Protein AF-A0A1F7ZSG6-F1 (afdb_monomer)

Solvent-accessible surface area (backbone atoms only — not comparable to full-atom values): 66068 Å² total; per-residue (Å²): 106,53,78,56,49,48,68,75,32,78,83,56,53,65,69,57,42,51,46,50,53,51,50,47,60,48,30,70,69,60,82,68,97,56,94,84,58,81,56,58,47,56,59,46,45,54,56,44,36,55,52,50,36,62,69,57,74,49,87,46,75,68,50,46,52,52,49,41,54,50,51,52,49,49,52,53,50,54,56,59,72,72,69,67,65,82,84,58,70,82,61,82,88,80,81,80,83,81,94,71,92,79,88,81,78,85,84,82,87,71,66,94,88,70,86,79,88,86,84,90,81,86,93,86,87,83,90,89,79,91,78,83,80,85,69,58,62,72,58,53,53,52,47,51,52,53,50,50,56,51,48,54,59,48,50,55,54,50,53,60,47,54,58,48,66,72,72,67,74,82,63,99,81,69,53,72,66,57,52,48,43,71,61,40,56,86,76,87,66,79,77,62,82,78,56,82,70,56,45,70,41,76,62,42,68,42,70,58,97,88,42,77,42,26,56,70,20,56,50,76,48,56,64,51,39,29,34,29,47,38,64,66,88,84,59,41,69,69,56,52,53,49,34,54,62,69,52,78,43,88,65,66,68,90,46,35,66,46,68,48,82,64,57,56,86,56,45,83,51,26,42,49,55,55,29,60,59,51,32,54,65,61,55,47,49,53,53,48,47,55,49,49,52,54,49,49,55,50,50,51,58,57,52,72,75,56,58,97,85,41,74,62,48,59,50,52,53,53,53,45,52,57,48,51,54,53,46,50,55,48,51,52,49,43,54,75,65,42,56,92,51,44,66,62,52,42,51,50,50,35,39,48,62,66,39,49,79,72,53,34,64,38,33,38,48,79,48,54,65,52,54,25,33,50,47,39,49,37,18,52,68,66,55,65,35,50,35,35,37,36,57,44,68,63,83,64,40,37,64,66,30,43,52,40,48,38,59,51,55,58,68,46,79,40,17,36,43,34,33,54,74,52,59,67,57,35,44,68,39,23,45,22,34,37,39,48,52,95,34,34,60,48,81,36,78,82,21,32,46,65,58,41,51,53,50,51,51,49,53,48,54,49,50,43,54,51,45,53,52,50,52,50,50,50,51,54,50,47,56,50,30,75,74,28,63,86,37,81,94,45,34,70,63,27,53,56,48,51,59,50,56,76,67,50,80,87,76,75,79,69,84,78,75,85,79,44,48,44,69,66,60,85,49,81,91,78,75,80,72,45,35,38,38,40,52,28,21,35,45,99,42,94,93,50,66,48,35,42,60,29,55,48,79,48,46,49,83,36,27,39,27,46,43,59,61,85,89,34,41,64,71,56,54,53,32,44,74,71,64,78,40,82,69,76,41,61,46,81,47,70,36,94,84,69,37,76,31,74,46,49,79,64,51,64,78,75,49,68,37,88,39,20,54,47,59,48,47,50,70,75,59,68,87,70,53,75,66,55,48,46,53,49,34,38,44,36,60,38,56,88,64,60,39,68,37,40,42,64,80,46,51,62,34,55,44,49,33,52,48,53,44,53,45,41,71,67,61,37,37,30,42,36,32,38,43,70,67,66,56,47,42,66,60,53,47,54,19,46,45,56,28,58,60,68,40,69,33,13,37,40,34,32,58,71,52,66,65,58,42,65,70,51,33,84,43,37,29,41,25,47,101,25,35,46,44,79,46,99,62,52,74,67,55,53,52,49,54,58,60,61,77,73,56,52,5,30,44,61,20,12,33,79,50,42,38,55,41,65,38,64,76,37,75,70,48,76,64,53,54,27,47,58,59,16,39,24,27,50,29,12,26,64,23,12,54,53,34,32,59,46,28,76,72,70,34,45,58,56,47,43,50,52,17,32,54,33,32,31,50,12,24,46,42,34,35,71,40,54,34,62,68,45,34,37,51,13,31,31,36,29,7,36,11,51,16,26,35,69,44,43,49,49,50,49,50,52,63,63,39,57,84,94,48,26,70,51,61,50,38,49,54,51,43,52,52,32,46,49,47,37,52,38,29,52,48,12,56,74,29,44,85,41,88,68,20,35,32,54,50,42,35,58,61,26,54,65,30,55,53,48,55,59,52,54,73,78,53,77,69,43,38,64,56,28,46,77,72,68,38,50,79,56,19,43,54,53,36,31,63,69,33,64,89,42,97,56,18,69,58,54,24,52,50,56,50,46,55,54,48,51,54,51,49,52,64,54,56,75,57,68,86,61,82,93,63,90,86,57,55,68,65,54,52,53,53,48,40,50,45,51,32,65,68,39,60,24,46,33,51,32,43,50,51,34,31,48,39,22,30,44,42,26,52,42,40,53,60,44,50,64,50,40,30,13,60,60,31,45,78,56,68,50,96,47,10,33,59,56,37,39,56,43,37,47,37,28,31,56,24,28,52,50,24,56,73,42,42,76,79,69,24,57,41,53,40,38,67,60,20,33,59,52,27,23,52,23,26,44,54,29,13,50,42,43,40,52,56,54,45,68,73,62,72,66,71,98,72,82,84,80,84,83,73,90,72,75,82,66,66,61,52,54,51,50,35,52,51,23,54,38,50,23,36,29,25,34,23,44,13,55,64,44,62,43,72,53,38,57,60,54,39,53,81,85,36,22,54,62,48,38,12,53,21,46,22,35,26,23,46,31,39,21,51,41,39,52,43,45,65,59,33,39,71,76,58,31,56,19,52,43,36,37,51,22,18,51,42,28,52,54,42,41,53,47,46,72,70,50,46,36,59,60,61,90,61,52,62,65,56,45,48,57,43,25,48,88,49,56,27,41,74,54,34,57,51,55,58,66,76,76,110

Radius of gyration: 43.64 Å; Cα contacts (8 Å, |Δi|>4): 1667; chains: 1; bounding box: 118×120×112 Å

Organism: NCBI:txid109264

Sequence (1221 aa):
MEAELQSQIPGLDHVISEYSVGYLTHASRAYVEDANAPSPLAEAADMVTELLVSASGDFSDKNEKAIRNLVEKFISSLSSADGVDAERRQMPFTAKKLDQAINVGSQRNMSSTLGLAGGNVDLESANSRKVESRVDRKKLEKAERKIRAKQEKKQMKMVQYESSRLLDQPDSTMSYEEFFMAVNPLQLGSDSAAKSKDIKIDSIDTSVGGHRILTDASLTLAYGRRYGLVGQNGIGKSTLLRALSRREVAIPSHISILHVEQEIMGDDTPALQAVLDADVWRKRLLADQDRITKQLTALEAERSSMADTSTDAARLDHEREGLDITLSDIHSKLSEMESDKAESRAASILAGLGFSPERQQFATKTFSGGWRMRLALARALFCEPDLLLLDEPSNMLDVPSITFLSNYLQGYPSTVLVVSHDRAFLNEVATDIVHQHSERLDYYKGANFDSFYATKEERKKNAKREYEKQMAERAHLQAFIDKFRYNAAKSSEAQSRIKKLERMPVLEAPESDYVVHFKFPDVEKLSPPIVQMSEIAFGYSKDKPLLRNVDLDVQLDSRIGIVGPNGAGKTTVLKLLTGQLEPTSGLLSQHARLRIGYFAQHHVDALDLTTSAVSFMAKTYPGKTDEEYRRHLGAFGITGMTGLQKMELLSGGQKSRVAFACLSLTNPHILVLDEPSNHLDIEGMDALSEALQRFEGGVVMVSHDVTMLQNVCTSLWVCDKGTVTKFDGTVNAYKKMISSQANEAGVISSTLVSIDTDLSNRDLTTLDKSLITSCTSLFALVASPLAGILADRLGRRKVIFVADVLFALGAFVQATSNEVWSMIAGRSIVGLAVGGASLVTPIYISELAPSNMRGRLVTILSLFITGGQVVAYIVGWLFSSIDGGWRWIVGLGILPALFQLVILTALPETPRWLAQAGFETTAIVVLEKIYQGHPDSKYVAKQILREIQQEVAEEWLGYRDSSSEAGKKGIHYISQRIKDLFYIGGNRRALIIAMMLQGSQQLCGFNSLMYFSGLIFSFLSFSSPTLTSLSVATTNFLFTLLAFIYIDRIGRRRILLYSIPIMTLSLIVCAIAFSLVSSNLSSYPQTSAGSSDTVTGDLTLPIVILLCLTVYTASYAFGLGNVPWQQSELFPLSVRSLGSALATATNWASNFIVGLTFLPMMELLSPGWTFGTYAVVCAVSWFGVWSIYPEMSGLGLEEVKELLADSWGVKESLGRTRNSS

Secondary structure (DSSP, 8-state):
-HHHHHHHSTT--HHHHHHHHHHHHHHTT---S-TTSPPHHHHHHHHHHHHHHHHH----HHHHHHHHHHHHHHHHHHHHHTT--GGGGGS---PPP--------------SS-----------------------HHHHHHHHHHHHHHHHHHHHHHHHHHHHHTT----TT--HHHHHHHHS----SGGGTTS---EEEEEEEEEETTEEEEEEEEEEE-TT-EEEEE--TTSSHHHHHHHHHTT-S---TTS-EEEE-SPPPP-SSBHHHHHHTT-HHHHHHHHHHHHHHHHHHHHHHHHTTS-TT-HHHHHHHHHHHHHHHHHHHHHHHHHHTTGGGHHHHHHHHHHHTT--HHHHTSBGGGS-HHHHHHHHHHHHHHH--SEEEEESGGGG--HHHHHHHHHHHHT-SSEEEEE---HHHHHHH-SEEEEEETTEEEEEET--HHHHHHHHHHHHHHHHHHHHHHHHHHHHHHHHHHHHTT-GGGHHHHHHHHHHHHHS--PPPPP--------PPP----PSP-EEEEEEEE-SBTTB-SEEEEEEEE-TT-EEEEE--TTSSHHHHHHHHTTSS--SEEEEEE-TT--EEEE-TTGGGGS-TTSBHHHHHHHHS-SS-HHHHHHHHHTTT--TTGGGSBGGGS-HHHHHHHHHHHHHHT--SEEEEESTTTT--HHHHHHHHHHHHH-SSEEEEE-S-HHHHHHH-SEEEEEETTEEEEESS-HHHHHHHHHHTT---STHHHHHHHTTTTTTTSPPPHHHHHHHHHHHHHHHHHHHHHHHHHHHHH-HHHHHHHHHHHHHHHHHHHHT--SHHHHHHHHHHHHHHHHHHHHHHHHHHHHHS-TTTHHHHHHHHHHHHHHHHHHHHHHHHHHTTSTTTHHHHHHTTHHHHHHHHHHHTTPPPPHHHHHHTT-HHHHHHHHHHHTTTSTTHHHHHHHHHHHHHHHHHHHHHTTTTS---TTSHHHHHHHHHHHHHHHSHHHHHHHHHHHHHHHHHHHTSHHHHHHSHHHHHHHTT-S-HHHHHHHHHHHHHHHHHHHHHHHHHH-HHHHHHHHHHHHHHHHHHHHHHHHHHHHHHH-S-SS-----------THHHHHHHHHHHHHHHHHHHTTTTGGGGGGGTS-TTTHHHHHHHHHHHHHHHHHHHHHHHHHHHHHTHHHHHHHHHHHHHHHHHHHHHHH----TT--HHHHHHHTTSS--HHHHHHHHHH--

Mean predicted aligned error: 20.98 Å

Structure (mmCIF, N/CA/C/O backbone):
data_AF-A0A1F7ZSG6-F1
#
_entry.id   AF-A0A1F7ZSG6-F1
#
loop_
_atom_site.group_PDB
_atom_site.id
_atom_site.type_symbol
_atom_site.label_atom_id
_atom_site.label_alt_id
_atom_site.label_comp_id
_atom_site.label_asym_id
_atom_site.label_entity_id
_atom_site.label_seq_id
_atom_site.pdbx_PDB_ins_code
_atom_site.Cartn_x
_atom_site.Cartn_y
_atom_site.Cartn_z
_atom_site.occupancy
_atom_site.B_iso_or_equiv
_atom_site.auth_seq_id
_atom_site.auth_comp_id
_atom_site.auth_asym_id
_atom_site.auth_atom_id
_atom_site.pdbx_PDB_model_num
ATOM 1 N N . MET A 1 1 ? 25.122 -68.784 -6.361 1.00 74.44 1 MET A N 1
ATOM 2 C CA . MET A 1 1 ? 23.986 -68.001 -5.837 1.00 74.44 1 MET A CA 1
ATOM 3 C C . MET A 1 1 ? 23.193 -67.439 -7.002 1.00 74.44 1 MET A C 1
ATOM 5 O O . MET A 1 1 ? 22.168 -68.015 -7.311 1.00 74.44 1 MET A O 1
ATOM 9 N N . GLU A 1 2 ? 23.710 -66.466 -7.752 1.00 74.88 2 GLU A N 1
ATOM 10 C CA . GLU A 1 2 ? 23.035 -65.890 -8.933 1.00 74.88 2 GLU A CA 1
ATOM 11 C C . GLU A 1 2 ? 22.505 -66.918 -9.956 1.00 74.88 2 GLU A C 1
ATOM 13 O O . GLU A 1 2 ? 21.313 -66.940 -10.242 1.00 74.88 2 GLU A O 1
ATOM 18 N N . ALA A 1 3 ? 23.338 -67.863 -10.405 1.00 78.25 3 ALA A N 1
ATOM 19 C CA . ALA A 1 3 ? 22.899 -68.940 -11.305 1.00 78.25 3 ALA A CA 1
ATOM 20 C C . ALA A 1 3 ? 21.854 -69.908 -10.692 1.00 78.25 3 ALA A C 1
ATOM 22 O O . ALA A 1 3 ? 21.177 -70.627 -11.422 1.00 78.25 3 ALA A O 1
ATOM 23 N N . GLU A 1 4 ? 21.715 -69.952 -9.361 1.00 81.44 4 GLU A N 1
ATOM 24 C CA . GLU A 1 4 ? 20.634 -70.697 -8.697 1.00 81.44 4 GLU A CA 1
ATOM 25 C C . GLU A 1 4 ? 19.345 -69.861 -8.586 1.00 81.44 4 GLU A C 1
ATOM 27 O O . GLU A 1 4 ? 18.259 -70.424 -8.657 1.00 81.44 4 GLU A O 1
ATOM 32 N N . LEU A 1 5 ? 19.441 -68.527 -8.487 1.00 81.19 5 LEU A N 1
ATOM 33 C CA . LEU A 1 5 ? 18.277 -67.632 -8.558 1.00 81.19 5 LEU A CA 1
ATOM 34 C C . LEU A 1 5 ? 17.638 -67.674 -9.947 1.00 81.19 5 LEU A C 1
ATOM 36 O O . LEU A 1 5 ? 16.444 -67.930 -10.061 1.00 81.19 5 LEU A O 1
ATOM 40 N N . GLN A 1 6 ? 18.444 -67.520 -11.000 1.00 78.00 6 GLN A N 1
ATOM 41 C CA . GLN A 1 6 ? 17.974 -67.585 -12.390 1.00 78.00 6 GLN A CA 1
ATOM 42 C C . GLN A 1 6 ? 17.410 -68.967 -12.777 1.00 78.00 6 GLN A C 1
ATOM 44 O O . GLN A 1 6 ? 16.659 -69.066 -13.746 1.00 78.00 6 GLN A O 1
ATOM 49 N N . SER A 1 7 ? 17.748 -70.037 -12.041 1.00 81.19 7 SER A N 1
ATOM 50 C CA . SER A 1 7 ? 17.186 -71.375 -12.279 1.00 81.19 7 SER A CA 1
ATOM 51 C C . SER A 1 7 ? 15.875 -71.645 -11.533 1.00 81.19 7 SER A C 1
ATOM 53 O O . SER A 1 7 ? 15.092 -72.466 -12.007 1.00 81.19 7 SER A O 1
ATOM 55 N N . GLN A 1 8 ? 15.609 -70.958 -10.414 1.00 80.12 8 GLN A N 1
ATOM 56 C CA . GLN A 1 8 ? 14.318 -71.024 -9.708 1.00 80.12 8 GLN A CA 1
ATOM 57 C C . GLN A 1 8 ? 13.309 -69.981 -10.201 1.00 80.12 8 GLN A C 1
ATOM 59 O O . GLN A 1 8 ? 12.115 -70.260 -10.200 1.00 80.12 8 GLN A O 1
ATOM 64 N N . ILE A 1 9 ? 13.773 -68.811 -10.653 1.00 83.69 9 ILE A N 1
ATOM 65 C CA . ILE A 1 9 ? 12.939 -67.742 -11.218 1.00 83.69 9 ILE A CA 1
ATOM 66 C C . ILE A 1 9 ? 13.401 -67.484 -12.666 1.00 83.69 9 ILE A C 1
ATOM 68 O O . ILE A 1 9 ? 14.279 -66.647 -12.903 1.00 83.69 9 ILE A O 1
ATOM 72 N N . PRO A 1 10 ? 12.860 -68.222 -13.657 1.00 77.00 10 PRO A N 1
ATOM 73 C CA . PRO A 1 10 ? 13.244 -68.061 -15.055 1.00 77.00 10 PRO A CA 1
ATOM 74 C C . PRO A 1 10 ? 12.829 -66.681 -15.574 1.00 77.00 10 PRO A C 1
ATOM 76 O O . PRO A 1 10 ? 11.646 -66.354 -15.598 1.00 77.00 10 PRO A O 1
ATOM 79 N N . GLY A 1 11 ? 13.801 -65.883 -16.021 1.00 75.19 11 GLY A N 1
ATOM 80 C CA . GLY A 1 11 ? 13.564 -64.511 -16.487 1.00 75.19 11 GLY A CA 1
ATOM 81 C C . GLY A 1 11 ? 13.726 -63.424 -15.419 1.00 75.19 11 GLY A C 1
ATOM 82 O O . GLY A 1 11 ? 13.441 -62.268 -15.715 1.00 75.19 11 GLY A O 1
ATOM 83 N N . LEU A 1 12 ? 14.213 -63.762 -14.216 1.00 80.06 12 LEU A N 1
ATOM 84 C CA . LEU A 1 12 ? 14.630 -62.775 -13.215 1.00 80.06 12 LEU A CA 1
ATOM 85 C C . LEU A 1 12 ? 15.667 -61.801 -13.801 1.00 80.06 12 LEU A C 1
ATOM 87 O O . LEU A 1 12 ? 16.666 -62.234 -14.381 1.00 80.06 12 LEU A O 1
ATOM 91 N N . ASP A 1 13 ? 15.442 -60.499 -13.616 1.00 79.88 13 ASP A N 1
ATOM 92 C CA . ASP A 1 13 ? 16.369 -59.452 -14.056 1.00 79.88 13 ASP A CA 1
ATOM 93 C C . ASP A 1 13 ? 17.740 -59.614 -13.371 1.00 79.88 13 ASP A C 1
ATOM 95 O O . ASP A 1 13 ? 17.829 -59.801 -12.153 1.00 79.88 13 ASP A O 1
ATOM 99 N N . HIS A 1 14 ? 18.811 -59.508 -14.161 1.00 75.56 14 HIS A N 1
ATOM 100 C CA . HIS A 1 14 ? 20.195 -59.566 -13.693 1.00 75.56 14 HIS A CA 1
ATOM 101 C C . HIS A 1 14 ? 20.489 -58.514 -12.613 1.00 75.56 14 HIS A C 1
ATOM 103 O O . HIS A 1 14 ? 21.264 -58.766 -11.695 1.00 75.56 14 HIS A O 1
ATOM 109 N N . VAL A 1 15 ? 19.857 -57.338 -12.680 1.00 71.00 15 VAL A N 1
ATOM 110 C CA . VAL A 1 15 ? 20.025 -56.288 -11.665 1.00 71.00 15 VAL A CA 1
ATOM 111 C C . VAL A 1 15 ? 19.452 -56.738 -10.317 1.00 71.00 15 VAL A C 1
ATOM 113 O O . VAL A 1 15 ? 20.050 -56.474 -9.274 1.00 71.00 15 VAL A O 1
ATOM 116 N N . ILE A 1 16 ? 18.331 -57.467 -10.324 1.00 77.19 16 ILE A N 1
ATOM 117 C CA . ILE A 1 16 ? 17.711 -58.000 -9.104 1.00 77.19 16 ILE A CA 1
ATOM 118 C C . ILE A 1 16 ? 18.545 -59.165 -8.556 1.00 77.19 16 ILE A C 1
ATOM 120 O O . ILE A 1 16 ? 18.793 -59.205 -7.352 1.00 77.19 16 ILE A O 1
ATOM 124 N N . SER A 1 17 ? 19.049 -60.074 -9.405 1.00 79.19 17 SER A N 1
ATOM 125 C CA . SER A 1 17 ? 19.913 -61.171 -8.938 1.00 79.19 17 SER A CA 1
ATOM 126 C C . SER A 1 17 ? 21.236 -60.675 -8.351 1.00 79.19 17 SER A C 1
ATOM 128 O O . SER A 1 17 ? 21.631 -61.129 -7.271 1.00 79.19 17 SER A O 1
ATOM 130 N N . GLU A 1 18 ? 21.883 -59.707 -9.003 1.00 73.62 18 GLU A N 1
ATOM 131 C CA . GLU A 1 18 ? 23.127 -59.094 -8.534 1.00 73.62 18 GLU A CA 1
ATOM 132 C C . GLU A 1 18 ? 22.904 -58.330 -7.218 1.00 73.62 18 GLU A C 1
ATOM 134 O O . GLU A 1 18 ? 23.667 -58.509 -6.263 1.00 73.62 18 GLU A O 1
ATOM 139 N N . TYR A 1 19 ? 21.813 -57.559 -7.112 1.00 76.88 19 TYR A N 1
ATOM 140 C CA . TYR A 1 19 ? 21.436 -56.862 -5.879 1.00 76.88 19 TYR A CA 1
ATOM 141 C C . TYR A 1 19 ? 21.170 -57.833 -4.722 1.00 76.88 19 TYR A C 1
ATOM 143 O O . TYR A 1 19 ? 21.755 -57.675 -3.649 1.00 76.88 19 TYR A O 1
ATOM 151 N N . SER A 1 20 ? 20.349 -58.870 -4.925 1.00 83.56 20 SER A N 1
ATOM 152 C CA . SER A 1 20 ? 20.026 -59.863 -3.890 1.00 83.56 20 SER A CA 1
ATOM 153 C C . SER A 1 20 ? 21.276 -60.572 -3.357 1.00 83.56 20 SER A C 1
ATOM 155 O O . SER A 1 20 ? 21.441 -60.720 -2.144 1.00 83.56 20 SER A O 1
ATOM 157 N N . VAL A 1 21 ? 22.192 -60.982 -4.241 1.00 81.81 21 VAL A N 1
ATOM 158 C CA . VAL A 1 21 ? 23.445 -61.647 -3.844 1.00 81.81 21 VAL A CA 1
ATOM 159 C C . VAL A 1 21 ? 24.415 -60.662 -3.184 1.00 81.81 21 VAL A C 1
ATOM 161 O O . VAL A 1 21 ? 25.027 -60.995 -2.163 1.00 81.81 21 VAL A O 1
ATOM 164 N N . GLY A 1 22 ? 24.542 -59.448 -3.723 1.00 76.75 22 GLY A N 1
ATOM 165 C CA . GLY A 1 22 ? 25.394 -58.394 -3.176 1.00 76.75 22 GLY A CA 1
ATOM 166 C C . GLY A 1 22 ? 24.959 -57.957 -1.776 1.00 76.75 22 GLY A C 1
ATOM 167 O O . GLY A 1 22 ? 25.797 -57.849 -0.879 1.00 76.75 22 GLY A O 1
ATOM 168 N N . TYR A 1 23 ? 23.654 -57.785 -1.559 1.00 79.25 23 TYR A N 1
ATOM 169 C CA . TYR A 1 23 ? 23.087 -57.367 -0.279 1.00 79.25 23 TYR A CA 1
ATOM 170 C C . TYR A 1 23 ? 23.263 -58.439 0.806 1.00 79.25 23 TYR A C 1
ATOM 172 O O . TYR A 1 23 ? 23.789 -58.128 1.876 1.00 79.25 23 TYR A O 1
ATOM 180 N N . LEU A 1 24 ? 22.965 -59.715 0.515 1.00 80.94 24 LEU A N 1
ATOM 181 C CA . LEU A 1 24 ? 23.221 -60.829 1.445 1.00 80.94 24 LEU A CA 1
ATOM 182 C C . LEU A 1 24 ? 24.718 -60.981 1.779 1.00 80.94 24 LEU A C 1
ATOM 184 O O . LEU A 1 24 ? 25.079 -61.175 2.940 1.00 80.94 24 LEU A O 1
ATOM 188 N N . THR A 1 25 ? 25.603 -60.837 0.786 1.00 78.88 25 THR A N 1
ATOM 189 C CA . THR A 1 25 ? 27.067 -60.924 0.977 1.00 78.88 25 THR A CA 1
ATOM 190 C C . THR A 1 25 ? 27.631 -59.731 1.760 1.00 78.88 25 THR A C 1
ATOM 192 O O . THR A 1 25 ? 28.635 -59.854 2.465 1.00 78.88 25 THR A O 1
ATOM 195 N N . HIS A 1 26 ? 27.006 -58.556 1.657 1.00 73.12 26 HIS A N 1
ATOM 196 C CA . HIS A 1 26 ? 27.355 -57.398 2.476 1.00 73.12 26 HIS A CA 1
ATOM 197 C C . HIS A 1 26 ? 26.840 -57.563 3.914 1.00 73.12 26 HIS A C 1
ATOM 199 O O . HIS A 1 26 ? 27.589 -57.339 4.865 1.00 73.12 26 HIS A O 1
ATOM 205 N N . ALA A 1 27 ? 25.597 -58.023 4.084 1.00 76.00 27 ALA A N 1
ATOM 206 C CA . ALA A 1 27 ? 24.990 -58.287 5.385 1.00 76.00 27 ALA A CA 1
ATOM 207 C C . ALA A 1 27 ? 25.733 -59.378 6.177 1.00 76.00 27 ALA A C 1
ATOM 209 O O . ALA A 1 27 ? 25.895 -59.238 7.388 1.00 76.00 27 ALA A O 1
ATOM 210 N N . SER A 1 28 ? 26.277 -60.414 5.518 1.00 71.19 28 SER A N 1
ATOM 211 C CA . SER A 1 28 ? 27.073 -61.453 6.197 1.00 71.19 28 SER A CA 1
ATOM 212 C C . SER A 1 28 ? 28.396 -60.933 6.774 1.00 71.19 28 SER A C 1
ATOM 214 O O . SER A 1 28 ? 28.953 -61.545 7.685 1.00 71.19 28 SER A O 1
ATOM 216 N N . ARG A 1 29 ? 28.880 -59.789 6.273 1.00 65.94 29 ARG A N 1
ATOM 217 C CA . ARG A 1 29 ? 30.124 -59.119 6.686 1.00 65.94 29 ARG A CA 1
ATOM 218 C C . ARG A 1 29 ? 29.890 -57.899 7.581 1.00 65.94 29 ARG A C 1
ATOM 220 O O . ARG A 1 29 ? 30.860 -57.277 8.019 1.00 65.94 29 ARG A O 1
ATOM 227 N N . ALA A 1 30 ? 28.635 -57.544 7.850 1.00 63.94 30 ALA A N 1
ATOM 228 C CA . ALA A 1 30 ? 28.284 -56.422 8.708 1.00 63.94 30 ALA A CA 1
ATOM 229 C C . ALA A 1 30 ? 28.561 -56.757 10.185 1.00 63.94 30 ALA A C 1
ATOM 231 O O . ALA A 1 30 ? 28.110 -57.774 10.709 1.00 63.94 30 ALA A O 1
ATOM 232 N N . TYR A 1 31 ? 29.303 -55.882 10.864 1.00 55.88 31 TYR A N 1
ATOM 233 C CA . TYR A 1 31 ? 29.566 -55.984 12.300 1.00 55.88 31 TYR A CA 1
ATOM 234 C C . TYR A 1 31 ? 28.465 -55.282 13.104 1.00 55.88 31 TYR A C 1
ATOM 236 O O . TYR A 1 31 ? 28.009 -54.205 12.719 1.00 55.88 31 TYR A O 1
ATOM 244 N N . VAL A 1 32 ? 28.080 -55.872 14.237 1.00 58.75 32 VAL A N 1
ATOM 245 C CA . VAL A 1 32 ? 27.053 -55.355 15.150 1.00 58.75 32 VAL A CA 1
ATOM 246 C C . VAL A 1 32 ? 27.689 -55.154 16.524 1.00 58.75 32 VAL A C 1
ATOM 248 O O . VAL A 1 32 ? 28.283 -56.082 17.066 1.00 58.75 32 VAL A O 1
ATOM 251 N N . GLU A 1 33 ? 27.592 -53.942 17.078 1.00 44.69 33 GLU A N 1
ATOM 252 C CA . GLU A 1 33 ? 28.168 -53.608 18.395 1.00 44.69 33 GLU A CA 1
ATOM 253 C C . GLU A 1 33 ? 27.326 -54.107 19.582 1.00 44.69 33 GLU A C 1
ATOM 255 O O . GLU A 1 33 ? 27.863 -54.261 20.677 1.00 44.69 33 GLU A O 1
ATOM 260 N N . ASP A 1 34 ? 26.030 -54.363 19.377 1.00 53.78 34 ASP A N 1
ATOM 261 C CA . ASP A 1 34 ? 25.080 -54.751 20.423 1.00 53.78 34 ASP A CA 1
ATOM 262 C C . ASP A 1 34 ? 24.660 -56.224 20.283 1.00 53.78 34 ASP A C 1
ATOM 264 O O . ASP A 1 34 ? 24.181 -56.655 19.235 1.00 53.78 34 ASP A O 1
ATOM 268 N N . ALA A 1 35 ? 24.829 -57.002 21.355 1.00 52.19 35 ALA A N 1
ATOM 269 C CA . ALA A 1 35 ? 24.536 -58.434 21.377 1.00 52.19 35 ALA A CA 1
ATOM 270 C C . ALA A 1 35 ? 23.030 -58.764 21.354 1.00 52.19 35 ALA A C 1
ATOM 272 O O . ALA A 1 35 ? 22.679 -59.911 21.084 1.00 52.19 35 ALA A O 1
ATOM 273 N N . ASN A 1 36 ? 22.159 -57.784 21.627 1.00 55.06 36 ASN A N 1
ATOM 274 C CA . ASN A 1 36 ? 20.701 -57.957 21.630 1.00 55.06 36 ASN A CA 1
ATOM 275 C C . ASN A 1 36 ? 20.011 -57.461 20.345 1.00 55.06 36 ASN A C 1
ATOM 277 O O . ASN A 1 36 ? 18.793 -57.592 20.224 1.00 55.06 36 ASN A O 1
ATOM 281 N N . ALA A 1 37 ? 20.748 -56.878 19.395 1.00 59.75 37 ALA A N 1
ATOM 282 C CA . ALA A 1 37 ? 20.175 -56.423 18.131 1.00 59.75 37 ALA A CA 1
ATOM 283 C C . ALA A 1 37 ? 19.880 -57.610 17.183 1.00 59.75 37 ALA A C 1
ATOM 285 O O . ALA A 1 37 ? 20.635 -58.589 17.175 1.00 59.75 37 ALA A O 1
ATOM 286 N N . PRO A 1 38 ? 18.809 -57.547 16.362 1.00 58.16 38 PRO A N 1
ATOM 287 C CA . PRO A 1 38 ? 18.523 -58.580 15.369 1.00 58.16 38 PRO A CA 1
ATOM 288 C C . PRO A 1 38 ? 19.689 -58.726 14.383 1.00 58.16 38 PRO A C 1
ATOM 290 O O . PRO A 1 38 ? 20.388 -57.763 14.068 1.00 58.16 38 PRO A O 1
ATOM 293 N N . SER A 1 39 ? 19.922 -59.948 13.897 1.00 69.81 39 SER A N 1
ATOM 294 C CA . SER A 1 39 ? 21.027 -60.196 12.969 1.00 69.81 39 SER A CA 1
ATOM 295 C C . SER A 1 39 ? 20.765 -59.487 11.632 1.00 69.81 39 SER A C 1
ATOM 297 O O . SER A 1 39 ? 19.768 -59.818 10.988 1.00 69.81 39 SER A O 1
ATOM 299 N N . PRO A 1 40 ? 21.667 -58.611 11.142 1.00 70.75 40 PRO A N 1
ATOM 300 C CA . PRO A 1 40 ? 21.492 -57.935 9.853 1.00 70.75 40 PRO A CA 1
ATOM 301 C C . PRO A 1 40 ? 21.364 -58.910 8.680 1.00 70.75 40 PRO A C 1
ATOM 303 O O . PRO A 1 40 ? 20.757 -58.591 7.665 1.00 70.75 40 PRO A O 1
ATOM 306 N N . LEU A 1 41 ? 21.925 -60.115 8.821 1.00 77.75 41 LEU A N 1
ATOM 307 C CA . LEU A 1 41 ? 21.818 -61.187 7.834 1.00 77.75 41 LEU A CA 1
ATOM 308 C C . LEU A 1 41 ? 20.434 -61.859 7.829 1.00 77.75 41 LEU A C 1
ATOM 310 O O . LEU A 1 41 ? 20.039 -62.379 6.794 1.00 77.75 41 LEU A O 1
ATOM 314 N N . ALA A 1 42 ? 19.701 -61.841 8.949 1.00 74.56 42 ALA A N 1
ATOM 315 C CA . ALA A 1 42 ? 18.319 -62.319 9.015 1.00 74.56 42 ALA A CA 1
ATOM 316 C C . ALA A 1 42 ? 17.345 -61.266 8.460 1.00 74.56 42 ALA A C 1
ATOM 318 O O . ALA A 1 42 ? 16.527 -61.582 7.607 1.00 74.56 42 ALA A O 1
ATOM 319 N N . GLU A 1 43 ? 17.511 -59.998 8.843 1.00 77.38 43 GLU A N 1
ATOM 320 C CA . GLU A 1 43 ? 16.720 -58.882 8.298 1.00 77.38 43 GLU A CA 1
ATOM 321 C C . GLU A 1 43 ? 16.905 -58.744 6.773 1.00 77.38 43 GLU A C 1
ATOM 323 O O . GLU A 1 43 ? 15.938 -58.608 6.023 1.00 77.38 43 GLU A O 1
ATOM 328 N N . ALA A 1 44 ? 18.145 -58.882 6.285 1.00 80.19 44 ALA A N 1
ATOM 329 C CA . ALA A 1 44 ? 18.426 -58.917 4.852 1.00 80.19 44 ALA A CA 1
ATOM 330 C C . ALA A 1 44 ? 17.848 -60.156 4.145 1.00 80.19 44 ALA A C 1
ATOM 332 O O . ALA A 1 44 ? 17.559 -60.087 2.951 1.00 80.19 44 ALA A O 1
ATOM 333 N N . ALA A 1 45 ? 17.680 -61.279 4.849 1.00 82.00 45 ALA A N 1
ATOM 334 C CA . ALA A 1 45 ? 17.099 -62.492 4.285 1.00 82.00 45 ALA A CA 1
ATOM 335 C C . ALA A 1 45 ? 15.594 -62.369 4.061 1.00 82.00 45 ALA A C 1
ATOM 337 O O . ALA A 1 45 ? 15.118 -62.753 2.992 1.00 82.00 45 ALA A O 1
ATOM 338 N N . ASP A 1 46 ? 14.858 -61.811 5.023 1.00 80.62 46 ASP A N 1
ATOM 339 C CA . ASP A 1 46 ? 13.419 -61.596 4.872 1.00 80.62 46 ASP A CA 1
ATOM 340 C C . ASP A 1 46 ? 13.140 -60.574 3.752 1.00 80.62 46 ASP A C 1
ATOM 342 O O . ASP A 1 46 ? 12.401 -60.894 2.822 1.00 80.62 46 ASP A O 1
ATOM 346 N N . MET A 1 47 ? 13.843 -59.429 3.720 1.00 79.44 47 MET A N 1
ATOM 347 C CA . MET A 1 47 ? 13.701 -58.449 2.625 1.00 79.44 47 MET A CA 1
ATOM 348 C C . MET A 1 47 ? 14.058 -59.017 1.240 1.00 79.44 47 MET A C 1
ATOM 350 O O . MET A 1 47 ? 13.370 -58.737 0.259 1.00 79.44 47 MET A O 1
ATOM 354 N N . VAL A 1 48 ? 15.121 -59.823 1.124 1.00 86.88 48 VAL A N 1
ATOM 355 C CA . VAL A 1 48 ? 15.475 -60.459 -0.160 1.00 86.88 48 VAL A CA 1
ATOM 356 C C . VAL A 1 48 ? 14.476 -61.555 -0.539 1.00 86.88 48 VAL A C 1
ATOM 358 O O . VAL A 1 48 ? 14.212 -61.738 -1.725 1.00 86.88 48 VAL A O 1
ATOM 361 N N . THR A 1 49 ? 13.872 -62.244 0.432 1.00 87.62 49 THR A N 1
ATOM 362 C CA . THR A 1 49 ? 12.799 -63.215 0.171 1.00 87.62 49 THR A CA 1
ATOM 363 C C . THR A 1 49 ? 11.563 -62.511 -0.392 1.00 87.62 49 THR A C 1
ATOM 365 O O . THR A 1 49 ? 11.083 -62.916 -1.449 1.00 87.62 49 THR A O 1
ATOM 368 N N . GLU A 1 50 ? 11.096 -61.424 0.231 1.00 85.12 50 GLU A N 1
ATOM 369 C CA . GLU A 1 50 ? 9.963 -60.627 -0.273 1.00 85.12 50 GLU A CA 1
ATOM 370 C C . GLU A 1 50 ? 10.229 -60.061 -1.678 1.00 85.12 50 GLU A C 1
ATOM 372 O O . GLU A 1 50 ? 9.383 -60.183 -2.569 1.00 85.12 50 GLU A O 1
ATOM 377 N N . LEU A 1 51 ? 11.428 -59.510 -1.911 1.00 85.19 51 LEU A N 1
ATOM 378 C CA . LEU A 1 51 ? 11.835 -58.980 -3.215 1.00 85.19 51 LEU A CA 1
ATOM 379 C C . LEU A 1 51 ? 11.800 -60.053 -4.313 1.00 85.19 51 LEU A C 1
ATOM 381 O O . LEU A 1 51 ? 11.303 -59.797 -5.408 1.00 85.19 51 LEU A O 1
ATOM 385 N N . LEU A 1 52 ? 12.310 -61.255 -4.029 1.00 85.69 52 LEU A N 1
ATOM 386 C CA . LEU A 1 52 ? 12.352 -62.357 -4.993 1.00 85.69 52 LEU A CA 1
ATOM 387 C C . LEU A 1 52 ? 10.971 -62.981 -5.232 1.00 85.69 52 LEU A C 1
ATOM 389 O O . LEU A 1 52 ? 10.667 -63.343 -6.367 1.00 85.69 52 LEU A O 1
ATOM 393 N N . VAL A 1 53 ? 10.115 -63.065 -4.208 1.00 85.94 53 VAL A N 1
ATOM 394 C CA . VAL A 1 53 ? 8.713 -63.488 -4.368 1.00 85.94 53 VAL A CA 1
ATOM 395 C C . VAL A 1 53 ? 7.973 -62.501 -5.270 1.00 85.94 53 VAL A C 1
ATOM 397 O O . VAL A 1 53 ? 7.388 -62.920 -6.268 1.00 85.94 53 VAL A O 1
ATOM 400 N N . SER A 1 54 ? 8.091 -61.198 -4.999 1.00 82.56 54 SER A N 1
ATOM 401 C CA . SER A 1 54 ? 7.516 -60.135 -5.833 1.00 82.56 54 SER A CA 1
ATOM 402 C C . SER A 1 54 ? 8.021 -60.195 -7.281 1.00 82.56 54 SER A C 1
ATOM 404 O O . SER A 1 54 ? 7.223 -60.240 -8.217 1.00 82.56 54 SER A O 1
ATOM 406 N N . ALA A 1 55 ? 9.339 -60.315 -7.480 1.00 81.12 55 ALA A N 1
ATOM 407 C CA . ALA A 1 55 ? 9.954 -60.411 -8.806 1.00 81.12 55 ALA A CA 1
ATOM 408 C C . ALA A 1 55 ? 9.609 -61.707 -9.569 1.00 81.12 55 ALA A C 1
ATOM 410 O O . ALA A 1 55 ? 9.727 -61.739 -10.792 1.00 81.12 55 ALA A O 1
ATOM 411 N N . SER A 1 56 ? 9.176 -62.768 -8.878 1.00 81.69 56 SER A N 1
ATOM 412 C CA . SER A 1 56 ? 8.731 -64.013 -9.519 1.00 81.69 56 SER A CA 1
ATOM 413 C C . SER A 1 56 ? 7.303 -63.954 -10.075 1.00 81.69 56 SER A C 1
ATOM 415 O O . SER A 1 56 ? 6.956 -64.759 -10.937 1.00 81.69 56 SER A O 1
ATOM 417 N N . GLY A 1 57 ? 6.463 -63.038 -9.577 1.00 77.56 57 GLY A N 1
ATOM 418 C CA . GLY A 1 57 ? 5.049 -62.915 -9.952 1.00 77.56 57 GLY A CA 1
ATOM 419 C C . GLY A 1 57 ? 4.124 -64.056 -9.487 1.00 77.56 57 GLY A C 1
ATOM 420 O O . GLY A 1 57 ? 2.916 -63.968 -9.702 1.00 77.56 57 GLY A O 1
ATOM 421 N N . ASP A 1 58 ? 4.649 -65.106 -8.842 1.00 78.38 58 ASP A N 1
ATOM 422 C CA . ASP A 1 58 ? 3.883 -66.230 -8.282 1.00 78.38 58 ASP A CA 1
ATOM 423 C C . ASP A 1 58 ? 3.894 -66.167 -6.746 1.00 78.38 58 ASP A C 1
ATOM 425 O O . ASP A 1 58 ? 4.855 -66.561 -6.084 1.00 78.38 58 ASP A O 1
ATOM 429 N N . PHE A 1 59 ? 2.786 -65.694 -6.175 1.00 83.75 59 PHE A N 1
ATOM 430 C CA . PHE A 1 59 ? 2.584 -65.546 -4.730 1.00 83.75 59 PHE A CA 1
ATOM 431 C C . PHE A 1 59 ? 2.053 -66.819 -4.045 1.00 83.75 59 PHE A C 1
ATOM 433 O O . PHE A 1 59 ? 1.452 -66.742 -2.975 1.00 83.75 59 PHE A O 1
ATOM 440 N N . SER A 1 60 ? 2.201 -68.003 -4.648 1.00 84.19 60 SER A N 1
ATOM 441 C CA . SER A 1 60 ? 1.775 -69.246 -4.001 1.00 84.19 60 SER A CA 1
ATOM 442 C C . SER A 1 60 ? 2.687 -69.627 -2.826 1.00 84.19 60 SER A C 1
ATOM 444 O O . SER A 1 60 ? 3.913 -69.616 -2.947 1.00 84.19 60 SER A O 1
ATOM 446 N N . ASP A 1 61 ? 2.096 -70.104 -1.719 1.00 80.25 61 ASP A N 1
ATOM 447 C CA . ASP A 1 61 ? 2.796 -70.658 -0.541 1.00 80.25 61 ASP A CA 1
ATOM 448 C C . ASP A 1 61 ? 3.947 -71.616 -0.884 1.00 80.25 61 ASP A C 1
ATOM 450 O O . ASP A 1 61 ? 4.887 -71.800 -0.108 1.00 80.25 61 ASP A O 1
ATOM 454 N N . LYS A 1 62 ? 3.825 -72.327 -2.010 1.00 81.38 62 LYS A N 1
ATOM 455 C CA . LYS A 1 62 ? 4.807 -73.304 -2.475 1.00 81.38 62 LYS A CA 1
ATOM 456 C C . LYS A 1 62 ? 6.030 -72.622 -3.091 1.00 81.38 62 LYS A C 1
ATOM 458 O O . LYS A 1 62 ? 7.141 -73.097 -2.857 1.00 81.38 62 LYS A O 1
ATOM 463 N N . ASN A 1 63 ? 5.830 -71.543 -3.847 1.00 82.81 63 ASN A N 1
ATOM 464 C CA . ASN A 1 63 ? 6.906 -70.743 -4.417 1.00 82.81 63 ASN A CA 1
ATOM 465 C C . ASN A 1 63 ? 7.605 -69.908 -3.333 1.00 82.81 63 ASN A C 1
ATOM 467 O O . ASN A 1 63 ? 8.826 -69.962 -3.225 1.00 82.81 63 ASN A O 1
ATOM 471 N N . GLU A 1 64 ? 6.847 -69.262 -2.437 1.00 84.56 64 GLU A N 1
ATOM 472 C CA . GLU A 1 64 ? 7.410 -68.530 -1.290 1.00 84.56 64 GLU A CA 1
ATOM 473 C C . GLU A 1 64 ? 8.327 -69.431 -0.444 1.00 84.56 64 GLU A C 1
ATOM 475 O O . GLU A 1 64 ? 9.481 -69.088 -0.183 1.00 84.56 64 GLU A O 1
ATOM 480 N N . LYS A 1 65 ? 7.872 -70.645 -0.099 1.00 86.44 65 LYS A N 1
ATOM 481 C CA . LYS A 1 65 ? 8.696 -71.629 0.627 1.00 86.44 65 LYS A CA 1
ATOM 482 C C . LYS A 1 65 ? 9.916 -72.089 -0.176 1.00 86.44 65 LYS A C 1
ATOM 484 O O . LYS A 1 65 ? 10.955 -72.353 0.423 1.00 86.44 65 LYS A O 1
ATOM 489 N N . ALA A 1 66 ? 9.830 -72.195 -1.503 1.00 84.81 66 ALA A N 1
ATOM 490 C CA . ALA A 1 66 ? 10.976 -72.554 -2.341 1.00 84.81 66 ALA A CA 1
ATOM 491 C C . ALA A 1 66 ? 12.039 -71.440 -2.364 1.00 84.81 66 ALA A C 1
ATOM 493 O O . ALA A 1 66 ? 13.222 -71.725 -2.170 1.00 84.81 66 ALA A O 1
ATOM 494 N N . ILE A 1 67 ? 11.612 -70.184 -2.521 1.00 88.12 67 ILE A N 1
ATOM 495 C CA . ILE A 1 67 ? 12.479 -68.999 -2.498 1.00 88.12 67 ILE A CA 1
ATOM 496 C C . ILE A 1 67 ? 13.113 -68.830 -1.110 1.00 88.12 67 ILE A C 1
ATOM 498 O O . ILE A 1 67 ? 14.333 -68.700 -1.020 1.00 88.12 67 ILE A O 1
ATOM 502 N N . ARG A 1 68 ? 12.334 -68.935 -0.025 1.00 88.75 68 ARG A N 1
ATOM 503 C CA . ARG A 1 68 ? 12.842 -68.821 1.354 1.00 88.75 68 ARG A CA 1
ATOM 504 C C . ARG A 1 68 ? 13.885 -69.894 1.678 1.00 88.75 68 ARG A C 1
ATOM 506 O O . ARG A 1 68 ? 14.973 -69.562 2.137 1.00 88.75 68 ARG A O 1
ATOM 513 N N . ASN A 1 69 ? 13.625 -71.157 1.321 1.00 87.25 69 ASN A N 1
ATOM 514 C CA . ASN A 1 69 ? 14.600 -72.250 1.460 1.00 87.25 69 ASN A CA 1
ATOM 515 C C . ASN A 1 69 ? 15.898 -71.996 0.662 1.00 87.25 69 ASN A C 1
ATOM 517 O O . ASN A 1 69 ? 16.983 -72.394 1.090 1.00 87.25 69 ASN A O 1
ATOM 521 N N . LEU A 1 70 ? 15.812 -71.349 -0.505 1.00 87.44 70 LEU A N 1
ATOM 522 C CA . LEU A 1 70 ? 16.980 -70.994 -1.317 1.00 87.44 70 LEU A CA 1
ATOM 523 C C . LEU A 1 70 ? 17.774 -69.827 -0.703 1.00 87.44 70 LEU A C 1
ATOM 525 O O . LEU A 1 70 ? 19.006 -69.879 -0.681 1.00 87.44 70 LEU A O 1
ATOM 529 N N . VAL A 1 71 ? 17.099 -68.817 -0.149 1.00 86.62 71 VAL A N 1
ATOM 530 C CA . VAL A 1 71 ? 17.745 -67.720 0.588 1.00 86.62 71 VAL A CA 1
ATOM 531 C C . VAL A 1 71 ? 18.422 -68.252 1.860 1.00 86.62 71 VAL A C 1
ATOM 533 O O . VAL A 1 71 ? 19.601 -67.973 2.081 1.00 86.62 71 VAL A O 1
ATOM 536 N N . GLU A 1 72 ? 17.765 -69.124 2.630 1.00 84.50 72 GLU A N 1
ATOM 537 C CA . GLU A 1 72 ? 18.370 -69.826 3.775 1.00 84.50 72 GLU A CA 1
ATOM 538 C C . GLU A 1 72 ? 19.589 -70.671 3.369 1.00 84.50 72 GLU A C 1
ATOM 540 O O . GLU A 1 72 ? 20.634 -70.635 4.031 1.00 84.50 72 GLU A O 1
ATOM 545 N N . LYS A 1 73 ? 19.522 -71.375 2.230 1.00 84.31 73 LYS A N 1
ATOM 546 C CA . LYS A 1 73 ? 20.673 -72.092 1.665 1.00 84.31 73 LYS A CA 1
ATOM 547 C C . LYS A 1 73 ? 21.839 -71.136 1.378 1.00 84.31 73 LYS A C 1
ATOM 549 O O . LYS A 1 73 ? 22.979 -71.479 1.697 1.00 84.31 73 LYS A O 1
ATOM 554 N N . PHE A 1 74 ? 21.598 -69.938 0.841 1.00 85.19 74 PHE A N 1
ATOM 555 C CA . PHE A 1 74 ? 22.657 -68.941 0.633 1.00 85.19 74 PHE A CA 1
ATOM 556 C C . PHE A 1 74 ? 23.240 -68.411 1.945 1.00 85.19 74 PHE A C 1
ATOM 558 O O . PHE A 1 74 ? 24.462 -68.334 2.052 1.00 85.19 74 PHE A O 1
ATOM 565 N N . ILE A 1 75 ? 22.414 -68.129 2.957 1.00 80.44 75 ILE A N 1
ATOM 566 C CA . ILE A 1 75 ? 22.875 -67.746 4.305 1.00 80.44 75 ILE A CA 1
ATOM 567 C C . ILE A 1 75 ? 23.781 -68.838 4.879 1.00 80.44 75 ILE A C 1
ATOM 569 O O . ILE A 1 75 ? 24.883 -68.543 5.348 1.00 80.44 75 ILE A O 1
ATOM 573 N N . SER A 1 76 ? 23.364 -70.107 4.792 1.00 76.75 76 SER A N 1
ATOM 574 C CA . SER A 1 76 ? 24.174 -71.231 5.269 1.00 76.75 76 SER A CA 1
ATOM 575 C C . SER A 1 76 ? 25.514 -71.315 4.523 1.00 76.75 76 SER A C 1
ATOM 577 O O . SER A 1 76 ? 26.564 -71.414 5.159 1.00 76.75 76 SER A O 1
ATOM 579 N N . SER A 1 77 ? 25.507 -71.137 3.197 1.00 78.00 77 SER A N 1
ATOM 580 C CA . SER A 1 77 ? 26.712 -71.121 2.364 1.00 78.00 77 SER A CA 1
ATOM 581 C C . SER A 1 77 ? 27.657 -69.970 2.727 1.00 78.00 77 SER A C 1
ATOM 583 O O . SER A 1 77 ? 28.838 -70.231 2.951 1.00 78.00 77 SER A O 1
ATOM 585 N N . LEU A 1 78 ? 27.152 -68.740 2.877 1.00 72.69 78 LEU A N 1
ATOM 586 C CA . LEU A 1 78 ? 27.928 -67.571 3.312 1.00 72.69 78 LEU A CA 1
ATOM 587 C C . LEU A 1 78 ? 28.529 -67.794 4.706 1.00 72.69 78 LEU A C 1
ATOM 589 O O . LEU A 1 78 ? 29.728 -67.606 4.899 1.00 72.69 78 LEU A O 1
ATOM 593 N N . SER A 1 79 ? 27.729 -68.289 5.657 1.00 65.62 79 SER A N 1
ATOM 594 C CA . SER A 1 79 ? 28.201 -68.568 7.019 1.00 65.62 79 SER A CA 1
ATOM 595 C C . SER A 1 79 ? 29.286 -69.654 7.071 1.00 65.62 79 SER A C 1
ATOM 597 O O . SER A 1 79 ? 30.222 -69.543 7.860 1.00 65.62 79 SER A O 1
ATOM 599 N N . SER A 1 80 ? 29.211 -70.663 6.194 1.00 61.47 80 SER A N 1
ATOM 600 C CA . SER A 1 80 ? 30.224 -71.719 6.082 1.00 61.47 80 SER A CA 1
ATOM 601 C C . SER A 1 80 ? 31.504 -71.272 5.363 1.00 61.47 80 SER A C 1
ATOM 603 O O . SER A 1 80 ? 32.592 -71.711 5.732 1.00 61.47 80 SER A O 1
ATOM 605 N N . ALA A 1 81 ? 31.396 -70.380 4.371 1.00 57.66 81 ALA A N 1
ATOM 606 C CA . ALA A 1 81 ? 32.528 -69.887 3.587 1.00 57.66 81 ALA A CA 1
ATOM 607 C C . ALA A 1 81 ? 33.443 -68.950 4.393 1.00 57.66 81 ALA A C 1
ATOM 609 O O . ALA A 1 81 ? 34.657 -68.968 4.191 1.00 57.66 81 ALA A O 1
ATOM 610 N N . ASP A 1 82 ? 32.877 -68.178 5.326 1.00 55.16 82 ASP A N 1
ATOM 611 C CA . ASP A 1 82 ? 33.637 -67.281 6.206 1.00 55.16 82 ASP A CA 1
ATOM 612 C C . ASP A 1 82 ? 34.251 -68.002 7.437 1.00 55.16 82 ASP A C 1
ATOM 614 O O . ASP A 1 82 ? 35.074 -67.415 8.137 1.00 55.16 82 ASP A O 1
ATOM 618 N N . GLY A 1 83 ? 33.936 -69.287 7.671 1.00 49.88 83 GLY A N 1
ATOM 619 C CA . GLY A 1 83 ? 34.768 -70.225 8.449 1.00 49.88 83 GLY A CA 1
ATOM 620 C C . GLY A 1 83 ? 35.017 -69.899 9.931 1.00 49.88 83 GLY A C 1
ATOM 621 O O . GLY A 1 83 ? 36.133 -70.107 10.417 1.00 49.88 83 GLY A O 1
ATOM 622 N N . VAL A 1 84 ? 34.025 -69.363 10.653 1.00 44.12 84 VAL A N 1
ATOM 623 C CA . VAL A 1 84 ? 34.209 -68.834 12.019 1.00 44.12 84 VAL A CA 1
ATOM 624 C C . VAL A 1 84 ? 33.040 -69.166 12.964 1.00 44.12 84 VAL A C 1
ATOM 626 O O . VAL A 1 84 ? 31.889 -68.841 12.676 1.00 44.12 84 VAL A O 1
ATOM 629 N N . ASP A 1 85 ? 33.362 -69.744 14.130 1.00 40.81 85 ASP A N 1
ATOM 630 C CA . ASP A 1 85 ? 32.435 -69.997 15.247 1.00 40.81 85 ASP A CA 1
ATOM 631 C C . ASP A 1 85 ? 31.721 -68.729 15.746 1.00 40.81 85 ASP A C 1
ATOM 633 O O . ASP A 1 85 ? 32.291 -67.632 15.759 1.00 40.81 85 ASP A O 1
ATOM 637 N N . ALA A 1 86 ? 30.492 -68.889 16.248 1.00 44.47 86 ALA A N 1
ATOM 638 C CA . ALA A 1 86 ? 29.619 -67.784 16.658 1.00 44.47 86 ALA A CA 1
ATOM 639 C C . ALA A 1 86 ? 30.254 -66.808 17.677 1.00 44.47 86 ALA A C 1
ATOM 641 O O . ALA A 1 86 ? 29.993 -65.607 17.610 1.00 44.47 86 ALA A O 1
ATOM 642 N N . GLU A 1 87 ? 31.135 -67.286 18.563 1.00 41.00 87 GLU A N 1
ATOM 643 C CA . GLU A 1 87 ? 31.814 -66.464 19.582 1.00 41.00 87 GLU A CA 1
ATOM 644 C C . GLU A 1 87 ? 32.805 -65.436 19.002 1.00 41.00 87 GLU A C 1
ATOM 646 O O . GLU A 1 87 ? 33.140 -64.449 19.656 1.00 41.00 87 GLU A O 1
ATOM 651 N N . ARG A 1 88 ? 33.271 -65.608 17.759 1.00 40.22 88 ARG A N 1
ATOM 652 C CA . ARG A 1 88 ? 34.251 -64.698 17.134 1.00 40.22 88 ARG A CA 1
ATOM 653 C C . ARG A 1 88 ? 33.640 -63.500 16.408 1.00 40.22 88 ARG A C 1
ATOM 655 O O . ARG A 1 88 ? 34.391 -62.625 15.980 1.00 40.22 88 ARG A O 1
ATOM 662 N N . ARG A 1 89 ? 32.308 -63.391 16.326 1.00 49.69 89 ARG A N 1
ATOM 663 C CA . ARG A 1 89 ? 31.626 -62.203 15.768 1.00 49.69 89 ARG A CA 1
ATOM 664 C C . ARG A 1 89 ? 31.828 -60.924 16.601 1.00 49.69 89 ARG A C 1
ATOM 666 O O . ARG A 1 89 ? 31.479 -59.849 16.132 1.00 49.69 89 ARG A O 1
ATOM 673 N N . GLN A 1 90 ? 32.436 -61.023 17.788 1.00 43.00 90 GLN A N 1
ATOM 674 C CA . GLN A 1 90 ? 32.686 -59.909 18.715 1.00 43.00 90 GLN A CA 1
ATOM 675 C C . GLN A 1 90 ? 34.097 -59.278 18.628 1.00 43.00 90 GLN A C 1
ATOM 677 O O . GLN A 1 90 ? 34.446 -58.470 19.487 1.00 43.00 90 GLN A O 1
ATOM 682 N N . MET A 1 91 ? 34.934 -59.600 17.626 1.00 37.84 91 MET A N 1
ATOM 683 C CA . MET A 1 91 ? 36.215 -58.892 17.418 1.00 37.84 91 MET A CA 1
ATOM 684 C C . MET A 1 91 ? 36.492 -58.509 15.951 1.00 37.84 91 MET A C 1
ATOM 686 O O . MET A 1 91 ? 36.289 -59.324 15.052 1.00 37.84 91 MET A O 1
ATOM 690 N N . PRO A 1 92 ? 37.012 -57.290 15.685 1.00 36.78 92 PRO A N 1
ATOM 691 C CA . PRO A 1 92 ? 37.270 -56.809 14.330 1.00 36.78 92 PRO A CA 1
ATOM 692 C C . PRO A 1 92 ? 38.541 -57.409 13.705 1.00 36.78 92 PRO A C 1
ATOM 694 O O . PRO A 1 92 ? 39.531 -57.695 14.382 1.00 36.78 92 PRO A O 1
ATOM 697 N N . PHE A 1 93 ? 38.532 -57.524 12.373 1.00 40.47 93 PHE A N 1
ATOM 698 C CA . PHE A 1 93 ? 39.635 -58.047 11.558 1.00 40.47 93 PHE A CA 1
ATOM 699 C C . PHE A 1 93 ? 40.981 -57.348 11.833 1.00 40.47 93 PHE A C 1
ATOM 701 O O . PHE A 1 93 ? 41.122 -56.137 11.649 1.00 40.47 93 PHE A O 1
ATOM 708 N N . THR A 1 94 ? 42.015 -58.128 12.164 1.00 38.12 94 THR A N 1
ATOM 709 C CA . THR A 1 94 ? 43.411 -57.665 12.154 1.00 38.12 94 THR A CA 1
ATOM 710 C C . THR A 1 94 ? 44.069 -58.001 10.815 1.00 38.12 94 THR A C 1
ATOM 712 O O . THR A 1 94 ? 44.327 -59.159 10.490 1.00 38.12 94 THR A O 1
ATOM 715 N N . ALA A 1 95 ? 44.354 -56.978 10.006 1.00 36.84 95 ALA A N 1
ATOM 716 C CA . ALA A 1 95 ? 45.068 -57.156 8.744 1.00 36.84 95 ALA A CA 1
ATOM 717 C C . ALA A 1 95 ? 46.534 -57.565 8.990 1.00 36.84 95 ALA A C 1
ATOM 719 O O . ALA A 1 95 ? 47.251 -56.922 9.761 1.00 36.84 95 ALA A O 1
ATOM 720 N N . LYS A 1 96 ? 46.988 -58.626 8.307 1.00 35.66 96 LYS A N 1
ATOM 721 C CA . LYS A 1 96 ? 48.385 -59.081 8.345 1.00 35.66 96 LYS A CA 1
ATOM 722 C C . LYS A 1 96 ? 49.337 -57.983 7.861 1.00 35.66 96 LYS A C 1
ATOM 724 O O . LYS A 1 96 ? 49.101 -57.324 6.852 1.00 35.66 96 LYS A O 1
ATOM 729 N N . LYS A 1 97 ? 50.456 -57.857 8.569 1.00 34.53 97 LYS A N 1
ATOM 730 C CA . LYS A 1 97 ? 51.595 -57.006 8.219 1.00 34.53 97 LYS A CA 1
ATOM 731 C C . LYS A 1 97 ? 52.253 -57.517 6.927 1.00 34.53 97 LYS A C 1
ATOM 733 O O . LYS A 1 97 ? 52.487 -58.719 6.809 1.00 34.53 97 LYS A O 1
ATOM 738 N N . LEU A 1 98 ? 52.567 -56.624 5.987 1.00 27.81 98 LEU A N 1
ATOM 739 C CA . LEU A 1 98 ? 53.329 -56.958 4.780 1.00 27.81 98 LEU A CA 1
ATOM 740 C C . LEU A 1 98 ? 54.811 -56.609 5.007 1.00 27.81 98 LEU A C 1
ATOM 742 O O . LEU A 1 98 ? 55.200 -55.447 4.912 1.00 27.81 98 LEU A O 1
ATOM 746 N N . ASP A 1 99 ? 55.632 -57.603 5.344 1.00 37.31 99 ASP A N 1
ATOM 747 C CA . ASP A 1 99 ? 57.071 -57.423 5.593 1.00 37.31 99 ASP A CA 1
ATOM 748 C C . ASP A 1 99 ? 57.902 -57.623 4.305 1.00 37.31 99 ASP A C 1
ATOM 750 O O . ASP A 1 99 ? 58.695 -58.554 4.204 1.00 37.31 99 ASP A O 1
ATOM 754 N N . GLN A 1 100 ? 57.743 -56.733 3.315 1.00 31.45 100 GLN A N 1
ATOM 755 C CA . GLN A 1 100 ? 58.793 -56.445 2.322 1.00 31.45 100 GLN A CA 1
ATOM 756 C C . GLN A 1 100 ? 58.509 -55.149 1.550 1.00 31.45 100 GLN A C 1
ATOM 758 O O . GLN A 1 100 ? 57.416 -54.944 1.028 1.00 31.45 100 GLN A O 1
ATOM 763 N N . ALA A 1 101 ? 59.514 -54.276 1.449 1.00 37.09 101 ALA A N 1
ATOM 764 C CA . ALA A 1 101 ? 59.450 -53.090 0.604 1.00 37.09 101 ALA A CA 1
ATOM 765 C C . ALA A 1 101 ? 59.872 -53.451 -0.827 1.00 37.09 101 ALA A C 1
ATOM 767 O O . ALA A 1 101 ? 61.036 -53.775 -1.060 1.00 37.09 101 ALA A O 1
ATOM 768 N N . ILE A 1 102 ? 58.946 -53.357 -1.784 1.00 31.39 102 ILE A N 1
ATOM 769 C CA . ILE A 1 102 ? 59.268 -53.389 -3.216 1.00 31.39 102 ILE A CA 1
ATOM 770 C C . ILE A 1 102 ? 59.103 -51.977 -3.770 1.00 31.39 102 ILE A C 1
ATOM 772 O O . ILE A 1 102 ? 58.040 -51.365 -3.690 1.00 31.39 102 ILE A O 1
ATOM 776 N N . ASN A 1 103 ? 60.205 -51.455 -4.296 1.00 37.38 103 ASN A N 1
ATOM 777 C CA . ASN A 1 103 ? 60.310 -50.116 -4.848 1.00 37.38 103 ASN A CA 1
ATOM 778 C C . ASN A 1 103 ? 59.763 -50.113 -6.286 1.00 37.38 103 ASN A C 1
ATOM 780 O O . ASN A 1 103 ? 60.313 -50.805 -7.140 1.00 37.38 103 ASN A O 1
ATOM 784 N N . VAL A 1 104 ? 58.706 -49.341 -6.561 1.00 31.77 104 VAL A N 1
ATOM 785 C CA . VAL A 1 104 ? 58.156 -49.166 -7.919 1.00 31.77 104 VAL A CA 1
ATOM 786 C C . VAL A 1 104 ? 58.223 -47.695 -8.319 1.00 31.77 104 VAL A C 1
ATOM 788 O O . VAL A 1 104 ? 57.227 -46.980 -8.410 1.00 31.77 104 VAL A O 1
ATOM 791 N N . GLY A 1 105 ? 59.446 -47.251 -8.598 1.00 32.34 105 GLY A N 1
ATOM 792 C CA . GLY A 1 105 ? 59.660 -46.231 -9.615 1.00 32.34 105 GLY A CA 1
ATOM 793 C C . GLY A 1 105 ? 59.562 -46.866 -11.007 1.00 32.34 105 GLY A C 1
ATOM 794 O O . GLY A 1 105 ? 60.028 -47.982 -11.213 1.00 32.34 105 GLY A O 1
ATOM 795 N N . SER A 1 106 ? 59.005 -46.130 -11.972 1.00 35.56 106 SER A N 1
ATOM 796 C CA . SER A 1 106 ? 58.927 -46.463 -13.410 1.00 35.56 106 SER A CA 1
ATOM 797 C C . SER A 1 106 ? 57.959 -47.577 -13.867 1.00 35.56 106 SER A C 1
ATOM 799 O O . SER A 1 106 ? 58.365 -48.639 -14.314 1.00 35.56 106 SER A O 1
ATOM 801 N N . GLN A 1 107 ? 56.671 -47.229 -13.977 1.00 31.91 107 GLN A N 1
ATOM 802 C CA . GLN A 1 107 ? 55.951 -47.389 -15.255 1.00 31.91 107 GLN A CA 1
ATOM 803 C C . GLN A 1 107 ? 55.032 -46.186 -15.520 1.00 31.91 107 GLN A C 1
ATOM 805 O O . GLN A 1 107 ? 53.813 -46.243 -15.398 1.00 31.91 107 GLN A O 1
ATOM 810 N N . ARG A 1 108 ? 55.638 -45.071 -15.949 1.00 30.41 108 ARG A N 1
ATOM 811 C CA . ARG A 1 108 ? 54.931 -44.068 -16.756 1.00 30.41 108 ARG A CA 1
ATOM 812 C C . ARG A 1 108 ? 55.006 -44.510 -18.219 1.00 30.41 108 ARG A C 1
ATOM 814 O O . ARG A 1 108 ? 55.848 -44.029 -18.968 1.00 30.41 108 ARG A O 1
ATOM 821 N N . ASN A 1 109 ? 54.104 -45.399 -18.629 1.00 31.27 109 ASN A N 1
ATOM 822 C CA . ASN A 1 109 ? 53.748 -45.497 -20.043 1.00 31.27 109 ASN A CA 1
ATOM 823 C C . ASN A 1 109 ? 52.772 -44.365 -20.360 1.00 31.27 109 ASN A C 1
ATOM 825 O O . ASN A 1 109 ? 51.558 -44.532 -20.336 1.00 31.27 109 ASN A O 1
ATOM 829 N N . MET A 1 110 ? 53.334 -43.190 -20.639 1.00 26.83 110 MET A N 1
ATOM 830 C CA . MET A 1 110 ? 52.610 -42.107 -21.286 1.00 26.83 110 MET A CA 1
ATOM 831 C C . MET A 1 110 ? 53.383 -41.693 -22.537 1.00 26.83 110 MET A C 1
ATOM 833 O O . MET A 1 110 ? 54.284 -40.859 -22.463 1.00 26.83 110 MET A O 1
ATOM 837 N N . SER A 1 111 ? 53.046 -42.295 -23.681 1.00 31.52 111 SER A N 1
ATOM 838 C CA . SER A 1 111 ? 53.153 -41.650 -24.999 1.00 31.52 111 SER A CA 1
ATOM 839 C C . SER A 1 111 ? 52.588 -42.503 -26.130 1.00 31.52 111 SER A C 1
ATOM 841 O O . SER A 1 111 ? 53.164 -43.517 -26.502 1.00 31.52 111 SER A O 1
ATOM 843 N N . SER A 1 112 ? 51.566 -41.976 -26.790 1.00 26.78 112 SER A N 1
ATOM 844 C CA . SER A 1 112 ? 51.790 -41.116 -27.961 1.00 26.78 112 SER A CA 1
ATOM 845 C C . SER A 1 112 ? 51.218 -39.740 -27.586 1.00 26.78 112 SER A C 1
ATOM 847 O O . SER A 1 112 ? 50.030 -39.665 -27.299 1.00 26.78 112 SER A O 1
ATOM 849 N N . THR A 1 113 ? 51.993 -38.671 -27.359 1.00 28.59 113 THR A N 1
ATOM 850 C CA . THR A 1 113 ? 52.803 -37.969 -28.380 1.00 28.59 113 THR A CA 1
ATOM 851 C C . THR A 1 113 ? 54.014 -37.209 -27.780 1.00 28.59 113 THR A C 1
ATOM 853 O O . THR A 1 113 ? 54.274 -36.074 -28.168 1.00 28.59 113 THR A O 1
ATOM 856 N N . LEU A 1 114 ? 54.771 -37.758 -26.816 1.00 32.41 114 LEU A N 1
ATOM 857 C CA . LEU A 1 114 ? 56.006 -37.097 -26.339 1.00 32.41 114 LEU A CA 1
ATOM 858 C C . LEU A 1 114 ? 57.109 -38.065 -25.867 1.00 32.41 114 LEU A C 1
ATOM 860 O O . LEU A 1 114 ? 57.541 -38.048 -24.715 1.00 32.41 114 LEU A O 1
ATOM 864 N N . GLY A 1 115 ? 57.602 -38.891 -26.791 1.00 27.61 115 GLY A N 1
ATOM 865 C CA . GLY A 1 115 ? 58.800 -39.709 -26.595 1.00 27.61 115 GLY A CA 1
ATOM 866 C C . GLY A 1 115 ? 59.921 -39.314 -27.554 1.00 27.61 115 GLY A C 1
ATOM 867 O O . GLY A 1 115 ? 60.008 -39.893 -28.629 1.00 27.61 115 GLY A O 1
ATOM 868 N N . LEU A 1 116 ? 60.779 -38.360 -27.170 1.00 31.52 116 LEU A N 1
ATOM 869 C CA . LEU A 1 116 ? 62.078 -38.103 -27.816 1.00 31.52 116 LEU A CA 1
ATOM 870 C C . LEU A 1 116 ? 63.006 -37.292 -26.884 1.00 31.52 116 LEU A C 1
ATOM 872 O O . LEU A 1 116 ? 62.832 -36.089 -26.751 1.00 31.52 116 LEU A O 1
ATOM 876 N N . ALA A 1 117 ? 63.986 -37.988 -26.285 1.00 32.53 117 ALA A N 1
ATOM 877 C CA . ALA A 1 117 ? 65.151 -37.502 -25.514 1.00 32.53 117 ALA A CA 1
ATOM 878 C C . ALA A 1 117 ? 64.901 -36.526 -24.324 1.00 32.53 117 ALA A C 1
ATOM 880 O O . ALA A 1 117 ? 64.371 -35.438 -24.487 1.00 32.53 117 ALA A O 1
ATOM 881 N N . GLY A 1 118 ? 65.338 -36.777 -23.084 1.00 30.36 118 GLY A N 1
ATOM 882 C CA . GLY A 1 118 ? 66.181 -37.847 -22.531 1.00 30.36 118 GLY A CA 1
ATOM 883 C C . GLY A 1 118 ? 67.326 -37.263 -21.686 1.00 30.36 118 GLY A C 1
ATOM 884 O O . GLY A 1 118 ? 68.088 -36.449 -22.196 1.00 30.36 118 GLY A O 1
ATOM 885 N N . GLY A 1 119 ? 67.466 -37.680 -20.419 1.00 30.28 119 GLY A N 1
ATOM 886 C CA . GLY A 1 119 ? 68.605 -37.299 -19.563 1.00 30.28 119 GLY A CA 1
ATOM 887 C C . GLY A 1 119 ? 68.268 -37.125 -18.076 1.00 30.28 119 GLY A C 1
ATOM 888 O O . GLY A 1 119 ? 67.714 -36.103 -17.680 1.00 30.28 119 GLY A O 1
ATOM 889 N N . ASN A 1 120 ? 68.647 -38.107 -17.253 1.00 32.69 120 ASN A N 1
ATOM 890 C CA . ASN A 1 120 ? 68.639 -38.018 -15.784 1.00 32.69 120 ASN A CA 1
ATOM 891 C C . ASN A 1 120 ? 69.795 -37.134 -15.280 1.00 32.69 120 ASN A C 1
ATOM 893 O O . ASN A 1 120 ? 70.889 -37.270 -15.819 1.00 32.69 120 ASN A O 1
ATOM 897 N N . VAL A 1 121 ? 69.605 -36.397 -14.175 1.00 32.00 121 VAL A N 1
ATOM 898 C CA . VAL A 1 121 ? 70.609 -36.236 -13.092 1.00 32.00 121 VAL A CA 1
ATOM 899 C C . VAL A 1 121 ? 69.875 -36.070 -11.750 1.00 32.00 121 VAL A C 1
ATOM 901 O O . VAL A 1 121 ? 68.832 -35.418 -11.690 1.00 32.00 121 VAL A O 1
ATOM 904 N N . ASP A 1 122 ? 70.431 -36.680 -10.702 1.00 29.03 122 ASP A N 1
ATOM 905 C CA . ASP A 1 122 ? 69.950 -36.694 -9.316 1.00 29.03 122 ASP A CA 1
ATOM 906 C C . ASP A 1 122 ? 69.930 -35.341 -8.585 1.00 29.03 122 ASP A C 1
ATOM 908 O O . ASP A 1 122 ? 70.581 -34.364 -8.964 1.00 29.03 122 ASP A O 1
ATOM 912 N N . LEU A 1 123 ? 69.192 -35.326 -7.471 1.00 41.75 123 LEU A N 1
ATOM 913 C CA . LEU A 1 123 ? 69.004 -34.181 -6.585 1.00 41.75 123 LEU A CA 1
ATOM 914 C C . LEU A 1 123 ? 69.666 -34.427 -5.216 1.00 41.75 123 LEU A C 1
ATOM 916 O O . LEU A 1 123 ? 68.992 -34.846 -4.277 1.00 41.75 123 LEU A O 1
ATOM 920 N N . GLU A 1 124 ? 70.959 -34.124 -5.066 1.00 32.19 124 GLU A N 1
ATOM 921 C CA . GLU A 1 124 ? 71.620 -34.227 -3.754 1.00 32.19 124 GLU A CA 1
ATOM 922 C C . GLU A 1 124 ? 72.684 -33.136 -3.504 1.00 32.19 124 GLU A C 1
ATOM 924 O O . GLU A 1 124 ? 73.860 -33.289 -3.819 1.00 32.19 124 GLU A O 1
ATOM 929 N N . SER A 1 125 ? 72.271 -32.004 -2.916 1.00 34.47 125 SER A N 1
ATOM 930 C CA . SER A 1 125 ? 73.094 -31.202 -1.985 1.00 34.47 125 SER A CA 1
ATOM 931 C C . SER A 1 125 ? 72.301 -30.042 -1.355 1.00 34.47 125 SER A C 1
ATOM 933 O O . SER A 1 125 ? 71.460 -29.427 -2.000 1.00 34.47 125 SER A O 1
ATOM 935 N N . ALA A 1 126 ? 72.650 -29.725 -0.098 1.00 32.88 126 ALA A N 1
ATOM 936 C CA . ALA A 1 126 ? 72.207 -28.597 0.744 1.00 32.88 126 ALA A CA 1
ATOM 937 C C . ALA A 1 126 ? 71.002 -28.826 1.689 1.00 32.88 126 ALA A C 1
ATOM 939 O O . ALA A 1 126 ? 69.921 -28.256 1.552 1.00 32.88 126 ALA A O 1
ATOM 940 N N . ASN A 1 127 ? 71.259 -29.580 2.764 1.00 36.22 127 ASN A N 1
ATOM 941 C CA . ASN A 1 127 ? 70.488 -29.518 4.013 1.00 36.22 127 ASN A CA 1
ATOM 942 C C . ASN A 1 127 ? 70.419 -28.083 4.577 1.00 36.22 127 ASN A C 1
ATOM 944 O O . ASN A 1 127 ? 71.464 -27.448 4.709 1.00 36.22 127 ASN A O 1
ATOM 948 N N . SER A 1 128 ? 69.248 -27.637 5.064 1.00 35.44 128 SER A N 1
ATOM 949 C CA . SER A 1 128 ? 69.088 -27.133 6.455 1.00 35.44 128 SER A CA 1
ATOM 950 C C . SER A 1 128 ? 67.715 -26.501 6.776 1.00 35.44 128 SER A C 1
ATOM 952 O O . SER A 1 128 ? 67.557 -25.285 6.777 1.00 35.44 128 SER A O 1
ATOM 954 N N . ARG A 1 129 ? 66.743 -27.328 7.195 1.00 32.19 129 ARG A N 1
ATOM 955 C CA . ARG A 1 129 ? 65.959 -27.153 8.448 1.00 32.19 129 ARG A CA 1
ATOM 956 C C . ARG A 1 129 ? 64.860 -28.215 8.548 1.00 32.19 129 ARG A C 1
ATOM 958 O O . ARG A 1 129 ? 63.903 -28.203 7.784 1.00 32.19 129 ARG A O 1
ATOM 965 N N . LYS A 1 130 ? 64.967 -29.103 9.542 1.00 36.00 130 LYS A N 1
ATOM 966 C CA . LYS A 1 130 ? 63.849 -29.964 9.952 1.00 36.00 130 LYS A CA 1
ATOM 967 C C . LYS A 1 130 ? 62.784 -29.111 10.642 1.00 36.00 130 LYS A C 1
ATOM 969 O O . LYS A 1 130 ? 63.054 -28.542 11.696 1.00 36.00 130 LYS A O 1
ATOM 974 N N . VAL A 1 131 ? 61.577 -29.088 10.087 1.00 32.31 131 VAL A N 1
ATOM 975 C CA . VAL A 1 131 ? 60.353 -28.762 10.827 1.00 32.31 131 VAL A CA 1
ATOM 976 C C . VAL A 1 131 ? 59.595 -30.073 10.993 1.00 32.31 131 VAL A C 1
ATOM 978 O O . VAL A 1 131 ? 59.028 -30.591 10.035 1.00 32.31 131 VAL A O 1
ATOM 981 N N . GLU A 1 132 ? 59.629 -30.651 12.193 1.00 33.00 132 GLU A N 1
ATOM 982 C CA . GLU A 1 132 ? 58.862 -31.861 12.496 1.00 33.00 132 GLU A CA 1
ATOM 983 C C . GLU A 1 132 ? 57.383 -31.505 12.679 1.00 33.00 132 GLU A C 1
ATOM 985 O O . GLU A 1 132 ? 56.960 -31.043 13.741 1.00 33.00 132 GLU A O 1
ATOM 990 N N . SER A 1 133 ? 56.566 -31.746 11.652 1.00 39.00 133 SER A N 1
ATOM 991 C CA . SER A 1 133 ? 55.112 -31.705 11.791 1.00 39.00 133 SER A CA 1
ATOM 992 C C . SER A 1 133 ? 54.631 -32.933 12.572 1.00 39.00 133 SER A C 1
ATOM 994 O O . SER A 1 133 ? 54.299 -33.979 12.014 1.00 39.00 133 SER A O 1
ATOM 996 N N . ARG A 1 134 ? 54.557 -32.811 13.904 1.00 41.25 134 ARG A N 1
ATOM 997 C CA . ARG A 1 134 ? 53.840 -33.771 14.763 1.00 41.25 134 ARG A CA 1
ATOM 998 C C . ARG A 1 134 ? 52.328 -33.692 14.508 1.00 41.25 134 ARG A C 1
ATOM 1000 O O . ARG A 1 134 ? 51.568 -33.170 15.320 1.00 41.25 134 ARG A O 1
ATOM 1007 N N . VAL A 1 135 ? 51.886 -34.243 13.380 1.00 45.47 135 VAL A N 1
ATOM 1008 C CA . VAL A 1 135 ? 50.479 -34.570 13.147 1.00 45.47 135 VAL A CA 1
ATOM 1009 C C . VAL A 1 135 ? 50.225 -35.968 13.698 1.00 45.47 135 VAL A C 1
ATOM 1011 O O . VAL A 1 135 ? 50.826 -36.960 13.287 1.00 45.47 135 VAL A O 1
ATOM 1014 N N . ASP A 1 136 ? 49.353 -36.021 14.693 1.00 47.75 136 ASP A N 1
ATOM 1015 C CA . ASP A 1 136 ? 49.014 -37.212 15.461 1.00 47.75 136 ASP A CA 1
ATOM 1016 C C . ASP A 1 136 ? 48.297 -38.236 14.556 1.00 47.75 136 ASP A C 1
ATOM 1018 O O . ASP A 1 136 ? 47.115 -38.072 14.247 1.00 47.75 136 ASP A O 1
ATOM 1022 N N . ARG A 1 137 ? 49.013 -39.272 14.077 1.00 50.38 137 ARG A N 1
ATOM 1023 C CA . ARG A 1 137 ? 48.520 -40.214 13.041 1.00 50.38 137 ARG A CA 1
ATOM 1024 C C . ARG A 1 137 ? 47.148 -40.810 13.372 1.00 50.38 137 ARG A C 1
ATOM 1026 O O . ARG A 1 137 ? 46.323 -40.938 12.476 1.00 50.38 137 ARG A O 1
ATOM 1033 N N . LYS A 1 138 ? 46.862 -41.081 14.653 1.00 54.72 138 LYS A N 1
ATOM 1034 C CA . LYS A 1 138 ? 45.549 -41.580 15.107 1.00 54.72 138 LYS A CA 1
ATOM 1035 C C . LYS A 1 138 ? 44.414 -40.565 14.916 1.00 54.72 138 LYS A C 1
ATOM 1037 O O . LYS A 1 138 ? 43.277 -40.966 14.688 1.00 54.72 138 LYS A O 1
ATOM 1042 N N . LYS A 1 139 ? 44.691 -39.259 15.004 1.00 51.47 139 LYS A N 1
ATOM 1043 C CA . LYS A 1 139 ? 43.704 -38.202 14.722 1.00 51.47 139 LYS A CA 1
ATOM 1044 C C . LYS A 1 139 ? 43.492 -38.020 13.223 1.00 51.47 139 LYS A C 1
ATOM 1046 O O . LYS A 1 139 ? 42.351 -37.811 12.824 1.00 51.47 139 LYS A O 1
ATOM 1051 N N . LEU A 1 140 ? 44.550 -38.144 12.418 1.00 45.53 140 LEU A N 1
ATOM 1052 C CA . LEU A 1 140 ? 44.447 -38.098 10.957 1.00 45.53 140 LEU A CA 1
ATOM 1053 C C . LEU A 1 140 ? 43.605 -39.273 10.435 1.00 45.53 140 LEU A C 1
ATOM 1055 O O . LEU A 1 140 ? 42.605 -39.057 9.764 1.00 45.53 140 LEU A O 1
ATOM 1059 N N . GLU A 1 141 ? 43.913 -40.494 10.872 1.00 59.09 141 GLU A N 1
ATOM 1060 C CA . GLU A 1 141 ? 43.165 -41.704 10.513 1.00 59.09 141 GLU A CA 1
ATOM 1061 C C . GLU A 1 141 ? 41.699 -41.639 10.991 1.00 59.09 141 GLU A C 1
ATOM 1063 O O . GLU A 1 141 ? 40.775 -42.023 10.272 1.00 59.09 141 GLU A O 1
ATOM 1068 N N . LYS A 1 142 ? 41.442 -41.082 12.186 1.00 63.44 142 LYS A N 1
ATOM 1069 C CA . LYS A 1 142 ? 40.073 -40.836 12.674 1.00 63.44 142 LYS A CA 1
ATOM 1070 C C . LYS A 1 142 ? 39.342 -39.764 11.854 1.00 63.44 142 LYS A C 1
ATOM 1072 O O . LYS A 1 142 ? 38.124 -39.854 11.717 1.00 63.44 142 LYS A O 1
ATOM 1077 N N . ALA A 1 143 ? 40.048 -38.774 11.305 1.00 51.44 143 ALA A N 1
ATOM 1078 C CA . ALA A 1 143 ? 39.474 -37.784 10.397 1.00 51.44 143 ALA A CA 1
ATOM 1079 C C . ALA A 1 143 ? 39.154 -38.401 9.026 1.00 51.44 143 ALA A C 1
ATOM 1081 O O . ALA A 1 143 ? 38.036 -38.236 8.550 1.00 51.44 143 ALA A O 1
ATOM 1082 N N . GLU A 1 144 ? 40.067 -39.184 8.446 1.00 53.78 144 GLU A N 1
ATOM 1083 C CA . GLU A 1 144 ? 39.866 -39.905 7.181 1.00 53.78 144 GLU A CA 1
ATOM 1084 C C . GLU A 1 144 ? 38.686 -40.881 7.262 1.00 53.78 144 GLU A C 1
ATOM 1086 O O . GLU A 1 144 ? 37.786 -40.817 6.425 1.00 53.78 144 GLU A O 1
ATOM 1091 N N . ARG A 1 145 ? 38.598 -41.704 8.320 1.00 61.28 145 ARG A N 1
ATOM 1092 C CA . ARG A 1 145 ? 37.431 -42.577 8.559 1.00 61.28 145 ARG A CA 1
ATOM 1093 C C . ARG A 1 145 ? 36.125 -41.779 8.669 1.00 61.28 145 ARG A C 1
ATOM 1095 O O . ARG A 1 145 ? 35.103 -42.204 8.140 1.00 61.28 145 ARG A O 1
ATOM 1102 N N . LYS A 1 146 ? 36.146 -40.606 9.317 1.00 62.00 146 LYS A N 1
ATOM 1103 C CA . LYS A 1 146 ? 34.962 -39.740 9.470 1.00 62.00 146 LYS A CA 1
ATOM 1104 C C . LYS A 1 146 ? 34.571 -39.031 8.166 1.00 62.00 146 LYS A C 1
ATOM 1106 O O . LYS A 1 146 ? 33.389 -38.773 7.962 1.00 62.00 146 LYS A O 1
ATOM 1111 N N . ILE A 1 147 ? 35.531 -38.734 7.286 1.00 50.31 147 ILE A N 1
ATOM 1112 C CA . ILE A 1 147 ? 35.286 -38.213 5.931 1.00 50.31 147 ILE A CA 1
ATOM 1113 C C . ILE A 1 147 ? 34.691 -39.316 5.053 1.00 50.31 147 ILE A C 1
ATOM 1115 O O . ILE A 1 147 ? 33.642 -39.099 4.452 1.00 50.31 147 ILE A O 1
ATOM 1119 N N . ARG A 1 148 ? 35.291 -40.512 5.055 1.00 53.00 148 ARG A N 1
ATOM 1120 C CA . ARG A 1 148 ? 34.837 -41.664 4.270 1.00 53.00 148 ARG A CA 1
ATOM 1121 C C . ARG A 1 148 ? 33.417 -42.097 4.642 1.00 53.00 148 ARG A C 1
ATOM 1123 O O . ARG A 1 148 ? 32.555 -42.115 3.773 1.00 53.00 148 ARG A O 1
ATOM 1130 N N . ALA A 1 149 ? 33.123 -42.275 5.932 1.00 59.59 149 ALA A N 1
ATOM 1131 C CA . ALA A 1 149 ? 31.765 -42.578 6.396 1.00 59.59 149 ALA A CA 1
ATOM 1132 C C . ALA A 1 149 ? 30.746 -41.470 6.040 1.00 59.59 149 ALA A C 1
ATOM 1134 O O . ALA A 1 149 ? 29.561 -41.739 5.848 1.00 59.59 149 ALA A O 1
ATOM 1135 N N . LYS A 1 150 ? 31.188 -40.207 5.922 1.00 59.78 150 LYS A N 1
ATOM 1136 C CA . LYS A 1 150 ? 30.342 -39.086 5.477 1.00 59.78 150 LYS A CA 1
ATOM 1137 C C . LYS A 1 150 ? 30.132 -39.077 3.954 1.00 59.78 150 LYS A C 1
ATOM 1139 O O . LYS A 1 150 ? 29.082 -38.617 3.514 1.00 59.78 150 LYS A O 1
ATOM 1144 N N . GLN A 1 151 ? 31.084 -39.587 3.169 1.00 50.38 151 GLN A N 1
ATOM 1145 C CA . GLN A 1 151 ? 30.933 -39.820 1.727 1.00 50.38 151 GLN A CA 1
ATOM 1146 C C . GLN A 1 151 ? 30.026 -41.026 1.451 1.00 50.38 151 GLN A C 1
ATOM 1148 O O . GLN A 1 151 ? 29.056 -40.879 0.719 1.00 50.38 151 GLN A O 1
ATOM 1153 N N . GLU A 1 152 ? 30.246 -42.163 2.113 1.00 52.75 152 GLU A N 1
ATOM 1154 C CA . GLU A 1 152 ? 29.411 -43.369 1.987 1.00 52.75 152 GLU A CA 1
ATOM 1155 C C . GLU A 1 152 ? 27.951 -43.076 2.397 1.00 52.75 152 GLU A C 1
ATOM 1157 O O . GLU A 1 152 ? 27.015 -43.422 1.677 1.00 52.75 152 GLU A O 1
ATOM 1162 N N . LYS A 1 153 ? 27.728 -42.301 3.472 1.00 57.59 153 LYS A N 1
ATOM 1163 C CA . LYS A 1 153 ? 26.381 -41.843 3.872 1.00 57.59 153 LYS A CA 1
ATOM 1164 C C . LYS A 1 153 ? 25.767 -40.790 2.930 1.00 57.59 153 LYS A C 1
ATOM 1166 O O . LYS A 1 153 ? 24.546 -40.647 2.911 1.00 57.59 153 LYS A O 1
ATOM 1171 N N . LYS A 1 154 ? 26.573 -40.055 2.148 1.00 52.91 154 LYS A N 1
ATOM 1172 C CA . LYS A 1 154 ? 26.085 -39.221 1.028 1.00 52.91 154 LYS A CA 1
ATOM 1173 C C . LYS A 1 154 ? 25.674 -40.104 -0.158 1.00 52.91 154 LYS A C 1
ATOM 1175 O O . LYS A 1 154 ? 24.606 -39.890 -0.716 1.00 52.91 154 LYS A O 1
ATOM 1180 N N . GLN A 1 155 ? 26.486 -41.104 -0.497 1.00 41.72 155 GLN A N 1
ATOM 1181 C CA . GLN A 1 155 ? 26.267 -41.999 -1.634 1.00 41.72 155 GLN A CA 1
ATOM 1182 C C . GLN A 1 155 ? 25.012 -42.865 -1.441 1.00 41.72 155 GLN A C 1
ATOM 1184 O O . GLN A 1 155 ? 24.165 -42.897 -2.324 1.00 41.72 155 GLN A O 1
ATOM 1189 N N . MET A 1 156 ? 24.809 -43.436 -0.247 1.00 40.16 156 MET A N 1
ATOM 1190 C CA . MET A 1 156 ? 23.569 -44.144 0.123 1.00 40.16 156 MET A CA 1
ATOM 1191 C C . MET A 1 156 ? 22.309 -43.281 -0.060 1.00 40.16 156 MET A C 1
ATOM 1193 O O . MET A 1 156 ? 21.310 -43.759 -0.587 1.00 40.16 156 MET A O 1
ATOM 1197 N N . LYS A 1 157 ? 22.356 -41.993 0.319 1.00 51.84 157 LYS A N 1
ATOM 1198 C CA . LYS A 1 157 ? 21.233 -41.062 0.099 1.00 51.84 157 LYS A CA 1
ATOM 1199 C C . LYS A 1 157 ? 20.977 -40.769 -1.380 1.00 51.84 157 LYS A C 1
ATOM 1201 O O . LYS A 1 157 ? 19.832 -40.553 -1.755 1.00 51.84 157 LYS A O 1
ATOM 1206 N N . MET A 1 158 ? 22.028 -40.732 -2.196 1.00 37.12 158 MET A N 1
ATOM 1207 C CA . MET A 1 158 ? 21.923 -40.488 -3.635 1.00 37.12 158 MET A CA 1
ATOM 1208 C C . MET A 1 158 ? 21.310 -41.698 -4.355 1.00 37.12 158 MET A C 1
ATOM 1210 O O . MET A 1 158 ? 20.411 -41.525 -5.166 1.00 37.12 158 MET A O 1
ATOM 1214 N N . VAL A 1 159 ? 21.697 -42.918 -3.967 1.00 42.62 159 VAL A N 1
ATOM 1215 C CA . VAL A 1 159 ? 21.117 -44.165 -4.498 1.00 42.62 159 VAL A CA 1
ATOM 1216 C C . VAL A 1 159 ? 19.644 -44.324 -4.097 1.00 42.62 159 VAL A C 1
ATOM 1218 O O . VAL A 1 159 ? 18.827 -44.662 -4.945 1.00 42.62 159 VAL A O 1
ATOM 1221 N N . GLN A 1 160 ? 19.272 -43.994 -2.851 1.00 46.22 160 GLN A N 1
ATOM 1222 C CA . GLN A 1 160 ? 17.861 -43.965 -2.414 1.00 46.22 160 GLN A CA 1
ATOM 1223 C C . GLN A 1 160 ? 17.002 -42.946 -3.191 1.00 46.22 160 GLN A C 1
ATOM 1225 O O . GLN A 1 160 ? 15.788 -43.120 -3.328 1.00 46.22 160 GLN A O 1
ATOM 1230 N N . TYR A 1 161 ? 17.627 -41.881 -3.696 1.00 48.12 161 TYR A N 1
ATOM 1231 C CA . TYR A 1 161 ? 16.982 -40.865 -4.523 1.00 48.12 161 TYR A CA 1
ATOM 1232 C C . TYR A 1 161 ? 16.851 -41.308 -5.994 1.00 48.12 161 TYR A C 1
ATOM 1234 O O . TYR A 1 161 ? 15.796 -41.138 -6.599 1.00 48.12 161 TYR A O 1
ATOM 1242 N N . GLU A 1 162 ? 17.867 -41.957 -6.570 1.00 41.12 162 GLU A N 1
ATOM 1243 C CA . GLU A 1 162 ? 17.760 -42.527 -7.921 1.00 41.12 162 GLU A CA 1
ATOM 1244 C C . GLU A 1 162 ? 16.744 -43.676 -8.006 1.00 41.12 162 GLU A C 1
ATOM 1246 O O . GLU A 1 162 ? 16.032 -43.777 -9.004 1.00 41.12 162 GLU A O 1
ATOM 1251 N N . SER A 1 163 ? 16.609 -44.494 -6.955 1.00 33.75 163 SER A N 1
ATOM 1252 C CA . SER A 1 163 ? 15.596 -45.557 -6.907 1.00 33.75 163 SER A CA 1
ATOM 1253 C C . SER A 1 163 ? 14.162 -45.022 -6.825 1.00 33.75 163 SER A C 1
ATOM 1255 O O . SER A 1 163 ? 13.262 -45.642 -7.379 1.00 33.75 163 SER A O 1
ATOM 1257 N N . SER A 1 164 ? 13.937 -43.861 -6.198 1.00 42.44 164 SER A N 1
ATOM 1258 C CA . SER A 1 164 ? 12.620 -43.199 -6.210 1.00 42.44 164 SER A CA 1
ATOM 1259 C C . SER A 1 164 ? 12.343 -42.497 -7.549 1.00 42.44 164 SER A C 1
ATOM 1261 O O . SER A 1 164 ? 11.232 -42.583 -8.063 1.00 42.44 164 SER A O 1
ATOM 1263 N N . ARG A 1 165 ? 13.368 -41.927 -8.204 1.00 40.47 165 ARG A N 1
ATOM 1264 C CA . ARG A 1 165 ? 13.260 -41.337 -9.558 1.00 40.47 165 ARG A CA 1
ATOM 1265 C C . ARG A 1 165 ? 12.807 -42.328 -10.647 1.00 40.47 165 ARG A C 1
ATOM 1267 O O . ARG A 1 165 ? 12.361 -41.898 -11.708 1.00 40.47 165 ARG A O 1
ATOM 1274 N N . LEU A 1 166 ? 12.979 -43.634 -10.430 1.00 38.09 166 LEU A N 1
ATOM 1275 C CA . LEU A 1 166 ? 12.596 -44.688 -11.381 1.00 38.09 166 LEU A CA 1
ATOM 1276 C C . LEU A 1 166 ? 11.201 -45.281 -11.132 1.00 38.09 166 LEU A C 1
ATOM 1278 O O . LEU A 1 166 ? 10.676 -45.932 -12.031 1.00 38.09 166 LEU A O 1
ATOM 1282 N N . LEU A 1 167 ? 10.616 -45.072 -9.949 1.00 40.47 167 LEU A N 1
ATOM 1283 C CA . LEU A 1 167 ? 9.302 -45.616 -9.587 1.00 40.47 167 LEU A CA 1
ATOM 1284 C C . LEU A 1 167 ? 8.156 -44.651 -9.930 1.00 40.47 167 LEU A C 1
ATOM 1286 O O . LEU A 1 167 ? 7.107 -45.100 -10.379 1.00 40.47 167 LEU A O 1
ATOM 1290 N N . ASP A 1 168 ? 8.384 -43.340 -9.791 1.00 47.06 168 ASP A N 1
ATOM 1291 C CA . ASP A 1 168 ? 7.331 -42.316 -9.844 1.00 47.06 168 ASP A CA 1
ATOM 1292 C C . ASP A 1 168 ? 7.523 -41.311 -11.003 1.00 47.06 168 ASP A C 1
ATOM 1294 O O . ASP A 1 168 ? 7.736 -40.117 -10.778 1.00 47.06 168 ASP A O 1
ATOM 1298 N N . GLN A 1 169 ? 7.448 -41.755 -12.266 1.00 44.50 169 GLN A N 1
ATOM 1299 C CA . GLN A 1 169 ? 7.223 -40.813 -13.378 1.00 44.50 169 GLN A CA 1
ATOM 1300 C C . GLN A 1 169 ? 5.721 -40.492 -13.477 1.00 44.50 169 GLN A C 1
ATOM 1302 O O . GLN A 1 169 ? 4.947 -41.393 -13.797 1.00 44.50 169 GLN A O 1
ATOM 1307 N N . PRO A 1 170 ? 5.281 -39.242 -13.227 1.00 45.22 170 PRO A N 1
ATOM 1308 C CA . PRO A 1 170 ? 3.869 -38.894 -13.323 1.00 45.22 170 PRO A CA 1
ATOM 1309 C C . PRO A 1 170 ? 3.408 -38.903 -14.784 1.00 45.22 170 PRO A C 1
ATOM 1311 O O . PRO A 1 170 ? 3.960 -38.188 -15.627 1.00 45.22 170 PRO A O 1
ATOM 1314 N N . ASP A 1 171 ? 2.371 -39.692 -15.067 1.00 47.38 171 ASP A N 1
ATOM 1315 C CA . ASP A 1 171 ? 1.744 -39.760 -16.385 1.00 47.38 171 ASP A CA 1
ATOM 1316 C C . ASP A 1 171 ? 1.161 -38.401 -16.797 1.00 47.38 171 ASP A C 1
ATOM 1318 O O . ASP A 1 171 ? 0.602 -37.653 -15.989 1.00 47.38 171 ASP A O 1
ATOM 1322 N N . SER A 1 172 ? 1.219 -38.094 -18.095 1.00 47.50 172 SER A N 1
ATOM 1323 C CA . SER A 1 172 ? 0.761 -36.813 -18.661 1.00 47.50 172 SER A CA 1
ATOM 1324 C C . SER A 1 172 ? -0.761 -36.589 -18.613 1.00 47.50 172 SER A C 1
ATOM 1326 O O . SER A 1 172 ? -1.252 -35.595 -19.149 1.00 47.50 172 SER A O 1
ATOM 1328 N N . THR A 1 173 ? -1.506 -37.491 -17.968 1.00 47.72 173 THR A N 1
ATOM 1329 C CA . THR A 1 173 ? -2.969 -37.483 -17.829 1.00 47.72 173 THR A CA 1
ATOM 1330 C C . THR A 1 173 ? -3.470 -37.328 -16.387 1.00 47.72 173 THR A C 1
ATOM 1332 O O . THR A 1 173 ? -4.682 -37.352 -16.180 1.00 47.72 173 THR A O 1
ATOM 1335 N N . MET A 1 174 ? -2.586 -37.195 -15.389 1.00 58.41 174 MET A N 1
ATOM 1336 C CA . MET A 1 174 ? -2.982 -37.054 -13.974 1.00 58.41 174 MET A CA 1
ATOM 1337 C C . MET A 1 174 ? -3.700 -35.726 -13.676 1.00 58.41 174 MET A C 1
ATOM 1339 O O . MET A 1 174 ? -3.415 -34.693 -14.288 1.00 58.41 174 MET A O 1
ATOM 1343 N N . SER A 1 175 ? -4.604 -35.730 -12.690 1.00 65.12 175 SER A N 1
ATOM 1344 C CA . SER A 1 175 ? -5.278 -34.514 -12.216 1.00 65.12 175 SER A CA 1
ATOM 1345 C C . SER A 1 175 ? -4.316 -33.579 -11.467 1.00 65.12 175 SER A C 1
ATOM 1347 O O . SER A 1 175 ? -3.383 -34.029 -10.800 1.00 65.12 175 SER A O 1
ATOM 1349 N N . TYR A 1 176 ? -4.577 -32.264 -11.501 1.00 68.75 176 TYR A N 1
ATOM 1350 C CA . TYR A 1 176 ? -3.810 -31.265 -10.736 1.00 68.75 176 TYR A CA 1
ATOM 1351 C C . TYR A 1 176 ? -3.762 -31.595 -9.235 1.00 68.75 176 TYR A C 1
ATOM 1353 O O . TYR A 1 176 ? -2.714 -31.448 -8.609 1.00 68.75 176 TYR A O 1
ATOM 1361 N N . GLU A 1 177 ? -4.877 -32.059 -8.659 1.00 70.19 177 GLU A N 1
ATOM 1362 C CA . GLU A 1 177 ? -4.954 -32.409 -7.233 1.00 70.19 177 GLU A CA 1
ATOM 1363 C C . GLU A 1 177 ? -4.072 -33.628 -6.901 1.00 70.19 177 GLU A C 1
ATOM 1365 O O . GLU A 1 177 ? -3.372 -33.629 -5.888 1.00 70.19 177 GLU A O 1
ATOM 1370 N N . GLU A 1 178 ? -4.044 -34.636 -7.778 1.00 71.56 178 GLU A N 1
ATOM 1371 C CA . GLU A 1 178 ? -3.217 -35.842 -7.626 1.00 71.56 178 GLU A CA 1
ATOM 1372 C C . GLU A 1 178 ? -1.726 -35.515 -7.758 1.00 71.56 178 GLU A C 1
ATOM 1374 O O . GLU A 1 178 ? -0.930 -35.902 -6.902 1.00 71.56 178 GLU A O 1
ATOM 1379 N N . PHE A 1 179 ? -1.357 -34.737 -8.782 1.00 71.94 179 PHE A N 1
ATOM 1380 C CA . PHE A 1 179 ? 0.009 -34.252 -8.976 1.00 71.94 179 PHE A CA 1
ATOM 1381 C C . PHE A 1 179 ? 0.487 -33.418 -7.778 1.00 71.94 179 PHE A C 1
ATOM 1383 O O . PHE A 1 179 ? 1.587 -33.635 -7.269 1.00 71.94 179 PHE A O 1
ATOM 1390 N N . PHE A 1 180 ? -0.346 -32.498 -7.278 1.00 74.38 180 PHE A N 1
ATOM 1391 C CA . PHE A 1 180 ? -0.001 -31.673 -6.121 1.00 74.38 180 PHE A CA 1
ATOM 1392 C C . PHE A 1 180 ? 0.213 -32.516 -4.856 1.00 74.38 180 PHE A C 1
ATOM 1394 O O . PHE A 1 180 ? 1.192 -32.291 -4.149 1.00 74.38 180 PHE A O 1
ATOM 1401 N N . MET A 1 181 ? -0.643 -33.509 -4.581 1.00 76.06 181 MET A N 1
ATOM 1402 C CA . MET A 1 181 ? -0.475 -34.399 -3.423 1.00 76.06 181 MET A CA 1
ATOM 1403 C C . MET A 1 181 ? 0.764 -35.300 -3.535 1.00 76.06 181 MET A C 1
ATOM 1405 O O . MET A 1 181 ? 1.430 -35.524 -2.525 1.00 76.06 181 MET A O 1
ATOM 1409 N N . ALA A 1 182 ? 1.098 -35.783 -4.737 1.00 70.31 182 ALA A N 1
ATOM 1410 C CA . ALA A 1 182 ? 2.305 -36.577 -4.975 1.00 70.31 182 ALA A CA 1
ATOM 1411 C C . ALA A 1 182 ? 3.588 -35.750 -4.765 1.00 70.31 182 ALA A C 1
ATOM 1413 O O . ALA A 1 182 ? 4.533 -36.205 -4.120 1.00 70.31 182 ALA A O 1
ATOM 1414 N N . VAL A 1 183 ? 3.612 -34.504 -5.255 1.00 69.94 183 VAL A N 1
ATOM 1415 C CA . VAL A 1 183 ? 4.759 -33.597 -5.084 1.00 69.94 183 VAL A CA 1
ATOM 1416 C C . VAL A 1 183 ? 4.843 -33.039 -3.656 1.00 69.94 183 VAL A C 1
ATOM 1418 O O . VAL A 1 183 ? 5.955 -32.810 -3.174 1.00 69.94 183 VAL A O 1
ATOM 1421 N N . ASN A 1 184 ? 3.715 -32.843 -2.964 1.00 76.88 184 ASN A N 1
ATOM 1422 C CA . ASN A 1 184 ? 3.620 -32.208 -1.643 1.00 76.88 184 ASN A CA 1
ATOM 1423 C C . ASN A 1 184 ? 2.829 -33.071 -0.628 1.00 76.88 184 ASN A C 1
ATOM 1425 O O . ASN A 1 184 ? 1.704 -32.712 -0.263 1.00 76.88 184 ASN A O 1
ATOM 1429 N N . PRO A 1 185 ? 3.391 -34.196 -0.143 1.00 76.12 185 PRO A N 1
ATOM 1430 C CA . PRO A 1 185 ? 2.713 -35.088 0.798 1.00 76.12 185 PRO A CA 1
ATOM 1431 C C . PRO A 1 185 ? 2.559 -34.469 2.200 1.00 76.12 185 PRO A C 1
ATOM 1433 O O . PRO A 1 185 ? 3.529 -33.980 2.786 1.00 76.12 185 PRO A O 1
ATOM 1436 N N . LEU A 1 186 ? 1.354 -34.551 2.779 1.00 69.50 186 LEU A N 1
ATOM 1437 C CA . LEU A 1 186 ? 1.068 -34.083 4.141 1.00 69.50 186 LEU A CA 1
ATOM 1438 C C . LEU A 1 186 ? 1.783 -34.956 5.184 1.00 69.50 186 LEU A C 1
ATOM 1440 O O . LEU A 1 186 ? 1.440 -36.122 5.378 1.00 69.50 186 LEU A O 1
ATOM 1444 N N . GLN A 1 187 ? 2.754 -34.385 5.896 1.00 66.06 187 GLN A N 1
ATOM 1445 C CA . GLN A 1 187 ? 3.428 -35.062 7.008 1.00 66.06 187 GLN A CA 1
ATOM 1446 C C . GLN A 1 187 ? 2.666 -34.808 8.314 1.00 66.06 187 GLN A C 1
ATOM 1448 O O . GLN A 1 187 ? 2.806 -33.753 8.934 1.00 66.06 187 GLN A O 1
ATOM 1453 N N . LEU A 1 188 ? 1.862 -35.787 8.734 1.00 56.03 188 LEU A N 1
ATOM 1454 C CA . LEU A 1 188 ? 1.202 -35.800 10.041 1.00 56.03 188 LEU A CA 1
ATOM 1455 C C . LEU A 1 188 ? 2.233 -36.127 11.138 1.00 56.03 188 LEU A C 1
ATOM 1457 O O . LEU A 1 188 ? 2.838 -37.196 11.122 1.00 56.03 188 LEU A O 1
ATOM 1461 N N . GLY A 1 189 ? 2.448 -35.196 12.074 1.00 55.34 189 GLY A N 1
ATOM 1462 C CA . GLY A 1 189 ? 3.363 -35.354 13.213 1.00 55.34 189 GLY A CA 1
ATOM 1463 C C . GLY A 1 189 ? 4.251 -34.131 13.484 1.00 55.34 189 GLY A C 1
ATOM 1464 O O . GLY A 1 189 ? 4.463 -33.283 12.617 1.00 55.34 189 GLY A O 1
ATOM 1465 N N . SER A 1 190 ? 4.791 -34.043 14.702 1.00 51.78 190 SER A N 1
ATOM 1466 C CA . SER A 1 190 ? 5.613 -32.918 15.188 1.00 51.78 190 SER A CA 1
ATOM 1467 C C . SER A 1 190 ? 7.054 -32.886 14.648 1.00 51.78 190 SER A C 1
ATOM 1469 O O . SER A 1 190 ? 7.709 -31.845 14.707 1.00 51.78 190 SER A O 1
ATOM 1471 N N . ASP A 1 191 ? 7.548 -33.989 14.078 1.00 54.56 191 ASP A N 1
ATOM 1472 C CA . ASP A 1 191 ? 8.937 -34.146 13.607 1.00 54.56 191 ASP A CA 1
ATOM 1473 C C . ASP A 1 191 ? 9.296 -33.319 12.355 1.00 54.56 191 ASP A C 1
ATOM 1475 O O . ASP A 1 191 ? 10.468 -33.218 11.975 1.00 54.56 191 ASP A O 1
ATOM 1479 N N . SER A 1 192 ? 8.306 -32.736 11.677 1.00 53.31 192 SER A N 1
ATOM 1480 C CA . SER A 1 192 ? 8.502 -31.884 10.498 1.00 53.31 192 SER A CA 1
ATOM 1481 C C . SER A 1 192 ? 9.084 -30.511 10.864 1.00 53.31 192 SER A C 1
ATOM 1483 O O . SER A 1 192 ? 10.002 -30.038 10.192 1.00 53.31 192 SER A O 1
ATOM 1485 N N . ALA A 1 193 ? 8.641 -29.917 11.978 1.00 56.94 193 ALA A N 1
ATOM 1486 C CA . ALA A 1 193 ? 9.031 -28.574 12.421 1.00 56.94 193 ALA A CA 1
ATOM 1487 C C . ALA A 1 193 ? 10.525 -28.433 12.790 1.00 56.94 193 ALA A C 1
ATOM 1489 O O . ALA A 1 193 ? 11.055 -27.324 12.817 1.00 56.94 193 ALA A O 1
ATOM 1490 N N . ALA A 1 194 ? 11.218 -29.544 13.061 1.00 59.69 194 ALA A N 1
ATOM 1491 C CA . ALA A 1 194 ? 12.631 -29.557 13.451 1.00 59.69 194 ALA A CA 1
ATOM 1492 C C . ALA A 1 194 ? 13.621 -29.659 12.268 1.00 59.69 194 ALA A C 1
ATOM 1494 O O . ALA A 1 194 ? 14.836 -29.585 12.472 1.00 59.69 194 ALA A O 1
ATOM 1495 N N . LYS A 1 195 ? 13.143 -29.865 11.032 1.00 76.44 195 LYS A N 1
ATOM 1496 C CA . LYS A 1 195 ? 13.997 -30.054 9.845 1.00 76.44 195 LYS A CA 1
ATOM 1497 C C . LYS A 1 195 ? 14.279 -28.708 9.168 1.00 76.44 195 LYS A C 1
ATOM 1499 O O . LYS A 1 195 ? 13.369 -27.915 8.957 1.00 76.44 195 LYS A O 1
ATOM 1504 N N . SER A 1 196 ? 15.535 -28.457 8.778 1.00 82.56 196 SER A N 1
ATOM 1505 C CA . SER A 1 196 ? 15.859 -27.266 7.971 1.00 82.56 196 SER A CA 1
ATOM 1506 C C . SER A 1 196 ? 15.135 -27.320 6.620 1.00 82.56 196 SER A C 1
ATOM 1508 O O . SER A 1 196 ? 15.068 -28.373 5.979 1.00 82.56 196 SER A O 1
ATOM 1510 N N . LYS A 1 197 ? 14.621 -26.162 6.200 1.00 86.31 197 LYS A N 1
ATOM 1511 C CA . LYS A 1 197 ? 13.995 -25.916 4.896 1.00 86.31 197 LYS A CA 1
ATOM 1512 C C . LYS A 1 197 ? 14.981 -25.345 3.859 1.00 86.31 197 LYS A C 1
ATOM 1514 O O . LYS A 1 197 ? 14.567 -24.947 2.777 1.00 86.31 197 LYS A O 1
ATOM 1519 N N . ASP A 1 198 ? 16.280 -25.297 4.170 1.00 89.19 198 ASP A N 1
ATOM 1520 C CA . ASP A 1 198 ? 17.311 -24.881 3.214 1.00 89.19 198 ASP A CA 1
ATOM 1521 C C . ASP A 1 198 ? 17.487 -25.939 2.117 1.00 89.19 198 ASP A C 1
ATOM 1523 O O . ASP A 1 198 ? 17.704 -27.124 2.389 1.00 89.19 198 ASP A O 1
ATOM 1527 N N . ILE A 1 199 ? 17.464 -25.501 0.862 1.00 89.56 199 ILE A N 1
ATOM 1528 C CA . ILE A 1 199 ? 17.668 -26.355 -0.304 1.00 89.56 199 ILE A CA 1
ATOM 1529 C C . ILE A 1 199 ? 19.125 -26.235 -0.723 1.00 89.56 199 ILE A C 1
ATOM 1531 O O . ILE A 1 199 ? 19.597 -25.166 -1.113 1.00 89.56 199 ILE A O 1
ATOM 1535 N N . LYS A 1 200 ? 19.849 -27.352 -0.679 1.00 89.81 200 LYS A N 1
ATOM 1536 C CA . LYS A 1 200 ? 21.192 -27.437 -1.241 1.00 89.81 200 LYS A CA 1
ATOM 1537 C C . LYS A 1 200 ? 21.317 -28.643 -2.160 1.00 89.81 200 LYS A C 1
ATOM 1539 O O . LYS A 1 200 ? 21.184 -29.781 -1.719 1.00 89.81 200 LYS A O 1
ATOM 1544 N N . ILE A 1 201 ? 21.688 -28.355 -3.400 1.00 87.25 201 ILE A N 1
ATOM 1545 C CA . ILE A 1 201 ? 21.874 -29.303 -4.484 1.00 87.25 201 ILE A CA 1
ATOM 1546 C C . ILE A 1 201 ? 23.296 -29.115 -5.030 1.00 87.25 201 ILE A C 1
ATOM 1548 O O . ILE A 1 201 ? 23.671 -28.023 -5.459 1.00 87.25 201 ILE A O 1
ATOM 1552 N N . ASP A 1 202 ? 24.100 -30.174 -4.961 1.00 85.69 202 ASP A N 1
ATOM 1553 C CA . ASP A 1 202 ? 25.433 -30.258 -5.569 1.00 85.69 202 ASP A CA 1
ATOM 1554 C C . ASP A 1 202 ? 25.296 -31.047 -6.900 1.00 85.69 202 ASP A C 1
ATOM 1556 O O . ASP A 1 202 ? 24.519 -32.001 -6.935 1.00 85.69 202 ASP A O 1
ATOM 1560 N N . SER A 1 203 ? 26.052 -30.689 -7.947 1.00 84.88 203 SER A N 1
ATOM 1561 C CA . SER A 1 203 ? 26.171 -31.427 -9.227 1.00 84.88 203 SER A CA 1
ATOM 1562 C C . SER A 1 203 ? 24.859 -31.663 -10.002 1.00 84.88 203 SER A C 1
ATOM 1564 O O . SER A 1 203 ? 24.422 -32.793 -10.214 1.00 84.88 203 SER A O 1
ATOM 1566 N N . ILE A 1 204 ? 24.232 -30.572 -10.445 1.00 84.94 204 ILE A N 1
ATOM 1567 C CA . ILE A 1 204 ? 23.103 -30.551 -11.381 1.00 84.94 204 ILE A CA 1
ATOM 1568 C C . ILE A 1 204 ? 23.637 -30.619 -12.813 1.00 84.94 204 ILE A C 1
ATOM 1570 O O . ILE A 1 204 ? 24.207 -29.647 -13.315 1.00 84.94 204 ILE A O 1
ATOM 1574 N N . ASP A 1 205 ? 23.356 -31.734 -13.481 1.00 85.06 205 ASP A N 1
ATOM 1575 C CA . ASP A 1 205 ? 23.448 -31.869 -14.932 1.00 85.06 205 ASP A CA 1
ATOM 1576 C C . ASP A 1 205 ? 22.037 -31.812 -15.532 1.00 85.06 205 ASP A C 1
ATOM 1578 O O . ASP A 1 205 ? 21.109 -32.470 -15.058 1.00 85.06 205 ASP A O 1
ATOM 1582 N N . THR A 1 206 ? 21.832 -31.011 -16.577 1.00 81.94 206 THR A N 1
ATOM 1583 C CA . THR A 1 206 ? 20.529 -30.906 -17.256 1.00 81.94 206 THR A CA 1
ATOM 1584 C C . THR A 1 206 ? 20.733 -30.725 -18.751 1.00 81.94 206 THR A C 1
ATOM 1586 O O . THR A 1 206 ? 21.518 -29.882 -19.185 1.00 81.94 206 THR A O 1
ATOM 1589 N N . SER A 1 207 ? 20.014 -31.502 -19.562 1.00 80.44 207 SER A N 1
ATOM 1590 C CA . SER A 1 207 ? 20.079 -31.421 -21.023 1.00 80.44 207 SER A CA 1
ATOM 1591 C C . SER A 1 207 ? 18.704 -31.628 -21.655 1.00 80.44 207 SER A C 1
ATOM 1593 O O . SER A 1 207 ? 17.890 -32.390 -21.141 1.00 80.44 207 SER A O 1
ATOM 1595 N N . VAL A 1 208 ? 18.440 -30.936 -22.765 1.00 74.06 208 VAL A N 1
ATOM 1596 C CA . VAL A 1 208 ? 17.186 -31.030 -23.530 1.00 74.06 208 VAL A CA 1
ATOM 1597 C C . VAL A 1 208 ? 17.520 -31.045 -25.016 1.00 74.06 208 VAL A C 1
ATOM 1599 O O . VAL A 1 208 ? 18.308 -30.230 -25.491 1.00 74.06 208 VAL A O 1
ATOM 1602 N N . GLY A 1 209 ? 16.941 -31.987 -25.766 1.00 66.12 209 GLY A N 1
ATOM 1603 C CA . GLY A 1 209 ? 17.126 -32.074 -27.222 1.00 66.12 209 GLY A CA 1
ATOM 1604 C C . GLY A 1 209 ? 18.581 -32.267 -27.676 1.00 66.12 209 GLY A C 1
ATOM 1605 O O . GLY A 1 209 ? 18.924 -31.878 -28.786 1.00 66.12 209 GLY A O 1
ATOM 1606 N N . GLY A 1 210 ? 19.448 -32.816 -26.817 1.00 65.06 210 GLY A N 1
ATOM 1607 C CA . GLY A 1 210 ? 20.887 -32.961 -27.074 1.00 65.06 210 GLY A CA 1
ATOM 1608 C C . GLY A 1 210 ? 21.738 -31.729 -26.735 1.00 65.06 210 GLY A C 1
ATOM 1609 O O . GLY A 1 210 ? 22.964 -31.824 -26.759 1.00 65.06 210 GLY A O 1
ATOM 1610 N N . HIS A 1 211 ? 21.127 -30.601 -26.364 1.00 70.00 211 HIS A N 1
ATOM 1611 C CA . HIS A 1 211 ? 21.834 -29.428 -25.850 1.00 70.00 211 HIS A CA 1
ATOM 1612 C C . HIS A 1 211 ? 21.990 -29.513 -24.328 1.00 70.00 211 HIS A C 1
ATOM 1614 O O . HIS A 1 211 ? 21.033 -29.819 -23.612 1.00 70.00 211 HIS A O 1
ATOM 1620 N N . ARG A 1 212 ? 23.196 -29.227 -23.827 1.00 80.75 212 ARG A N 1
ATOM 1621 C CA . ARG A 1 212 ? 23.465 -29.083 -22.391 1.00 80.75 212 ARG A CA 1
ATOM 1622 C C . ARG A 1 212 ? 22.996 -27.706 -21.926 1.00 80.75 212 ARG A C 1
ATOM 1624 O O . ARG A 1 212 ? 23.238 -26.707 -22.594 1.00 80.75 212 ARG A O 1
ATOM 1631 N N . ILE A 1 213 ? 22.274 -27.687 -20.811 1.00 83.38 213 ILE A N 1
ATOM 1632 C CA . ILE A 1 213 ? 21.685 -26.494 -20.187 1.00 83.38 213 ILE A CA 1
ATOM 1633 C C . ILE A 1 213 ? 22.442 -26.149 -18.901 1.00 83.38 213 ILE A C 1
ATOM 1635 O O . ILE A 1 213 ? 22.703 -24.976 -18.633 1.00 83.38 213 ILE A O 1
ATOM 1639 N N . LEU A 1 214 ? 22.813 -27.178 -18.134 1.00 87.50 214 LEU A N 1
ATOM 1640 C CA . LEU A 1 214 ? 23.690 -27.101 -16.970 1.00 87.50 214 LEU A CA 1
ATOM 1641 C C . LEU A 1 214 ? 24.632 -28.311 -16.952 1.00 87.50 214 LEU A C 1
ATOM 1643 O O . LEU A 1 214 ? 24.196 -29.417 -17.284 1.00 87.50 214 LEU A O 1
ATOM 1647 N N . THR A 1 215 ? 25.880 -28.084 -16.543 1.00 87.81 215 THR A N 1
ATOM 1648 C CA . THR A 1 215 ? 26.932 -29.098 -16.379 1.00 87.81 215 THR A CA 1
ATOM 1649 C C . THR A 1 215 ? 27.627 -28.884 -15.024 1.00 87.81 215 THR A C 1
ATOM 1651 O O . THR A 1 215 ? 28.198 -27.819 -14.793 1.00 87.81 215 THR A O 1
ATOM 1654 N N . ASP A 1 216 ? 27.568 -29.875 -14.126 1.00 86.44 216 ASP A N 1
ATOM 1655 C CA . ASP A 1 216 ? 28.079 -29.856 -12.735 1.00 86.44 216 ASP A CA 1
ATOM 1656 C C . ASP A 1 216 ? 27.714 -28.580 -11.934 1.00 86.44 216 ASP A C 1
ATOM 1658 O O . ASP A 1 216 ? 28.480 -28.065 -11.114 1.00 86.44 216 ASP A O 1
ATOM 1662 N N . ALA A 1 217 ? 26.523 -28.022 -12.175 1.00 87.69 217 ALA A N 1
ATOM 1663 C CA . ALA A 1 217 ? 26.094 -26.786 -11.527 1.00 87.69 217 ALA A CA 1
ATOM 1664 C C . ALA A 1 217 ? 25.679 -27.035 -10.066 1.00 87.69 217 ALA A C 1
ATOM 1666 O O . ALA A 1 217 ? 25.119 -28.074 -9.732 1.00 87.69 217 ALA A O 1
ATOM 1667 N N . SER A 1 218 ? 25.889 -26.072 -9.166 1.00 87.94 218 SER A N 1
ATOM 1668 C CA . SER A 1 218 ? 25.379 -26.168 -7.787 1.00 87.94 218 SER A CA 1
ATOM 1669 C C . SER A 1 218 ? 24.294 -25.127 -7.540 1.00 87.94 218 SER A C 1
ATOM 1671 O O . SER A 1 218 ? 24.442 -23.972 -7.935 1.00 87.94 218 SER A O 1
ATOM 1673 N N . LEU A 1 219 ? 23.206 -25.532 -6.879 1.00 90.56 219 LEU A N 1
ATOM 1674 C CA . LEU A 1 219 ? 22.096 -24.656 -6.506 1.00 90.56 219 LEU A CA 1
ATOM 1675 C C . LEU A 1 219 ? 21.935 -24.668 -4.982 1.00 90.56 219 LEU A C 1
ATOM 1677 O O . LEU A 1 219 ? 21.699 -25.707 -4.370 1.00 90.56 219 LEU A O 1
ATOM 1681 N N . THR A 1 220 ? 22.074 -23.508 -4.348 1.00 90.38 220 THR A N 1
ATOM 1682 C CA . THR A 1 220 ? 21.800 -23.316 -2.917 1.00 90.38 220 THR A CA 1
ATOM 1683 C C . THR A 1 220 ? 20.775 -22.202 -2.737 1.00 90.38 220 THR A C 1
ATOM 1685 O O . THR A 1 220 ? 21.052 -21.054 -3.086 1.00 90.38 220 THR A O 1
ATOM 1688 N N . LEU A 1 221 ? 19.620 -22.542 -2.166 1.00 92.19 221 LEU A N 1
ATOM 1689 C CA . LEU A 1 221 ? 18.541 -21.625 -1.809 1.00 92.19 221 LEU A CA 1
ATOM 1690 C C . LEU A 1 221 ? 18.318 -21.722 -0.294 1.00 92.19 221 LEU A C 1
ATOM 1692 O O . LEU A 1 221 ? 17.953 -22.780 0.214 1.00 92.19 221 LEU A O 1
ATOM 1696 N N . ALA A 1 222 ? 18.571 -20.641 0.440 1.00 91.75 222 ALA A N 1
ATOM 1697 C CA . ALA A 1 222 ? 18.300 -20.587 1.876 1.00 91.75 222 ALA A CA 1
ATOM 1698 C C . ALA A 1 222 ? 16.822 -20.263 2.142 1.00 91.75 222 ALA A C 1
ATOM 1700 O O . ALA A 1 222 ? 16.171 -19.606 1.320 1.00 91.75 222 ALA A O 1
ATOM 1701 N N . TYR A 1 223 ? 16.300 -20.705 3.287 1.00 92.00 223 TYR A N 1
ATOM 1702 C CA . TYR A 1 223 ? 14.907 -20.445 3.657 1.00 92.00 223 TYR A CA 1
ATOM 1703 C C . TYR A 1 223 ? 14.624 -18.942 3.851 1.00 92.00 223 TYR A C 1
ATOM 1705 O O . TYR A 1 223 ? 15.445 -18.218 4.421 1.00 92.00 223 TYR A O 1
ATOM 1713 N N . GLY A 1 224 ? 13.473 -18.464 3.364 1.00 89.06 224 GLY A N 1
ATOM 1714 C CA . GLY A 1 224 ? 13.046 -17.060 3.484 1.00 89.06 224 GLY A CA 1
ATOM 1715 C C . GLY A 1 224 ? 13.852 -16.065 2.632 1.00 89.06 224 GLY A C 1
ATOM 1716 O O . GLY A 1 224 ? 13.844 -14.863 2.899 1.00 89.06 224 GLY A O 1
ATOM 1717 N N . ARG A 1 225 ? 14.599 -16.549 1.629 1.00 93.06 225 ARG A N 1
ATOM 1718 C CA . ARG A 1 225 ? 15.329 -15.718 0.653 1.00 93.06 225 ARG A CA 1
ATOM 1719 C C . ARG A 1 225 ? 14.601 -15.644 -0.682 1.00 93.06 225 ARG A C 1
ATOM 1721 O O . ARG A 1 225 ? 13.858 -16.553 -1.048 1.00 93.06 225 ARG A O 1
ATOM 1728 N N . ARG A 1 226 ? 14.840 -14.558 -1.420 1.00 94.62 226 ARG A N 1
ATOM 1729 C CA . ARG A 1 226 ? 14.189 -14.279 -2.705 1.00 94.62 226 ARG A CA 1
ATOM 1730 C C . ARG A 1 226 ? 15.242 -14.184 -3.791 1.00 94.62 226 ARG A C 1
ATOM 1732 O O . ARG A 1 226 ? 16.034 -13.245 -3.819 1.00 94.62 226 ARG A O 1
ATOM 1739 N N . TYR A 1 227 ? 15.262 -15.185 -4.654 1.00 94.75 227 TYR A N 1
ATOM 1740 C CA . TYR A 1 227 ? 16.264 -15.362 -5.688 1.00 94.75 227 TYR A CA 1
ATOM 1741 C C . TYR A 1 227 ? 15.728 -14.893 -7.039 1.00 94.75 227 TYR A C 1
ATOM 1743 O O . TYR A 1 227 ? 14.706 -15.396 -7.501 1.00 94.75 227 TYR A O 1
ATOM 1751 N N . GLY A 1 228 ? 16.429 -13.963 -7.686 1.00 93.69 228 GLY A N 1
ATOM 1752 C CA . GLY A 1 228 ? 16.187 -13.616 -9.088 1.00 93.69 228 GLY A CA 1
ATOM 1753 C C . GLY A 1 228 ? 17.051 -14.475 -10.010 1.00 93.69 228 GLY A C 1
ATOM 1754 O O . GLY A 1 228 ? 18.275 -14.368 -9.952 1.00 93.69 228 GLY A O 1
ATOM 1755 N N . LEU A 1 229 ? 16.446 -15.317 -10.850 1.00 92.06 229 LEU A N 1
ATOM 1756 C CA . LEU A 1 229 ? 17.145 -16.114 -11.862 1.00 92.06 229 LEU A CA 1
ATOM 1757 C C . LEU A 1 229 ? 17.196 -15.350 -13.191 1.00 92.06 229 LEU A C 1
ATOM 1759 O O . LEU A 1 229 ? 16.194 -15.221 -13.894 1.00 92.06 229 LEU A O 1
ATOM 1763 N N . VAL A 1 230 ? 18.386 -14.865 -13.543 1.00 89.44 230 VAL A N 1
ATOM 1764 C CA . VAL A 1 230 ? 18.630 -14.033 -14.730 1.00 89.44 230 VAL A CA 1
ATOM 1765 C C . VAL A 1 230 ? 19.548 -14.737 -15.726 1.00 89.44 230 VAL A C 1
ATOM 1767 O O . VAL A 1 230 ? 20.499 -15.419 -15.352 1.00 89.44 230 VAL A O 1
ATOM 1770 N N . GLY A 1 231 ? 19.275 -14.558 -17.016 1.00 84.69 231 GLY A N 1
ATOM 1771 C CA . GLY A 1 231 ? 20.012 -15.197 -18.106 1.00 84.69 231 GLY A CA 1
ATOM 1772 C C . GLY A 1 231 ? 19.329 -14.972 -19.455 1.00 84.69 231 GLY A C 1
ATOM 1773 O O . GLY A 1 231 ? 18.167 -14.555 -19.505 1.00 84.69 231 GLY A O 1
ATOM 1774 N N . GLN A 1 232 ? 20.056 -15.244 -20.540 1.00 78.25 232 GLN A N 1
ATOM 1775 C CA . GLN A 1 232 ? 19.583 -15.040 -21.914 1.00 78.25 232 GLN A CA 1
ATOM 1776 C C . GLN A 1 232 ? 18.401 -15.950 -22.277 1.00 78.25 232 GLN A C 1
ATOM 1778 O O . GLN A 1 232 ? 18.228 -17.047 -21.736 1.00 78.25 232 GLN A O 1
ATOM 1783 N N . ASN A 1 233 ? 17.592 -15.516 -23.243 1.00 75.38 233 ASN A N 1
ATOM 1784 C CA . ASN A 1 233 ? 16.456 -16.305 -23.706 1.00 75.38 233 ASN A CA 1
ATOM 1785 C C . ASN A 1 233 ? 16.902 -17.561 -24.468 1.00 75.38 233 ASN A C 1
ATOM 1787 O O . ASN A 1 233 ? 17.700 -17.498 -25.400 1.00 75.38 233 ASN A O 1
ATOM 1791 N N . GLY A 1 234 ? 16.353 -18.713 -24.070 1.00 70.69 234 GLY A N 1
ATOM 1792 C CA . GLY A 1 234 ? 16.722 -20.029 -24.603 1.00 70.69 234 GLY A CA 1
ATOM 1793 C C . GLY A 1 234 ? 17.811 -20.775 -23.822 1.00 70.69 234 GLY A C 1
ATOM 1794 O O . GLY A 1 234 ? 18.071 -21.927 -24.147 1.00 70.69 234 GLY A O 1
ATOM 1795 N N . ILE A 1 235 ? 18.399 -20.193 -22.766 1.00 78.81 235 ILE A N 1
ATOM 1796 C CA . ILE A 1 235 ? 19.453 -20.865 -21.977 1.00 78.81 235 ILE A CA 1
ATOM 1797 C C . ILE A 1 235 ? 18.939 -21.957 -21.017 1.00 78.81 235 ILE A C 1
ATOM 1799 O O . ILE A 1 235 ? 19.732 -22.681 -20.428 1.00 78.81 235 ILE A O 1
ATOM 1803 N N . GLY A 1 236 ? 17.616 -22.099 -20.865 1.00 80.81 236 GLY A N 1
ATOM 1804 C CA . GLY A 1 236 ? 16.995 -23.171 -20.076 1.00 80.81 236 GLY A CA 1
ATOM 1805 C C . GLY A 1 236 ? 16.485 -22.789 -18.680 1.00 80.81 236 GLY A C 1
ATOM 1806 O O . GLY A 1 236 ? 16.260 -23.691 -17.879 1.00 80.81 236 GLY A O 1
ATOM 1807 N N . LYS A 1 237 ? 16.247 -21.499 -18.393 1.00 87.19 237 LYS A N 1
ATOM 1808 C CA . LYS A 1 237 ? 15.669 -21.015 -17.115 1.00 87.19 237 LYS A CA 1
ATOM 1809 C C . LYS A 1 237 ? 14.380 -21.765 -16.731 1.00 87.19 237 LYS A C 1
ATOM 1811 O O . LYS A 1 237 ? 14.339 -22.430 -15.701 1.00 87.19 237 LYS A O 1
ATOM 1816 N N . SER A 1 238 ? 13.372 -21.756 -17.607 1.00 85.25 238 SER A N 1
ATOM 1817 C CA . SER A 1 238 ? 12.105 -22.484 -17.423 1.00 85.25 238 SER A CA 1
ATOM 1818 C C . SER A 1 238 ? 12.303 -23.999 -17.291 1.00 85.25 238 SER A C 1
ATOM 1820 O O . SER A 1 238 ? 11.604 -24.660 -16.531 1.00 85.25 238 SER A O 1
ATOM 1822 N N . THR A 1 239 ? 13.291 -24.571 -17.992 1.00 86.00 239 THR A N 1
ATOM 1823 C CA . THR A 1 239 ? 13.649 -25.994 -17.862 1.00 86.00 239 THR A CA 1
ATOM 1824 C C . THR A 1 239 ? 14.159 -26.314 -16.458 1.00 86.00 239 THR A C 1
ATOM 1826 O O . THR A 1 239 ? 13.747 -27.318 -15.885 1.00 86.00 239 THR A O 1
ATOM 1829 N N . LEU A 1 240 ? 15.005 -25.453 -15.880 1.00 87.81 240 LEU A N 1
ATOM 1830 C CA . LEU A 1 240 ? 15.464 -25.598 -14.498 1.00 87.81 240 LEU A CA 1
ATOM 1831 C C . LEU A 1 240 ? 14.287 -25.503 -13.515 1.00 87.81 240 LEU A C 1
ATOM 1833 O O . LEU A 1 240 ? 14.181 -26.341 -12.624 1.00 87.81 240 LEU A O 1
ATOM 1837 N N . LEU A 1 241 ? 13.371 -24.545 -13.698 1.00 89.69 241 LEU A N 1
ATOM 1838 C CA . LEU A 1 241 ? 12.173 -24.422 -12.856 1.00 89.69 241 LEU A CA 1
ATOM 1839 C C . LEU A 1 241 ? 11.278 -25.673 -12.932 1.00 89.69 241 LEU A C 1
ATOM 1841 O O . LEU A 1 241 ? 10.863 -26.172 -11.887 1.00 89.69 241 LEU A O 1
ATOM 1845 N N . ARG A 1 242 ? 11.057 -26.244 -14.126 1.00 86.62 242 ARG A N 1
ATOM 1846 C CA . ARG A 1 242 ? 10.345 -27.529 -14.295 1.00 86.62 242 ARG A CA 1
ATOM 1847 C C . ARG A 1 242 ? 11.033 -28.688 -13.578 1.00 86.62 242 ARG A C 1
ATOM 1849 O O . ARG A 1 242 ? 10.368 -29.448 -12.878 1.00 86.62 242 ARG A O 1
ATOM 1856 N N . ALA A 1 243 ? 12.349 -28.823 -13.741 1.00 85.75 243 ALA A N 1
ATOM 1857 C CA . ALA A 1 243 ? 13.120 -29.898 -13.119 1.00 85.75 243 ALA A CA 1
ATOM 1858 C C . ALA A 1 243 ? 13.066 -29.812 -11.580 1.00 85.75 243 ALA A C 1
ATOM 1860 O O . ALA A 1 243 ? 12.935 -30.829 -10.895 1.00 85.75 243 ALA A O 1
ATOM 1861 N N . LEU A 1 244 ? 13.088 -28.591 -11.026 1.00 87.25 244 LEU A N 1
ATOM 1862 C CA . LEU A 1 244 ? 12.860 -28.343 -9.600 1.00 87.25 244 LEU A CA 1
ATOM 1863 C C . LEU A 1 244 ? 11.414 -28.677 -9.191 1.00 87.25 244 LEU A C 1
ATOM 1865 O O . LEU A 1 244 ? 11.214 -29.395 -8.214 1.00 87.25 244 LEU A O 1
ATOM 1869 N N . SER A 1 245 ? 10.402 -28.221 -9.942 1.00 86.06 245 SER A N 1
ATOM 1870 C CA . SER A 1 245 ? 8.986 -28.440 -9.601 1.00 86.06 245 SER A CA 1
ATOM 1871 C C . SER A 1 245 ? 8.573 -29.911 -9.635 1.00 86.06 245 SER A C 1
ATOM 1873 O O . SER A 1 245 ? 7.728 -30.334 -8.855 1.00 86.06 245 SER A O 1
ATOM 1875 N N . ARG A 1 246 ? 9.176 -30.696 -10.534 1.00 83.50 246 ARG A N 1
ATOM 1876 C CA . ARG A 1 246 ? 8.945 -32.141 -10.687 1.00 83.50 246 ARG A CA 1
ATOM 1877 C C . ARG A 1 246 ? 9.812 -33.002 -9.766 1.00 83.50 246 ARG A C 1
ATOM 1879 O O . ARG A 1 246 ? 9.717 -34.220 -9.832 1.00 83.50 246 ARG A O 1
ATOM 1886 N N . ARG A 1 247 ? 10.669 -32.389 -8.936 1.00 82.25 247 ARG A N 1
ATOM 1887 C CA . ARG A 1 247 ? 11.687 -33.083 -8.125 1.00 82.25 247 ARG A CA 1
ATOM 1888 C C . ARG A 1 247 ? 12.578 -34.024 -8.956 1.00 82.25 247 ARG A C 1
ATOM 1890 O O . ARG A 1 247 ? 13.048 -35.030 -8.444 1.00 82.25 247 ARG A O 1
ATOM 1897 N N . GLU A 1 248 ? 12.857 -33.680 -10.219 1.00 79.56 248 GLU A N 1
ATOM 1898 C CA . GLU A 1 248 ? 13.902 -34.340 -11.029 1.00 79.56 248 GLU A CA 1
ATOM 1899 C C . GLU A 1 248 ? 15.296 -34.076 -10.428 1.00 79.56 248 GLU A C 1
ATOM 1901 O O . GLU A 1 248 ? 16.235 -34.865 -10.585 1.00 79.56 248 GLU A O 1
ATOM 1906 N N . VAL A 1 249 ? 15.400 -32.981 -9.668 1.00 80.75 249 VAL A N 1
ATOM 1907 C CA . VAL A 1 249 ? 16.552 -32.575 -8.867 1.00 80.75 249 VAL A CA 1
ATOM 1908 C C . VAL A 1 249 ? 16.274 -32.805 -7.370 1.00 80.75 249 VAL A C 1
ATOM 1910 O O . VAL A 1 249 ? 15.157 -32.587 -6.901 1.00 80.75 249 VAL A O 1
ATOM 1913 N N . ALA A 1 250 ? 17.291 -33.224 -6.605 1.00 76.69 250 ALA A N 1
ATOM 1914 C CA . ALA A 1 250 ? 17.150 -33.759 -5.245 1.00 76.69 250 ALA A CA 1
ATOM 1915 C C . ALA A 1 250 ? 16.716 -32.730 -4.174 1.00 76.69 250 ALA A C 1
ATOM 1917 O O . ALA A 1 250 ? 17.530 -32.246 -3.382 1.00 76.69 250 ALA A O 1
ATOM 1918 N N . ILE A 1 251 ? 15.414 -32.435 -4.114 1.00 82.69 251 ILE A N 1
ATOM 1919 C CA . ILE A 1 251 ? 14.787 -31.565 -3.108 1.00 82.69 251 ILE A CA 1
ATOM 1920 C C . ILE A 1 251 ? 14.074 -32.420 -2.040 1.00 82.69 251 ILE A C 1
ATOM 1922 O O . ILE A 1 251 ? 13.241 -33.257 -2.398 1.00 82.69 251 ILE A O 1
ATOM 1926 N N . PRO A 1 252 ? 14.333 -32.207 -0.732 1.00 82.31 252 PRO A N 1
ATOM 1927 C CA . PRO A 1 252 ? 13.666 -32.929 0.355 1.00 82.31 252 PRO A CA 1
ATOM 1928 C C . PRO A 1 252 ? 12.129 -32.890 0.302 1.00 82.31 252 PRO A C 1
ATOM 1930 O O . PRO A 1 252 ? 11.531 -31.845 0.046 1.00 82.31 252 PRO A O 1
ATOM 1933 N N . SER A 1 253 ? 11.479 -34.016 0.609 1.00 79.88 253 SER A N 1
ATOM 1934 C CA . SER A 1 253 ? 10.014 -34.177 0.550 1.00 79.88 253 SER A CA 1
ATOM 1935 C C . SER A 1 253 ? 9.229 -33.415 1.624 1.00 79.88 253 SER A C 1
ATOM 1937 O O . SER A 1 253 ? 8.017 -33.288 1.509 1.00 79.88 253 SER A O 1
ATOM 1939 N N . HIS A 1 254 ? 9.894 -32.895 2.664 1.00 80.38 254 HIS A N 1
ATOM 1940 C CA . HIS A 1 254 ? 9.275 -32.033 3.683 1.00 80.38 254 HIS A CA 1
ATOM 1941 C C . HIS A 1 254 ? 9.227 -30.547 3.292 1.00 80.38 254 HIS A C 1
ATOM 1943 O O . HIS A 1 254 ? 8.770 -29.736 4.089 1.00 80.38 254 HIS A O 1
ATOM 1949 N N . ILE A 1 255 ? 9.742 -30.189 2.113 1.00 85.06 255 ILE A N 1
ATOM 1950 C CA . ILE A 1 255 ? 9.695 -28.835 1.554 1.00 85.06 255 ILE A CA 1
ATOM 1951 C C . ILE A 1 255 ? 8.606 -28.826 0.487 1.00 85.06 255 ILE A C 1
ATOM 1953 O O . ILE A 1 255 ? 8.730 -29.545 -0.507 1.00 85.06 255 ILE A O 1
ATOM 1957 N N . SER A 1 256 ? 7.558 -28.035 0.688 1.00 86.75 256 SER A N 1
ATOM 1958 C CA . SER A 1 256 ? 6.483 -27.851 -0.287 1.00 86.75 256 SER A CA 1
ATOM 1959 C C . SER A 1 256 ? 6.931 -26.972 -1.461 1.00 86.75 256 SER A C 1
ATOM 1961 O O . SER A 1 256 ? 7.606 -25.958 -1.279 1.00 86.75 256 SER A O 1
ATOM 1963 N N . ILE A 1 257 ? 6.580 -27.373 -2.684 1.00 88.62 257 ILE A N 1
ATOM 1964 C CA . ILE A 1 257 ? 6.969 -26.695 -3.927 1.00 88.62 257 ILE A CA 1
ATOM 1965 C C . ILE A 1 257 ? 5.716 -26.382 -4.739 1.00 88.62 257 ILE A C 1
ATOM 1967 O O . ILE A 1 257 ? 4.861 -27.251 -4.927 1.00 88.62 257 ILE A O 1
ATOM 1971 N N . LEU A 1 258 ? 5.635 -25.169 -5.284 1.00 89.12 258 LEU A N 1
ATOM 1972 C CA . LEU A 1 258 ? 4.632 -24.813 -6.286 1.00 89.12 258 LEU A CA 1
ATOM 1973 C C . LEU A 1 258 ? 5.269 -24.001 -7.410 1.00 89.12 258 LEU A C 1
ATOM 1975 O O . LEU A 1 258 ? 6.107 -23.136 -7.161 1.00 89.12 258 LEU A O 1
ATOM 1979 N N . HIS A 1 259 ? 4.854 -24.281 -8.643 1.00 88.75 259 HIS A N 1
ATOM 1980 C CA . HIS A 1 259 ? 5.384 -23.654 -9.847 1.00 88.75 259 HIS A CA 1
ATOM 1981 C C . HIS A 1 259 ? 4.254 -23.079 -10.695 1.00 88.75 259 HIS A C 1
ATOM 1983 O O . HIS A 1 259 ? 3.310 -23.787 -11.044 1.00 88.75 259 HIS A O 1
ATOM 1989 N N . VAL A 1 260 ? 4.365 -21.791 -11.018 1.00 85.44 260 VAL A N 1
ATOM 1990 C CA . VAL A 1 260 ? 3.440 -21.077 -11.903 1.00 85.44 260 VAL A CA 1
ATOM 1991 C C . VAL A 1 260 ? 4.093 -20.952 -13.277 1.00 85.44 260 VAL A C 1
ATOM 1993 O O . VAL A 1 260 ? 4.875 -20.033 -13.505 1.00 85.44 260 VAL A O 1
ATOM 1996 N N . GLU A 1 261 ? 3.796 -21.904 -14.167 1.00 68.69 261 GLU A N 1
ATOM 1997 C CA . GLU A 1 261 ? 4.333 -21.930 -15.540 1.00 68.69 261 GLU A CA 1
ATOM 1998 C C . GLU A 1 261 ? 3.329 -21.422 -16.593 1.00 68.69 261 GLU A C 1
ATOM 2000 O O . GLU A 1 261 ? 3.716 -20.806 -17.583 1.00 68.69 261 GLU A O 1
ATOM 2005 N N . GLN A 1 262 ? 2.034 -21.715 -16.424 1.00 66.81 262 GLN A N 1
ATOM 2006 C CA . GLN A 1 262 ? 1.012 -21.514 -17.459 1.00 66.81 262 GLN A CA 1
ATOM 2007 C C . GLN A 1 262 ? -0.320 -21.019 -16.883 1.00 66.81 262 GLN A C 1
ATOM 2009 O O . GLN A 1 262 ? -0.596 -21.142 -15.688 1.00 66.81 262 GLN A O 1
ATOM 2014 N N . GLU A 1 263 ? -1.160 -20.469 -17.761 1.00 71.62 263 GLU A N 1
ATOM 2015 C CA . GLU A 1 263 ? -2.544 -20.127 -17.440 1.00 71.62 263 GLU A CA 1
ATOM 2016 C C . GLU A 1 263 ? -3.382 -21.370 -17.100 1.00 71.62 263 GLU A C 1
ATOM 2018 O O . GLU A 1 263 ? -3.176 -22.457 -17.639 1.00 71.62 263 GLU A O 1
ATOM 2023 N N . ILE A 1 264 ? -4.358 -21.213 -16.202 1.00 73.00 264 ILE A N 1
ATOM 2024 C CA . ILE A 1 264 ? -5.276 -22.301 -15.842 1.00 73.00 264 ILE A CA 1
ATOM 2025 C C . ILE A 1 264 ? -6.270 -22.539 -16.987 1.00 73.00 264 ILE A C 1
ATOM 2027 O O . ILE A 1 264 ? -6.795 -21.590 -17.575 1.00 73.00 264 ILE A O 1
ATOM 2031 N N . MET A 1 265 ? -6.599 -23.803 -17.254 1.00 74.62 265 MET A N 1
ATOM 2032 C CA . MET A 1 265 ? -7.708 -24.167 -18.140 1.00 74.62 265 MET A CA 1
ATOM 2033 C C . MET A 1 265 ? -9.043 -23.695 -17.553 1.00 74.62 265 MET A C 1
ATOM 2035 O O . MET A 1 265 ? -9.410 -24.069 -16.445 1.00 74.62 265 MET A O 1
ATOM 2039 N N . GLY A 1 266 ? -9.766 -22.864 -18.304 1.00 76.25 266 GLY A N 1
ATOM 2040 C CA . GLY A 1 266 ? -11.006 -22.254 -17.834 1.00 76.25 266 GLY A CA 1
ATOM 2041 C C . GLY A 1 266 ? -12.186 -23.229 -17.770 1.00 76.25 266 GLY A C 1
ATOM 2042 O O . GLY A 1 266 ? -12.548 -23.832 -18.780 1.00 76.25 266 GLY A O 1
ATOM 2043 N N . ASP A 1 267 ? -12.823 -23.299 -16.608 1.00 85.38 267 ASP A N 1
ATOM 2044 C CA . ASP A 1 267 ? -13.981 -24.117 -16.246 1.00 85.38 267 ASP A CA 1
ATOM 2045 C C . ASP A 1 267 ? -15.180 -23.258 -15.767 1.00 85.38 267 ASP A C 1
ATOM 2047 O O . ASP A 1 267 ? -15.214 -22.034 -15.938 1.00 85.38 267 ASP A O 1
ATOM 2051 N N . ASP A 1 268 ? -16.202 -23.902 -15.198 1.00 87.56 268 ASP A N 1
ATOM 2052 C CA . ASP A 1 268 ? -17.386 -23.245 -14.623 1.00 87.56 268 ASP A CA 1
ATOM 2053 C C . ASP A 1 268 ? -17.192 -22.732 -13.179 1.00 87.56 268 ASP A C 1
ATOM 2055 O O . ASP A 1 268 ? -18.083 -22.080 -12.633 1.00 87.56 268 ASP A O 1
ATOM 2059 N N . THR A 1 269 ? -16.036 -22.980 -12.558 1.00 88.25 269 THR A N 1
ATOM 2060 C CA . THR A 1 269 ? -15.760 -22.622 -11.160 1.00 88.25 269 THR A CA 1
ATOM 2061 C C . THR A 1 269 ? -15.595 -21.100 -11.014 1.00 88.25 269 THR A C 1
ATOM 2063 O O . THR A 1 269 ? -14.921 -20.482 -11.840 1.00 88.25 269 THR A O 1
ATOM 2066 N N . PRO A 1 270 ? -16.171 -20.439 -9.991 1.00 92.00 270 PRO A N 1
ATOM 2067 C CA . PRO A 1 270 ? -15.913 -19.021 -9.722 1.00 92.00 270 PRO A CA 1
ATOM 2068 C C . PRO A 1 270 ? -14.437 -18.745 -9.401 1.00 92.00 270 PRO A C 1
ATOM 2070 O O . PRO A 1 270 ? -13.791 -19.558 -8.740 1.00 92.00 270 PRO A O 1
ATOM 2073 N N . ALA A 1 271 ? -13.905 -17.581 -9.790 1.00 89.38 271 ALA A N 1
ATOM 2074 C CA . ALA A 1 271 ? -12.506 -17.218 -9.517 1.00 89.38 271 ALA A CA 1
ATOM 2075 C C . ALA A 1 271 ? -12.119 -17.315 -8.028 1.00 89.38 271 ALA A C 1
ATOM 2077 O O . ALA A 1 271 ? -11.061 -17.856 -7.713 1.00 89.38 271 ALA A O 1
ATOM 2078 N N . LEU A 1 272 ? -12.977 -16.846 -7.114 1.00 90.25 272 LEU A N 1
ATOM 2079 C CA . LEU A 1 272 ? -12.751 -16.959 -5.669 1.00 90.25 272 LEU A CA 1
ATOM 2080 C C . LEU A 1 272 ? -12.634 -18.423 -5.224 1.00 90.25 272 LEU A C 1
ATOM 2082 O O . LEU A 1 272 ? -11.688 -18.785 -4.526 1.00 90.25 272 LEU A O 1
ATOM 2086 N N . GLN A 1 273 ? -13.548 -19.279 -5.691 1.00 89.75 273 GLN A N 1
ATOM 2087 C CA . GLN A 1 273 ? -13.535 -20.702 -5.360 1.00 89.75 273 GLN A CA 1
ATOM 2088 C C . GLN A 1 273 ? -12.299 -21.401 -5.940 1.00 89.75 273 GLN A C 1
ATOM 2090 O O . GLN A 1 273 ? -11.680 -22.196 -5.247 1.00 89.75 273 GLN A O 1
ATOM 2095 N N . ALA A 1 274 ? -11.874 -21.057 -7.159 1.00 88.69 274 ALA A N 1
ATOM 2096 C CA . ALA A 1 274 ? -10.668 -21.614 -7.773 1.00 88.69 274 ALA A CA 1
ATOM 2097 C C . ALA A 1 274 ? -9.373 -21.270 -7.001 1.00 88.69 274 ALA A C 1
ATOM 2099 O O . ALA A 1 274 ? -8.406 -22.036 -7.064 1.00 88.69 274 ALA A O 1
ATOM 2100 N N . VAL A 1 275 ? -9.348 -20.148 -6.262 1.00 89.25 275 VAL A N 1
ATOM 2101 C CA . VAL A 1 275 ? -8.271 -19.816 -5.307 1.00 89.25 275 VAL A CA 1
ATOM 2102 C C . VAL A 1 275 ? -8.376 -20.645 -4.031 1.00 89.25 275 VAL A C 1
ATOM 2104 O O . VAL A 1 275 ? -7.376 -21.229 -3.625 1.00 89.25 275 VAL A O 1
ATOM 2107 N N . LEU A 1 276 ? -9.567 -20.772 -3.440 1.00 88.00 276 LEU A N 1
ATOM 2108 C CA . LEU A 1 276 ? -9.776 -21.597 -2.242 1.00 88.00 276 LEU A CA 1
ATOM 2109 C C . LEU A 1 276 ? -9.466 -23.083 -2.477 1.00 88.00 276 LEU A C 1
ATOM 2111 O O . LEU A 1 276 ? -8.870 -23.726 -1.616 1.00 88.00 276 LEU A O 1
ATOM 2115 N N . ASP A 1 277 ? -9.811 -23.594 -3.658 1.00 85.62 277 ASP A N 1
ATOM 2116 C CA . ASP A 1 277 ? -9.554 -24.962 -4.122 1.00 85.62 277 ASP A CA 1
ATOM 2117 C C . ASP A 1 277 ? -8.090 -25.203 -4.543 1.00 85.62 277 ASP A C 1
ATOM 2119 O O . ASP A 1 277 ? -7.722 -26.323 -4.895 1.00 85.62 277 ASP A O 1
ATOM 2123 N N . ALA A 1 278 ? -7.232 -24.175 -4.546 1.00 83.94 278 ALA A N 1
ATOM 2124 C CA . ALA A 1 278 ? -5.798 -24.362 -4.771 1.00 83.94 278 ALA A CA 1
ATOM 2125 C C . ALA A 1 278 ? -5.122 -25.091 -3.604 1.00 83.94 278 ALA A C 1
ATOM 2127 O O . ALA A 1 278 ? -4.204 -25.881 -3.827 1.00 83.94 278 ALA A O 1
ATOM 2128 N N . ASP A 1 279 ? -5.607 -24.855 -2.384 1.00 85.38 279 ASP A N 1
ATOM 2129 C CA . ASP A 1 279 ? -5.170 -25.554 -1.183 1.00 85.38 279 ASP A CA 1
ATOM 2130 C C . ASP A 1 279 ? -5.889 -26.909 -1.076 1.00 85.38 279 ASP A C 1
ATOM 2132 O O . ASP A 1 279 ? -6.914 -27.082 -0.405 1.00 85.38 279 ASP A O 1
ATOM 2136 N N . VAL A 1 280 ? -5.330 -27.884 -1.796 1.00 84.44 280 VAL A N 1
ATOM 2137 C CA . VAL A 1 280 ? -5.836 -29.262 -1.876 1.00 84.44 280 VAL A CA 1
ATOM 2138 C C . VAL A 1 280 ? -5.923 -29.906 -0.486 1.00 84.44 280 VAL A C 1
ATOM 2140 O O . VAL A 1 280 ? -6.854 -30.667 -0.215 1.00 84.44 280 VAL A O 1
ATOM 2143 N N . TRP A 1 281 ? -4.996 -29.576 0.421 1.00 84.00 281 TRP A N 1
ATOM 2144 C CA . TRP A 1 281 ? -4.988 -30.123 1.777 1.00 84.00 281 TRP A CA 1
ATOM 2145 C C . TRP A 1 281 ? -6.104 -29.532 2.635 1.00 84.00 281 TRP A C 1
ATOM 2147 O O . TRP A 1 281 ? -6.820 -30.304 3.271 1.00 84.00 281 TRP A O 1
ATOM 2157 N N . ARG A 1 282 ? -6.352 -28.217 2.584 1.00 87.25 282 ARG A N 1
ATOM 2158 C CA . ARG A 1 282 ? -7.513 -27.597 3.247 1.00 87.25 282 ARG A CA 1
ATOM 2159 C C . ARG A 1 282 ? -8.827 -28.184 2.738 1.00 87.25 282 ARG A C 1
ATOM 2161 O O . ARG A 1 282 ? -9.675 -28.566 3.543 1.00 87.25 282 ARG A O 1
ATOM 2168 N N . LYS A 1 283 ? -8.990 -28.294 1.415 1.00 86.50 283 LYS A N 1
ATOM 2169 C CA . LYS A 1 283 ? -10.187 -28.871 0.775 1.00 86.50 283 LYS A CA 1
ATOM 2170 C C . LYS A 1 283 ? -10.445 -30.307 1.247 1.00 86.50 283 LYS A C 1
ATOM 2172 O O . LYS A 1 283 ? -11.574 -30.648 1.599 1.00 86.50 283 LYS A O 1
ATOM 2177 N N . ARG A 1 284 ? -9.393 -31.129 1.318 1.00 87.69 284 ARG A N 1
ATOM 2178 C CA . ARG A 1 284 ? -9.465 -32.514 1.801 1.00 87.69 284 ARG A CA 1
ATOM 2179 C C . ARG A 1 284 ? -9.761 -32.606 3.300 1.00 87.69 284 ARG A C 1
ATOM 2181 O O . ARG A 1 284 ? -10.646 -33.362 3.680 1.00 87.69 284 ARG A O 1
ATOM 2188 N N . LEU A 1 285 ? -9.087 -31.811 4.133 1.00 88.19 285 LEU A N 1
ATOM 2189 C CA . LEU A 1 285 ? -9.298 -31.783 5.586 1.00 88.19 285 LEU A CA 1
ATOM 2190 C C . LEU A 1 285 ? -10.720 -31.341 5.956 1.00 88.19 285 LEU A C 1
ATOM 2192 O O . LEU A 1 285 ? -11.312 -31.927 6.856 1.00 88.19 285 LEU A O 1
ATOM 2196 N N . LEU A 1 286 ? -11.299 -30.376 5.233 1.00 88.00 286 LEU A N 1
ATOM 2197 C CA . LEU A 1 286 ? -12.705 -29.993 5.400 1.00 88.00 286 LEU A CA 1
ATOM 2198 C C . LEU A 1 286 ? -13.652 -31.144 5.030 1.00 88.00 286 LEU A C 1
ATOM 2200 O O . LEU A 1 286 ? -14.575 -31.432 5.784 1.00 88.00 286 LEU A O 1
ATOM 2204 N N . ALA A 1 287 ? -13.409 -31.848 3.919 1.00 89.06 287 ALA A N 1
ATOM 2205 C CA . ALA A 1 287 ? -14.211 -33.012 3.532 1.00 89.06 287 ALA A CA 1
ATOM 2206 C C . ALA A 1 287 ? -14.088 -34.182 4.533 1.00 89.06 287 ALA A C 1
ATOM 2208 O O . ALA A 1 287 ? -15.075 -34.868 4.809 1.00 89.06 287 ALA A O 1
ATOM 2209 N N . ASP A 1 288 ? -12.899 -34.390 5.106 1.00 87.81 288 ASP A N 1
ATOM 2210 C CA . ASP A 1 288 ? -12.655 -35.384 6.152 1.00 87.81 288 ASP A CA 1
ATOM 2211 C C . ASP A 1 288 ? -13.314 -34.994 7.486 1.00 87.81 288 ASP A C 1
ATOM 2213 O O . ASP A 1 288 ? -13.960 -35.844 8.100 1.00 87.81 288 ASP A O 1
ATOM 2217 N N . GLN A 1 289 ? -13.265 -33.719 7.891 1.00 90.19 289 GLN A N 1
ATOM 2218 C CA . GLN A 1 289 ? -14.011 -33.193 9.043 1.00 90.19 289 GLN A CA 1
ATOM 2219 C C . GLN A 1 289 ? -15.519 -33.434 8.876 1.00 90.19 289 GLN A C 1
ATOM 2221 O O . GLN A 1 289 ? -16.173 -33.953 9.782 1.00 90.19 289 GLN A O 1
ATOM 2226 N N . ASP A 1 290 ? -16.071 -33.111 7.706 1.00 89.81 290 ASP A N 1
ATOM 2227 C CA . ASP A 1 290 ? -17.487 -33.293 7.379 1.00 89.81 290 ASP A CA 1
ATOM 2228 C C . ASP A 1 290 ? -17.904 -34.774 7.424 1.00 89.81 290 ASP A C 1
ATOM 2230 O O . ASP A 1 290 ? -18.984 -35.119 7.914 1.00 89.81 290 ASP A O 1
ATOM 2234 N N . ARG A 1 291 ? -17.036 -35.664 6.923 1.00 92.31 291 ARG A N 1
ATOM 2235 C CA . ARG A 1 291 ? -17.219 -37.121 6.942 1.00 92.31 291 ARG A CA 1
ATOM 2236 C C . ARG A 1 291 ? -17.198 -37.671 8.367 1.00 92.31 291 ARG A C 1
ATOM 2238 O O . ARG A 1 291 ? -18.124 -38.388 8.739 1.00 92.31 291 ARG A O 1
ATOM 2245 N N . ILE A 1 292 ? -16.194 -37.304 9.161 1.00 89.75 292 ILE A N 1
ATOM 2246 C CA . ILE A 1 292 ? -16.040 -37.766 10.547 1.00 89.75 292 ILE A CA 1
ATOM 2247 C C . ILE A 1 292 ? -17.175 -37.223 11.421 1.00 89.75 292 ILE A C 1
ATOM 2249 O O . ILE A 1 292 ? -17.757 -37.980 12.187 1.00 89.75 292 ILE A O 1
ATOM 2253 N N . THR A 1 293 ? -17.592 -35.967 11.240 1.00 89.81 293 THR A N 1
ATOM 2254 C CA . THR A 1 293 ? -18.738 -35.382 11.965 1.00 89.81 293 THR A CA 1
ATOM 2255 C C . THR A 1 293 ? -20.040 -36.146 11.679 1.00 89.81 293 THR A C 1
ATOM 2257 O O . THR A 1 293 ? -20.819 -36.427 12.593 1.00 89.81 293 THR A O 1
ATOM 2260 N N . LYS A 1 294 ? -20.274 -36.548 10.420 1.00 90.69 294 LYS A N 1
ATOM 2261 C CA . LYS A 1 294 ? -21.412 -37.406 10.029 1.00 90.69 294 LYS A CA 1
ATOM 2262 C C . LYS A 1 294 ? -21.317 -38.823 10.613 1.00 90.69 294 LYS A C 1
ATOM 2264 O O . LYS A 1 294 ? -22.343 -39.398 10.963 1.00 90.69 294 LYS A O 1
ATOM 2269 N N . GLN A 1 295 ? -20.113 -39.383 10.744 1.00 89.31 295 GLN A N 1
ATOM 2270 C CA . GLN A 1 295 ? -19.897 -40.675 11.408 1.00 89.31 295 GLN A CA 1
ATOM 2271 C C . GLN A 1 295 ? -20.126 -40.585 12.924 1.00 89.31 295 GLN A C 1
ATOM 2273 O O . GLN A 1 295 ? -20.866 -41.401 13.462 1.00 89.31 295 GLN A O 1
ATOM 2278 N N . LEU A 1 296 ? -19.580 -39.568 13.597 1.00 87.75 296 LEU A N 1
ATOM 2279 C CA . LEU A 1 296 ? -19.777 -39.317 15.028 1.00 87.75 296 LEU A CA 1
ATOM 2280 C C . LEU A 1 296 ? -21.261 -39.140 15.369 1.00 87.75 296 LEU A C 1
ATOM 2282 O O . LEU A 1 296 ? -21.766 -39.818 16.255 1.00 87.75 296 LEU A O 1
ATOM 2286 N N . THR A 1 297 ? -21.990 -38.309 14.619 1.00 88.00 297 THR A N 1
ATOM 2287 C CA . THR A 1 297 ? -23.439 -38.116 14.835 1.00 88.00 297 THR A CA 1
ATOM 2288 C C . THR A 1 297 ? -24.275 -39.374 14.573 1.00 88.00 297 THR A C 1
ATOM 2290 O O . THR A 1 297 ? -25.273 -39.593 15.262 1.00 88.00 297 THR A O 1
ATOM 2293 N N . ALA A 1 298 ? -23.873 -40.235 13.632 1.00 87.69 298 ALA A N 1
ATOM 2294 C CA . ALA A 1 298 ? -24.509 -41.539 13.442 1.00 87.69 298 ALA A CA 1
ATOM 2295 C C . ALA A 1 298 ? -24.217 -42.497 14.615 1.00 87.69 298 ALA A C 1
ATOM 2297 O O . ALA A 1 298 ? -25.142 -43.122 15.136 1.00 87.69 298 ALA A O 1
ATOM 2298 N N . LEU A 1 299 ? -22.960 -42.557 15.071 1.00 86.25 299 LEU A N 1
ATOM 2299 C CA . LEU A 1 299 ? -22.536 -43.363 16.220 1.00 86.25 299 LEU A CA 1
ATOM 2300 C C . LEU A 1 299 ? -23.203 -42.902 17.523 1.00 86.25 299 LEU A C 1
ATOM 2302 O O . LEU A 1 299 ? -23.630 -43.739 18.309 1.00 86.25 299 LEU A O 1
ATOM 2306 N N . GLU A 1 300 ? -23.361 -41.595 17.752 1.00 83.56 300 GLU A N 1
ATOM 2307 C CA . GLU A 1 300 ? -24.103 -41.059 18.901 1.00 83.56 300 GLU A CA 1
ATOM 2308 C C . GLU A 1 300 ? -25.581 -41.462 18.872 1.00 83.56 300 GLU A C 1
ATOM 2310 O O . GLU A 1 300 ? -26.126 -41.859 19.905 1.00 83.56 300 GLU A O 1
ATOM 2315 N N . ALA A 1 301 ? -26.227 -41.411 17.702 1.00 83.69 301 ALA A N 1
ATOM 2316 C CA . ALA A 1 301 ? -27.609 -41.854 17.548 1.00 83.69 301 ALA A CA 1
ATOM 2317 C C . ALA A 1 301 ? -27.756 -43.357 17.845 1.00 83.69 301 ALA A C 1
ATOM 2319 O O . ALA A 1 301 ? -28.639 -43.743 18.613 1.00 83.69 301 ALA A O 1
ATOM 2320 N N . GLU A 1 302 ? -26.863 -44.198 17.317 1.00 82.44 302 GLU A N 1
ATOM 2321 C CA . GLU A 1 302 ? -26.845 -45.640 17.584 1.00 82.44 302 GLU A CA 1
ATOM 2322 C C . GLU A 1 302 ? -26.572 -45.937 19.072 1.00 82.44 302 GLU A C 1
ATOM 2324 O O . GLU A 1 302 ? -27.354 -46.635 19.724 1.00 82.44 302 GLU A O 1
ATOM 2329 N N . ARG A 1 303 ? -25.550 -45.304 19.658 1.00 78.06 303 ARG A N 1
ATOM 2330 C CA . ARG A 1 303 ? -25.166 -45.424 21.074 1.00 78.06 303 ARG A CA 1
ATOM 2331 C C . ARG A 1 303 ? -26.262 -44.947 22.030 1.00 78.06 303 ARG A C 1
ATOM 2333 O O . ARG A 1 303 ? -26.444 -45.550 23.083 1.00 78.06 303 ARG A O 1
ATOM 2340 N N . SER A 1 304 ? -27.045 -43.931 21.658 1.00 77.06 304 SER A N 1
ATOM 2341 C CA . SER A 1 304 ? -28.196 -43.453 22.448 1.00 77.06 304 SER A CA 1
ATOM 2342 C C . SER A 1 304 ? -29.345 -44.465 22.566 1.00 77.06 304 SER A C 1
ATOM 2344 O O . SER A 1 304 ? -30.192 -44.329 23.449 1.00 77.06 304 SER A O 1
ATOM 2346 N N . SER A 1 305 ? -29.375 -45.485 21.699 1.00 77.25 305 SER A N 1
ATOM 2347 C CA . SER A 1 305 ? -30.394 -46.542 21.706 1.00 77.25 305 SER A CA 1
ATOM 2348 C C . SER A 1 305 ? -30.011 -47.775 22.541 1.00 77.25 305 SER A C 1
ATOM 2350 O O . SER A 1 305 ? -30.841 -48.664 22.740 1.00 77.25 305 SER A O 1
ATOM 2352 N N . MET A 1 306 ? -28.771 -47.833 23.043 1.00 77.94 306 MET A N 1
ATOM 2353 C CA . MET A 1 306 ? -28.212 -48.978 23.766 1.00 77.94 306 MET A CA 1
ATOM 2354 C C . MET A 1 306 ? -28.133 -48.737 25.281 1.00 77.94 306 MET A C 1
ATOM 2356 O O . MET A 1 306 ? -28.126 -47.607 25.758 1.00 77.94 306 MET A O 1
ATOM 2360 N N . ALA A 1 307 ? -28.062 -49.824 26.054 1.00 70.88 307 ALA A N 1
ATOM 2361 C CA . ALA A 1 307 ? -27.861 -49.762 27.501 1.00 70.88 307 ALA A CA 1
ATOM 2362 C C . ALA A 1 307 ? -26.363 -49.726 27.861 1.00 70.88 307 ALA A C 1
ATOM 2364 O O . ALA A 1 307 ? -25.575 -50.499 27.302 1.00 70.88 307 ALA A O 1
ATOM 2365 N N . ASP A 1 308 ? -26.010 -48.907 28.862 1.00 65.94 308 ASP A N 1
ATOM 2366 C CA . ASP A 1 308 ? -24.636 -48.618 29.332 1.00 65.94 308 ASP A CA 1
ATOM 2367 C C . ASP A 1 308 ? -23.795 -49.850 29.743 1.00 65.94 308 ASP A C 1
ATOM 2369 O O . ASP A 1 308 ? -22.593 -49.739 29.966 1.00 65.94 308 ASP A O 1
ATOM 2373 N N . THR A 1 309 ? -24.405 -51.030 29.887 1.00 61.97 309 THR A N 1
ATOM 2374 C CA . THR A 1 309 ? -23.743 -52.277 30.316 1.00 61.97 309 THR A CA 1
ATOM 2375 C C . THR A 1 309 ? -23.502 -53.287 29.188 1.00 61.97 309 THR A C 1
ATOM 2377 O O . THR A 1 309 ? -23.034 -54.395 29.451 1.00 61.97 309 THR A O 1
ATOM 2380 N N . SER A 1 310 ? -23.822 -52.942 27.937 1.00 72.25 310 SER A N 1
ATOM 2381 C CA . SER A 1 310 ? -23.599 -53.818 26.779 1.00 72.25 310 SER A CA 1
ATOM 2382 C C . SER A 1 310 ? -22.145 -53.782 26.280 1.00 72.25 310 SER A C 1
ATOM 2384 O O . SER A 1 310 ? -21.487 -52.743 26.293 1.00 72.25 310 SER A O 1
ATOM 2386 N N . THR A 1 311 ? -21.635 -54.919 25.792 1.00 70.50 311 THR A N 1
ATOM 2387 C CA . THR A 1 311 ? -20.303 -54.987 25.157 1.00 70.50 311 THR A CA 1
ATOM 2388 C C . THR A 1 311 ? -20.225 -54.172 23.868 1.00 70.50 311 THR A C 1
ATOM 2390 O O . THR A 1 311 ? -19.156 -53.669 23.530 1.00 70.50 311 THR A O 1
ATOM 2393 N N . ASP A 1 312 ? -21.351 -54.010 23.171 1.00 72.00 312 ASP A N 1
ATOM 2394 C CA . ASP A 1 312 ? -21.423 -53.242 21.928 1.00 72.00 312 ASP A CA 1
ATOM 2395 C C . ASP A 1 312 ? -21.320 -51.731 22.193 1.00 72.00 312 ASP A C 1
ATOM 2397 O O . ASP A 1 312 ? -20.595 -51.046 21.474 1.00 72.00 312 ASP A O 1
ATOM 2401 N N . ALA A 1 313 ? -21.908 -51.222 23.287 1.00 73.62 313 ALA A N 1
ATOM 2402 C CA . ALA A 1 313 ? -21.720 -49.830 23.708 1.00 73.62 313 ALA A CA 1
ATOM 2403 C C . ALA A 1 313 ? -20.242 -49.503 23.993 1.00 73.62 313 ALA A C 1
ATOM 2405 O O . ALA A 1 313 ? -19.749 -48.469 23.549 1.00 73.62 313 ALA A O 1
ATOM 2406 N N . ALA A 1 314 ? -19.502 -50.409 24.645 1.00 76.62 314 ALA A N 1
ATOM 2407 C CA . ALA A 1 314 ? -18.067 -50.228 24.886 1.00 76.62 314 ALA A CA 1
ATOM 2408 C C . ALA A 1 314 ? -17.232 -50.220 23.587 1.00 76.62 314 ALA A C 1
ATOM 2410 O O . ALA A 1 314 ? -16.212 -49.534 23.516 1.00 76.62 314 ALA A O 1
ATOM 2411 N N . ARG A 1 315 ? -17.663 -50.950 22.547 1.00 81.75 315 ARG A N 1
ATOM 2412 C CA . ARG A 1 315 ? -17.015 -50.917 21.226 1.00 81.75 315 ARG A CA 1
ATOM 2413 C C . ARG A 1 315 ? -17.279 -49.591 20.510 1.00 81.75 315 ARG A C 1
ATOM 2415 O O . ARG A 1 315 ? -16.345 -49.007 19.970 1.00 81.75 315 ARG A O 1
ATOM 2422 N N . LEU A 1 316 ? -18.528 -49.118 20.536 1.00 81.25 316 LEU A N 1
ATOM 2423 C CA . LEU A 1 316 ? -18.930 -47.839 19.942 1.00 81.25 316 LEU A CA 1
ATOM 2424 C C . LEU A 1 316 ? -18.258 -46.646 20.638 1.00 81.25 316 LEU A C 1
ATOM 2426 O O . LEU A 1 316 ? -17.805 -45.733 19.955 1.00 81.25 316 LEU A O 1
ATOM 2430 N N . ASP A 1 317 ? -18.127 -46.668 21.969 1.00 80.94 317 ASP A N 1
ATOM 2431 C CA . ASP A 1 317 ? -17.442 -45.605 22.717 1.00 80.94 317 ASP A CA 1
ATOM 2432 C C . ASP A 1 317 ? -15.937 -45.528 22.351 1.00 80.94 317 ASP A C 1
ATOM 2434 O O . ASP A 1 317 ? -15.421 -44.426 22.168 1.00 80.94 317 ASP A O 1
ATOM 2438 N N . HIS A 1 318 ? -15.249 -46.661 22.135 1.00 82.88 318 HIS A N 1
ATOM 2439 C CA . HIS A 1 318 ? -13.850 -46.680 21.661 1.00 82.88 318 HIS A CA 1
ATOM 2440 C C . HIS A 1 318 ? -13.714 -46.235 20.188 1.00 82.88 318 HIS A C 1
ATOM 2442 O O . HIS A 1 318 ? -12.736 -45.580 19.817 1.00 82.88 318 HIS A O 1
ATOM 2448 N N . GLU A 1 319 ? -14.667 -46.590 19.322 1.00 85.44 319 GLU A N 1
ATOM 2449 C CA . GLU A 1 319 ? -14.689 -46.128 17.926 1.00 85.44 319 GLU A CA 1
ATOM 2450 C C . GLU A 1 319 ? -14.925 -44.609 17.854 1.00 85.44 319 GLU A C 1
ATOM 2452 O O . GLU A 1 319 ? -14.233 -43.910 17.110 1.00 85.44 319 GLU A O 1
ATOM 2457 N N . ARG A 1 320 ? -15.811 -44.078 18.712 1.00 84.81 320 ARG A N 1
ATOM 2458 C CA . ARG A 1 320 ? -16.028 -42.636 18.883 1.00 84.81 320 ARG A CA 1
ATOM 2459 C C . ARG A 1 320 ? -14.770 -41.924 19.380 1.00 84.81 320 ARG A C 1
ATOM 2461 O O . ARG A 1 320 ? -14.388 -40.925 18.788 1.00 84.81 320 ARG A O 1
ATOM 2468 N N . GLU A 1 321 ? -14.096 -42.447 20.406 1.00 85.00 321 GLU A N 1
ATOM 2469 C CA . GLU A 1 321 ? -12.880 -41.835 20.967 1.00 85.00 321 GLU A CA 1
ATOM 2470 C C . GLU A 1 321 ? -11.745 -41.734 19.927 1.00 85.00 321 GLU A C 1
ATOM 2472 O O . GLU A 1 321 ? -11.083 -40.701 19.825 1.00 85.00 321 GLU A O 1
ATOM 2477 N N . GLY A 1 322 ? -11.569 -42.752 19.073 1.00 86.00 322 GLY A N 1
ATOM 2478 C CA . GLY A 1 322 ? -10.612 -42.697 17.959 1.00 86.00 322 GLY A CA 1
ATOM 2479 C C . GLY A 1 322 ? -10.964 -41.654 16.886 1.00 86.00 322 GLY A C 1
ATOM 2480 O O . GLY A 1 322 ? -10.077 -40.973 16.357 1.00 86.00 322 GLY A O 1
ATOM 2481 N N . LEU A 1 323 ? -12.255 -41.492 16.582 1.00 87.38 323 LEU A N 1
ATOM 2482 C CA . LEU A 1 323 ? -12.741 -40.465 15.657 1.00 87.38 323 LEU A CA 1
ATOM 2483 C C . LEU A 1 323 ? -12.636 -39.051 16.251 1.00 87.38 323 LEU A C 1
ATOM 2485 O O . LEU A 1 323 ? -12.225 -38.147 15.529 1.00 87.38 323 LEU A O 1
ATOM 2489 N N . ASP A 1 324 ? -12.913 -38.863 17.545 1.00 84.69 324 ASP A N 1
ATOM 2490 C CA . ASP A 1 324 ? -12.759 -37.585 18.259 1.00 84.69 324 ASP A CA 1
ATOM 2491 C C . ASP A 1 324 ? -11.292 -37.118 18.283 1.00 84.69 324 ASP A C 1
ATOM 2493 O O . ASP A 1 324 ? -11.011 -35.947 18.020 1.00 84.69 324 ASP A O 1
ATOM 2497 N N . ILE A 1 325 ? -10.337 -38.028 18.525 1.00 86.75 325 ILE A N 1
ATOM 2498 C CA . ILE A 1 325 ? -8.894 -37.725 18.438 1.00 86.75 325 ILE A CA 1
ATOM 2499 C C . ILE A 1 325 ? -8.533 -37.267 17.017 1.00 86.75 325 ILE A C 1
ATOM 2501 O O . ILE A 1 325 ? -7.910 -36.221 16.837 1.00 86.75 325 ILE A O 1
ATOM 2505 N N . THR A 1 326 ? -8.987 -38.006 15.999 1.00 85.69 326 THR A N 1
ATOM 2506 C CA . THR A 1 326 ? -8.726 -37.674 14.588 1.00 85.69 326 THR A CA 1
ATOM 2507 C C . THR A 1 326 ? -9.352 -36.327 14.197 1.00 85.69 326 THR A C 1
ATOM 2509 O O . THR A 1 326 ? -8.725 -35.525 13.504 1.00 85.69 326 THR A O 1
ATOM 2512 N N . LEU A 1 327 ? -10.569 -36.040 14.671 1.00 87.50 327 LEU A N 1
ATOM 2513 C CA . LEU A 1 327 ? -11.256 -34.764 14.466 1.00 87.50 327 LEU A CA 1
ATOM 2514 C C . LEU A 1 327 ? -10.499 -33.608 15.144 1.00 87.50 327 LEU A C 1
ATOM 2516 O O . LEU A 1 327 ? -10.346 -32.545 14.546 1.00 87.50 327 LEU A O 1
ATOM 2520 N N . SER A 1 328 ? -9.984 -33.817 16.360 1.00 85.25 328 SER A N 1
ATOM 2521 C CA . SER A 1 328 ? -9.159 -32.839 17.082 1.00 85.25 328 SER A CA 1
ATOM 2522 C C . SER A 1 328 ? -7.867 -32.507 16.326 1.00 85.25 328 SER A C 1
ATOM 2524 O O . SER A 1 328 ? -7.520 -31.331 16.191 1.00 85.25 328 SER A O 1
ATOM 2526 N N . ASP A 1 329 ? -7.177 -33.510 15.778 1.00 84.62 329 ASP A N 1
ATOM 2527 C CA . ASP A 1 329 ? -5.974 -33.304 14.961 1.00 84.62 329 ASP A CA 1
ATOM 2528 C C . ASP A 1 329 ? -6.285 -32.533 13.665 1.00 84.62 329 ASP A C 1
ATOM 2530 O O . ASP A 1 329 ? -5.555 -31.605 13.300 1.00 84.62 329 ASP A O 1
ATOM 2534 N N . ILE A 1 330 ? -7.405 -32.850 13.001 1.00 87.69 330 ILE A N 1
ATOM 2535 C CA . ILE A 1 330 ? -7.890 -32.120 11.818 1.00 87.69 330 ILE A CA 1
ATOM 2536 C C . ILE A 1 330 ? -8.231 -30.665 12.171 1.00 87.69 330 ILE A C 1
ATOM 2538 O O . ILE A 1 330 ? -7.809 -29.757 11.456 1.00 87.69 330 ILE A O 1
ATOM 2542 N N . HIS A 1 331 ? -8.928 -30.413 13.283 1.00 85.56 331 HIS A N 1
ATOM 2543 C CA . HIS A 1 331 ? -9.222 -29.056 13.755 1.00 85.56 331 HIS A CA 1
ATOM 2544 C C . HIS A 1 331 ? -7.952 -28.262 14.077 1.00 85.56 331 HIS A C 1
ATOM 2546 O O . HIS A 1 331 ? -7.856 -27.091 13.705 1.00 85.56 331 HIS A O 1
ATOM 2552 N N . SER A 1 332 ? -6.959 -28.892 14.711 1.00 84.19 332 SER A N 1
ATOM 2553 C CA . SER A 1 332 ? -5.654 -28.274 14.963 1.00 84.19 332 SER A CA 1
ATOM 2554 C C . SER A 1 332 ? -4.973 -27.869 13.649 1.00 84.19 332 SER A C 1
ATOM 2556 O O . SER A 1 332 ? -4.537 -26.727 13.504 1.00 84.19 332 SER A O 1
ATOM 2558 N N . LYS A 1 333 ? -4.978 -28.749 12.637 1.00 81.56 333 LYS A N 1
ATOM 2559 C CA . LYS A 1 333 ? -4.400 -28.455 11.316 1.00 81.56 333 LYS A CA 1
ATOM 2560 C C . LYS A 1 333 ? -5.163 -27.383 10.538 1.00 81.56 333 LYS A C 1
ATOM 2562 O O . LYS A 1 333 ? -4.535 -26.488 9.985 1.00 81.56 333 LYS A O 1
ATOM 2567 N N . LEU A 1 334 ? -6.494 -27.404 10.539 1.00 84.56 334 LEU A N 1
ATOM 2568 C CA . LEU A 1 334 ? -7.304 -26.352 9.910 1.00 84.56 334 LEU A CA 1
ATOM 2569 C C . LEU A 1 334 ? -7.117 -24.982 10.590 1.00 84.56 334 LEU A C 1
ATOM 2571 O O . LEU A 1 334 ? -7.180 -23.956 9.910 1.00 84.56 334 LEU A O 1
ATOM 2575 N N . SER A 1 335 ? -6.837 -24.968 11.897 1.00 82.94 335 SER A N 1
ATOM 2576 C CA . SER A 1 335 ? -6.467 -23.764 12.652 1.00 82.94 335 SER A CA 1
ATOM 2577 C C . SER A 1 335 ? -5.056 -23.268 12.304 1.00 82.94 335 SER A C 1
ATOM 2579 O O . SER A 1 335 ? -4.882 -22.081 12.034 1.00 82.94 335 SER A O 1
ATOM 2581 N N . GLU A 1 336 ? -4.061 -24.164 12.205 1.00 80.31 336 GLU A N 1
ATOM 2582 C CA . GLU A 1 336 ? -2.708 -23.831 11.714 1.00 80.31 336 GLU A CA 1
ATOM 2583 C C . GLU A 1 336 ? -2.729 -23.233 10.294 1.00 80.31 336 GLU A C 1
ATOM 2585 O O . GLU A 1 336 ? -1.948 -22.334 9.993 1.00 80.31 336 GLU A O 1
ATOM 2590 N N . MET A 1 337 ? -3.636 -23.706 9.433 1.00 80.38 337 MET A N 1
ATOM 2591 C CA . MET A 1 337 ? -3.825 -23.230 8.053 1.00 80.38 337 MET A CA 1
ATOM 2592 C C . MET A 1 337 ? -4.708 -21.966 7.945 1.00 80.38 337 MET A C 1
ATOM 2594 O O . MET A 1 337 ? -5.054 -21.545 6.840 1.00 80.38 337 MET A O 1
ATOM 2598 N N . GLU A 1 338 ? -5.115 -21.376 9.076 1.00 82.44 338 GLU A N 1
ATOM 2599 C CA . GLU A 1 338 ? -6.039 -20.234 9.174 1.00 82.44 338 GLU A CA 1
ATOM 2600 C C . GLU A 1 338 ? -7.317 -20.379 8.314 1.00 82.44 338 GLU A C 1
ATOM 2602 O O . GLU A 1 338 ? -7.778 -19.419 7.687 1.00 82.44 338 GLU A O 1
ATOM 2607 N N . SER A 1 339 ? -7.908 -21.582 8.274 1.00 81.19 339 SER A N 1
ATOM 2608 C CA . SER A 1 339 ? -8.999 -21.935 7.347 1.00 81.19 339 SER A CA 1
ATOM 2609 C C . SER A 1 339 ? -10.213 -20.990 7.405 1.00 81.19 339 SER A C 1
ATOM 2611 O O . SER A 1 339 ? -10.839 -20.743 6.370 1.00 81.19 339 SER A O 1
ATOM 2613 N N . ASP A 1 340 ? -10.499 -20.413 8.577 1.00 78.12 340 ASP A N 1
ATOM 2614 C CA . ASP A 1 340 ? -11.591 -19.453 8.811 1.00 78.12 340 ASP A CA 1
ATOM 2615 C C . ASP A 1 340 ? -11.356 -18.086 8.140 1.00 78.12 340 ASP A C 1
ATOM 2617 O O . ASP A 1 340 ? -12.304 -17.373 7.815 1.00 78.12 340 ASP A O 1
ATOM 2621 N N . LYS A 1 341 ? -10.092 -17.703 7.912 1.00 82.38 341 LYS A N 1
ATOM 2622 C CA . LYS A 1 341 ? -9.708 -16.454 7.225 1.00 82.38 341 LYS A CA 1
ATOM 2623 C C . LYS A 1 341 ? -9.429 -16.656 5.735 1.00 82.38 341 LYS A C 1
ATOM 2625 O O . LYS A 1 341 ? -9.123 -15.698 5.026 1.00 82.38 341 LYS A O 1
ATOM 2630 N N . ALA A 1 342 ? -9.506 -17.892 5.247 1.00 83.12 342 ALA A N 1
ATOM 2631 C CA . ALA A 1 342 ? -9.132 -18.246 3.884 1.00 83.12 342 ALA A CA 1
ATOM 2632 C C . ALA A 1 342 ? -9.887 -17.433 2.820 1.00 83.12 342 ALA A C 1
ATOM 2634 O O . ALA A 1 342 ? -9.274 -16.970 1.864 1.00 83.12 342 ALA A O 1
ATOM 2635 N N . GLU A 1 343 ? -11.193 -17.214 2.990 1.00 85.44 343 GLU A N 1
ATOM 2636 C CA . GLU A 1 343 ? -12.017 -16.492 2.011 1.00 85.44 343 GLU A CA 1
ATOM 2637 C C . GLU A 1 343 ? -11.635 -15.010 1.898 1.00 85.44 343 GLU A C 1
ATOM 2639 O O . GLU A 1 343 ? -11.446 -14.505 0.792 1.00 85.44 343 GLU A O 1
ATOM 2644 N N . SER A 1 344 ? -11.412 -14.323 3.023 1.00 82.50 344 SER A N 1
ATOM 2645 C CA . SER A 1 344 ? -10.972 -12.921 3.017 1.00 82.50 344 SER A CA 1
ATOM 2646 C C . SER A 1 344 ? -9.523 -12.766 2.531 1.00 82.50 344 SER A C 1
ATOM 2648 O O . SER A 1 344 ? -9.208 -11.805 1.820 1.00 82.50 344 SER A O 1
ATOM 2650 N N . ARG A 1 345 ? -8.647 -13.743 2.811 1.00 83.56 345 ARG A N 1
ATOM 2651 C CA . ARG A 1 345 ? -7.284 -13.806 2.255 1.00 83.56 345 ARG A CA 1
ATOM 2652 C C . ARG A 1 345 ? -7.308 -14.020 0.735 1.00 83.56 345 ARG A C 1
ATOM 2654 O O . ARG A 1 345 ? -6.679 -13.258 0.008 1.00 83.56 345 ARG A O 1
ATOM 2661 N N . ALA A 1 346 ? -8.101 -14.966 0.233 1.00 87.06 346 ALA A N 1
ATOM 2662 C CA . ALA A 1 346 ? -8.269 -15.206 -1.202 1.00 87.06 346 ALA A CA 1
ATOM 2663 C C . ALA A 1 346 ? -8.860 -13.985 -1.934 1.00 87.06 346 ALA A C 1
ATOM 2665 O O . ALA A 1 346 ? -8.323 -13.561 -2.960 1.00 87.06 346 ALA A O 1
ATOM 2666 N N . ALA A 1 347 ? -9.908 -13.367 -1.379 1.00 84.12 347 ALA A N 1
ATOM 2667 C CA . ALA A 1 347 ? -10.544 -12.177 -1.944 1.00 84.12 347 ALA A CA 1
ATOM 2668 C C . ALA A 1 347 ? -9.606 -10.956 -1.991 1.00 84.12 347 ALA A C 1
ATOM 2670 O O . ALA A 1 347 ? -9.632 -10.199 -2.963 1.00 84.12 347 ALA A O 1
ATOM 2671 N N . SER A 1 348 ? -8.749 -10.769 -0.979 1.00 83.50 348 SER A N 1
ATOM 2672 C CA . SER A 1 348 ? -7.781 -9.660 -0.951 1.00 83.50 348 SER A CA 1
ATOM 2673 C C . SER A 1 348 ? -6.604 -9.861 -1.916 1.00 83.50 348 SER A C 1
ATOM 2675 O O . SER A 1 348 ? -6.225 -8.910 -2.599 1.00 83.50 348 SER A O 1
ATOM 2677 N N . ILE A 1 349 ? -6.088 -11.089 -2.067 1.00 85.88 349 ILE A N 1
ATOM 2678 C CA . ILE A 1 349 ? -5.083 -11.428 -3.095 1.00 85.88 349 ILE A CA 1
ATOM 2679 C C . ILE A 1 349 ? -5.659 -11.212 -4.504 1.00 85.88 349 ILE A C 1
ATOM 2681 O O . ILE A 1 349 ? -5.012 -10.603 -5.357 1.00 85.88 349 ILE A O 1
ATOM 2685 N N . LEU A 1 350 ? -6.898 -11.656 -4.747 1.00 87.25 350 LEU A N 1
ATOM 2686 C CA . LEU A 1 350 ? -7.597 -11.432 -6.015 1.00 87.25 350 LEU A CA 1
ATOM 2687 C C . LEU A 1 350 ? -7.816 -9.937 -6.296 1.00 87.25 350 LEU A C 1
ATOM 2689 O O . LEU A 1 350 ? -7.548 -9.485 -7.410 1.00 87.25 350 LEU A O 1
ATOM 2693 N N . ALA A 1 351 ? -8.240 -9.154 -5.300 1.00 81.12 351 ALA A N 1
ATOM 2694 C CA . ALA A 1 351 ? -8.398 -7.706 -5.436 1.00 81.12 351 ALA A CA 1
ATOM 2695 C C . ALA A 1 351 ? -7.067 -7.007 -5.771 1.00 81.12 351 ALA A C 1
ATOM 2697 O O . ALA A 1 351 ? -7.027 -6.190 -6.691 1.00 81.12 351 ALA A O 1
ATOM 2698 N N . GLY A 1 352 ? -5.968 -7.381 -5.105 1.00 75.00 352 GLY A N 1
ATOM 2699 C CA . GLY A 1 352 ? -4.625 -6.854 -5.380 1.00 75.00 352 GLY A CA 1
ATOM 2700 C C . GLY A 1 352 ? -4.105 -7.156 -6.792 1.00 75.00 352 GLY A C 1
ATOM 2701 O O . GLY A 1 352 ? -3.380 -6.353 -7.374 1.00 75.00 352 GLY A O 1
ATOM 2702 N N . LEU A 1 353 ? -4.537 -8.273 -7.388 1.00 83.06 353 LEU A N 1
ATOM 2703 C CA . LEU A 1 353 ? -4.268 -8.635 -8.788 1.00 83.06 353 LEU A CA 1
ATOM 2704 C C . LEU A 1 353 ? -5.309 -8.067 -9.785 1.00 83.06 353 LEU A C 1
ATOM 2706 O O . LEU A 1 353 ? -5.285 -8.387 -10.979 1.00 83.06 353 LEU A O 1
ATOM 2710 N N . GLY A 1 354 ? -6.221 -7.207 -9.319 1.00 77.88 354 GLY A N 1
ATOM 2711 C CA . GLY A 1 354 ? -7.174 -6.453 -10.138 1.00 77.88 354 GLY A CA 1
ATOM 2712 C C . GLY A 1 354 ? -8.546 -7.105 -10.354 1.00 77.88 354 GLY A C 1
ATOM 2713 O O . GLY A 1 354 ? -9.329 -6.612 -11.171 1.00 77.88 354 GLY A O 1
ATOM 2714 N N . PHE A 1 355 ? -8.882 -8.200 -9.663 1.00 82.56 355 PHE A N 1
ATOM 2715 C CA . PHE A 1 355 ? -10.230 -8.777 -9.719 1.00 82.56 355 PHE A CA 1
ATOM 2716 C C . PHE A 1 355 ? -11.188 -7.994 -8.809 1.00 82.56 355 PHE A C 1
ATOM 2718 O O . PHE A 1 355 ? -11.157 -8.148 -7.586 1.00 82.56 355 PHE A O 1
ATOM 2725 N N . SER A 1 356 ? -12.083 -7.199 -9.406 1.00 77.44 356 SER A N 1
ATOM 2726 C CA . SER A 1 356 ? -13.191 -6.563 -8.677 1.00 77.44 356 SER A CA 1
ATOM 2727 C C . SER A 1 356 ? -14.100 -7.610 -8.005 1.00 77.44 356 SER A C 1
ATOM 2729 O O . SER A 1 356 ? -14.191 -8.729 -8.518 1.00 77.44 356 SER A O 1
ATOM 2731 N N . PRO A 1 357 ? -14.820 -7.275 -6.914 1.00 76.62 357 PRO A N 1
ATOM 2732 C CA . PRO A 1 357 ? -15.678 -8.226 -6.195 1.00 76.62 357 PRO A CA 1
ATOM 2733 C C . PRO A 1 357 ? -16.687 -8.960 -7.093 1.00 76.62 357 PRO A C 1
ATOM 2735 O O . PRO A 1 357 ? -16.911 -10.155 -6.935 1.00 76.62 357 PRO A O 1
ATOM 2738 N N . GLU A 1 358 ? -17.228 -8.272 -8.102 1.00 80.44 358 GLU A N 1
ATOM 2739 C CA . GLU A 1 358 ? -18.087 -8.864 -9.136 1.00 80.44 358 GLU A CA 1
ATOM 2740 C C . GLU A 1 358 ? -17.355 -9.949 -9.944 1.00 80.44 358 GLU A C 1
ATOM 2742 O O . GLU A 1 358 ? -17.858 -11.059 -10.109 1.00 80.44 358 GLU A O 1
ATOM 2747 N N . ARG A 1 359 ? -16.134 -9.654 -10.417 1.00 82.81 359 ARG A N 1
ATOM 2748 C CA . ARG A 1 359 ? -15.318 -10.599 -11.194 1.00 82.81 359 ARG A CA 1
ATOM 2749 C C . ARG A 1 359 ? -14.884 -11.796 -10.361 1.00 82.81 359 ARG A C 1
ATOM 2751 O O . ARG A 1 359 ? -14.748 -12.877 -10.917 1.00 82.81 359 ARG A O 1
ATOM 2758 N N . GLN A 1 360 ? -14.705 -11.650 -9.050 1.00 88.44 360 GLN A N 1
ATOM 2759 C CA . GLN A 1 360 ? -14.365 -12.778 -8.174 1.00 88.44 360 GLN A CA 1
ATOM 2760 C C . GLN A 1 360 ? -15.438 -13.888 -8.200 1.00 88.44 360 GLN A C 1
ATOM 2762 O O . GLN A 1 360 ? -15.116 -15.054 -7.970 1.00 88.44 360 GLN A O 1
ATOM 2767 N N . GLN A 1 361 ? -16.684 -13.556 -8.565 1.00 89.56 361 GLN A N 1
ATOM 2768 C CA . GLN A 1 361 ? -17.787 -14.508 -8.738 1.00 89.56 361 GLN A CA 1
ATOM 2769 C C . GLN A 1 361 ? -17.926 -15.058 -10.171 1.00 89.56 361 GLN A C 1
ATOM 2771 O O . GLN A 1 361 ? -18.723 -15.967 -10.401 1.00 89.56 361 GLN A O 1
ATOM 2776 N N . PHE A 1 362 ? -17.184 -14.537 -11.155 1.00 88.19 362 PHE A N 1
ATOM 2777 C CA . PHE A 1 362 ? -17.288 -15.003 -12.541 1.00 88.19 362 PHE A CA 1
ATOM 2778 C C . PHE A 1 362 ? -16.566 -16.346 -12.734 1.00 88.19 362 PHE A C 1
ATOM 2780 O O . PHE A 1 362 ? -15.489 -16.579 -12.180 1.00 88.19 362 PHE A O 1
ATOM 2787 N N . ALA A 1 363 ? -17.157 -17.216 -13.560 1.00 89.19 363 ALA A N 1
ATOM 2788 C CA . ALA A 1 363 ? -16.611 -18.529 -13.902 1.00 89.19 363 ALA A CA 1
ATOM 2789 C C . ALA A 1 363 ? -15.270 -18.415 -14.646 1.00 89.19 363 ALA A C 1
ATOM 2791 O O . ALA A 1 363 ? -15.140 -17.569 -15.543 1.00 89.19 363 ALA A O 1
ATOM 2792 N N . THR A 1 364 ? -14.291 -19.275 -14.338 1.00 87.44 364 THR A N 1
ATOM 2793 C CA . THR A 1 364 ? -12.915 -19.092 -14.830 1.00 87.44 364 THR A CA 1
ATOM 2794 C C . THR A 1 364 ? -12.807 -19.111 -16.364 1.00 87.44 364 THR A C 1
ATOM 2796 O O . THR A 1 364 ? -12.000 -18.378 -16.945 1.00 87.44 364 THR A O 1
ATOM 2799 N N . LYS A 1 365 ? -13.691 -19.847 -17.057 1.00 85.12 365 LYS A N 1
ATOM 2800 C CA . LYS A 1 365 ? -13.792 -19.861 -18.528 1.00 85.12 365 LYS A CA 1
ATOM 2801 C C . LYS A 1 365 ? -14.091 -18.503 -19.164 1.00 85.12 365 LYS A C 1
ATOM 2803 O O . LYS A 1 365 ? -13.706 -18.293 -20.313 1.00 85.12 365 LYS A O 1
ATOM 2808 N N . THR A 1 366 ? -14.733 -17.580 -18.443 1.00 82.06 366 THR A N 1
ATOM 2809 C CA . THR A 1 366 ? -15.088 -16.243 -18.960 1.00 82.06 366 THR A CA 1
ATOM 2810 C C . THR A 1 366 ? -13.896 -15.288 -19.048 1.00 82.06 366 THR A C 1
ATOM 2812 O O . THR A 1 366 ? -13.945 -14.304 -19.787 1.00 82.06 366 THR A O 1
ATOM 2815 N N . PHE A 1 367 ? -12.807 -15.586 -18.338 1.00 78.75 367 PHE A N 1
ATOM 2816 C CA . PHE A 1 367 ? -11.576 -14.807 -18.379 1.00 78.75 367 PHE A CA 1
ATOM 2817 C C . PHE A 1 367 ? -10.745 -15.103 -19.626 1.00 78.75 367 PHE A C 1
ATOM 2819 O O . PHE A 1 367 ? -10.667 -16.249 -20.076 1.00 78.75 367 PHE A O 1
ATOM 2826 N N . SER A 1 368 ? -10.064 -14.075 -20.142 1.00 74.25 368 SER A N 1
ATOM 2827 C CA . SER A 1 368 ? -8.992 -14.253 -21.126 1.00 74.25 368 SER A CA 1
ATOM 2828 C C . SER A 1 368 ? -7.729 -14.822 -20.471 1.00 74.25 368 SER A C 1
ATOM 2830 O O . SER A 1 368 ? -7.582 -14.768 -19.248 1.00 74.25 368 SER A O 1
ATOM 2832 N N . GLY A 1 369 ? -6.798 -15.326 -21.285 1.00 70.75 369 GLY A N 1
ATOM 2833 C CA . GLY A 1 369 ? -5.575 -15.989 -20.821 1.00 70.75 369 GLY A CA 1
ATOM 2834 C C . GLY A 1 369 ? -4.797 -15.224 -19.746 1.00 70.75 369 GLY A C 1
ATOM 2835 O O . GLY A 1 369 ? -4.564 -15.741 -18.658 1.00 70.75 369 GLY A O 1
ATOM 2836 N N . GLY A 1 370 ? -4.539 -13.927 -19.955 1.00 73.94 370 GLY A N 1
ATOM 2837 C CA . GLY A 1 370 ? -3.865 -13.080 -18.958 1.00 73.94 370 GLY A CA 1
ATOM 2838 C C . GLY A 1 370 ? -4.592 -12.975 -17.607 1.00 73.94 370 GLY A C 1
ATOM 2839 O O . GLY A 1 370 ? -3.948 -12.936 -16.562 1.00 73.94 370 GLY A O 1
ATOM 2840 N N . TRP A 1 371 ? -5.929 -13.004 -17.590 1.00 81.88 371 TRP A N 1
ATOM 2841 C CA . TRP A 1 371 ? -6.702 -13.079 -16.342 1.00 81.88 371 TRP A CA 1
ATOM 2842 C C . TRP A 1 371 ? -6.627 -14.478 -15.706 1.00 81.88 371 TRP A C 1
ATOM 2844 O O . TRP A 1 371 ? -6.557 -14.585 -14.485 1.00 81.88 371 TRP A O 1
ATOM 2854 N N . ARG A 1 372 ? -6.560 -15.552 -16.501 1.00 83.81 372 ARG A N 1
ATOM 2855 C CA . ARG A 1 372 ? -6.338 -16.921 -15.996 1.00 83.81 372 ARG A CA 1
ATOM 2856 C C . ARG A 1 372 ? -4.912 -17.136 -15.474 1.00 83.81 372 ARG A C 1
ATOM 2858 O O . ARG A 1 372 ? -4.732 -17.884 -14.519 1.00 83.81 372 ARG A O 1
ATOM 2865 N N . MET A 1 373 ? -3.916 -16.438 -16.022 1.00 84.44 373 MET A N 1
ATOM 2866 C CA . MET A 1 373 ? -2.558 -16.366 -15.470 1.00 84.44 373 MET A CA 1
ATOM 2867 C C . MET A 1 373 ? -2.536 -15.604 -14.135 1.00 84.44 373 MET A C 1
ATOM 2869 O O . MET A 1 373 ? -1.957 -16.081 -13.162 1.00 84.44 373 MET A O 1
ATOM 2873 N N . ARG A 1 374 ? -3.249 -14.471 -14.021 1.00 87.56 374 ARG A N 1
ATOM 2874 C CA . ARG A 1 374 ? -3.440 -13.790 -12.722 1.00 87.56 374 ARG A CA 1
ATOM 2875 C C . ARG A 1 374 ? -4.117 -14.687 -11.692 1.00 87.56 374 ARG A C 1
ATOM 2877 O O . ARG A 1 374 ? -3.745 -14.654 -10.525 1.00 87.56 374 ARG A O 1
ATOM 2884 N N . LEU A 1 375 ? -5.073 -15.511 -12.117 1.00 88.31 375 LEU A N 1
ATOM 2885 C CA . LEU A 1 375 ? -5.695 -16.508 -11.252 1.00 88.31 375 LEU A CA 1
ATOM 2886 C C . LEU A 1 375 ? -4.695 -17.604 -10.834 1.00 88.31 375 LEU A C 1
ATOM 2888 O O . LEU A 1 375 ? -4.673 -17.970 -9.664 1.00 88.31 375 LEU A O 1
ATOM 2892 N N . ALA A 1 376 ? -3.824 -18.077 -11.734 1.00 86.94 376 ALA A N 1
ATOM 2893 C CA . ALA A 1 376 ? -2.741 -19.018 -11.407 1.00 86.94 376 ALA A CA 1
ATOM 2894 C C . ALA A 1 376 ? -1.791 -18.454 -10.341 1.00 86.94 376 ALA A C 1
ATOM 2896 O O . ALA A 1 376 ? -1.466 -19.130 -9.364 1.00 86.94 376 ALA A O 1
ATOM 2897 N N . LEU A 1 377 ? -1.424 -17.181 -10.484 1.00 89.56 377 LEU A N 1
ATOM 2898 C CA . LEU A 1 377 ? -0.628 -16.456 -9.505 1.00 89.56 377 LEU A CA 1
ATOM 2899 C C . LEU A 1 377 ? -1.373 -16.293 -8.168 1.00 89.56 377 LEU A C 1
ATOM 2901 O O . LEU A 1 377 ? -0.794 -16.570 -7.122 1.00 89.56 377 LEU A O 1
ATOM 2905 N N . ALA A 1 378 ? -2.661 -15.929 -8.183 1.00 90.50 378 ALA A N 1
ATOM 2906 C CA . ALA A 1 378 ? -3.484 -15.811 -6.974 1.00 90.50 378 ALA A CA 1
ATOM 2907 C C . ALA A 1 378 ? -3.568 -17.135 -6.195 1.00 90.50 378 ALA A C 1
ATOM 2909 O O . ALA A 1 378 ? -3.362 -17.149 -4.982 1.00 90.50 378 ALA A O 1
ATOM 2910 N N . ARG A 1 379 ? -3.794 -18.254 -6.902 1.00 88.69 379 ARG A N 1
ATOM 2911 C CA . ARG A 1 379 ? -3.757 -19.618 -6.344 1.00 88.69 379 ARG A CA 1
ATOM 2912 C C . ARG A 1 379 ? -2.420 -19.897 -5.657 1.00 88.69 379 ARG A C 1
ATOM 2914 O O . ARG A 1 379 ? -2.404 -20.393 -4.534 1.00 88.69 379 ARG A O 1
ATOM 2921 N N . ALA A 1 380 ? -1.307 -19.547 -6.299 1.00 88.56 380 ALA A N 1
ATOM 2922 C CA . ALA A 1 380 ? 0.020 -19.827 -5.765 1.00 88.56 380 ALA A CA 1
ATOM 2923 C C . ALA A 1 380 ? 0.404 -18.958 -4.558 1.00 88.56 380 ALA A C 1
ATOM 2925 O O . ALA A 1 380 ? 0.961 -19.478 -3.593 1.00 88.56 380 ALA A O 1
ATOM 2926 N N . LEU A 1 381 ? 0.051 -17.668 -4.573 1.00 90.06 381 LEU A N 1
ATOM 2927 C CA . LEU A 1 381 ? 0.237 -16.767 -3.430 1.00 90.06 381 LEU A CA 1
ATOM 2928 C C . LEU A 1 381 ? -0.634 -17.161 -2.227 1.00 90.06 381 LEU A C 1
ATOM 2930 O O . LEU A 1 381 ? -0.229 -16.935 -1.092 1.00 90.06 381 LEU A O 1
ATOM 2934 N N . PHE A 1 382 ? -1.803 -17.765 -2.469 1.00 89.94 382 PHE A N 1
ATOM 2935 C CA . PHE A 1 382 ? -2.703 -18.264 -1.428 1.00 89.94 382 PHE A CA 1
ATOM 2936 C C . PHE A 1 382 ? -2.224 -19.579 -0.782 1.00 89.94 382 PHE A C 1
ATOM 2938 O O . PHE A 1 382 ? -2.438 -19.783 0.413 1.00 89.94 382 PHE A O 1
ATOM 2945 N N . CYS A 1 383 ? -1.550 -20.457 -1.530 1.00 85.25 383 CYS A N 1
ATOM 2946 C CA . CYS A 1 383 ? -1.036 -21.730 -1.000 1.00 85.25 383 CYS A CA 1
ATOM 2947 C C . CYS A 1 383 ? 0.188 -21.582 -0.075 1.00 85.25 383 CYS A C 1
ATOM 2949 O O . CYS A 1 383 ? 0.508 -22.522 0.642 1.00 85.25 383 CYS A O 1
ATOM 2951 N N . GLU A 1 384 ? 0.893 -20.446 -0.130 1.00 87.19 384 GLU A N 1
ATOM 2952 C CA . GLU A 1 384 ? 2.090 -20.130 0.676 1.00 87.19 384 GLU A CA 1
ATOM 2953 C C . GLU A 1 384 ? 3.157 -21.260 0.790 1.00 87.19 384 GLU A C 1
ATOM 2955 O O . GLU A 1 384 ? 3.642 -21.552 1.886 1.00 87.19 384 GLU A O 1
ATOM 2960 N N . PRO A 1 385 ? 3.580 -21.899 -0.324 1.00 89.12 385 PRO A N 1
ATOM 2961 C CA . PRO A 1 385 ? 4.594 -22.963 -0.319 1.00 89.12 385 PRO A CA 1
ATOM 2962 C C . PRO A 1 385 ? 5.956 -22.516 0.237 1.00 89.12 385 PRO A C 1
ATOM 2964 O O . PRO A 1 385 ? 6.345 -21.347 0.130 1.00 89.12 385 PRO A O 1
ATOM 2967 N N . ASP A 1 386 ? 6.733 -23.487 0.730 1.00 90.06 386 ASP A N 1
ATOM 2968 C CA . ASP A 1 386 ? 8.112 -23.305 1.209 1.00 90.06 386 ASP A CA 1
ATOM 2969 C C . ASP A 1 386 ? 9.068 -22.841 0.100 1.00 90.06 386 ASP A C 1
ATOM 2971 O O . ASP A 1 386 ? 9.979 -22.051 0.360 1.00 90.06 386 ASP A O 1
ATOM 2975 N N . LEU A 1 387 ? 8.852 -23.334 -1.125 1.00 92.19 387 LEU A N 1
ATOM 2976 C CA . LEU A 1 387 ? 9.511 -22.905 -2.354 1.00 92.19 387 LEU A CA 1
ATOM 2977 C C . LEU A 1 387 ? 8.462 -22.498 -3.399 1.00 92.19 387 LEU A C 1
ATOM 2979 O O . LEU A 1 387 ? 7.832 -23.345 -4.037 1.00 92.19 387 LEU A O 1
ATOM 2983 N N . LEU A 1 388 ? 8.325 -21.191 -3.614 1.00 93.69 388 LEU A N 1
ATOM 2984 C CA . LEU A 1 388 ? 7.523 -20.617 -4.692 1.00 93.69 388 LEU A CA 1
ATOM 2985 C C . LEU A 1 388 ? 8.391 -20.395 -5.941 1.00 93.69 388 LEU A C 1
ATOM 2987 O O . LEU A 1 388 ? 9.367 -19.645 -5.891 1.00 93.69 388 LEU A O 1
ATOM 2991 N N . LEU A 1 389 ? 8.026 -21.023 -7.060 1.00 93.25 389 LEU A N 1
ATOM 2992 C CA . LEU A 1 389 ? 8.672 -20.862 -8.366 1.00 93.25 389 LEU A CA 1
ATOM 2993 C C . LEU A 1 389 ? 7.769 -20.036 -9.297 1.00 93.25 389 LEU A C 1
ATOM 2995 O O . LEU A 1 389 ? 6.654 -20.459 -9.610 1.00 93.25 389 LEU A O 1
ATOM 2999 N N . LEU A 1 390 ? 8.251 -18.877 -9.752 1.00 91.94 390 LEU A N 1
ATOM 3000 C CA . LEU A 1 390 ? 7.533 -17.992 -10.679 1.00 91.94 390 LEU A CA 1
ATOM 3001 C C . LEU A 1 390 ? 8.331 -17.829 -11.978 1.00 91.94 390 LEU A C 1
ATOM 3003 O O . LEU A 1 390 ? 9.461 -17.338 -11.929 1.00 91.94 390 LEU A O 1
ATOM 3007 N N . ASP A 1 391 ? 7.750 -18.198 -13.123 1.00 89.12 391 ASP A N 1
ATOM 3008 C CA . ASP A 1 391 ? 8.365 -17.991 -14.441 1.00 89.12 391 ASP A CA 1
ATOM 3009 C C . ASP A 1 391 ? 7.752 -16.761 -15.139 1.00 89.12 391 ASP A C 1
ATOM 3011 O O . ASP A 1 391 ? 6.587 -16.764 -15.527 1.00 89.12 391 ASP A O 1
ATOM 3015 N N . GLU A 1 392 ? 8.529 -15.679 -15.244 1.00 85.00 392 GLU A N 1
ATOM 3016 C CA . GLU A 1 392 ? 8.179 -14.408 -15.903 1.00 85.00 392 GLU A CA 1
ATOM 3017 C C . GLU A 1 392 ? 6.803 -13.798 -15.509 1.00 85.00 392 GLU A C 1
ATOM 3019 O O . GLU A 1 392 ? 6.018 -13.402 -16.382 1.00 85.00 392 GLU A O 1
ATOM 3024 N N . PRO A 1 393 ? 6.488 -13.643 -14.202 1.00 82.12 393 PRO A N 1
ATOM 3025 C CA . PRO A 1 393 ? 5.159 -13.220 -13.745 1.00 82.12 393 PRO A CA 1
ATOM 3026 C C . PRO A 1 393 ? 4.774 -11.795 -14.179 1.00 82.12 393 PRO A C 1
ATOM 3028 O O . PRO A 1 393 ? 3.591 -11.469 -14.224 1.00 82.12 393 PRO A O 1
ATOM 3031 N N . SER A 1 394 ? 5.744 -10.940 -14.515 1.00 73.31 394 SER A N 1
ATOM 3032 C CA . SER A 1 394 ? 5.532 -9.552 -14.950 1.00 73.31 394 SER A CA 1
ATOM 3033 C C . SER A 1 394 ? 4.815 -9.430 -16.303 1.00 73.31 394 SER A C 1
ATOM 3035 O O . SER A 1 394 ? 4.057 -8.485 -16.503 1.00 73.31 394 SER A O 1
ATOM 3037 N N . ASN A 1 395 ? 4.978 -10.392 -17.219 1.00 72.62 395 ASN A N 1
ATOM 3038 C CA . ASN A 1 395 ? 4.596 -10.238 -18.636 1.00 72.62 395 ASN A CA 1
ATOM 3039 C C . ASN A 1 395 ? 3.074 -10.206 -18.915 1.00 72.62 395 ASN A C 1
ATOM 3041 O O . ASN A 1 395 ? 2.655 -9.971 -20.047 1.00 72.62 395 ASN A O 1
ATOM 3045 N N . MET A 1 396 ? 2.223 -10.445 -17.910 1.00 67.06 396 MET A N 1
ATOM 3046 C CA . MET A 1 396 ? 0.750 -10.378 -18.030 1.00 67.06 396 MET A CA 1
ATOM 3047 C C . MET A 1 396 ? 0.080 -9.487 -16.963 1.00 67.06 396 MET A C 1
ATOM 3049 O O . MET A 1 396 ? -1.153 -9.441 -16.828 1.00 67.06 396 MET A O 1
ATOM 3053 N N . LEU A 1 397 ? 0.883 -8.751 -16.196 1.00 73.50 397 LEU A N 1
ATOM 3054 C CA . LEU A 1 397 ? 0.434 -7.886 -15.111 1.00 73.50 397 LEU A CA 1
ATOM 3055 C C . LEU A 1 397 ? 0.537 -6.418 -15.522 1.00 73.50 397 LEU A C 1
ATOM 3057 O O . LEU A 1 397 ? 1.501 -6.011 -16.152 1.00 73.50 397 LEU A O 1
ATOM 3061 N N . ASP A 1 398 ? -0.460 -5.619 -15.146 1.00 72.12 398 ASP A N 1
ATOM 3062 C CA . ASP A 1 398 ? -0.388 -4.163 -15.292 1.00 72.12 398 ASP A CA 1
ATOM 3063 C C . ASP A 1 398 ? 0.396 -3.537 -14.133 1.00 72.12 398 ASP A C 1
ATOM 3065 O O . ASP A 1 398 ? 0.612 -4.167 -13.099 1.00 72.12 398 ASP A O 1
ATOM 3069 N N . VAL A 1 399 ? 0.796 -2.272 -14.289 1.00 68.31 399 VAL A N 1
ATOM 3070 C CA . VAL A 1 399 ? 1.573 -1.524 -13.285 1.00 68.31 399 VAL A CA 1
ATOM 3071 C C . VAL A 1 399 ? 0.987 -1.618 -11.857 1.00 68.31 399 VAL A C 1
ATOM 3073 O O . VAL A 1 399 ? 1.777 -1.853 -10.937 1.00 68.31 399 VAL A O 1
ATOM 3076 N N . PRO A 1 400 ? -0.344 -1.516 -11.620 1.00 67.62 400 PRO A N 1
ATOM 3077 C CA . PRO A 1 400 ? -0.925 -1.768 -10.298 1.00 67.62 400 PRO A CA 1
ATOM 3078 C C . PRO A 1 400 ? -0.676 -3.196 -9.793 1.00 67.62 400 PRO A C 1
ATOM 3080 O O . PRO A 1 400 ? -0.186 -3.365 -8.678 1.00 67.62 400 PRO A O 1
ATOM 3083 N N . SER A 1 401 ? -0.942 -4.218 -10.615 1.00 80.25 401 SER A N 1
ATOM 3084 C CA . SER A 1 401 ? -0.799 -5.626 -10.211 1.00 80.25 401 SER A CA 1
ATOM 3085 C C . SER A 1 401 ? 0.664 -6.044 -10.007 1.00 80.25 401 SER A C 1
ATOM 3087 O O . SER A 1 401 ? 0.947 -6.813 -9.092 1.00 80.25 401 SER A O 1
ATOM 3089 N N . ILE A 1 402 ? 1.606 -5.520 -10.807 1.00 81.38 402 ILE A N 1
ATOM 3090 C CA . ILE A 1 402 ? 3.056 -5.704 -10.593 1.00 81.38 402 ILE A CA 1
ATOM 3091 C C . ILE A 1 402 ? 3.474 -5.054 -9.272 1.00 81.38 402 ILE A C 1
ATOM 3093 O O . ILE A 1 402 ? 4.208 -5.661 -8.497 1.00 81.38 402 ILE A O 1
ATOM 3097 N N . THR A 1 403 ? 2.983 -3.844 -8.983 1.00 77.44 403 THR A N 1
ATOM 3098 C CA . THR A 1 403 ? 3.303 -3.134 -7.733 1.00 77.44 403 THR A CA 1
ATOM 3099 C C . THR A 1 403 ? 2.741 -3.875 -6.515 1.00 77.44 403 THR A C 1
ATOM 3101 O O . THR A 1 403 ? 3.449 -4.036 -5.521 1.00 77.44 403 THR A O 1
ATOM 3104 N N . PHE A 1 404 ? 1.509 -4.393 -6.593 1.00 85.00 404 PHE A N 1
ATOM 3105 C CA . PHE A 1 404 ? 0.947 -5.274 -5.565 1.00 85.00 404 PHE A CA 1
ATOM 3106 C C . PHE A 1 404 ? 1.795 -6.539 -5.382 1.00 85.00 404 PHE A C 1
ATOM 3108 O O . PHE A 1 404 ? 2.193 -6.839 -4.258 1.00 85.00 404 PHE A O 1
ATOM 3115 N N . LEU A 1 405 ? 2.123 -7.244 -6.473 1.00 87.75 405 LEU A N 1
ATOM 3116 C CA . LEU A 1 405 ? 2.932 -8.462 -6.425 1.00 87.75 405 LEU A CA 1
ATOM 3117 C C . LEU A 1 405 ? 4.313 -8.204 -5.809 1.00 87.75 405 LEU A C 1
ATOM 3119 O O . LEU A 1 405 ? 4.745 -8.973 -4.958 1.00 87.75 405 LEU A O 1
ATOM 3123 N N . SER A 1 406 ? 4.988 -7.123 -6.207 1.00 85.88 406 SER A N 1
ATOM 3124 C CA . SER A 1 406 ? 6.289 -6.726 -5.657 1.00 85.88 406 SER A CA 1
ATOM 3125 C C . SER A 1 406 ? 6.208 -6.528 -4.142 1.00 85.88 406 SER A C 1
ATOM 3127 O O . SER A 1 406 ? 6.947 -7.165 -3.390 1.00 85.88 406 SER A O 1
ATOM 3129 N N . ASN A 1 407 ? 5.241 -5.730 -3.677 1.00 84.38 407 ASN A N 1
ATOM 3130 C CA . ASN A 1 407 ? 5.031 -5.471 -2.253 1.00 84.38 407 ASN A CA 1
ATOM 3131 C C . ASN A 1 407 ? 4.661 -6.747 -1.471 1.00 84.38 407 ASN A C 1
ATOM 3133 O O . ASN A 1 407 ? 5.154 -6.951 -0.362 1.00 84.38 407 ASN A O 1
ATOM 3137 N N . TYR A 1 408 ? 3.834 -7.625 -2.049 1.00 87.31 408 TYR A N 1
ATOM 3138 C CA . TYR A 1 408 ? 3.457 -8.906 -1.443 1.00 87.31 408 TYR A CA 1
ATOM 3139 C C . TYR A 1 408 ? 4.670 -9.840 -1.318 1.00 87.31 408 TYR A C 1
ATOM 3141 O O . TYR A 1 408 ? 4.928 -10.394 -0.250 1.00 87.31 408 TYR A O 1
ATOM 3149 N N . LEU A 1 409 ? 5.471 -9.969 -2.383 1.00 90.50 409 LEU A N 1
ATOM 3150 C CA . LEU A 1 409 ? 6.662 -10.819 -2.391 1.00 90.50 409 LEU A CA 1
ATOM 3151 C C . LEU A 1 409 ? 7.773 -10.295 -1.471 1.00 90.50 409 LEU A C 1
ATOM 3153 O O . LEU A 1 409 ? 8.472 -11.100 -0.862 1.00 90.50 409 LEU A O 1
ATOM 3157 N N . GLN A 1 410 ? 7.922 -8.979 -1.293 1.00 88.19 410 GLN A N 1
ATOM 3158 C CA . GLN A 1 410 ? 8.865 -8.407 -0.319 1.00 88.19 410 GLN A CA 1
ATOM 3159 C C . GLN A 1 410 ? 8.588 -8.874 1.124 1.00 88.19 410 GLN A C 1
ATOM 3161 O O . GLN A 1 410 ? 9.536 -9.099 1.885 1.00 88.19 410 GLN A O 1
ATOM 3166 N N . GLY A 1 411 ? 7.310 -9.042 1.485 1.00 85.19 411 GLY A N 1
ATOM 3167 C CA . GLY A 1 411 ? 6.857 -9.538 2.790 1.00 85.19 411 GLY A CA 1
ATOM 3168 C C . GLY A 1 411 ? 6.696 -11.060 2.894 1.00 85.19 411 GLY A C 1
ATOM 3169 O O . GLY A 1 411 ? 6.351 -11.552 3.965 1.00 85.19 411 GLY A O 1
ATOM 3170 N N . TYR A 1 412 ? 6.930 -11.805 1.811 1.00 89.31 412 TYR A N 1
ATOM 3171 C CA . TYR A 1 412 ? 6.653 -13.241 1.743 1.00 89.31 412 TYR A CA 1
ATOM 3172 C C . TYR A 1 412 ? 7.572 -14.053 2.685 1.00 89.31 412 TYR A C 1
ATOM 3174 O O . TYR A 1 412 ? 8.790 -13.843 2.663 1.00 89.31 412 TYR A O 1
ATOM 3182 N N . PRO A 1 413 ? 7.026 -14.971 3.513 1.00 84.31 413 PRO A N 1
ATOM 3183 C CA . PRO A 1 413 ? 7.767 -15.606 4.611 1.00 84.31 413 PRO A CA 1
ATOM 3184 C C . PRO A 1 413 ? 8.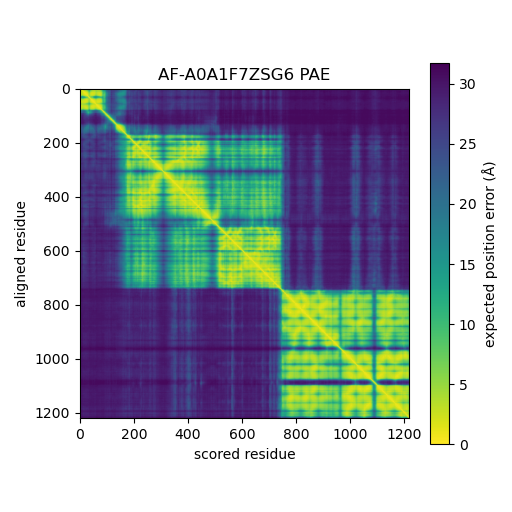682 -16.766 4.180 1.00 84.31 413 PRO A C 1
ATOM 3186 O O . PRO A 1 413 ? 9.622 -17.109 4.901 1.00 84.31 413 PRO A O 1
ATOM 3189 N N . SER A 1 414 ? 8.401 -17.376 3.028 1.00 91.25 414 SER A N 1
ATOM 3190 C CA . SER A 1 414 ? 9.077 -18.574 2.511 1.00 91.25 414 SER A CA 1
ATOM 3191 C C . SER A 1 414 ? 10.066 -18.237 1.382 1.00 91.25 414 SER A C 1
ATOM 3193 O O . SER A 1 414 ? 10.274 -17.070 1.043 1.00 91.25 414 SER A O 1
ATOM 3195 N N . THR A 1 415 ? 10.730 -19.239 0.801 1.00 93.81 415 THR A N 1
ATOM 3196 C CA . THR A 1 415 ? 11.688 -19.015 -0.293 1.00 93.81 415 THR A CA 1
ATOM 3197 C C . THR A 1 415 ? 10.967 -18.781 -1.614 1.00 93.81 415 THR A C 1
ATOM 3199 O O . THR A 1 415 ? 10.053 -19.518 -1.978 1.00 93.81 415 THR A O 1
ATOM 3202 N N . VAL A 1 416 ? 11.423 -17.784 -2.373 1.00 94.88 416 VAL A N 1
ATOM 3203 C CA . VAL A 1 416 ? 10.917 -17.489 -3.721 1.00 94.88 416 VAL A CA 1
ATOM 3204 C C . VAL A 1 416 ? 12.070 -17.570 -4.717 1.00 94.88 416 VAL A C 1
ATOM 3206 O O . VAL A 1 416 ? 13.134 -17.003 -4.471 1.00 94.88 416 VAL A O 1
ATOM 3209 N N . LEU A 1 417 ? 11.866 -18.244 -5.847 1.00 94.31 417 LEU A N 1
ATOM 3210 C CA . LEU A 1 417 ? 12.745 -18.194 -7.015 1.00 94.31 417 LEU A CA 1
ATOM 3211 C C . LEU A 1 417 ? 11.937 -17.637 -8.191 1.00 94.31 417 LEU A C 1
ATOM 3213 O O . LEU A 1 417 ? 10.996 -18.275 -8.662 1.00 94.31 417 LEU A O 1
ATOM 3217 N N . VAL A 1 418 ? 12.300 -16.439 -8.643 1.00 92.75 418 VAL A N 1
ATOM 3218 C CA . VAL A 1 418 ? 11.620 -15.736 -9.734 1.00 92.75 418 VAL A CA 1
ATOM 3219 C C . VAL A 1 418 ? 12.536 -15.650 -10.944 1.00 92.75 418 VAL A C 1
ATOM 3221 O O . VAL A 1 418 ? 13.639 -15.113 -10.851 1.00 92.75 418 VAL A O 1
ATOM 3224 N N . VAL A 1 419 ? 12.066 -16.124 -12.091 1.00 90.81 419 VAL A N 1
ATOM 3225 C CA . VAL A 1 419 ? 12.607 -15.734 -13.395 1.00 90.81 419 VAL A CA 1
ATOM 3226 C C . VAL A 1 419 ? 11.880 -14.461 -13.820 1.00 90.81 419 VAL A C 1
ATOM 3228 O O . VAL A 1 419 ? 10.653 -14.422 -13.809 1.00 90.81 419 VAL A O 1
ATOM 3231 N N . SER A 1 420 ? 12.613 -13.402 -14.151 1.00 85.94 420 SER A N 1
ATOM 3232 C CA . SER A 1 420 ? 12.027 -12.184 -14.717 1.00 85.94 420 SER A CA 1
ATOM 3233 C C . SER A 1 420 ? 13.052 -11.434 -15.564 1.00 85.94 420 SER A C 1
ATOM 3235 O O . SER A 1 420 ? 14.243 -11.410 -15.238 1.00 85.94 420 SER A O 1
ATOM 3237 N N . HIS A 1 421 ? 12.586 -10.792 -16.632 1.00 79.12 421 HIS A N 1
ATOM 3238 C CA . HIS A 1 421 ? 13.348 -9.791 -17.379 1.00 79.12 421 HIS A CA 1
ATOM 3239 C C . HIS A 1 421 ? 13.120 -8.344 -16.900 1.00 79.12 421 HIS A C 1
ATOM 3241 O O . HIS A 1 421 ? 13.869 -7.453 -17.308 1.00 79.12 421 HIS A O 1
ATOM 3247 N N . ASP A 1 422 ? 12.148 -8.098 -16.014 1.00 78.81 422 ASP A N 1
ATOM 3248 C CA . ASP A 1 422 ? 11.877 -6.773 -15.448 1.00 78.81 422 ASP A CA 1
ATOM 3249 C C . ASP A 1 422 ? 12.937 -6.407 -14.394 1.00 78.81 422 ASP A C 1
ATOM 3251 O O . ASP A 1 422 ? 12.998 -6.959 -13.288 1.00 78.81 422 ASP A O 1
ATOM 3255 N N . ARG A 1 423 ? 13.783 -5.435 -14.756 1.00 83.00 423 ARG A N 1
ATOM 3256 C CA . ARG A 1 423 ? 14.853 -4.906 -13.902 1.00 83.00 423 ARG A CA 1
ATOM 3257 C C . ARG A 1 423 ? 14.301 -4.321 -12.608 1.00 83.00 423 ARG A C 1
ATOM 3259 O O . ARG A 1 423 ? 14.858 -4.595 -11.552 1.00 83.00 423 ARG A O 1
ATOM 3266 N N . ALA A 1 424 ? 13.232 -3.527 -12.680 1.00 80.06 424 ALA A N 1
ATOM 3267 C CA . ALA A 1 424 ? 12.673 -2.822 -11.532 1.00 80.06 424 ALA A CA 1
ATOM 3268 C C . ALA A 1 424 ? 12.031 -3.807 -10.548 1.00 80.06 424 ALA A C 1
ATOM 3270 O O . ALA A 1 424 ? 12.296 -3.733 -9.349 1.00 80.06 424 ALA A O 1
ATOM 3271 N N . PHE A 1 425 ? 11.274 -4.779 -11.060 1.00 85.19 425 PHE A N 1
ATOM 3272 C CA . PHE A 1 425 ? 10.691 -5.849 -10.252 1.00 85.19 425 PHE A CA 1
ATOM 3273 C C . PHE A 1 425 ? 11.763 -6.687 -9.538 1.00 85.19 425 PHE A C 1
ATOM 3275 O O . PHE A 1 425 ? 11.675 -6.904 -8.329 1.00 85.19 425 PHE A O 1
ATOM 3282 N N . LEU A 1 426 ? 12.824 -7.102 -10.242 1.00 88.50 426 LEU A N 1
ATOM 3283 C CA . LEU A 1 426 ? 13.945 -7.808 -9.611 1.00 88.50 426 LEU A CA 1
ATOM 3284 C C . LEU A 1 426 ? 14.683 -6.944 -8.579 1.00 88.50 426 LEU A C 1
ATOM 3286 O O . LEU A 1 426 ? 15.139 -7.476 -7.569 1.00 88.50 426 LEU A O 1
ATOM 3290 N N . ASN A 1 427 ? 14.794 -5.633 -8.802 1.00 87.88 427 ASN A N 1
ATOM 3291 C CA . ASN A 1 427 ? 15.448 -4.714 -7.870 1.00 87.88 427 ASN A CA 1
ATOM 3292 C C . ASN A 1 427 ? 14.650 -4.511 -6.570 1.00 87.88 427 ASN A C 1
ATOM 3294 O O . ASN A 1 427 ? 15.253 -4.325 -5.515 1.00 87.88 427 ASN A O 1
ATOM 3298 N N . GLU A 1 428 ? 13.315 -4.541 -6.652 1.00 86.31 428 GLU A N 1
ATOM 3299 C CA . GLU A 1 428 ? 12.407 -4.430 -5.503 1.00 86.31 428 GLU A CA 1
ATOM 3300 C C . GLU A 1 428 ? 12.251 -5.770 -4.745 1.00 86.31 428 GLU A C 1
ATOM 3302 O O . GLU A 1 428 ? 12.192 -5.778 -3.514 1.00 86.31 428 GLU A O 1
ATOM 3307 N N . VAL A 1 429 ? 12.202 -6.913 -5.446 1.00 89.88 429 VAL A N 1
ATOM 3308 C CA . VAL A 1 429 ? 11.867 -8.224 -4.846 1.00 89.88 429 VAL A CA 1
ATOM 3309 C C . VAL A 1 429 ? 13.091 -9.054 -4.435 1.00 89.88 429 VAL A C 1
ATOM 3311 O O . VAL A 1 429 ? 13.069 -9.677 -3.365 1.00 89.88 429 VAL A O 1
ATOM 3314 N N . ALA A 1 430 ? 14.140 -9.125 -5.261 1.00 91.50 430 ALA A N 1
ATOM 3315 C CA . ALA A 1 430 ? 15.222 -10.093 -5.069 1.00 91.50 430 ALA A CA 1
ATOM 3316 C C . ALA A 1 430 ? 16.217 -9.662 -3.976 1.00 91.50 430 ALA A C 1
ATOM 3318 O O . ALA A 1 430 ? 16.722 -8.541 -3.965 1.00 91.50 430 ALA A O 1
ATOM 3319 N N . THR A 1 431 ? 16.549 -10.586 -3.070 1.00 91.44 431 THR A N 1
ATOM 3320 C CA . THR A 1 431 ? 17.630 -10.420 -2.081 1.00 91.44 431 THR A CA 1
ATOM 3321 C C . THR A 1 431 ? 18.979 -10.898 -2.612 1.00 91.44 431 THR A C 1
ATOM 3323 O O . THR A 1 431 ? 20.031 -10.482 -2.124 1.00 91.44 431 THR A O 1
ATOM 3326 N N . ASP A 1 432 ? 18.950 -11.817 -3.574 1.00 93.19 432 ASP A N 1
ATOM 3327 C CA . ASP A 1 432 ? 20.106 -12.511 -4.120 1.00 93.19 432 ASP A CA 1
ATOM 3328 C C . ASP A 1 432 ? 19.843 -12.805 -5.613 1.00 93.19 432 ASP A C 1
ATOM 3330 O O . ASP A 1 432 ? 18.735 -13.190 -5.988 1.00 93.19 432 ASP A O 1
ATOM 3334 N N . ILE A 1 433 ? 20.850 -12.656 -6.477 1.00 94.00 433 ILE A N 1
ATOM 3335 C CA . ILE A 1 433 ? 20.731 -12.933 -7.919 1.00 94.00 433 ILE A CA 1
ATOM 3336 C C . ILE A 1 433 ? 21.512 -14.202 -8.284 1.00 94.00 433 ILE A C 1
ATOM 3338 O O . ILE A 1 433 ? 22.669 -14.385 -7.889 1.00 94.00 433 ILE A O 1
ATOM 3342 N N . VAL A 1 434 ? 20.872 -15.073 -9.066 1.00 93.25 434 VAL A N 1
ATOM 3343 C CA . VAL A 1 434 ? 21.459 -16.265 -9.687 1.00 93.25 434 VAL A CA 1
ATOM 3344 C C . VAL A 1 434 ? 21.559 -15.999 -11.185 1.00 93.25 434 VAL A C 1
ATOM 3346 O O . VAL A 1 434 ? 20.549 -15.841 -11.865 1.00 93.25 434 VAL A O 1
ATOM 3349 N N . HIS A 1 435 ? 22.778 -15.930 -11.710 1.00 91.56 435 HIS A N 1
ATOM 3350 C CA . HIS A 1 435 ? 23.034 -15.675 -13.124 1.00 91.56 435 HIS A CA 1
ATOM 3351 C C . HIS A 1 435 ? 23.339 -16.993 -13.840 1.00 91.56 435 HIS A C 1
ATOM 3353 O O . HIS A 1 435 ? 24.398 -17.585 -13.622 1.00 91.56 435 HIS A O 1
ATOM 3359 N N . GLN A 1 436 ? 22.419 -17.449 -14.691 1.00 90.12 436 GLN A N 1
ATOM 3360 C CA . GLN A 1 436 ? 22.639 -18.608 -15.553 1.00 90.12 436 GLN A CA 1
ATOM 3361 C C . GLN A 1 436 ? 23.356 -18.172 -16.830 1.00 90.12 436 GLN A C 1
ATOM 3363 O O . GLN A 1 436 ? 22.819 -17.398 -17.626 1.00 90.12 436 GLN A O 1
ATOM 3368 N N . HIS A 1 437 ? 24.562 -18.694 -17.033 1.00 85.44 437 HIS A N 1
ATOM 3369 C CA . HIS A 1 437 ? 25.326 -18.535 -18.267 1.00 85.44 437 HIS A CA 1
ATOM 3370 C C . HIS A 1 437 ? 26.303 -19.703 -18.436 1.00 85.44 437 HIS A C 1
ATOM 3372 O O . HIS A 1 437 ? 26.676 -20.327 -17.449 1.00 85.44 437 HIS A O 1
ATOM 3378 N N . SER A 1 438 ? 26.716 -19.998 -19.669 1.00 81.75 438 SER A N 1
ATOM 3379 C CA . SER A 1 438 ? 27.845 -20.907 -19.955 1.00 81.75 438 SER A CA 1
ATOM 3380 C C . SER A 1 438 ? 27.762 -22.268 -19.236 1.00 81.75 438 SER A C 1
ATOM 3382 O O . SER A 1 438 ? 28.726 -22.712 -18.618 1.00 81.75 438 SER A O 1
ATOM 3384 N N . GLU A 1 439 ? 26.579 -22.895 -19.280 1.00 86.69 439 GLU A N 1
ATOM 3385 C CA . GLU A 1 439 ? 26.237 -24.168 -18.610 1.00 86.69 439 GLU A CA 1
ATOM 3386 C C . GLU A 1 439 ? 26.385 -24.170 -17.067 1.00 86.69 439 GLU A C 1
ATOM 3388 O O . GLU A 1 439 ? 26.360 -25.231 -16.445 1.00 86.69 439 GLU A O 1
ATOM 3393 N N . ARG A 1 440 ? 26.490 -23.001 -16.416 1.00 87.50 440 ARG A N 1
ATOM 3394 C CA . ARG A 1 440 ? 26.671 -22.867 -14.959 1.00 87.50 440 ARG A CA 1
ATOM 3395 C C . ARG A 1 440 ? 25.770 -21.801 -14.317 1.00 87.50 440 ARG A C 1
ATOM 3397 O O . ARG A 1 440 ? 25.065 -21.052 -14.994 1.00 87.50 440 ARG A O 1
ATOM 3404 N N . LEU A 1 441 ? 25.796 -21.753 -12.981 1.00 90.94 441 LEU A N 1
ATOM 3405 C CA . LEU A 1 441 ? 25.032 -20.822 -12.142 1.00 90.94 441 LEU A CA 1
ATOM 3406 C C . LEU A 1 441 ? 25.979 -19.996 -11.254 1.00 90.94 441 LEU A C 1
ATOM 3408 O O . LEU A 1 441 ? 26.558 -20.519 -10.300 1.00 90.94 441 LEU A O 1
ATOM 3412 N N . ASP A 1 442 ? 26.105 -18.700 -11.541 1.00 89.44 442 ASP A N 1
ATOM 3413 C CA . ASP A 1 442 ? 26.934 -17.766 -10.770 1.00 89.44 442 ASP A CA 1
ATOM 3414 C C . ASP A 1 442 ? 26.086 -17.007 -9.731 1.00 89.44 442 ASP A C 1
ATOM 3416 O O . ASP A 1 442 ? 25.053 -16.417 -10.051 1.00 89.44 442 ASP A O 1
ATOM 3420 N N . TYR A 1 443 ? 26.542 -16.991 -8.475 1.00 89.56 443 TYR A N 1
ATOM 3421 C CA . TYR A 1 443 ? 25.811 -16.414 -7.339 1.00 89.56 443 TYR A CA 1
ATOM 3422 C C . TYR A 1 443 ? 26.278 -15.007 -6.950 1.00 89.56 443 TYR A C 1
ATOM 3424 O O . TYR A 1 443 ? 27.468 -14.765 -6.722 1.00 89.56 443 TYR A O 1
ATOM 3432 N N . TYR A 1 444 ? 25.311 -14.111 -6.746 1.00 90.00 444 TYR A N 1
ATOM 3433 C CA . TYR A 1 444 ? 25.504 -12.736 -6.291 1.00 90.00 444 TYR A CA 1
ATOM 3434 C C . TYR A 1 444 ? 24.636 -12.504 -5.050 1.00 90.00 444 TYR A C 1
ATOM 3436 O O . TYR A 1 444 ? 23.423 -12.331 -5.142 1.00 90.00 444 TYR A O 1
ATOM 3444 N N . LYS A 1 445 ? 25.260 -12.584 -3.868 1.00 85.69 445 LYS A N 1
ATOM 3445 C CA . LYS A 1 445 ? 24.555 -12.575 -2.579 1.00 85.69 445 LYS A CA 1
ATOM 3446 C C . LYS A 1 445 ? 24.354 -11.171 -2.029 1.00 85.69 445 LYS A C 1
ATOM 3448 O O . LYS A 1 445 ? 25.292 -10.378 -2.071 1.00 85.69 445 LYS A O 1
ATOM 3453 N N . GLY A 1 446 ? 23.188 -10.915 -1.435 1.00 75.12 446 GLY A N 1
ATOM 3454 C CA . GLY A 1 446 ? 22.852 -9.604 -0.861 1.00 75.12 446 GLY A CA 1
ATOM 3455 C C . GLY A 1 446 ? 22.881 -8.471 -1.891 1.00 75.12 446 GLY A C 1
ATOM 3456 O O . GLY A 1 446 ? 23.200 -7.337 -1.542 1.00 75.12 446 GLY A O 1
ATOM 3457 N N . ALA A 1 447 ? 22.617 -8.806 -3.153 1.00 69.12 447 ALA A N 1
ATOM 3458 C CA . ALA A 1 447 ? 22.709 -7.924 -4.301 1.00 69.12 447 ALA A CA 1
ATOM 3459 C C . ALA A 1 447 ? 21.342 -7.866 -4.985 1.00 69.12 447 ALA A C 1
ATOM 3461 O O . ALA A 1 447 ? 20.802 -8.898 -5.380 1.00 69.12 447 ALA A O 1
ATOM 3462 N N . ASN A 1 448 ? 20.810 -6.655 -5.127 1.00 81.81 448 ASN A N 1
ATOM 3463 C CA . ASN A 1 448 ? 19.702 -6.361 -6.031 1.00 81.81 448 ASN A CA 1
ATOM 3464 C C . ASN A 1 448 ? 20.186 -6.392 -7.500 1.00 81.81 448 ASN A C 1
ATOM 3466 O O . ASN A 1 448 ? 21.382 -6.564 -7.764 1.00 81.81 448 ASN A O 1
ATOM 3470 N N . PHE A 1 449 ? 19.281 -6.225 -8.470 1.00 86.50 449 PHE A N 1
ATOM 3471 C CA . PHE A 1 449 ? 19.636 -6.316 -9.892 1.00 86.50 449 PHE A CA 1
ATOM 3472 C C . PHE A 1 449 ? 20.746 -5.328 -10.294 1.00 86.50 449 PHE A C 1
ATOM 3474 O O . PHE A 1 449 ? 21.697 -5.724 -10.971 1.00 86.50 449 PHE A O 1
ATOM 3481 N N . ASP A 1 450 ? 20.682 -4.078 -9.830 1.00 84.69 450 ASP A N 1
ATOM 3482 C CA . ASP A 1 450 ? 21.656 -3.042 -10.205 1.00 84.69 450 ASP A CA 1
ATOM 3483 C C . ASP A 1 450 ? 23.070 -3.356 -9.693 1.00 84.69 450 ASP A C 1
ATOM 3485 O O . ASP A 1 450 ? 24.052 -3.257 -10.434 1.00 84.69 450 ASP A O 1
ATOM 3489 N N . SER A 1 451 ? 23.189 -3.786 -8.433 1.00 86.00 451 SER A N 1
ATOM 3490 C CA . SER A 1 451 ? 24.482 -4.158 -7.844 1.00 86.00 451 SER A CA 1
ATOM 3491 C C . SER A 1 451 ? 25.041 -5.452 -8.442 1.00 86.00 451 SER A C 1
ATOM 3493 O O . SER A 1 451 ? 26.255 -5.547 -8.655 1.00 86.00 451 SER A O 1
ATOM 3495 N N . PHE A 1 452 ? 24.185 -6.415 -8.808 1.00 88.94 452 PHE A N 1
ATOM 3496 C CA . PHE A 1 452 ? 24.570 -7.556 -9.645 1.00 88.94 452 PHE A CA 1
ATOM 3497 C C . PHE A 1 452 ? 25.149 -7.085 -10.985 1.00 88.94 452 PHE A C 1
ATOM 3499 O O . PHE A 1 452 ? 26.257 -7.494 -11.342 1.00 88.94 452 PHE A O 1
ATOM 3506 N N . TYR A 1 453 ? 24.437 -6.215 -11.707 1.00 85.50 453 TYR A N 1
ATOM 3507 C CA . TYR A 1 453 ? 24.822 -5.770 -13.043 1.00 85.50 453 TYR A CA 1
ATOM 3508 C C . TYR A 1 453 ? 26.146 -4.990 -13.015 1.00 85.50 453 TYR A C 1
ATOM 3510 O O . TYR A 1 453 ? 27.071 -5.315 -13.764 1.00 85.50 453 TYR A O 1
ATOM 3518 N N . ALA A 1 454 ? 26.302 -4.052 -12.074 1.00 85.56 454 ALA A N 1
ATOM 3519 C CA . ALA A 1 454 ? 27.554 -3.331 -11.847 1.00 85.56 454 ALA A CA 1
ATOM 3520 C C . ALA A 1 454 ? 28.721 -4.282 -11.514 1.00 85.56 454 ALA A C 1
ATOM 3522 O O . ALA A 1 454 ? 29.791 -4.192 -12.121 1.00 85.56 454 ALA A O 1
ATOM 3523 N N . THR A 1 455 ? 28.505 -5.257 -10.621 1.00 86.81 455 THR A N 1
ATOM 3524 C CA . THR A 1 455 ? 29.521 -6.265 -10.263 1.00 86.81 455 THR A CA 1
ATOM 3525 C C . THR A 1 455 ? 29.881 -7.162 -11.454 1.00 86.81 455 THR A C 1
ATOM 3527 O O . THR A 1 455 ? 31.049 -7.511 -11.639 1.00 86.81 455 THR A O 1
ATOM 3530 N N . LYS A 1 456 ? 28.901 -7.550 -12.282 1.00 85.25 456 LYS A N 1
ATOM 3531 C CA . LYS A 1 456 ? 29.103 -8.332 -13.512 1.00 85.25 456 LYS A CA 1
ATOM 3532 C C . LYS A 1 456 ? 29.937 -7.541 -14.522 1.00 85.25 456 LYS A C 1
ATOM 3534 O O . LYS A 1 456 ? 30.924 -8.073 -15.032 1.00 85.25 456 LYS A O 1
ATOM 3539 N N . GLU A 1 457 ? 29.609 -6.271 -14.761 1.00 82.69 457 GLU A N 1
ATOM 3540 C CA . GLU A 1 457 ? 30.402 -5.396 -15.627 1.00 82.69 457 GLU A CA 1
ATOM 3541 C C . GLU A 1 457 ? 31.829 -5.186 -15.113 1.00 82.69 457 GLU A C 1
ATOM 3543 O O . GLU A 1 457 ? 32.770 -5.217 -15.909 1.00 82.69 457 GLU A O 1
ATOM 3548 N N . GLU A 1 458 ? 32.020 -4.982 -13.808 1.00 85.56 458 GLU A N 1
ATOM 3549 C CA . GLU A 1 458 ? 33.351 -4.786 -13.233 1.00 85.56 458 GLU A CA 1
ATOM 3550 C C . GLU A 1 458 ? 34.202 -6.058 -13.355 1.00 85.56 458 GLU A C 1
ATOM 3552 O O . GLU A 1 458 ? 35.319 -6.005 -13.878 1.00 85.56 458 GLU A O 1
ATOM 3557 N N . ARG A 1 459 ? 33.651 -7.225 -12.978 1.00 84.88 459 ARG A N 1
ATOM 3558 C CA . ARG A 1 459 ? 34.302 -8.533 -13.174 1.00 84.88 459 ARG A CA 1
ATOM 3559 C C . ARG A 1 459 ? 34.695 -8.743 -14.636 1.00 84.88 459 ARG A C 1
ATOM 3561 O O . ARG A 1 459 ? 35.826 -9.141 -14.903 1.00 84.88 459 ARG A O 1
ATOM 3568 N N . LYS A 1 460 ? 33.813 -8.409 -15.583 1.00 81.06 460 LYS A N 1
ATOM 3569 C CA . LYS A 1 460 ? 34.078 -8.502 -17.027 1.00 81.06 460 LYS A CA 1
ATOM 3570 C C . LYS A 1 460 ? 35.187 -7.548 -17.485 1.00 81.06 460 LYS A C 1
ATOM 3572 O O . LYS A 1 460 ? 36.099 -7.965 -18.198 1.00 81.06 460 LYS A O 1
ATOM 3577 N N . LYS A 1 461 ? 35.149 -6.277 -17.066 1.00 84.00 461 LYS A N 1
ATOM 3578 C CA . LYS A 1 461 ? 36.185 -5.269 -17.372 1.00 84.00 461 LYS A CA 1
ATOM 3579 C C . LYS A 1 461 ? 37.548 -5.692 -16.812 1.00 84.00 461 LYS A C 1
ATOM 3581 O O . LYS A 1 461 ? 38.558 -5.532 -17.497 1.00 84.00 461 LYS A O 1
ATOM 3586 N N . ASN A 1 462 ? 37.577 -6.279 -15.617 1.00 86.50 462 ASN A N 1
ATOM 3587 C CA . ASN A 1 462 ? 38.792 -6.794 -14.987 1.00 86.50 462 ASN A CA 1
ATOM 3588 C C . ASN A 1 462 ? 39.322 -8.049 -15.703 1.00 86.50 462 ASN A C 1
ATOM 3590 O O . ASN A 1 462 ? 40.489 -8.055 -16.092 1.00 86.50 462 ASN A O 1
ATOM 3594 N N . ALA A 1 463 ? 38.472 -9.040 -15.996 1.00 83.81 463 ALA A N 1
ATOM 3595 C CA . ALA A 1 463 ? 38.848 -10.236 -16.758 1.00 83.81 463 ALA A CA 1
ATOM 3596 C C . ALA A 1 463 ? 39.391 -9.892 -18.157 1.00 83.81 463 ALA A C 1
ATOM 3598 O O . ALA A 1 463 ? 40.416 -10.426 -18.579 1.00 83.81 463 ALA A O 1
ATOM 3599 N N . LYS A 1 464 ? 38.766 -8.934 -18.859 1.00 85.00 464 LYS A N 1
ATOM 3600 C CA . LYS A 1 464 ? 39.251 -8.450 -20.160 1.00 85.00 464 LYS A CA 1
ATOM 3601 C C . LYS A 1 464 ? 40.622 -7.783 -20.064 1.00 85.00 464 LYS A C 1
ATOM 3603 O O . LYS A 1 464 ? 41.502 -8.116 -20.852 1.00 85.00 464 LYS A O 1
ATOM 3608 N N . ARG A 1 465 ? 40.835 -6.901 -19.083 1.00 85.81 465 ARG A N 1
ATOM 3609 C CA . ARG A 1 465 ? 42.144 -6.264 -18.844 1.00 85.81 465 ARG A CA 1
ATOM 3610 C C . ARG A 1 465 ? 43.226 -7.280 -18.481 1.00 85.81 465 ARG A C 1
ATOM 3612 O O . ARG A 1 465 ? 44.365 -7.131 -18.917 1.00 85.81 465 ARG A O 1
ATOM 3619 N N . GLU A 1 466 ? 42.894 -8.296 -17.688 1.00 85.81 466 GLU A N 1
ATOM 3620 C CA . GLU A 1 466 ? 43.828 -9.358 -17.312 1.00 85.81 466 GLU A CA 1
ATOM 3621 C C . GLU A 1 466 ? 44.206 -10.229 -18.516 1.00 85.81 466 GLU A C 1
ATOM 3623 O O . GLU A 1 466 ? 45.395 -10.445 -18.758 1.00 85.81 466 GLU A O 1
ATOM 3628 N N . TYR A 1 467 ? 43.224 -10.627 -19.331 1.00 86.62 467 TYR A N 1
ATOM 3629 C CA . TYR A 1 467 ? 43.448 -11.338 -20.589 1.00 86.62 467 TYR A CA 1
ATOM 3630 C C . TYR A 1 467 ? 44.299 -10.522 -21.575 1.00 86.62 467 TYR A C 1
ATOM 3632 O O . TYR A 1 467 ? 45.315 -11.016 -22.060 1.00 86.62 467 TYR A O 1
ATOM 3640 N N . GLU A 1 468 ? 43.953 -9.256 -21.833 1.00 87.00 468 GLU A N 1
ATOM 3641 C CA . GLU A 1 468 ? 44.717 -8.365 -22.721 1.00 87.00 468 GLU A CA 1
ATOM 3642 C C . GLU A 1 468 ? 46.162 -8.179 -22.234 1.00 87.00 468 GLU A C 1
ATOM 3644 O O . GLU A 1 468 ? 47.104 -8.273 -23.024 1.00 87.00 468 GLU A O 1
ATOM 3649 N N . LYS A 1 469 ? 46.360 -7.992 -20.923 1.00 88.19 469 LYS A N 1
ATOM 3650 C CA . LYS A 1 469 ? 47.687 -7.888 -20.303 1.00 88.19 469 LYS A CA 1
ATOM 3651 C C . LYS A 1 469 ? 48.485 -9.186 -20.439 1.00 88.19 469 LYS A C 1
ATOM 3653 O O . LYS A 1 469 ? 49.668 -9.129 -20.777 1.00 88.19 469 LYS A O 1
ATOM 3658 N N . GLN A 1 470 ? 47.865 -10.344 -20.202 1.00 85.50 470 GLN A N 1
ATOM 3659 C CA . GLN A 1 470 ? 48.539 -11.636 -20.336 1.00 85.50 470 GLN A CA 1
ATOM 3660 C C . GLN A 1 470 ? 48.881 -11.932 -21.803 1.00 85.50 470 GLN A C 1
ATOM 3662 O O . GLN A 1 470 ? 49.994 -12.366 -22.091 1.00 85.50 470 GLN A O 1
ATOM 3667 N N . MET A 1 471 ? 47.976 -11.641 -22.740 1.00 85.75 471 MET A N 1
ATOM 3668 C CA . MET A 1 471 ? 48.215 -11.789 -24.177 1.00 85.75 471 MET A CA 1
ATOM 3669 C C . MET A 1 471 ? 49.318 -10.852 -24.676 1.00 85.75 471 MET A C 1
ATOM 3671 O O . MET A 1 471 ? 50.170 -11.286 -25.449 1.00 85.75 471 MET A O 1
ATOM 3675 N N . ALA A 1 472 ? 49.377 -9.610 -24.188 1.00 87.50 472 ALA A N 1
ATOM 3676 C CA . ALA A 1 472 ? 50.473 -8.690 -24.482 1.00 87.50 472 ALA A CA 1
ATOM 3677 C C . ALA A 1 472 ? 51.818 -9.184 -23.913 1.00 87.50 472 ALA A C 1
ATOM 3679 O O . ALA A 1 472 ? 52.834 -9.128 -24.610 1.00 87.50 472 ALA A O 1
ATOM 3680 N N . GLU A 1 473 ? 51.848 -9.723 -22.686 1.00 86.25 473 GLU A N 1
ATOM 3681 C CA . GLU A 1 473 ? 53.072 -10.307 -22.120 1.00 86.25 473 GLU A CA 1
ATOM 3682 C C . GLU A 1 473 ? 53.508 -11.563 -22.893 1.00 86.25 473 GLU A C 1
ATOM 3684 O O . GLU A 1 473 ? 54.688 -11.694 -23.228 1.00 86.25 473 GLU A O 1
ATOM 3689 N N . ARG A 1 474 ? 52.566 -12.446 -23.252 1.00 85.88 474 ARG A N 1
ATOM 3690 C CA . ARG A 1 474 ? 52.810 -13.623 -24.101 1.00 85.88 474 ARG A CA 1
ATOM 3691 C C . ARG A 1 474 ? 53.365 -13.217 -25.467 1.00 85.88 474 ARG A C 1
ATOM 3693 O O . ARG A 1 474 ? 54.400 -13.744 -25.863 1.00 85.88 474 ARG A O 1
ATOM 3700 N N . ALA A 1 475 ? 52.758 -12.241 -26.143 1.00 86.62 475 ALA A N 1
ATOM 3701 C CA . ALA A 1 475 ? 53.226 -11.729 -27.432 1.00 86.62 475 ALA A CA 1
ATOM 3702 C C . ALA A 1 475 ? 54.625 -11.091 -27.340 1.00 86.62 475 ALA A C 1
ATOM 3704 O O . ALA A 1 475 ? 55.469 -11.326 -28.203 1.00 86.62 475 ALA A O 1
ATOM 3705 N N . HIS A 1 476 ? 54.914 -10.335 -26.276 1.00 89.12 476 HIS A N 1
ATOM 3706 C CA . HIS A 1 476 ? 56.237 -9.750 -26.044 1.00 89.12 476 HIS A CA 1
ATOM 3707 C C . HIS A 1 476 ? 57.314 -10.814 -25.756 1.00 89.12 476 HIS A C 1
ATOM 3709 O O . HIS A 1 476 ? 58.430 -10.727 -26.278 1.00 89.12 476 HIS A O 1
ATOM 3715 N N . LEU A 1 477 ? 56.993 -11.842 -24.960 1.00 85.44 477 LEU A N 1
ATOM 3716 C CA . LEU A 1 477 ? 57.886 -12.982 -24.738 1.00 85.44 477 LEU A CA 1
ATOM 3717 C C . LEU A 1 477 ? 58.124 -13.754 -26.041 1.00 85.44 477 LEU A C 1
ATOM 3719 O O . LEU A 1 477 ? 59.278 -14.028 -26.365 1.00 85.44 477 LEU A O 1
ATOM 3723 N N . GLN A 1 478 ? 57.067 -14.029 -26.808 1.00 84.06 478 GLN A N 1
ATOM 3724 C CA . GLN A 1 478 ? 57.127 -14.724 -28.093 1.00 84.06 478 GLN A CA 1
ATOM 3725 C C . GLN A 1 478 ? 57.995 -13.963 -29.107 1.00 84.06 478 GLN A C 1
ATOM 3727 O O . GLN A 1 478 ? 58.953 -14.524 -29.627 1.00 84.06 478 GLN A O 1
ATOM 3732 N N . ALA A 1 479 ? 57.775 -12.656 -29.287 1.00 85.06 479 ALA A N 1
ATOM 3733 C CA . ALA A 1 479 ? 58.575 -11.823 -30.187 1.00 85.06 479 ALA A CA 1
ATOM 3734 C C . ALA A 1 479 ? 60.068 -11.766 -29.800 1.00 85.06 479 ALA A C 1
ATOM 3736 O O . ALA A 1 479 ? 60.938 -11.690 -30.671 1.00 85.06 479 ALA A O 1
ATOM 3737 N N . PHE A 1 480 ? 60.396 -11.825 -28.503 1.00 82.25 480 PHE A N 1
ATOM 3738 C CA . PHE A 1 480 ? 61.786 -11.952 -28.054 1.00 82.25 480 PHE A CA 1
ATOM 3739 C C . PHE A 1 480 ? 62.359 -13.343 -28.356 1.00 82.25 480 PHE A C 1
ATOM 3741 O O . PHE A 1 480 ? 63.500 -13.446 -28.809 1.00 82.25 480 PHE A O 1
ATOM 3748 N N . ILE A 1 481 ? 61.583 -14.405 -28.116 1.00 82.25 481 ILE A N 1
ATOM 3749 C CA . ILE A 1 481 ? 61.974 -15.785 -28.420 1.00 82.25 481 ILE A CA 1
ATOM 3750 C C . ILE A 1 481 ? 62.253 -15.911 -29.920 1.00 82.25 481 ILE A C 1
ATOM 3752 O O . ILE A 1 481 ? 63.372 -16.251 -30.286 1.00 82.25 481 ILE A O 1
ATOM 3756 N N . ASP A 1 482 ? 61.316 -15.537 -30.788 1.00 81.44 482 ASP A N 1
ATOM 3757 C CA . ASP A 1 482 ? 61.456 -15.663 -32.244 1.00 81.44 482 ASP A CA 1
ATOM 3758 C C . ASP A 1 482 ? 62.656 -14.874 -32.791 1.00 81.44 482 ASP A C 1
ATOM 3760 O O . ASP A 1 482 ? 63.382 -15.357 -33.661 1.00 81.44 482 ASP A O 1
ATOM 3764 N N . LYS A 1 483 ? 62.940 -13.694 -32.221 1.00 80.56 483 LYS A N 1
ATOM 3765 C CA . LYS A 1 483 ? 64.079 -12.850 -32.613 1.00 80.56 483 LYS A CA 1
ATOM 3766 C C . LYS A 1 483 ? 65.444 -13.372 -32.144 1.00 80.56 483 LYS A C 1
ATOM 3768 O O . LYS A 1 483 ? 66.448 -13.088 -32.799 1.00 80.56 483 LYS A O 1
ATOM 3773 N N . PHE A 1 484 ? 65.519 -14.089 -31.019 1.00 77.69 484 PHE A N 1
ATOM 3774 C CA . PHE A 1 484 ? 66.797 -14.470 -30.391 1.00 77.69 484 PHE A CA 1
ATOM 3775 C C . PHE A 1 484 ? 67.032 -15.982 -30.232 1.00 77.69 484 PHE A C 1
ATOM 3777 O O . PHE A 1 484 ? 68.142 -16.369 -29.870 1.00 77.69 484 PHE A O 1
ATOM 3784 N N . ARG A 1 485 ? 66.066 -16.846 -30.577 1.00 66.00 485 ARG A N 1
ATOM 3785 C CA . ARG A 1 485 ? 66.157 -18.322 -30.509 1.00 66.00 485 ARG A CA 1
ATOM 3786 C C . ARG A 1 485 ? 67.371 -18.905 -31.237 1.00 66.00 485 ARG A C 1
ATOM 3788 O O . ARG A 1 485 ? 67.920 -19.906 -30.789 1.00 66.00 485 ARG A O 1
ATOM 3795 N N . TYR A 1 486 ? 67.796 -18.273 -32.330 1.00 66.69 486 TYR A N 1
ATOM 3796 C CA . TYR A 1 486 ? 68.934 -18.706 -33.149 1.00 66.69 486 TYR A CA 1
ATOM 3797 C C . TYR A 1 486 ? 70.247 -17.962 -32.837 1.00 66.69 486 TYR A C 1
ATOM 3799 O O . TYR A 1 486 ? 71.266 -18.218 -33.473 1.00 66.69 486 TYR A O 1
ATOM 3807 N N . ASN A 1 487 ? 70.258 -17.043 -31.861 1.00 70.31 487 ASN A N 1
ATOM 3808 C CA . ASN A 1 487 ? 71.457 -16.297 -31.479 1.00 70.31 487 ASN A CA 1
ATOM 3809 C C . ASN A 1 487 ? 72.164 -16.975 -30.293 1.00 70.31 487 ASN A C 1
ATOM 3811 O O . ASN A 1 487 ? 71.695 -16.914 -29.154 1.00 70.31 487 ASN A O 1
ATOM 3815 N N . ALA A 1 488 ? 73.331 -17.571 -30.556 1.00 61.19 488 ALA A N 1
ATOM 3816 C CA . ALA A 1 488 ? 74.113 -18.316 -29.568 1.00 61.19 488 ALA A CA 1
ATOM 3817 C C . ALA A 1 488 ? 74.398 -17.527 -28.272 1.00 61.19 488 ALA A C 1
ATOM 3819 O O . ALA A 1 488 ? 74.339 -18.101 -27.188 1.00 61.19 488 ALA A O 1
ATOM 3820 N N . ALA A 1 489 ? 74.624 -16.210 -28.358 1.00 70.06 489 ALA A N 1
ATOM 3821 C CA . ALA A 1 489 ? 74.957 -15.374 -27.202 1.00 70.06 489 ALA A CA 1
ATOM 3822 C C . ALA A 1 489 ? 73.761 -15.068 -26.275 1.00 70.06 489 ALA A C 1
ATOM 3824 O O . ALA A 1 489 ? 73.970 -14.654 -25.137 1.00 70.06 489 ALA A O 1
ATOM 3825 N N . LYS A 1 490 ? 72.514 -15.258 -26.737 1.00 71.19 490 LYS A N 1
ATOM 3826 C CA . LYS A 1 490 ? 71.284 -15.010 -25.951 1.00 71.19 490 LYS A CA 1
ATOM 3827 C C . LYS A 1 490 ? 70.389 -16.241 -25.769 1.00 71.19 490 LYS A C 1
ATOM 3829 O O . LYS A 1 490 ? 69.295 -16.135 -25.215 1.00 71.19 490 LYS A O 1
ATOM 3834 N N . SER A 1 491 ? 70.868 -17.415 -26.181 1.00 58.06 491 SER A N 1
ATOM 3835 C CA . SER A 1 491 ? 70.123 -18.679 -26.140 1.00 58.06 491 SER A CA 1
ATOM 3836 C C . SER A 1 491 ? 69.615 -19.044 -24.733 1.00 58.06 491 SER A C 1
ATOM 3838 O O . SER A 1 491 ? 68.457 -19.428 -24.575 1.00 58.06 491 SER A O 1
ATOM 3840 N N . SER A 1 492 ? 70.420 -18.833 -23.684 1.00 76.19 492 SER A N 1
ATOM 3841 C CA . SER A 1 492 ? 70.024 -19.088 -22.287 1.00 76.19 492 SER A CA 1
ATOM 3842 C C . SER A 1 492 ? 68.889 -18.175 -21.798 1.00 76.19 492 SER A C 1
ATOM 3844 O O . SER A 1 492 ? 67.989 -18.622 -21.085 1.00 76.19 492 SER A O 1
ATOM 3846 N N . GLU A 1 493 ? 68.886 -16.907 -22.216 1.00 77.50 493 GLU A N 1
ATOM 3847 C CA . GLU A 1 493 ? 67.831 -15.946 -21.882 1.00 77.50 493 GLU A CA 1
ATOM 3848 C C . GLU A 1 493 ? 66.521 -16.282 -22.617 1.00 77.50 493 GLU A C 1
ATOM 3850 O O . GLU A 1 493 ? 65.440 -16.213 -22.029 1.00 77.50 493 GLU A O 1
ATOM 3855 N N . ALA A 1 494 ? 66.613 -16.721 -23.879 1.00 75.94 494 ALA A N 1
ATOM 3856 C CA . ALA A 1 494 ? 65.471 -17.211 -24.649 1.00 75.94 494 ALA A CA 1
ATOM 3857 C C . ALA A 1 494 ? 64.873 -18.496 -24.038 1.00 75.94 494 ALA A C 1
ATOM 3859 O O . ALA A 1 494 ? 63.665 -18.557 -23.824 1.00 75.94 494 ALA A O 1
ATOM 3860 N N . GLN A 1 495 ? 65.705 -19.477 -23.666 1.00 77.88 495 GLN A N 1
ATOM 3861 C CA . GLN A 1 495 ? 65.296 -20.709 -22.966 1.00 77.88 495 GLN A CA 1
ATOM 3862 C C . GLN A 1 495 ? 64.555 -20.420 -21.647 1.00 77.88 495 GLN A C 1
ATOM 3864 O O . GLN A 1 495 ? 63.496 -20.990 -21.382 1.00 77.88 495 GLN A O 1
ATOM 3869 N N . SER A 1 496 ? 65.061 -19.478 -20.842 1.00 81.50 496 SER A N 1
ATOM 3870 C CA . SER A 1 496 ? 64.398 -19.041 -19.604 1.00 81.50 496 SER A CA 1
ATOM 3871 C C . SER A 1 496 ? 62.999 -18.457 -19.867 1.00 81.50 496 SER A C 1
ATOM 3873 O O . SER A 1 496 ? 62.038 -18.774 -19.162 1.00 81.50 496 SER A O 1
ATOM 3875 N N . ARG A 1 497 ? 62.855 -17.653 -20.930 1.00 80.25 497 ARG A N 1
ATOM 3876 C CA . ARG A 1 497 ? 61.574 -17.050 -21.333 1.00 80.25 497 ARG A CA 1
ATOM 3877 C C . ARG A 1 497 ? 60.593 -18.065 -21.933 1.00 80.25 497 ARG A C 1
ATOM 3879 O O . ARG A 1 497 ? 59.409 -17.952 -21.633 1.00 80.25 497 ARG A O 1
ATOM 3886 N N . ILE A 1 498 ? 61.059 -19.081 -22.670 1.00 82.31 498 ILE A N 1
ATOM 3887 C CA . ILE A 1 498 ? 60.231 -20.223 -23.120 1.00 82.31 498 ILE A CA 1
ATOM 3888 C C . ILE A 1 498 ? 59.621 -20.931 -21.903 1.00 82.31 498 ILE A C 1
ATOM 3890 O O . ILE A 1 498 ? 58.405 -21.050 -21.797 1.00 82.31 498 ILE A O 1
ATOM 3894 N N . LYS A 1 499 ? 60.446 -21.282 -20.910 1.00 83.81 499 LYS A N 1
ATOM 3895 C CA . LYS A 1 499 ? 59.978 -21.931 -19.674 1.00 83.81 499 LYS A CA 1
ATOM 3896 C C . LYS A 1 499 ? 59.061 -21.038 -18.824 1.00 83.81 499 LYS A C 1
ATOM 3898 O O . LYS A 1 499 ? 58.241 -21.546 -18.060 1.00 83.81 499 LYS A O 1
ATOM 3903 N N . LYS A 1 500 ? 59.184 -19.707 -18.929 1.00 84.19 500 LYS A N 1
ATOM 3904 C CA . LYS A 1 500 ? 58.226 -18.759 -18.332 1.00 84.19 500 LYS A CA 1
ATOM 3905 C C . LYS A 1 500 ? 56.885 -18.791 -19.076 1.00 84.19 500 LYS A C 1
ATOM 3907 O O . LYS A 1 500 ? 55.853 -18.815 -18.415 1.00 84.19 500 LYS A O 1
ATOM 3912 N N . LEU A 1 501 ? 56.906 -18.830 -20.410 1.00 83.12 501 LEU A N 1
ATOM 3913 C CA . LEU A 1 501 ? 55.717 -18.896 -21.265 1.00 83.12 501 LEU A CA 1
ATOM 3914 C C . LEU A 1 501 ? 54.911 -20.185 -21.018 1.00 83.12 501 LEU A C 1
ATOM 3916 O O . LEU A 1 501 ? 53.709 -20.109 -20.793 1.00 83.12 501 LEU A O 1
ATOM 3920 N N . GLU A 1 502 ? 55.582 -21.340 -20.949 1.00 82.31 502 GLU A N 1
ATOM 3921 C CA . GLU A 1 502 ? 54.978 -22.649 -20.627 1.00 82.31 502 GLU A CA 1
ATOM 3922 C C . GLU A 1 502 ? 54.324 -22.701 -19.235 1.00 82.31 502 GLU A C 1
ATOM 3924 O O . GLU A 1 502 ? 53.387 -23.462 -19.010 1.00 82.31 502 GLU A O 1
ATOM 3929 N N . ARG A 1 503 ? 54.821 -21.901 -18.283 1.00 84.12 503 ARG A N 1
ATOM 3930 C CA . ARG A 1 503 ? 54.299 -21.826 -16.907 1.00 84.12 503 ARG A CA 1
ATOM 3931 C C . ARG A 1 503 ? 53.160 -20.825 -16.728 1.00 84.12 503 ARG A C 1
ATOM 3933 O O . ARG A 1 503 ? 52.558 -20.806 -15.657 1.00 84.12 503 ARG A O 1
ATOM 3940 N N . MET A 1 504 ? 52.879 -19.973 -17.714 1.00 78.69 504 MET A N 1
ATOM 3941 C CA . MET A 1 504 ? 51.747 -19.048 -17.637 1.00 78.69 504 MET A CA 1
ATOM 3942 C C . MET A 1 504 ? 50.443 -19.818 -17.865 1.00 78.69 504 MET A C 1
ATOM 3944 O O . MET A 1 504 ? 50.304 -20.408 -18.941 1.00 78.69 504 MET A O 1
ATOM 3948 N N . PRO A 1 505 ? 49.471 -19.783 -16.930 1.00 77.38 505 PRO A N 1
ATOM 3949 C CA . PRO A 1 505 ? 48.182 -20.436 -17.135 1.00 77.38 505 PRO A CA 1
ATOM 3950 C C . PRO A 1 505 ? 47.526 -19.887 -18.402 1.00 77.38 505 PRO A C 1
ATOM 3952 O O . PRO A 1 505 ? 47.592 -18.686 -18.666 1.00 77.38 505 PRO A O 1
ATOM 3955 N N . VAL A 1 506 ? 46.925 -20.763 -19.206 1.00 71.62 506 VAL A N 1
ATOM 3956 C CA . VAL A 1 506 ? 46.138 -20.342 -20.368 1.00 71.62 506 VAL A CA 1
ATOM 3957 C C . VAL A 1 506 ? 44.855 -19.713 -19.840 1.00 71.62 506 VAL A C 1
ATOM 3959 O O . VAL A 1 506 ? 43.987 -20.427 -19.351 1.00 71.62 506 VAL A O 1
ATOM 3962 N N . LEU A 1 507 ? 44.759 -18.385 -19.905 1.00 69.44 507 LEU A N 1
ATOM 3963 C CA . LEU A 1 507 ? 43.478 -17.710 -19.746 1.00 69.44 507 LEU A CA 1
ATOM 3964 C C . LEU A 1 507 ? 42.660 -17.925 -21.018 1.00 69.44 507 LEU A C 1
ATOM 3966 O O . LEU A 1 507 ? 43.149 -17.690 -22.127 1.00 69.44 507 LEU A O 1
ATOM 3970 N N . GLU A 1 508 ? 41.423 -18.367 -20.844 1.00 70.69 508 GLU A N 1
ATOM 3971 C CA . GLU A 1 508 ? 40.424 -18.365 -21.906 1.00 70.69 508 GLU A CA 1
ATOM 3972 C C . GLU A 1 508 ? 40.051 -16.917 -22.249 1.00 70.69 508 GLU A C 1
ATOM 3974 O O . GLU A 1 508 ? 40.163 -16.009 -21.417 1.00 70.69 508 GLU A O 1
ATOM 3979 N N . ALA A 1 509 ? 39.652 -16.677 -23.498 1.00 73.62 509 ALA A N 1
ATOM 3980 C CA . ALA A 1 509 ? 39.212 -15.350 -23.904 1.00 73.62 509 ALA A CA 1
ATOM 3981 C C . ALA A 1 509 ? 37.909 -14.995 -23.161 1.00 73.62 509 ALA A C 1
ATOM 3983 O O . ALA A 1 509 ? 37.000 -15.826 -23.135 1.00 73.62 509 ALA A O 1
ATOM 3984 N N . PRO A 1 510 ? 37.779 -13.782 -22.588 1.00 72.12 510 PRO A N 1
ATOM 3985 C CA . PRO A 1 510 ? 36.519 -13.335 -22.012 1.00 72.12 510 PRO A CA 1
ATOM 3986 C C . PRO A 1 510 ? 35.413 -13.411 -23.063 1.00 72.12 510 PRO A C 1
ATOM 3988 O O . PRO A 1 510 ? 35.611 -12.968 -24.198 1.00 72.12 510 PRO A O 1
ATOM 3991 N N . GLU A 1 511 ? 34.259 -13.940 -22.668 1.00 66.25 511 GLU A N 1
ATOM 3992 C CA . GLU A 1 511 ? 33.094 -14.086 -23.539 1.00 66.25 511 GLU A CA 1
ATOM 3993 C C . GLU A 1 511 ? 32.739 -12.743 -24.200 1.00 66.25 511 GLU A C 1
ATOM 3995 O O . GLU A 1 511 ? 32.629 -11.699 -23.546 1.00 66.25 511 GLU A O 1
ATOM 4000 N N . SER A 1 512 ? 32.600 -12.759 -25.526 1.00 57.78 512 SER A N 1
ATOM 4001 C CA . SER A 1 512 ? 32.146 -11.602 -26.289 1.00 57.78 512 SER A CA 1
ATOM 4002 C C . SER A 1 512 ? 30.622 -11.559 -26.280 1.00 57.78 512 SER A C 1
ATOM 4004 O O . SER A 1 512 ? 29.992 -12.380 -26.950 1.00 57.78 512 SER A O 1
ATOM 4006 N N . ASP A 1 513 ? 30.036 -10.608 -25.551 1.00 57.06 513 ASP A N 1
ATOM 4007 C CA . ASP A 1 513 ? 28.585 -10.412 -25.547 1.00 57.06 513 ASP A CA 1
ATOM 4008 C C . ASP A 1 513 ? 28.038 -10.289 -26.970 1.00 57.06 513 ASP A C 1
ATOM 4010 O O . ASP A 1 513 ? 28.589 -9.583 -27.823 1.00 57.06 513 ASP A O 1
ATOM 4014 N N . TYR A 1 514 ? 26.900 -10.938 -27.192 1.00 59.91 514 TYR A N 1
ATOM 4015 C CA . TYR A 1 514 ? 26.109 -10.760 -28.394 1.00 59.91 514 TYR A CA 1
ATOM 4016 C C . TYR A 1 514 ? 25.407 -9.399 -28.337 1.00 59.91 514 TYR A C 1
ATOM 4018 O O . TYR A 1 514 ? 24.278 -9.291 -27.862 1.00 59.91 514 TYR A O 1
ATOM 4026 N N . VAL A 1 515 ? 26.092 -8.344 -28.783 1.00 63.34 515 VAL A N 1
ATOM 4027 C CA . VAL A 1 515 ? 25.499 -7.005 -28.848 1.00 63.34 515 VAL A CA 1
ATOM 4028 C C . VAL A 1 515 ? 24.447 -6.989 -29.953 1.00 63.34 515 VAL A C 1
ATOM 4030 O O . VAL A 1 515 ? 24.761 -7.015 -31.144 1.00 63.34 515 VAL A O 1
ATOM 4033 N N . VAL A 1 516 ? 23.182 -6.962 -29.541 1.00 69.00 516 VAL A N 1
ATOM 4034 C CA . VAL A 1 516 ? 22.055 -6.737 -30.439 1.00 69.00 516 VAL A CA 1
ATOM 4035 C C . VAL A 1 516 ? 22.039 -5.255 -30.798 1.00 69.00 516 VAL A C 1
ATOM 4037 O O . VAL A 1 516 ? 22.033 -4.396 -29.924 1.00 69.00 516 VAL A O 1
ATOM 4040 N N . HIS A 1 517 ? 22.004 -4.951 -32.090 1.00 76.81 517 HIS A N 1
ATOM 4041 C CA . HIS A 1 517 ? 21.667 -3.622 -32.584 1.00 76.81 517 HIS A CA 1
ATOM 4042 C C . HIS A 1 517 ? 20.385 -3.745 -33.395 1.00 76.81 517 HIS A C 1
ATOM 4044 O O . HIS A 1 517 ? 20.278 -4.655 -34.217 1.00 76.81 517 HIS A O 1
ATOM 4050 N N . PHE A 1 518 ? 19.429 -2.845 -33.173 1.00 85.62 518 PHE A N 1
ATOM 4051 C CA . PHE A 1 518 ? 18.263 -2.676 -34.037 1.00 85.62 518 PHE A CA 1
ATOM 4052 C C . PHE A 1 518 ? 18.459 -1.421 -34.890 1.00 85.62 518 PHE A C 1
ATOM 4054 O O . PHE A 1 518 ? 18.968 -0.405 -34.411 1.00 85.62 518 PHE A O 1
ATOM 4061 N N . LYS A 1 519 ? 18.031 -1.468 -36.155 1.00 83.94 519 LYS A N 1
ATOM 4062 C CA . LYS A 1 519 ? 17.997 -0.285 -37.022 1.00 83.94 519 LYS A CA 1
ATOM 4063 C C . LYS A 1 519 ? 16.693 -0.217 -37.812 1.00 83.94 519 LYS A C 1
ATOM 4065 O O . LYS A 1 519 ? 16.444 -1.042 -38.687 1.00 83.94 519 LYS A O 1
ATOM 4070 N N . PHE A 1 520 ? 15.899 0.816 -37.547 1.00 87.88 520 PHE A N 1
ATOM 4071 C CA . PHE A 1 520 ? 14.774 1.205 -38.397 1.00 87.88 520 PHE A CA 1
ATOM 4072 C C . PHE A 1 520 ? 15.257 2.052 -39.594 1.00 87.88 520 PHE A C 1
ATOM 4074 O O . PHE A 1 520 ? 16.325 2.666 -39.508 1.00 87.88 520 PHE A O 1
ATOM 4081 N N . PRO A 1 521 ? 14.528 2.053 -40.726 1.00 85.44 521 PRO A N 1
ATOM 4082 C CA . PRO A 1 521 ? 14.843 2.895 -41.878 1.00 85.44 521 PRO A CA 1
ATOM 4083 C C . PRO A 1 521 ? 14.550 4.375 -41.600 1.00 85.44 521 PRO A C 1
ATOM 4085 O O . PRO A 1 521 ? 13.716 4.708 -40.756 1.00 85.44 521 PRO A O 1
ATOM 4088 N N . ASP A 1 522 ? 15.209 5.247 -42.360 1.00 85.81 522 ASP A N 1
ATOM 4089 C CA . ASP A 1 522 ? 14.987 6.695 -42.328 1.00 85.81 522 ASP A CA 1
ATOM 4090 C C . ASP A 1 522 ? 13.607 7.039 -42.938 1.00 85.81 522 ASP A C 1
ATOM 4092 O O . ASP A 1 522 ? 13.116 6.333 -43.827 1.00 85.81 522 ASP A O 1
ATOM 4096 N N . VAL A 1 523 ? 12.954 8.104 -42.457 1.00 88.88 523 VAL A N 1
ATOM 4097 C CA . VAL A 1 523 ? 11.523 8.363 -42.718 1.00 88.88 523 VAL A CA 1
ATOM 4098 C C . VAL A 1 523 ? 11.303 9.489 -43.734 1.00 88.88 523 VAL A C 1
ATOM 4100 O O . VAL A 1 523 ? 11.888 10.567 -43.654 1.00 88.88 523 VAL A O 1
ATOM 4103 N N . GLU A 1 524 ? 10.401 9.263 -44.693 1.00 86.88 524 GLU A N 1
ATOM 4104 C CA . GLU A 1 524 ? 9.981 10.287 -45.656 1.00 86.88 524 GLU A CA 1
ATOM 4105 C C . GLU A 1 524 ? 9.157 11.388 -44.964 1.00 86.88 524 GLU A C 1
ATOM 4107 O O . GLU A 1 524 ? 8.220 11.113 -44.215 1.00 86.88 524 GLU A O 1
ATOM 4112 N N . LYS A 1 525 ? 9.459 12.663 -45.238 1.00 85.12 525 LYS A N 1
ATOM 4113 C CA . LYS A 1 525 ? 8.727 13.781 -44.621 1.00 85.12 525 LYS A CA 1
ATOM 4114 C C . LYS A 1 525 ? 7.308 13.903 -45.187 1.00 85.12 525 LYS A C 1
ATOM 4116 O O . LYS A 1 525 ? 7.117 14.018 -46.400 1.00 85.12 525 LYS A O 1
ATOM 4121 N N . LEU A 1 526 ? 6.322 13.951 -44.292 1.00 87.81 526 LEU A N 1
ATOM 4122 C CA . LEU A 1 526 ? 4.910 14.201 -44.596 1.00 87.81 526 LEU A CA 1
ATOM 4123 C C . LEU A 1 526 ? 4.481 15.577 -44.067 1.00 87.81 526 LEU A C 1
ATOM 4125 O O . LEU A 1 526 ? 5.001 16.061 -43.063 1.00 87.81 526 LEU A O 1
ATOM 4129 N N . SER A 1 527 ? 3.516 16.201 -44.740 1.00 85.38 527 SER A N 1
ATOM 4130 C CA . SER A 1 527 ? 2.867 17.436 -44.291 1.00 85.38 527 SER A CA 1
ATOM 4131 C C . SER A 1 527 ? 1.723 17.122 -43.314 1.00 85.38 527 SER A C 1
ATOM 4133 O O . SER A 1 527 ? 0.901 16.270 -43.658 1.00 85.38 527 SER A O 1
ATOM 4135 N N . PRO A 1 528 ? 1.616 17.808 -42.158 1.00 81.94 528 PRO A N 1
ATOM 4136 C CA . PRO A 1 528 ? 0.466 17.684 -41.258 1.00 81.94 528 PRO A CA 1
ATOM 4137 C C . PRO A 1 528 ? -0.876 18.049 -41.930 1.00 81.94 528 PRO A C 1
ATOM 4139 O O . PRO A 1 528 ? -0.871 18.831 -42.887 1.00 81.94 528 PRO A O 1
ATOM 4142 N N . PRO A 1 529 ? -2.024 17.558 -41.417 1.00 82.88 529 PRO A 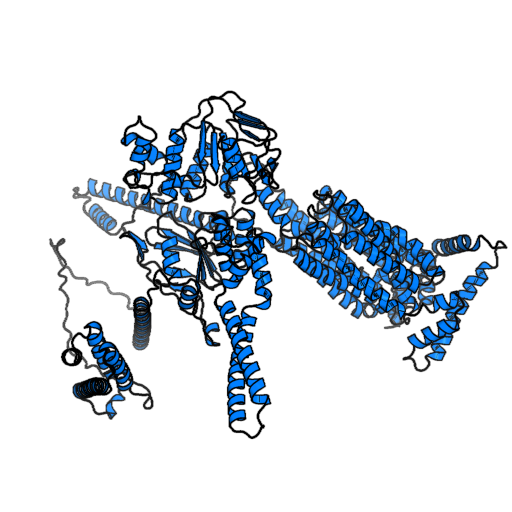N 1
ATOM 4143 C CA . PRO A 1 529 ? -2.173 16.628 -40.288 1.00 82.88 529 PRO A CA 1
ATOM 4144 C C . PRO A 1 529 ? -1.758 15.196 -40.659 1.00 82.88 529 PRO A C 1
ATOM 4146 O O . PRO A 1 529 ? -1.882 14.798 -41.815 1.00 82.88 529 PRO A O 1
ATOM 4149 N N . ILE A 1 530 ? -1.250 14.427 -39.688 1.00 90.38 530 ILE A N 1
ATOM 4150 C CA . ILE A 1 530 ? -0.711 13.074 -39.923 1.00 90.38 530 ILE A CA 1
ATOM 4151 C C . ILE A 1 530 ? -1.724 11.998 -39.510 1.00 90.38 530 ILE A C 1
ATOM 4153 O O . ILE A 1 530 ? -2.236 11.299 -40.387 1.00 90.38 530 ILE A O 1
ATOM 4157 N N . VAL A 1 531 ? -2.050 11.898 -38.215 1.00 91.31 531 VAL A N 1
ATOM 4158 C CA . VAL A 1 531 ? -3.232 11.178 -37.710 1.00 91.31 531 VAL A CA 1
ATOM 4159 C C . VAL A 1 531 ? -3.897 12.008 -36.624 1.00 91.31 531 VAL A C 1
ATOM 4161 O O . VAL A 1 531 ? -3.242 12.381 -35.657 1.00 91.31 531 VAL A O 1
ATOM 4164 N N . GLN A 1 532 ? -5.198 12.249 -36.762 1.00 91.38 532 GLN A N 1
ATOM 4165 C CA . GLN A 1 532 ? -5.990 12.988 -35.786 1.00 91.38 532 GLN A CA 1
ATOM 4166 C C . GLN A 1 532 ? -7.291 12.238 -35.487 1.00 91.38 532 GLN A C 1
ATOM 4168 O O . GLN A 1 532 ? -8.067 11.928 -36.392 1.00 91.38 532 GLN A O 1
ATOM 4173 N N . MET A 1 533 ? -7.523 11.963 -34.207 1.00 92.12 533 MET A N 1
ATOM 4174 C CA . MET A 1 533 ? -8.794 11.516 -33.648 1.00 92.12 533 MET A CA 1
ATOM 4175 C C . MET A 1 533 ? -9.509 12.707 -33.021 1.00 92.12 533 MET A C 1
ATOM 4177 O O . MET A 1 533 ? -8.884 13.487 -32.298 1.00 92.12 533 MET A O 1
ATOM 4181 N N . SER A 1 534 ? -10.808 12.842 -33.272 1.00 90.88 534 SER A N 1
ATOM 4182 C CA . SER A 1 534 ? -11.643 13.844 -32.609 1.00 90.88 534 SER A CA 1
ATOM 4183 C C . SER A 1 534 ? -12.997 13.259 -32.223 1.00 90.88 534 SER A C 1
ATOM 4185 O O . SER A 1 534 ? -13.692 12.682 -33.063 1.00 90.88 534 SER A O 1
ATOM 4187 N N . GLU A 1 535 ? -13.347 13.399 -30.946 1.00 89.56 535 GLU A N 1
ATOM 4188 C CA . GLU A 1 535 ? -14.582 12.926 -30.312 1.00 89.56 535 GLU A CA 1
ATOM 4189 C C . GLU A 1 535 ? -14.895 11.436 -30.576 1.00 89.56 535 GLU A C 1
ATOM 4191 O O . GLU A 1 535 ? -16.058 11.030 -30.667 1.00 89.56 535 GLU A O 1
ATOM 4196 N N . ILE A 1 536 ? -13.865 10.586 -30.710 1.00 90.38 536 ILE A N 1
ATOM 4197 C CA . ILE A 1 536 ? -14.069 9.177 -31.070 1.00 90.38 536 ILE A CA 1
ATOM 4198 C C . ILE A 1 536 ? -14.747 8.405 -29.932 1.00 90.38 536 ILE A C 1
ATOM 4200 O O . ILE A 1 536 ? -14.280 8.397 -28.792 1.00 90.38 536 ILE A O 1
ATOM 4204 N N . ALA A 1 537 ? -15.819 7.682 -30.262 1.00 89.44 537 ALA A N 1
ATOM 4205 C CA . ALA A 1 537 ? -16.423 6.679 -29.391 1.00 89.44 537 ALA A CA 1
ATOM 4206 C C . ALA A 1 537 ? -16.499 5.316 -30.090 1.00 89.44 537 ALA A C 1
ATOM 4208 O O . ALA A 1 537 ? -16.706 5.226 -31.303 1.00 89.44 537 ALA A O 1
ATOM 4209 N N . PHE A 1 538 ? -16.343 4.240 -29.319 1.00 90.56 538 PHE A N 1
ATOM 4210 C CA . PHE A 1 538 ? -16.350 2.871 -29.832 1.00 90.56 538 PHE A CA 1
ATOM 4211 C C . PHE A 1 538 ? -16.799 1.860 -28.771 1.00 90.56 538 PHE A C 1
ATOM 4213 O O . PHE A 1 538 ? -16.444 1.973 -27.597 1.00 90.56 538 PHE A O 1
ATOM 4220 N N . GLY A 1 539 ? -17.520 0.815 -29.181 1.00 86.56 539 GLY A N 1
ATOM 4221 C CA . GLY A 1 539 ? -17.817 -0.347 -28.343 1.00 86.56 539 GLY A CA 1
ATOM 4222 C C . GLY A 1 539 ? -18.046 -1.609 -29.168 1.00 86.56 539 GLY A C 1
ATOM 4223 O O . GLY A 1 539 ? -18.699 -1.566 -30.206 1.00 86.56 539 GLY A O 1
ATOM 4224 N N . TYR A 1 540 ? -17.559 -2.752 -28.676 1.00 81.38 540 TYR A N 1
ATOM 4225 C CA . TYR A 1 540 ? -17.769 -4.065 -29.310 1.00 81.38 540 TYR A CA 1
ATOM 4226 C C . TYR A 1 540 ? -19.239 -4.528 -29.279 1.00 81.38 540 TYR A C 1
ATOM 4228 O O . TYR A 1 540 ? -19.621 -5.461 -29.982 1.00 81.38 540 TYR A O 1
ATOM 4236 N N . SER A 1 541 ? -20.079 -3.895 -28.460 1.00 79.12 541 SER A N 1
ATOM 4237 C CA . SER A 1 541 ? -21.527 -4.104 -28.416 1.00 79.12 541 SER A CA 1
ATOM 4238 C C . SER A 1 541 ? -22.214 -2.747 -28.323 1.00 79.12 541 SER A C 1
ATOM 4240 O O . SER A 1 541 ? -21.758 -1.886 -27.570 1.00 79.12 541 SER A O 1
ATOM 4242 N N . LYS A 1 542 ? -23.317 -2.556 -29.059 1.00 68.56 542 LYS A N 1
ATOM 4243 C CA . LYS A 1 542 ? -24.016 -1.258 -29.148 1.00 68.56 542 LYS A CA 1
ATOM 4244 C C . LYS A 1 542 ? -24.443 -0.708 -27.782 1.00 68.56 542 LYS A C 1
ATOM 4246 O O . LYS A 1 542 ? -24.411 0.499 -27.581 1.00 68.56 542 LYS A O 1
ATOM 4251 N N . ASP A 1 543 ? -24.764 -1.593 -26.843 1.00 70.00 543 ASP A N 1
ATOM 4252 C CA . ASP A 1 543 ? -25.258 -1.237 -25.508 1.00 70.00 543 ASP A CA 1
ATOM 4253 C C . ASP A 1 543 ? -24.136 -0.929 -24.494 1.00 70.00 543 ASP A C 1
ATOM 4255 O O . ASP A 1 543 ? -24.410 -0.496 -23.375 1.00 70.00 543 ASP A O 1
ATOM 4259 N N . LYS A 1 544 ? -22.862 -1.161 -24.855 1.00 76.38 544 LYS A N 1
ATOM 4260 C CA . LYS A 1 544 ? -21.689 -0.951 -23.986 1.00 76.38 544 LYS A CA 1
ATOM 4261 C C . LYS A 1 544 ? -20.531 -0.285 -24.753 1.00 76.38 544 LYS A C 1
ATOM 4263 O O . LYS A 1 544 ? -19.600 -0.977 -25.175 1.00 76.38 544 LYS A O 1
ATOM 4268 N N . PRO A 1 545 ? -20.548 1.054 -24.923 1.00 79.75 545 PRO A N 1
ATOM 4269 C CA . PRO A 1 545 ? -19.394 1.797 -25.429 1.00 79.75 545 PRO A CA 1
ATOM 4270 C C . PRO A 1 545 ? -18.214 1.678 -24.454 1.00 79.75 545 PRO A C 1
ATOM 4272 O O . PRO A 1 545 ? -18.340 2.038 -23.281 1.00 79.75 545 PRO A O 1
ATOM 4275 N N . LEU A 1 546 ? -17.089 1.170 -24.960 1.00 85.19 546 LEU A N 1
ATOM 4276 C CA . LEU A 1 546 ? -15.823 0.979 -24.243 1.00 85.19 546 LEU A CA 1
ATOM 4277 C C . LEU A 1 546 ? -15.008 2.276 -24.188 1.00 85.19 546 LEU A C 1
ATOM 4279 O O . LEU A 1 546 ? -14.371 2.556 -23.180 1.00 85.19 546 LEU A O 1
ATOM 4283 N N . LEU A 1 547 ? -15.044 3.051 -25.273 1.00 88.50 547 LEU A N 1
ATOM 4284 C CA . LEU A 1 547 ? -14.359 4.330 -25.434 1.00 88.50 547 LEU A CA 1
ATOM 4285 C C . LEU A 1 547 ? -15.381 5.422 -25.762 1.00 88.50 547 LEU A C 1
ATOM 4287 O O . LEU A 1 547 ? -16.329 5.176 -26.514 1.00 88.50 547 LEU A O 1
ATOM 4291 N N . ARG A 1 548 ? -15.192 6.617 -25.202 1.00 89.50 548 ARG A N 1
ATOM 4292 C CA . ARG A 1 548 ? -16.040 7.804 -25.377 1.00 89.50 548 ARG A CA 1
ATOM 4293 C C . ARG A 1 548 ? -15.152 9.043 -25.454 1.00 89.50 548 ARG A C 1
ATOM 4295 O O . ARG A 1 548 ? -14.229 9.161 -24.654 1.00 89.50 548 ARG A O 1
ATOM 4302 N N . ASN A 1 549 ? -15.469 9.963 -26.364 1.00 86.69 549 ASN A N 1
ATOM 4303 C CA . ASN A 1 549 ? -14.802 11.259 -26.532 1.00 86.69 549 ASN A CA 1
ATOM 4304 C C . ASN A 1 549 ? -13.262 11.156 -26.489 1.00 86.69 549 ASN A C 1
ATOM 4306 O O . ASN A 1 549 ? -12.601 11.809 -25.686 1.00 86.69 549 ASN A O 1
ATOM 4310 N N . VAL A 1 550 ? -12.701 10.271 -27.316 1.00 88.75 550 VAL A N 1
ATOM 4311 C CA . VAL A 1 550 ? -11.252 10.097 -27.454 1.00 88.75 550 VAL A CA 1
ATOM 4312 C C . VAL A 1 550 ? -10.717 11.104 -28.468 1.00 88.75 550 VAL A C 1
ATOM 4314 O O . VAL A 1 550 ? -10.986 10.992 -29.667 1.00 88.75 550 VAL A O 1
ATOM 4317 N N . ASP A 1 551 ? -9.932 12.055 -27.966 1.00 89.56 551 ASP A N 1
ATOM 4318 C CA . ASP A 1 551 ? -9.180 13.039 -28.743 1.00 89.56 551 ASP A CA 1
ATOM 4319 C C . ASP A 1 551 ? -7.687 12.698 -28.679 1.00 89.56 551 ASP A C 1
ATOM 4321 O O . ASP A 1 551 ? -7.113 12.593 -27.595 1.00 89.56 551 ASP A O 1
ATOM 4325 N N . LEU A 1 552 ? -7.046 12.506 -29.833 1.00 90.81 552 LEU A N 1
ATOM 4326 C CA . LEU A 1 552 ? -5.630 12.132 -29.920 1.00 90.81 552 LEU A CA 1
ATOM 4327 C C . LEU A 1 552 ? -5.034 12.636 -31.239 1.00 90.81 552 LEU A C 1
ATOM 4329 O O . LEU A 1 552 ? -5.469 12.227 -32.314 1.00 90.81 552 LEU A O 1
ATOM 4333 N N . ASP A 1 553 ? -4.023 13.497 -31.157 1.00 91.06 553 ASP A N 1
ATOM 4334 C CA . ASP A 1 553 ? -3.227 13.955 -32.302 1.00 91.06 553 ASP A CA 1
ATOM 4335 C C . ASP A 1 553 ? -1.854 13.272 -32.275 1.00 91.06 553 ASP A C 1
ATOM 4337 O O . ASP A 1 553 ? -1.194 13.232 -31.234 1.00 91.06 553 ASP A O 1
ATOM 4341 N N . VAL A 1 554 ? -1.436 12.705 -33.409 1.00 92.19 554 VAL A N 1
ATOM 4342 C CA . VAL A 1 554 ? -0.157 12.001 -33.558 1.00 92.19 554 VAL A CA 1
ATOM 4343 C C . VAL A 1 554 ? 0.589 12.568 -34.759 1.00 92.19 554 VAL A C 1
ATOM 4345 O O . VAL A 1 554 ? 0.166 12.419 -35.906 1.00 92.19 554 VAL A O 1
ATOM 4348 N N . GLN A 1 555 ? 1.736 13.184 -34.486 1.00 91.56 555 GLN A N 1
ATOM 4349 C CA . GLN A 1 555 ? 2.617 13.830 -35.459 1.00 91.56 555 GLN A CA 1
ATOM 4350 C C . GLN A 1 555 ? 3.897 12.998 -35.689 1.00 91.56 555 GLN A C 1
ATOM 4352 O O . GLN A 1 555 ? 4.141 12.001 -35.007 1.00 91.56 555 GLN A O 1
ATOM 4357 N N . LEU A 1 556 ? 4.731 13.379 -36.665 1.00 89.56 556 LEU A N 1
ATOM 4358 C CA . LEU A 1 556 ? 5.959 12.631 -37.000 1.00 89.56 556 LEU A CA 1
ATOM 4359 C C . LEU A 1 556 ? 7.046 12.698 -35.913 1.00 89.56 556 LEU A C 1
ATOM 4361 O O . LEU A 1 556 ? 7.875 11.805 -35.835 1.00 89.56 556 LEU A O 1
ATOM 4365 N N . ASP A 1 557 ? 7.045 13.718 -35.064 1.00 88.50 557 ASP A N 1
ATOM 4366 C CA . ASP A 1 557 ? 7.948 13.856 -33.915 1.00 88.50 557 ASP A CA 1
ATOM 4367 C C . ASP A 1 557 ? 7.343 13.311 -32.608 1.00 88.50 557 ASP A C 1
ATOM 4369 O O . ASP A 1 557 ? 8.007 13.276 -31.571 1.00 88.50 557 ASP A O 1
ATOM 4373 N N . SER A 1 558 ? 6.085 12.857 -32.638 1.00 92.19 558 SER A N 1
ATOM 4374 C CA . SER A 1 558 ? 5.371 12.426 -31.439 1.00 92.19 558 SER A CA 1
ATOM 4375 C C . SER A 1 558 ? 6.006 11.193 -30.795 1.00 92.19 558 SER A C 1
ATOM 4377 O O . SER A 1 558 ? 6.484 10.272 -31.465 1.00 92.19 558 SER A O 1
ATOM 4379 N N . ARG A 1 559 ? 5.996 11.195 -29.460 1.00 93.69 559 ARG A N 1
ATOM 4380 C CA . ARG A 1 559 ? 6.498 10.134 -28.582 1.00 93.69 559 ARG A CA 1
ATOM 4381 C C . ARG A 1 559 ? 5.491 9.925 -27.455 1.00 93.69 559 ARG A C 1
ATOM 4383 O O . ARG A 1 559 ? 5.557 10.580 -26.411 1.00 93.69 559 ARG A O 1
ATOM 4390 N N . ILE A 1 560 ? 4.504 9.079 -27.727 1.00 93.31 560 ILE A N 1
ATOM 4391 C CA . ILE A 1 560 ? 3.289 8.917 -26.923 1.00 93.31 560 ILE A CA 1
ATOM 4392 C C . ILE A 1 560 ? 3.320 7.560 -26.219 1.00 93.31 560 ILE A C 1
ATOM 4394 O O . ILE A 1 560 ? 3.294 6.521 -26.876 1.00 93.31 560 ILE A O 1
ATOM 4398 N N . GLY A 1 561 ? 3.332 7.579 -24.887 1.00 92.25 561 GLY A N 1
ATOM 4399 C CA . GLY A 1 561 ? 3.148 6.397 -24.047 1.00 92.25 561 GLY A CA 1
ATOM 4400 C C . GLY A 1 561 ? 1.713 6.320 -23.532 1.00 92.25 561 GLY A C 1
ATOM 4401 O O . GLY A 1 561 ? 1.277 7.225 -22.822 1.00 92.25 561 GLY A O 1
ATOM 4402 N N . ILE A 1 562 ? 0.976 5.259 -23.865 1.00 89.81 562 ILE A N 1
ATOM 4403 C CA . ILE A 1 562 ? -0.390 5.029 -23.374 1.00 89.81 562 ILE A CA 1
ATOM 4404 C C . ILE A 1 562 ? -0.349 4.044 -22.200 1.00 89.81 562 ILE A C 1
ATOM 4406 O O . ILE A 1 562 ? 0.034 2.885 -22.353 1.00 89.81 562 ILE A O 1
ATOM 4410 N N . VAL A 1 563 ? -0.789 4.503 -21.029 1.00 86.25 563 VAL A N 1
ATOM 4411 C CA . VAL A 1 563 ? -0.831 3.750 -19.766 1.00 86.25 563 VAL A CA 1
ATOM 4412 C C . VAL A 1 563 ? -2.268 3.618 -19.250 1.00 86.25 563 VAL A C 1
ATOM 4414 O O . VAL A 1 563 ? -3.168 4.322 -19.698 1.00 86.25 563 VAL A O 1
ATOM 4417 N N . GLY A 1 564 ? -2.511 2.685 -18.330 1.00 77.69 564 GLY A N 1
ATOM 4418 C CA . GLY A 1 564 ? -3.836 2.427 -17.751 1.00 77.69 564 GLY A CA 1
ATOM 4419 C C . GLY A 1 564 ? -4.042 0.949 -17.399 1.00 77.69 564 GLY A C 1
ATOM 4420 O O . GLY A 1 564 ? -3.214 0.115 -17.791 1.00 77.69 564 GLY A O 1
ATOM 4421 N N . PRO A 1 565 ? -5.127 0.588 -16.689 1.00 69.50 565 PRO A N 1
ATOM 4422 C CA . PRO A 1 565 ? -5.385 -0.792 -16.276 1.00 69.50 565 PRO A CA 1
ATOM 4423 C C . PRO A 1 565 ? -5.642 -1.735 -17.466 1.00 69.50 565 PRO A C 1
ATOM 4425 O O . PRO A 1 565 ? -5.932 -1.310 -18.595 1.00 69.50 565 PRO A O 1
ATOM 4428 N N . ASN A 1 566 ? -5.507 -3.049 -17.257 1.00 73.38 566 ASN A N 1
ATOM 4429 C CA . ASN A 1 566 ? -5.771 -4.017 -18.324 1.00 73.38 566 ASN A CA 1
ATOM 4430 C C . ASN A 1 566 ? -7.279 -4.198 -18.560 1.00 73.38 566 ASN A C 1
ATOM 4432 O O . ASN A 1 566 ? -8.079 -4.319 -17.636 1.00 73.38 566 ASN A O 1
ATOM 4436 N N . GLY A 1 567 ? -7.669 -4.158 -19.838 1.00 68.56 567 GLY A N 1
ATOM 4437 C CA . GLY A 1 567 ? -9.069 -4.070 -20.266 1.00 68.56 567 GLY A CA 1
ATOM 4438 C C . GLY A 1 567 ? -9.632 -2.646 -20.406 1.00 68.56 567 GLY A C 1
ATOM 4439 O O . GLY A 1 567 ? -10.743 -2.513 -20.906 1.00 68.56 567 GLY A O 1
ATOM 4440 N N . ALA A 1 568 ? -8.884 -1.586 -20.062 1.00 75.75 568 ALA A N 1
ATOM 4441 C CA . ALA A 1 568 ? -9.364 -0.195 -20.154 1.00 75.75 568 ALA A CA 1
ATOM 4442 C C . ALA A 1 568 ? -9.650 0.312 -21.582 1.00 75.75 568 ALA A C 1
ATOM 4444 O O . ALA A 1 568 ? -10.321 1.323 -21.753 1.00 75.75 568 ALA A O 1
ATOM 4445 N N . GLY A 1 569 ? -9.125 -0.372 -22.606 1.00 80.06 569 GLY A N 1
ATOM 4446 C CA . GLY A 1 569 ? -9.300 0.001 -24.013 1.00 80.06 569 GLY A CA 1
ATOM 4447 C C . GLY A 1 569 ? -8.010 0.263 -24.792 1.00 80.06 569 GLY A C 1
ATOM 4448 O O . GLY A 1 569 ? -8.103 0.392 -26.006 1.00 80.06 569 GLY A O 1
ATOM 4449 N N . LYS A 1 570 ? -6.825 0.254 -24.157 1.00 87.12 570 LYS A N 1
ATOM 4450 C CA . LYS A 1 570 ? -5.500 0.540 -24.767 1.00 87.12 570 LYS A CA 1
ATOM 4451 C C . LYS A 1 570 ? -5.322 -0.009 -26.200 1.00 87.12 570 LYS A C 1
ATOM 4453 O O . LYS A 1 570 ? -5.304 0.762 -27.155 1.00 87.12 570 LYS A O 1
ATOM 4458 N N . THR A 1 571 ? -5.321 -1.331 -26.381 1.00 86.69 571 THR A N 1
ATOM 4459 C CA . THR A 1 571 ? -5.246 -1.996 -27.702 1.00 86.69 571 THR A CA 1
ATOM 4460 C C . THR A 1 571 ? -6.376 -1.603 -28.663 1.00 86.69 571 THR A C 1
ATOM 4462 O O . THR A 1 571 ? -6.186 -1.577 -29.874 1.00 86.69 571 THR A O 1
ATOM 4465 N N . THR A 1 572 ? -7.567 -1.273 -28.155 1.00 88.56 572 THR A N 1
ATOM 4466 C CA . THR A 1 572 ? -8.694 -0.810 -28.986 1.00 88.56 572 THR A CA 1
ATOM 4467 C C . THR A 1 572 ? -8.431 0.597 -29.534 1.00 88.56 572 THR A C 1
ATOM 4469 O O . THR A 1 572 ? -8.699 0.836 -30.707 1.00 88.56 572 THR A O 1
ATOM 4472 N N . VAL A 1 573 ? -7.813 1.489 -28.747 1.00 89.38 573 VAL A N 1
ATOM 4473 C CA . VAL A 1 573 ? -7.325 2.802 -29.219 1.00 89.38 573 VAL A CA 1
ATOM 4474 C C . VAL A 1 573 ? -6.278 2.619 -30.322 1.00 89.38 573 VAL A C 1
ATOM 4476 O O . VAL A 1 573 ? -6.381 3.253 -31.368 1.00 89.38 573 VAL A O 1
ATOM 4479 N N . LEU A 1 574 ? -5.322 1.696 -30.152 1.00 91.00 574 LEU A N 1
ATOM 4480 C CA . LEU A 1 574 ? -4.313 1.406 -31.184 1.00 91.00 574 LEU A CA 1
ATOM 4481 C C . LEU A 1 574 ? -4.932 0.833 -32.474 1.00 91.00 574 LEU A C 1
ATOM 4483 O O . LEU A 1 574 ? -4.502 1.172 -33.579 1.00 91.00 574 LEU A O 1
ATOM 4487 N N . LYS A 1 575 ? -5.972 0.000 -32.359 1.00 89.25 575 LYS A N 1
ATOM 4488 C CA . LYS A 1 575 ? -6.722 -0.542 -33.505 1.00 89.25 575 LYS A CA 1
ATOM 4489 C C . LYS A 1 575 ? -7.557 0.513 -34.236 1.00 89.25 575 LYS A C 1
ATOM 4491 O O . LYS A 1 575 ? -7.635 0.471 -35.460 1.00 89.25 575 LYS A O 1
ATOM 4496 N N . LEU A 1 576 ? -8.125 1.481 -33.516 1.00 89.94 576 LEU A N 1
ATOM 4497 C CA . LEU A 1 576 ? -8.753 2.664 -34.115 1.00 89.94 576 LEU A CA 1
ATOM 4498 C C . LEU A 1 576 ? -7.697 3.537 -34.822 1.00 89.94 576 LEU A C 1
ATOM 4500 O O . LEU A 1 576 ? -7.899 3.947 -35.959 1.00 89.94 576 LEU A O 1
ATOM 4504 N N . LEU A 1 577 ? -6.529 3.753 -34.202 1.00 89.44 577 LEU A N 1
ATOM 4505 C CA . LEU A 1 577 ? -5.434 4.564 -34.761 1.00 89.44 577 LEU A CA 1
ATOM 4506 C C . LEU A 1 577 ? -4.861 3.975 -36.055 1.00 89.44 577 LEU A C 1
ATOM 4508 O O . LEU A 1 577 ? -4.501 4.712 -36.969 1.00 89.44 577 LEU A O 1
ATOM 4512 N N . THR A 1 578 ? -4.802 2.648 -36.138 1.00 89.38 578 THR A N 1
ATOM 4513 C CA . THR A 1 578 ? -4.328 1.896 -37.310 1.00 89.38 578 THR A CA 1
ATOM 4514 C C . THR A 1 578 ? -5.410 1.657 -38.369 1.00 89.38 578 THR A C 1
ATOM 4516 O O . THR A 1 578 ? -5.099 1.099 -39.418 1.00 89.38 578 THR A O 1
ATOM 4519 N N . GLY A 1 579 ? -6.661 2.071 -38.129 1.00 86.25 579 GLY A N 1
ATOM 4520 C CA . GLY A 1 579 ? -7.785 1.858 -39.049 1.00 86.25 579 GLY A CA 1
ATOM 4521 C C . GLY A 1 579 ? -8.295 0.410 -39.122 1.00 86.25 579 GLY A C 1
ATOM 4522 O O . GLY A 1 579 ? -9.017 0.067 -40.052 1.00 86.25 579 GLY A O 1
ATOM 4523 N N . GLN A 1 580 ? -7.935 -0.451 -38.163 1.00 86.56 580 GLN A N 1
ATOM 4524 C CA . GLN A 1 580 ? -8.441 -1.832 -38.072 1.00 86.56 580 GLN A CA 1
ATOM 4525 C C . GLN A 1 580 ? -9.860 -1.919 -37.496 1.00 86.56 580 GLN A C 1
ATOM 4527 O O . GLN A 1 580 ? -10.526 -2.944 -37.639 1.00 86.56 580 GLN A O 1
ATOM 4532 N N . LEU A 1 581 ? -10.304 -0.869 -36.805 1.00 88.69 581 LEU A N 1
ATOM 4533 C CA . LEU A 1 581 ? -11.661 -0.714 -36.295 1.00 88.69 581 LEU A CA 1
ATOM 4534 C C . LEU A 1 581 ? -12.219 0.620 -36.785 1.00 88.69 581 LEU A C 1
ATOM 4536 O O . LEU A 1 581 ? -11.526 1.636 -36.735 1.00 88.69 581 LEU A O 1
ATOM 4540 N N . GLU A 1 582 ? -13.477 0.619 -37.215 1.00 88.75 582 GLU A N 1
ATOM 4541 C CA . GLU A 1 582 ? -14.205 1.848 -37.522 1.00 88.75 582 GLU A CA 1
ATOM 4542 C C . GLU A 1 582 ? -14.812 2.431 -36.232 1.00 88.75 582 GLU A C 1
ATOM 4544 O O . GLU A 1 582 ? -15.389 1.682 -35.433 1.00 88.75 582 GLU A O 1
ATOM 4549 N N . PRO A 1 583 ? -14.698 3.750 -35.990 1.00 90.12 583 PRO A N 1
ATOM 4550 C CA . PRO A 1 583 ? -15.316 4.392 -34.836 1.00 90.12 583 PRO A CA 1
ATOM 4551 C C . PRO A 1 583 ? -16.849 4.350 -34.941 1.00 90.12 583 PRO A C 1
ATOM 4553 O O . PRO A 1 583 ? -17.421 4.470 -36.020 1.00 90.12 583 PRO A O 1
ATOM 4556 N N . THR A 1 584 ? -17.537 4.206 -33.806 1.00 88.62 584 THR A N 1
ATOM 4557 C CA . THR A 1 584 ? -19.012 4.237 -33.753 1.00 88.62 584 THR A CA 1
ATOM 4558 C C . THR A 1 584 ? -19.553 5.667 -33.872 1.00 88.62 584 THR A C 1
ATOM 4560 O O . THR A 1 584 ? -20.634 5.878 -34.417 1.00 88.62 584 THR A O 1
ATOM 4563 N N . SER A 1 585 ? -18.791 6.649 -33.387 1.00 88.19 585 SER A N 1
ATOM 4564 C CA . SER A 1 585 ? -18.982 8.083 -33.634 1.00 88.19 585 SER A CA 1
ATOM 4565 C C . SER A 1 585 ? -17.646 8.824 -33.520 1.00 88.19 585 SER A C 1
ATOM 4567 O O . SER A 1 585 ? -16.678 8.261 -33.009 1.00 88.19 585 SER A O 1
ATOM 4569 N N . GLY A 1 586 ? -17.607 10.083 -33.962 1.00 89.12 586 GLY A N 1
ATOM 4570 C CA . GLY A 1 586 ? -16.391 10.903 -34.033 1.00 89.12 586 GLY A CA 1
ATOM 4571 C C . GLY A 1 586 ? -15.726 10.857 -35.411 1.00 89.12 586 GLY A C 1
ATOM 4572 O O . GLY A 1 586 ? -16.238 10.231 -36.341 1.00 89.12 586 GLY A O 1
ATOM 4573 N N . LEU A 1 587 ? -14.590 11.541 -35.550 1.00 89.62 587 LEU A N 1
ATOM 4574 C CA . LEU A 1 587 ? -13.837 11.655 -36.800 1.00 89.62 587 LEU A CA 1
ATOM 4575 C C . LEU A 1 587 ? -12.415 11.105 -36.631 1.00 89.62 587 LEU A C 1
ATOM 4577 O O . LEU A 1 587 ? -11.686 11.510 -35.728 1.00 89.62 587 LEU A O 1
ATOM 4581 N N . LEU A 1 588 ? -12.013 10.221 -37.547 1.00 90.69 588 LEU A N 1
ATOM 4582 C CA . LEU A 1 588 ? -10.631 9.775 -37.722 1.00 90.69 588 LEU A CA 1
ATOM 4583 C C . LEU A 1 588 ? -10.099 10.348 -39.040 1.00 90.69 588 LEU A C 1
ATOM 4585 O O . LEU A 1 588 ? -10.607 10.021 -40.111 1.00 90.69 588 LEU A O 1
ATOM 4589 N N . SER A 1 589 ? -9.076 11.196 -38.962 1.00 89.62 589 SER A N 1
ATOM 4590 C CA . SER A 1 589 ? -8.390 11.781 -40.116 1.00 89.62 589 SER A CA 1
ATOM 4591 C C . SER A 1 589 ? -6.976 11.213 -40.224 1.00 89.62 589 SER A C 1
ATOM 4593 O O . SER A 1 589 ? -6.246 11.171 -39.233 1.00 89.62 589 SER A O 1
ATOM 4595 N N . GLN A 1 590 ? -6.581 10.769 -41.418 1.00 90.88 590 GLN A N 1
ATOM 4596 C CA . GLN A 1 590 ? -5.258 10.204 -41.698 1.00 90.88 590 GLN A CA 1
ATOM 4597 C C . GLN A 1 590 ? -4.700 10.759 -43.013 1.00 90.88 590 GLN A C 1
ATOM 4599 O O . GLN A 1 590 ? -5.420 10.902 -44.004 1.00 90.88 590 GLN A O 1
ATOM 4604 N N . HIS A 1 591 ? -3.397 11.035 -43.054 1.00 91.56 591 HIS A N 1
ATOM 4605 C CA . HIS A 1 591 ? -2.724 11.485 -44.271 1.00 91.56 591 HIS A CA 1
ATOM 4606 C C . HIS A 1 591 ? -2.664 10.367 -45.333 1.00 91.56 591 HIS A C 1
ATOM 4608 O O . HIS A 1 591 ? -2.157 9.281 -45.073 1.00 91.56 591 HIS A O 1
ATOM 4614 N N . ALA A 1 592 ? -3.080 10.642 -46.574 1.00 87.44 592 ALA A N 1
ATOM 4615 C CA . ALA A 1 592 ? -3.269 9.619 -47.617 1.00 87.44 592 ALA A CA 1
ATOM 4616 C C . ALA A 1 592 ? -2.012 8.816 -48.034 1.00 87.44 592 ALA A C 1
ATOM 4618 O O . ALA A 1 592 ? -2.136 7.754 -48.637 1.00 87.44 592 ALA A O 1
ATOM 4619 N N . ARG A 1 593 ? -0.797 9.310 -47.742 1.00 89.88 593 ARG A N 1
ATOM 4620 C CA . ARG A 1 593 ? 0.476 8.579 -47.962 1.00 89.88 593 ARG A CA 1
ATOM 4621 C C . ARG A 1 593 ? 1.074 7.974 -46.686 1.00 89.88 593 ARG A C 1
ATOM 4623 O O . ARG A 1 593 ? 2.221 7.531 -46.704 1.00 89.88 593 ARG A O 1
ATOM 4630 N N . LEU A 1 594 ? 0.348 8.012 -45.571 1.00 91.06 594 LEU A N 1
ATOM 4631 C CA . LEU A 1 594 ? 0.813 7.474 -44.301 1.00 91.06 594 LEU A CA 1
ATOM 4632 C C . LEU A 1 594 ? 1.038 5.958 -44.399 1.00 91.06 594 LEU A C 1
ATOM 4634 O O . LEU A 1 594 ? 0.308 5.239 -45.073 1.00 91.06 594 LEU A O 1
ATOM 4638 N N . ARG A 1 595 ? 2.061 5.478 -43.691 1.00 91.38 595 ARG A N 1
ATOM 4639 C CA . ARG A 1 595 ? 2.353 4.051 -43.509 1.00 91.38 595 ARG A CA 1
ATOM 4640 C C . ARG A 1 595 ? 2.547 3.836 -42.017 1.00 91.38 595 ARG A C 1
ATOM 4642 O O . ARG A 1 595 ? 3.436 4.465 -41.444 1.00 91.38 595 ARG A O 1
ATOM 4649 N N . ILE A 1 596 ? 1.708 3.012 -41.398 1.00 90.88 596 ILE A N 1
ATOM 4650 C CA . ILE A 1 596 ? 1.776 2.722 -39.964 1.00 90.88 596 ILE A CA 1
ATOM 4651 C C . ILE A 1 596 ? 2.325 1.307 -39.790 1.00 90.88 596 ILE A C 1
ATOM 4653 O O . ILE A 1 596 ? 1.752 0.351 -40.305 1.00 90.88 596 ILE A O 1
ATOM 4657 N N . GLY A 1 597 ? 3.433 1.177 -39.065 1.00 90.50 597 GLY A N 1
ATOM 4658 C CA . GLY A 1 597 ? 3.959 -0.113 -38.640 1.00 90.50 597 GLY A CA 1
ATOM 4659 C C . GLY A 1 597 ? 3.345 -0.490 -37.298 1.00 90.50 597 GLY A C 1
ATOM 4660 O O . GLY A 1 597 ? 3.748 0.065 -36.280 1.00 90.50 597 GLY A O 1
ATOM 4661 N N . TYR A 1 598 ? 2.386 -1.418 -37.288 1.00 89.62 598 TYR A N 1
ATOM 4662 C CA . TYR A 1 598 ? 1.753 -1.905 -36.059 1.00 89.62 598 TYR A CA 1
ATOM 4663 C C . TYR A 1 598 ? 2.383 -3.215 -35.574 1.00 89.62 598 TYR A C 1
ATOM 4665 O O . TYR A 1 598 ? 2.250 -4.250 -36.226 1.00 89.62 598 TYR A O 1
ATOM 4673 N N . PHE A 1 599 ? 3.026 -3.172 -34.409 1.00 87.25 599 PHE A N 1
ATOM 4674 C CA . PHE A 1 599 ? 3.454 -4.347 -33.658 1.00 87.25 599 PHE A CA 1
ATOM 4675 C C . PHE A 1 599 ? 2.368 -4.694 -32.634 1.00 87.25 599 PHE A C 1
ATOM 4677 O O . PHE A 1 599 ? 2.139 -3.946 -31.685 1.00 87.25 599 PHE A O 1
ATOM 4684 N N . ALA A 1 600 ? 1.678 -5.811 -32.854 1.00 77.50 600 ALA A N 1
ATOM 4685 C CA . ALA A 1 600 ? 0.598 -6.284 -31.990 1.00 77.50 600 ALA A CA 1
ATOM 4686 C C . ALA A 1 600 ? 1.119 -7.277 -30.941 1.00 77.50 600 ALA A C 1
ATOM 4688 O O . ALA A 1 600 ? 2.052 -8.024 -31.221 1.00 77.50 600 ALA A O 1
ATOM 4689 N N . GLN A 1 601 ? 0.433 -7.409 -29.804 1.00 66.75 601 GLN A N 1
ATOM 4690 C CA . GLN A 1 601 ? 0.783 -8.399 -28.773 1.00 66.75 601 GLN A CA 1
ATOM 4691 C C . GLN A 1 601 ? 0.877 -9.847 -29.317 1.00 66.75 601 GLN A C 1
ATOM 4693 O O . GLN A 1 601 ? 1.714 -10.625 -28.876 1.00 66.75 601 GLN A O 1
ATOM 4698 N N . HIS A 1 602 ? 0.068 -10.182 -30.330 1.00 64.19 602 HIS A N 1
ATOM 4699 C CA . HIS A 1 602 ? 0.022 -11.491 -31.002 1.00 64.19 602 HIS A CA 1
ATOM 4700 C C . HIS A 1 602 ? 0.760 -11.533 -32.359 1.00 64.19 602 HIS A C 1
ATOM 4702 O O . HIS A 1 602 ? 0.471 -12.379 -33.200 1.00 64.19 602 HIS A O 1
ATOM 4708 N N . HIS A 1 603 ? 1.701 -10.621 -32.642 1.00 62.31 603 HIS A N 1
ATOM 4709 C CA . HIS A 1 603 ? 2.329 -10.556 -33.978 1.00 62.31 603 HIS A CA 1
ATOM 4710 C C . HIS A 1 603 ? 3.161 -11.802 -34.345 1.00 62.31 603 HIS A C 1
ATOM 4712 O O . HIS A 1 603 ? 3.409 -12.051 -35.523 1.00 62.31 603 HIS A O 1
ATOM 4718 N N . VAL A 1 604 ? 3.563 -12.602 -33.351 1.00 59.81 604 VAL A N 1
ATOM 4719 C CA . VAL A 1 604 ? 4.220 -13.903 -33.554 1.00 59.81 604 VAL A CA 1
ATOM 4720 C C . VAL A 1 604 ? 3.281 -14.912 -34.229 1.00 59.81 604 VAL A C 1
ATOM 4722 O O . VAL A 1 604 ? 3.738 -15.689 -35.064 1.00 59.81 604 VAL A O 1
ATOM 4725 N N . ASP A 1 605 ? 1.978 -14.846 -33.948 1.00 59.28 605 ASP A N 1
ATOM 4726 C CA . ASP A 1 605 ? 0.961 -15.755 -34.500 1.00 59.28 605 ASP A CA 1
ATOM 4727 C C . ASP A 1 605 ? 0.657 -15.460 -35.985 1.00 59.28 605 ASP A C 1
ATOM 4729 O O . ASP A 1 605 ? 0.073 -16.284 -36.687 1.00 59.28 605 ASP A O 1
ATOM 4733 N N . ALA A 1 606 ? 1.087 -14.296 -36.490 1.00 64.62 606 ALA A N 1
ATOM 4734 C CA . ALA A 1 606 ? 1.019 -13.931 -37.907 1.00 64.62 606 ALA A CA 1
ATOM 4735 C C . ALA A 1 606 ? 2.210 -14.460 -38.740 1.00 64.62 606 ALA A C 1
ATOM 4737 O O . ALA A 1 606 ? 2.213 -14.322 -39.966 1.00 64.62 606 ALA A O 1
ATOM 4738 N N . LEU A 1 607 ? 3.230 -15.051 -38.103 1.00 78.31 607 LEU A N 1
ATOM 4739 C CA . LEU A 1 607 ? 4.372 -15.666 -38.785 1.00 78.31 607 LEU A CA 1
ATOM 4740 C C . LEU A 1 607 ? 4.046 -17.114 -39.181 1.00 78.31 607 LEU A C 1
ATOM 4742 O O . LEU A 1 607 ? 3.579 -17.908 -38.368 1.00 78.31 607 LEU A O 1
ATOM 4746 N N . ASP A 1 608 ? 4.370 -17.500 -40.418 1.00 81.56 608 ASP A N 1
ATOM 4747 C CA . ASP A 1 608 ? 4.224 -18.886 -40.890 1.00 81.56 608 ASP A CA 1
ATOM 4748 C C . ASP A 1 608 ? 5.313 -19.780 -40.271 1.00 81.56 608 ASP A C 1
ATOM 4750 O O . ASP A 1 608 ? 6.381 -19.990 -40.860 1.00 81.56 608 ASP A O 1
ATOM 4754 N N . LEU A 1 609 ? 5.037 -20.297 -39.067 1.00 83.25 609 LEU A N 1
ATOM 4755 C CA . LEU A 1 609 ? 5.955 -21.099 -38.246 1.00 83.25 609 LEU A CA 1
ATOM 4756 C C . LEU A 1 609 ? 6.591 -22.285 -38.998 1.00 83.25 609 LEU A C 1
ATOM 4758 O O . LEU A 1 609 ? 7.693 -22.713 -38.647 1.00 83.25 609 LEU A O 1
ATOM 4762 N N . THR A 1 610 ? 5.940 -22.791 -40.051 1.00 85.81 610 THR A N 1
ATOM 4763 C CA . THR A 1 610 ? 6.427 -23.932 -40.842 1.00 85.81 610 THR A CA 1
ATOM 4764 C C . THR A 1 610 ? 7.617 -23.583 -41.745 1.00 85.81 610 THR A C 1
ATOM 4766 O O . THR A 1 610 ? 8.384 -24.473 -42.132 1.00 85.81 610 THR A O 1
ATOM 4769 N N . THR A 1 611 ? 7.793 -22.293 -42.053 1.00 88.56 611 THR A N 1
ATOM 4770 C CA . THR A 1 611 ? 8.813 -21.744 -42.960 1.00 88.56 611 THR A CA 1
ATOM 4771 C C . THR A 1 611 ? 9.991 -21.120 -42.207 1.00 88.56 611 THR A C 1
ATOM 4773 O O . THR A 1 611 ? 9.936 -20.911 -40.996 1.00 88.56 611 THR A O 1
ATOM 4776 N N . SER A 1 612 ? 11.095 -20.839 -42.907 1.00 90.12 612 SER A N 1
ATOM 4777 C CA . SER A 1 612 ? 12.227 -20.097 -42.336 1.00 90.12 612 SER A CA 1
ATOM 4778 C C . SER A 1 612 ? 12.036 -18.586 -42.454 1.00 90.12 612 SER A C 1
ATOM 4780 O O . SER A 1 612 ? 11.367 -18.115 -43.373 1.00 90.12 612 SER A O 1
ATOM 4782 N N . ALA A 1 613 ? 12.667 -17.813 -41.566 1.00 88.25 613 ALA A N 1
ATOM 4783 C CA . ALA A 1 613 ? 12.544 -16.352 -41.557 1.00 88.25 613 ALA A CA 1
ATOM 4784 C C . ALA A 1 613 ? 12.945 -15.714 -42.903 1.00 88.25 613 ALA A C 1
ATOM 4786 O O . ALA A 1 613 ? 12.246 -14.838 -43.407 1.00 88.25 613 ALA A O 1
ATOM 4787 N N . VAL A 1 614 ? 14.024 -16.200 -43.533 1.00 89.38 614 VAL A N 1
ATOM 4788 C CA . VAL A 1 614 ? 14.451 -15.744 -44.871 1.00 89.38 614 VAL A CA 1
ATOM 4789 C C . VAL A 1 614 ? 13.400 -16.071 -45.936 1.00 89.38 614 VAL A C 1
ATOM 4791 O O . VAL A 1 614 ? 13.031 -15.197 -46.717 1.00 89.38 614 VAL A O 1
ATOM 4794 N N . SER A 1 615 ? 12.873 -17.301 -45.946 1.00 89.50 615 SER A N 1
ATOM 4795 C CA . SER A 1 615 ? 11.860 -17.723 -46.923 1.00 89.50 615 SER A CA 1
ATOM 4796 C C . SER A 1 615 ? 10.545 -16.954 -46.759 1.00 89.50 615 SER A C 1
ATOM 4798 O O . SER A 1 615 ? 9.930 -16.567 -47.753 1.00 89.50 615 SER A O 1
ATOM 4800 N N . PHE A 1 616 ? 10.150 -16.662 -45.517 1.00 89.00 616 PHE A N 1
ATOM 4801 C CA . PHE A 1 616 ? 8.993 -15.830 -45.203 1.00 89.00 616 PHE A CA 1
ATOM 4802 C C . PHE A 1 616 ? 9.173 -14.391 -45.706 1.00 89.00 616 PHE A C 1
ATOM 4804 O O . PHE A 1 616 ? 8.295 -13.868 -46.389 1.00 89.00 616 PHE A O 1
ATOM 4811 N N . MET A 1 617 ? 10.326 -13.762 -45.453 1.00 88.75 617 MET A N 1
ATOM 4812 C CA . MET A 1 617 ? 10.609 -12.410 -45.951 1.00 88.75 617 MET A CA 1
ATOM 4813 C C . MET A 1 617 ? 10.664 -12.343 -47.483 1.00 88.75 617 MET A C 1
ATOM 4815 O O . MET A 1 617 ? 10.112 -11.409 -48.060 1.00 88.75 617 MET A O 1
ATOM 4819 N N . ALA A 1 618 ? 11.260 -13.339 -48.144 1.00 88.75 618 ALA A N 1
ATOM 4820 C CA . ALA A 1 618 ? 11.306 -13.424 -49.604 1.00 88.75 618 ALA A CA 1
ATOM 4821 C C . ALA A 1 618 ? 9.913 -13.606 -50.238 1.00 88.75 618 ALA A C 1
ATOM 4823 O O . ALA A 1 618 ? 9.635 -13.041 -51.294 1.00 88.75 618 ALA A O 1
ATOM 4824 N N . LYS A 1 619 ? 9.023 -14.361 -49.577 1.00 88.69 619 LYS A N 1
ATOM 4825 C CA . LYS A 1 619 ? 7.628 -14.580 -49.993 1.00 88.69 619 LYS A CA 1
ATOM 4826 C C . LYS A 1 619 ? 6.755 -13.335 -49.789 1.00 88.69 619 LYS A C 1
ATOM 4828 O O . LYS A 1 619 ? 5.954 -13.013 -50.661 1.00 88.69 619 LYS A O 1
ATOM 4833 N N . THR A 1 620 ? 6.900 -12.653 -48.653 1.00 84.69 620 THR A N 1
ATOM 4834 C CA . THR A 1 620 ? 6.036 -11.526 -48.249 1.00 84.69 620 THR A CA 1
ATOM 4835 C C . THR A 1 620 ? 6.499 -10.181 -48.820 1.00 84.69 620 THR A C 1
ATOM 4837 O O . THR A 1 620 ? 5.668 -9.337 -49.145 1.00 84.69 620 THR A O 1
ATOM 4840 N N . TYR A 1 621 ? 7.810 -9.981 -48.989 1.00 88.44 621 TYR A N 1
ATOM 4841 C CA . TYR A 1 621 ? 8.415 -8.723 -49.448 1.00 88.44 621 TYR A CA 1
ATOM 4842 C C . TYR A 1 621 ? 9.365 -8.948 -50.639 1.00 88.44 621 TYR A C 1
ATOM 4844 O O . TYR A 1 621 ? 10.558 -8.648 -50.519 1.00 88.44 621 TYR A O 1
ATOM 4852 N N . PRO A 1 622 ? 8.888 -9.507 -51.769 1.00 85.12 622 PRO A N 1
ATOM 4853 C CA . PRO A 1 622 ? 9.739 -9.926 -52.882 1.00 85.12 622 PRO A CA 1
ATOM 4854 C C . PRO A 1 622 ? 10.516 -8.756 -53.502 1.00 85.12 622 PRO A C 1
ATOM 4856 O O . PRO A 1 622 ? 10.000 -7.647 -53.627 1.00 85.12 622 PRO A O 1
ATOM 4859 N N . GLY A 1 623 ? 11.750 -9.025 -53.938 1.00 83.94 623 GLY A N 1
ATOM 4860 C CA . GLY A 1 623 ? 12.596 -8.054 -54.649 1.00 83.94 623 GLY A CA 1
ATOM 4861 C C . GLY A 1 623 ? 14.019 -7.889 -54.108 1.00 83.94 623 GLY A C 1
ATOM 4862 O O . GLY A 1 623 ? 14.786 -7.131 -54.694 1.00 83.94 623 GLY A O 1
ATOM 4863 N N . LYS A 1 624 ? 14.390 -8.592 -53.030 1.00 89.62 624 LYS A N 1
ATOM 4864 C CA . LYS A 1 624 ? 15.776 -8.690 -52.539 1.00 89.62 624 LYS A CA 1
ATOM 4865 C C . LYS A 1 624 ? 16.294 -10.124 -52.672 1.00 89.62 624 LYS A C 1
ATOM 4867 O O . LYS A 1 624 ? 15.523 -11.059 -52.877 1.00 89.62 624 LYS A O 1
ATOM 4872 N N . THR A 1 625 ? 17.604 -10.295 -52.560 1.00 89.88 625 THR A N 1
ATOM 4873 C CA . THR A 1 625 ? 18.269 -11.605 -52.526 1.00 89.88 625 THR A CA 1
ATOM 4874 C C . THR A 1 625 ? 18.272 -12.215 -51.119 1.00 89.88 625 THR A C 1
ATOM 4876 O O . THR A 1 625 ? 18.215 -11.501 -50.116 1.00 89.88 625 THR A O 1
ATOM 4879 N N . ASP A 1 626 ? 18.419 -13.540 -51.023 1.00 86.44 626 ASP A N 1
ATOM 4880 C CA . ASP A 1 626 ? 18.577 -14.258 -49.745 1.00 86.44 626 ASP A CA 1
ATOM 4881 C C . ASP A 1 626 ? 19.704 -13.685 -48.871 1.00 86.44 626 ASP A C 1
ATOM 4883 O O . ASP A 1 626 ? 19.570 -13.622 -47.649 1.00 86.44 626 ASP A O 1
ATOM 4887 N N . GLU A 1 627 ? 20.815 -13.242 -49.470 1.00 86.44 627 GLU A N 1
ATOM 4888 C CA . GLU A 1 627 ? 21.918 -12.631 -48.721 1.00 86.44 627 GLU A CA 1
ATOM 4889 C C . GLU A 1 627 ? 21.512 -11.279 -48.114 1.00 86.44 627 GLU A C 1
ATOM 4891 O O . GLU A 1 627 ? 21.849 -10.987 -46.966 1.00 86.44 627 GLU A O 1
ATOM 4896 N N . GLU A 1 628 ? 20.734 -10.473 -48.837 1.00 88.81 628 GLU A N 1
ATOM 4897 C CA . GLU A 1 628 ? 20.227 -9.189 -48.347 1.00 88.81 628 GLU A CA 1
ATOM 4898 C C . GLU A 1 628 ? 19.188 -9.365 -47.236 1.00 88.81 628 GLU A C 1
ATOM 4900 O O . GLU A 1 628 ? 19.269 -8.654 -46.234 1.00 88.81 628 GLU A O 1
ATOM 4905 N N . TYR A 1 629 ? 18.270 -10.337 -47.336 1.00 89.94 629 TYR A N 1
ATOM 4906 C CA . TYR A 1 629 ? 17.368 -10.663 -46.219 1.00 89.94 629 TYR A CA 1
ATOM 4907 C C . TYR A 1 629 ? 18.145 -11.159 -44.994 1.00 89.94 629 TYR A C 1
ATOM 4909 O O . TYR A 1 629 ? 17.819 -10.784 -43.871 1.00 89.94 629 TYR A O 1
ATOM 4917 N N . ARG A 1 630 ? 19.213 -11.947 -45.178 1.00 88.94 630 ARG A N 1
ATOM 4918 C CA . ARG A 1 630 ? 20.070 -12.408 -44.069 1.00 88.94 630 ARG A CA 1
ATOM 4919 C C . ARG A 1 630 ? 20.879 -11.276 -43.447 1.00 88.94 630 ARG A C 1
ATOM 4921 O O . ARG A 1 630 ? 21.025 -11.243 -42.229 1.00 88.94 630 ARG A O 1
ATOM 4928 N N . ARG A 1 631 ? 21.359 -10.321 -44.247 1.00 87.00 631 ARG A N 1
ATOM 4929 C CA . ARG A 1 631 ? 22.022 -9.102 -43.760 1.00 87.00 631 ARG A CA 1
ATOM 4930 C C . ARG A 1 631 ? 21.046 -8.206 -42.993 1.00 87.00 631 ARG A C 1
ATOM 4932 O O . ARG A 1 631 ? 21.411 -7.671 -41.951 1.00 87.00 631 ARG A O 1
ATOM 4939 N N . HIS A 1 632 ? 19.804 -8.100 -43.468 1.00 87.75 632 HIS A N 1
ATOM 4940 C CA . HIS A 1 632 ? 18.718 -7.374 -42.804 1.00 87.75 632 HIS A CA 1
ATOM 4941 C C . HIS A 1 632 ? 18.323 -8.030 -41.472 1.00 87.75 632 HIS A C 1
ATOM 4943 O O . HIS A 1 632 ? 18.291 -7.352 -40.455 1.00 87.75 632 HIS A O 1
ATOM 4949 N N . LEU A 1 633 ? 18.132 -9.353 -41.436 1.00 88.81 633 LEU A N 1
ATOM 4950 C CA . LEU A 1 633 ? 17.916 -10.127 -40.201 1.00 88.81 633 LEU A CA 1
ATOM 4951 C C . LEU A 1 633 ? 19.094 -10.010 -39.215 1.00 88.81 633 LEU A C 1
ATOM 4953 O O . LEU A 1 633 ? 18.887 -9.896 -38.006 1.00 88.81 633 LEU A O 1
ATOM 4957 N N . GLY A 1 634 ? 20.329 -9.955 -39.722 1.00 85.88 634 GLY A N 1
ATOM 4958 C CA . GLY A 1 634 ? 21.522 -9.683 -38.918 1.00 85.88 634 GLY A CA 1
ATOM 4959 C C . GLY A 1 634 ? 21.460 -8.333 -38.192 1.00 85.88 634 GLY A C 1
ATOM 4960 O O . GLY A 1 634 ? 21.853 -8.255 -37.032 1.00 85.88 634 GLY A O 1
ATOM 4961 N N . ALA A 1 635 ? 20.876 -7.307 -38.822 1.00 83.81 635 ALA A N 1
ATOM 4962 C CA . ALA A 1 635 ? 20.636 -5.982 -38.235 1.00 83.81 635 ALA A CA 1
ATOM 4963 C C . ALA A 1 635 ? 19.454 -5.922 -37.235 1.00 83.81 635 ALA A C 1
ATOM 4965 O O . ALA A 1 635 ? 19.056 -4.833 -36.824 1.00 83.81 635 ALA A O 1
ATOM 4966 N N . PHE A 1 636 ? 18.904 -7.082 -36.855 1.00 85.75 636 PHE A N 1
ATOM 4967 C CA . PHE A 1 636 ? 17.969 -7.276 -35.738 1.00 85.75 636 PHE A CA 1
ATOM 4968 C C . PHE A 1 636 ? 18.428 -8.407 -34.792 1.00 85.75 636 PHE A C 1
ATOM 4970 O O . PHE A 1 636 ? 17.640 -8.934 -34.009 1.00 85.75 636 PHE A O 1
ATOM 4977 N N . GLY A 1 637 ? 19.702 -8.817 -34.853 1.00 81.31 637 GLY A N 1
ATOM 4978 C CA . GLY A 1 637 ? 20.243 -9.858 -33.973 1.00 81.31 637 GLY A CA 1
ATOM 4979 C C . GLY A 1 637 ? 19.765 -11.279 -34.299 1.00 81.31 637 GLY A C 1
ATOM 4980 O O . GLY A 1 637 ? 19.547 -12.075 -33.381 1.00 81.31 637 GLY A O 1
ATOM 4981 N N . ILE A 1 638 ? 19.585 -11.594 -35.591 1.00 86.31 638 ILE A N 1
ATOM 4982 C CA . ILE A 1 638 ? 19.365 -12.950 -36.121 1.00 86.31 638 ILE A CA 1
ATOM 4983 C C . ILE A 1 638 ? 20.495 -13.281 -37.111 1.00 86.31 638 ILE A C 1
ATOM 4985 O O . ILE A 1 638 ? 20.447 -12.936 -38.291 1.00 86.31 638 ILE A O 1
ATOM 4989 N N . THR A 1 639 ? 21.545 -13.948 -36.627 1.00 81.25 639 THR A N 1
ATOM 4990 C CA . THR A 1 639 ? 22.791 -14.198 -37.380 1.00 81.25 639 THR A CA 1
ATOM 4991 C C . THR A 1 639 ? 23.009 -15.674 -37.741 1.00 81.25 639 THR A C 1
ATOM 4993 O O . THR A 1 639 ? 22.455 -16.580 -37.122 1.00 81.25 639 THR A O 1
ATOM 4996 N N . GLY A 1 640 ? 23.864 -15.939 -38.735 1.00 79.62 640 GLY A N 1
ATOM 4997 C CA . GLY A 1 640 ? 24.336 -17.290 -39.065 1.00 79.62 640 GLY A CA 1
ATOM 4998 C C . GLY A 1 640 ? 23.268 -18.212 -39.670 1.00 79.62 640 GLY A C 1
ATOM 4999 O O . GLY A 1 640 ? 22.693 -17.917 -40.725 1.00 79.62 640 GLY A O 1
ATOM 5000 N N . MET A 1 641 ? 23.053 -19.365 -39.030 1.00 79.88 641 MET A N 1
ATOM 5001 C CA . MET A 1 641 ? 22.096 -20.392 -39.470 1.00 79.88 641 MET A CA 1
ATOM 5002 C C . MET A 1 641 ? 20.679 -20.182 -38.922 1.00 79.88 641 MET A C 1
ATOM 5004 O O . MET A 1 641 ? 19.737 -20.715 -39.502 1.00 79.88 641 MET A O 1
ATOM 5008 N N . THR A 1 642 ? 20.500 -19.376 -37.870 1.00 82.25 642 THR A N 1
ATOM 5009 C CA . THR A 1 642 ? 19.207 -19.165 -37.195 1.00 82.25 642 THR A CA 1
ATOM 5010 C C . THR A 1 642 ? 18.121 -18.665 -38.154 1.00 82.25 642 THR A C 1
ATOM 5012 O O . THR A 1 642 ? 17.007 -19.171 -38.141 1.00 82.25 642 THR A O 1
ATOM 5015 N N . GLY A 1 643 ? 18.454 -17.757 -39.080 1.00 81.50 643 GLY A N 1
ATOM 5016 C CA . GLY A 1 643 ? 17.506 -17.267 -40.094 1.00 81.50 643 GLY A CA 1
ATOM 5017 C C . GLY A 1 643 ? 17.053 -18.307 -41.137 1.00 81.50 643 GLY A C 1
ATOM 5018 O O . GLY A 1 643 ? 16.072 -18.067 -41.840 1.00 81.50 643 GLY A O 1
ATOM 5019 N N . LEU A 1 644 ? 17.747 -19.451 -41.249 1.00 85.44 644 LEU A N 1
ATOM 5020 C CA . LEU A 1 644 ? 17.358 -20.581 -42.107 1.00 85.44 644 LEU A CA 1
ATOM 5021 C C . LEU A 1 644 ? 16.557 -21.661 -41.371 1.00 85.44 644 LEU A C 1
ATOM 5023 O O . LEU A 1 644 ? 15.963 -22.516 -42.027 1.00 85.44 644 LEU A O 1
ATOM 5027 N N . GLN A 1 645 ? 16.552 -21.659 -40.038 1.00 85.69 645 GLN A N 1
ATOM 5028 C CA . GLN A 1 645 ? 15.753 -22.604 -39.263 1.00 85.69 645 GLN A CA 1
ATOM 5029 C C . GLN A 1 645 ? 14.261 -22.291 -39.432 1.00 85.69 645 GLN A C 1
ATOM 5031 O O . GLN A 1 645 ? 13.880 -21.147 -39.692 1.00 85.69 645 GLN A O 1
ATOM 5036 N N . LYS A 1 646 ? 13.413 -23.317 -39.294 1.00 85.88 646 LYS A N 1
ATOM 5037 C CA . LYS A 1 646 ? 11.957 -23.132 -39.249 1.00 85.88 646 LYS A CA 1
ATOM 5038 C C . LYS A 1 646 ? 11.595 -22.233 -38.075 1.00 85.88 646 LYS A C 1
ATOM 5040 O O . LYS A 1 646 ? 12.116 -22.434 -36.978 1.00 85.88 646 LYS A O 1
ATOM 5045 N N . MET A 1 647 ? 10.688 -21.287 -38.293 1.00 83.81 647 MET A N 1
ATOM 5046 C CA . MET A 1 647 ? 10.312 -20.318 -37.269 1.00 83.81 647 MET A CA 1
ATOM 5047 C C . MET A 1 647 ? 9.687 -20.984 -36.041 1.00 83.81 647 MET A C 1
ATOM 5049 O O . MET A 1 647 ? 9.910 -20.491 -34.947 1.00 83.81 647 MET A O 1
ATOM 5053 N N . GLU A 1 648 ? 9.025 -22.137 -36.170 1.00 80.88 648 GLU A N 1
ATOM 5054 C CA . GLU A 1 648 ? 8.563 -22.977 -35.051 1.00 80.88 648 GLU A CA 1
ATOM 5055 C C . GLU A 1 648 ? 9.639 -23.184 -33.965 1.00 80.88 648 GLU A C 1
ATOM 5057 O O . GLU A 1 648 ? 9.367 -22.942 -32.788 1.00 80.88 648 GLU A O 1
ATOM 5062 N N . LEU A 1 649 ? 10.870 -23.523 -34.377 1.00 79.19 649 LEU A N 1
ATOM 5063 C CA . LEU A 1 649 ? 12.012 -23.846 -33.509 1.00 79.19 649 LEU A CA 1
ATOM 5064 C C . LEU A 1 649 ? 12.686 -22.618 -32.871 1.00 79.19 649 LEU A C 1
ATOM 5066 O O . LEU A 1 649 ? 13.536 -22.774 -31.997 1.00 79.19 649 LEU A O 1
ATOM 5070 N N . LEU A 1 650 ? 12.346 -21.404 -33.312 1.00 78.75 650 LEU A N 1
ATOM 5071 C CA . LEU A 1 650 ? 12.911 -20.173 -32.761 1.00 78.75 650 LEU A CA 1
ATOM 5072 C C . LEU A 1 650 ? 12.298 -19.846 -31.392 1.00 78.75 650 LEU A C 1
ATOM 5074 O O . LEU A 1 650 ? 11.109 -20.080 -31.144 1.00 78.75 650 LEU A O 1
ATOM 5078 N N . SER A 1 651 ? 13.090 -19.240 -30.507 1.00 74.38 651 SER A N 1
ATOM 5079 C CA . SER A 1 651 ? 12.583 -18.728 -29.227 1.00 74.38 651 SER A CA 1
ATOM 5080 C C . SER A 1 651 ? 11.612 -17.556 -29.436 1.00 74.38 651 SER A C 1
ATOM 5082 O O . SER A 1 651 ? 11.623 -16.908 -30.485 1.00 74.38 651 SER A O 1
ATOM 5084 N N . GLY A 1 652 ? 10.779 -17.248 -28.432 1.00 75.50 652 GLY A N 1
ATOM 5085 C CA . GLY A 1 652 ? 9.843 -16.114 -28.492 1.00 75.50 652 GLY A CA 1
ATOM 5086 C C . GLY A 1 652 ? 10.536 -14.798 -28.868 1.00 75.50 652 GLY A C 1
ATOM 5087 O O . GLY A 1 652 ? 10.146 -14.152 -29.834 1.00 75.50 652 GLY A O 1
ATOM 5088 N N . GLY A 1 653 ? 11.649 -14.466 -28.206 1.00 77.31 653 GLY A N 1
ATOM 5089 C CA . GLY A 1 653 ? 12.435 -13.269 -28.528 1.00 77.31 653 GLY A CA 1
ATOM 5090 C C . GLY A 1 653 ? 13.060 -13.280 -29.924 1.00 77.31 653 GLY A C 1
ATOM 5091 O O . GLY A 1 653 ? 13.130 -12.238 -30.572 1.00 77.31 653 GLY A O 1
ATOM 5092 N N . GLN A 1 654 ? 13.458 -14.446 -30.446 1.00 81.88 654 GLN A N 1
ATOM 5093 C CA . GLN A 1 654 ? 13.909 -14.563 -31.838 1.00 81.88 654 GLN A CA 1
ATOM 5094 C C . GLN A 1 654 ? 12.756 -14.323 -32.826 1.00 81.88 654 GLN A C 1
ATOM 5096 O O . GLN A 1 654 ? 12.951 -13.622 -33.818 1.00 81.88 654 GLN A O 1
ATOM 5101 N N . LYS A 1 655 ? 11.550 -14.831 -32.538 1.00 85.12 655 LYS A N 1
ATOM 5102 C CA . LYS A 1 655 ? 10.331 -14.558 -33.322 1.00 85.12 655 LYS A CA 1
ATOM 5103 C C . LYS A 1 655 ? 9.980 -13.063 -33.297 1.00 85.12 655 LYS A C 1
ATOM 5105 O O . LYS A 1 655 ? 9.777 -12.483 -34.361 1.00 85.12 655 LYS A O 1
ATOM 5110 N N . SER A 1 656 ? 10.029 -12.409 -32.132 1.00 85.38 656 SER A N 1
ATOM 5111 C CA . SER A 1 656 ? 9.837 -10.953 -32.006 1.00 85.38 656 SER A CA 1
ATOM 5112 C C . SER A 1 656 ? 10.875 -10.155 -32.810 1.00 85.38 656 SER A C 1
ATOM 5114 O O . SER A 1 656 ? 10.507 -9.236 -33.538 1.00 85.38 656 SER A O 1
ATOM 5116 N N . ARG A 1 657 ? 12.163 -10.535 -32.778 1.00 86.25 657 ARG A N 1
ATOM 5117 C CA . ARG A 1 657 ? 13.219 -9.917 -33.613 1.00 86.25 657 ARG A CA 1
ATOM 5118 C C . ARG A 1 657 ? 12.942 -10.061 -35.114 1.00 86.25 657 ARG A C 1
ATOM 5120 O O . ARG A 1 657 ? 13.095 -9.091 -35.853 1.00 86.25 657 ARG A O 1
ATOM 5127 N N . VAL A 1 658 ? 12.489 -11.234 -35.571 1.00 87.81 658 VAL A N 1
ATOM 5128 C CA . VAL A 1 658 ? 12.063 -11.448 -36.969 1.00 87.81 658 VAL A CA 1
ATOM 5129 C C . VAL A 1 658 ? 10.853 -10.573 -37.319 1.00 87.81 658 VAL A C 1
ATOM 5131 O O . VAL A 1 658 ? 10.824 -9.991 -38.404 1.00 87.81 658 VAL A O 1
ATOM 5134 N N . ALA A 1 659 ? 9.891 -10.409 -36.407 1.00 87.56 659 ALA A N 1
ATOM 5135 C CA . ALA A 1 659 ? 8.750 -9.516 -36.599 1.00 87.56 659 ALA A CA 1
ATOM 5136 C C . ALA A 1 659 ? 9.177 -8.037 -36.717 1.00 87.56 659 ALA A C 1
ATOM 5138 O O . ALA A 1 659 ? 8.759 -7.370 -37.662 1.00 87.56 659 ALA A O 1
ATOM 5139 N N . PHE A 1 660 ? 10.080 -7.534 -35.862 1.00 88.25 660 PHE A N 1
ATOM 5140 C CA . PHE A 1 660 ? 10.656 -6.184 -36.009 1.00 88.25 660 PHE A CA 1
ATOM 5141 C C . PHE A 1 660 ? 11.445 -6.015 -37.319 1.00 88.25 660 PHE A C 1
ATOM 5143 O O . PHE A 1 660 ? 11.346 -4.975 -37.976 1.00 88.25 660 PHE A O 1
ATOM 5150 N N . ALA A 1 661 ? 12.169 -7.051 -37.753 1.00 88.94 661 ALA A N 1
ATOM 5151 C CA . ALA A 1 661 ? 12.853 -7.063 -39.043 1.00 88.94 661 ALA A CA 1
ATOM 5152 C C . ALA A 1 661 ? 11.873 -7.028 -40.233 1.00 88.94 661 ALA A C 1
ATOM 5154 O O . ALA A 1 661 ? 12.160 -6.391 -41.244 1.00 88.94 661 ALA A O 1
ATOM 5155 N N . CYS A 1 662 ? 10.705 -7.668 -40.125 1.00 88.00 662 CYS A N 1
ATOM 5156 C CA . CYS A 1 662 ? 9.641 -7.575 -41.129 1.00 88.00 662 CYS A CA 1
ATOM 5157 C C . CYS A 1 662 ? 8.979 -6.189 -41.117 1.00 88.00 662 CYS A C 1
ATOM 5159 O O . CYS A 1 662 ? 8.776 -5.596 -42.174 1.00 88.00 662 CYS A O 1
ATOM 5161 N N . LEU A 1 663 ? 8.703 -5.640 -39.931 1.00 88.25 663 LEU A N 1
ATOM 5162 C CA . LEU A 1 663 ? 8.100 -4.318 -39.757 1.00 88.25 663 LEU A CA 1
ATOM 5163 C C . LEU A 1 663 ? 8.967 -3.211 -40.368 1.00 88.25 663 LEU A C 1
ATOM 5165 O O . LEU A 1 663 ? 8.448 -2.320 -41.038 1.00 88.25 663 LEU A O 1
ATOM 5169 N N . SER A 1 664 ? 10.291 -3.301 -40.215 1.00 88.50 664 SER A N 1
ATOM 5170 C CA . SER A 1 664 ? 11.228 -2.340 -40.805 1.00 88.50 664 SER A CA 1
ATOM 5171 C C . SER A 1 664 ? 11.311 -2.408 -42.336 1.00 88.50 664 SER A C 1
ATOM 5173 O O . SER A 1 664 ? 11.666 -1.405 -42.947 1.00 88.50 664 SER A O 1
ATOM 5175 N N . LEU A 1 665 ? 10.916 -3.514 -42.989 1.00 88.12 665 LEU A N 1
ATOM 5176 C CA . LEU A 1 665 ? 10.802 -3.566 -44.457 1.00 88.12 665 LEU A CA 1
ATOM 5177 C C . LEU A 1 665 ? 9.626 -2.742 -45.007 1.00 88.12 665 LEU A C 1
ATOM 5179 O O . LEU A 1 665 ? 9.652 -2.374 -46.180 1.00 88.12 665 LEU A O 1
ATOM 5183 N N . THR A 1 666 ? 8.618 -2.422 -44.189 1.00 86.62 666 THR A N 1
ATOM 5184 C CA . THR A 1 666 ? 7.447 -1.632 -44.623 1.00 86.62 666 THR A CA 1
ATOM 5185 C C . THR A 1 666 ? 7.714 -0.124 -44.733 1.00 86.62 666 THR A C 1
ATOM 5187 O O . THR A 1 666 ? 6.838 0.619 -45.180 1.00 86.62 666 THR A O 1
ATOM 5190 N N . ASN A 1 667 ? 8.914 0.338 -44.350 1.00 89.31 667 ASN A N 1
ATOM 5191 C CA . ASN A 1 667 ? 9.295 1.755 -44.258 1.00 89.31 667 ASN A CA 1
ATOM 5192 C C . ASN A 1 667 ? 8.207 2.623 -43.580 1.00 89.31 667 ASN A C 1
ATOM 5194 O O . ASN A 1 667 ? 7.670 3.544 -44.215 1.00 89.31 667 ASN A O 1
ATOM 5198 N N . PRO A 1 668 ? 7.818 2.309 -42.328 1.00 92.12 668 PRO A N 1
ATOM 5199 C CA . PRO A 1 668 ? 6.734 2.998 -41.637 1.00 92.12 668 PRO A CA 1
ATOM 5200 C C . PRO A 1 668 ? 7.105 4.451 -41.312 1.00 92.12 668 PRO A C 1
ATOM 5202 O O . PRO A 1 668 ? 8.260 4.765 -41.047 1.00 92.12 668 PRO A O 1
ATOM 5205 N N . HIS A 1 669 ? 6.105 5.330 -41.299 1.00 93.62 669 HIS A N 1
ATOM 5206 C CA . HIS A 1 669 ? 6.227 6.720 -40.848 1.00 93.62 669 HIS A CA 1
ATOM 5207 C C . HIS A 1 669 ? 5.868 6.882 -39.364 1.00 93.62 669 HIS A C 1
ATOM 5209 O O . HIS A 1 669 ? 6.385 7.770 -38.691 1.00 93.62 669 HIS A O 1
ATOM 5215 N N . ILE A 1 670 ? 4.959 6.035 -38.869 1.00 93.31 670 ILE A N 1
ATOM 5216 C CA . ILE A 1 670 ? 4.598 5.925 -37.454 1.00 93.31 670 ILE A CA 1
ATOM 5217 C C . ILE A 1 670 ? 4.747 4.460 -37.046 1.00 93.31 670 ILE A C 1
ATOM 5219 O O . ILE A 1 670 ? 4.245 3.571 -37.738 1.00 93.31 670 ILE A O 1
ATOM 5223 N N . LEU A 1 671 ? 5.414 4.217 -35.922 1.00 93.50 671 LEU A N 1
ATOM 5224 C CA . LEU A 1 671 ? 5.446 2.930 -35.235 1.00 93.50 671 LEU A CA 1
ATOM 5225 C C . LEU A 1 671 ? 4.396 2.932 -34.122 1.00 93.50 671 LEU A C 1
ATOM 5227 O O . LEU A 1 671 ? 4.383 3.823 -33.274 1.00 93.50 671 LEU A O 1
ATOM 5231 N N . VAL A 1 672 ? 3.524 1.926 -34.131 1.00 93.00 672 VAL A N 1
ATOM 5232 C CA . VAL A 1 672 ? 2.517 1.684 -33.094 1.00 93.00 672 VAL A CA 1
ATOM 5233 C C . VAL A 1 672 ? 2.851 0.355 -32.429 1.00 93.00 672 VAL A C 1
ATOM 5235 O O . VAL A 1 672 ? 2.811 -0.680 -33.090 1.00 93.00 672 VAL A O 1
ATOM 5238 N N . LEU A 1 673 ? 3.217 0.376 -31.149 1.00 91.25 673 LEU A N 1
ATOM 5239 C CA . LEU A 1 673 ? 3.749 -0.785 -30.431 1.00 91.25 673 LEU A CA 1
ATOM 5240 C C . LEU A 1 673 ? 2.838 -1.165 -29.256 1.00 91.25 673 LEU A C 1
ATOM 5242 O O . LEU A 1 673 ? 2.652 -0.364 -28.345 1.00 91.25 673 LEU A O 1
ATOM 5246 N N . ASP A 1 674 ? 2.285 -2.375 -29.265 1.00 87.62 674 ASP A N 1
ATOM 5247 C CA . ASP A 1 674 ? 1.411 -2.896 -28.205 1.00 87.62 674 ASP A CA 1
ATOM 5248 C C . ASP A 1 674 ? 2.172 -3.940 -27.369 1.00 87.62 674 ASP A C 1
ATOM 5250 O O . ASP A 1 674 ? 2.400 -5.058 -27.832 1.00 87.62 674 ASP A O 1
ATOM 5254 N N . GLU A 1 675 ? 2.621 -3.541 -26.175 1.00 83.56 675 GLU A N 1
ATOM 5255 C CA . GLU A 1 675 ? 3.487 -4.307 -25.261 1.00 83.56 675 GLU A CA 1
ATOM 5256 C C . GLU A 1 675 ? 4.735 -4.923 -25.949 1.00 83.56 675 GLU A C 1
ATOM 5258 O O . GLU A 1 675 ? 4.931 -6.144 -25.927 1.00 83.56 675 GLU A O 1
ATOM 5263 N N . PRO A 1 676 ? 5.617 -4.100 -26.564 1.00 81.12 676 PRO A N 1
ATOM 5264 C CA . PRO A 1 676 ? 6.791 -4.576 -27.309 1.00 81.12 676 PRO A CA 1
ATOM 5265 C C . PRO A 1 676 ? 7.853 -5.266 -26.437 1.00 81.12 676 PRO A C 1
ATOM 5267 O O . PRO A 1 676 ? 8.742 -5.924 -26.973 1.00 81.12 676 PRO A O 1
ATOM 5270 N N . SER A 1 677 ? 7.760 -5.119 -25.113 1.00 72.75 677 SER A N 1
ATOM 5271 C CA . SER A 1 677 ? 8.576 -5.818 -24.118 1.00 72.75 677 SER A CA 1
ATOM 5272 C C . SER A 1 677 ? 8.334 -7.325 -24.087 1.00 72.75 677 SER A C 1
ATOM 5274 O O . SER A 1 677 ? 9.226 -8.084 -23.705 1.00 72.75 677 SER A O 1
ATOM 5276 N N . ASN A 1 678 ? 7.157 -7.785 -24.518 1.00 72.12 678 ASN A N 1
ATOM 5277 C CA . ASN A 1 678 ? 6.802 -9.194 -24.437 1.00 72.12 678 ASN A CA 1
ATOM 5278 C C . ASN A 1 678 ? 7.758 -10.074 -25.261 1.00 72.12 678 ASN A C 1
ATOM 5280 O O . ASN A 1 678 ? 7.922 -9.929 -26.476 1.00 72.12 678 ASN A O 1
ATOM 5284 N N . HIS A 1 679 ? 8.368 -11.032 -24.560 1.00 69.31 679 HIS A N 1
ATOM 5285 C CA . HIS A 1 679 ? 9.330 -12.019 -25.062 1.00 69.31 679 HIS A CA 1
ATOM 5286 C C . HIS A 1 679 ? 10.710 -11.487 -25.494 1.00 69.31 679 HIS A C 1
ATOM 5288 O O . HIS A 1 679 ? 11.552 -12.301 -25.885 1.00 69.31 679 HIS A O 1
ATOM 5294 N N . LEU A 1 680 ? 10.993 -10.181 -25.408 1.00 75.88 680 LEU A N 1
ATOM 5295 C CA . LEU A 1 680 ? 12.359 -9.677 -25.584 1.00 75.88 680 LEU A CA 1
ATOM 5296 C C . LEU A 1 680 ? 13.207 -9.924 -24.327 1.00 75.88 680 LEU A C 1
ATOM 5298 O O . LEU A 1 680 ? 12.716 -9.947 -23.203 1.00 75.88 680 LEU A O 1
ATOM 5302 N N . ASP A 1 681 ? 14.500 -10.152 -24.538 1.00 75.69 681 ASP A N 1
ATOM 5303 C CA . ASP A 1 681 ? 15.512 -10.191 -23.486 1.00 75.69 681 ASP A CA 1
ATOM 5304 C C . ASP A 1 681 ? 16.016 -8.781 -23.143 1.00 75.69 681 ASP A C 1
ATOM 5306 O O . ASP A 1 681 ? 15.808 -7.820 -23.884 1.00 75.69 681 ASP A O 1
ATOM 5310 N N . ILE A 1 682 ? 16.711 -8.674 -22.011 1.00 76.06 682 ILE A N 1
ATOM 5311 C CA . ILE A 1 682 ? 17.242 -7.425 -21.443 1.00 76.06 682 ILE A CA 1
ATOM 5312 C C . ILE A 1 682 ? 18.102 -6.666 -22.470 1.00 76.06 682 ILE A C 1
ATOM 5314 O O . ILE A 1 682 ? 17.962 -5.455 -22.617 1.00 76.06 682 ILE A O 1
ATOM 5318 N N . GLU A 1 683 ? 18.945 -7.381 -23.214 1.00 77.19 683 GLU A N 1
ATOM 5319 C CA . GLU A 1 683 ? 19.802 -6.833 -24.266 1.00 77.19 683 GLU A CA 1
ATOM 5320 C C . GLU A 1 683 ? 19.013 -6.425 -25.528 1.00 77.19 683 GLU A C 1
ATOM 5322 O O . GLU A 1 683 ? 19.334 -5.422 -26.168 1.00 77.19 683 GLU A O 1
ATOM 5327 N N . GLY A 1 684 ? 17.959 -7.168 -25.888 1.00 80.75 684 GLY A N 1
ATOM 5328 C CA . GLY A 1 684 ? 17.060 -6.813 -26.991 1.00 80.75 684 GLY A CA 1
ATOM 5329 C C . GLY A 1 684 ? 16.202 -5.579 -26.691 1.00 80.75 684 GLY A C 1
ATOM 5330 O O . GLY A 1 684 ? 15.916 -4.797 -27.598 1.00 80.75 684 GLY A O 1
ATOM 5331 N N . MET A 1 685 ? 15.840 -5.376 -25.422 1.00 81.81 685 MET A N 1
ATOM 5332 C CA . MET A 1 685 ? 15.094 -4.208 -24.949 1.00 81.81 685 MET A CA 1
ATOM 5333 C C . MET A 1 685 ? 15.909 -2.918 -25.011 1.00 81.81 685 MET A C 1
ATOM 5335 O O . MET A 1 685 ? 15.416 -1.919 -25.539 1.00 81.81 685 MET A O 1
ATOM 5339 N N . ASP A 1 686 ? 17.167 -2.936 -24.557 1.00 82.50 686 ASP A N 1
ATOM 5340 C CA . ASP A 1 686 ? 18.057 -1.774 -24.697 1.00 82.50 686 ASP A CA 1
ATOM 5341 C C . ASP A 1 686 ? 18.267 -1.419 -26.180 1.00 82.50 686 ASP A C 1
ATOM 5343 O O . ASP A 1 686 ? 18.158 -0.252 -26.562 1.00 82.50 686 ASP A O 1
ATOM 5347 N N . ALA A 1 687 ? 18.484 -2.428 -27.035 1.00 85.94 687 ALA A N 1
ATOM 5348 C CA . ALA A 1 687 ? 18.652 -2.244 -28.477 1.00 85.94 687 ALA A CA 1
ATOM 5349 C C . ALA A 1 687 ? 17.409 -1.630 -29.148 1.00 85.94 687 ALA A C 1
ATOM 5351 O O . ALA A 1 687 ? 17.534 -0.746 -30.000 1.00 85.94 687 ALA A O 1
ATOM 5352 N N . LEU A 1 688 ? 16.205 -2.064 -28.755 1.00 88.50 688 LEU A N 1
ATOM 5353 C CA . LEU A 1 688 ? 14.948 -1.486 -29.231 1.00 88.50 688 LEU A CA 1
ATOM 5354 C C . LEU A 1 688 ? 14.766 -0.045 -28.731 1.00 88.50 688 LEU A C 1
ATOM 5356 O O . LEU A 1 688 ? 14.398 0.823 -29.520 1.00 88.50 688 LEU A O 1
ATOM 5360 N N . SER A 1 689 ? 15.064 0.230 -27.458 1.00 89.12 689 SER A N 1
ATOM 5361 C CA . SER A 1 689 ? 14.996 1.578 -26.879 1.00 89.12 689 SER A CA 1
ATOM 5362 C C . SER A 1 689 ? 15.921 2.557 -27.617 1.00 89.12 689 SER A C 1
ATOM 5364 O O . SER A 1 689 ? 15.477 3.627 -28.036 1.00 89.12 689 SER A O 1
ATOM 5366 N N . GLU A 1 690 ? 17.184 2.181 -27.849 1.00 88.94 690 GLU A N 1
ATOM 5367 C CA . GLU A 1 690 ? 18.157 2.984 -28.608 1.00 88.94 690 GLU A CA 1
ATOM 5368 C C . GLU A 1 690 ? 17.692 3.228 -30.059 1.00 88.94 690 GLU A C 1
ATOM 5370 O O . GLU A 1 690 ? 17.834 4.332 -30.596 1.00 88.94 690 GLU A O 1
ATOM 5375 N N . ALA A 1 691 ? 17.089 2.221 -30.699 1.00 90.25 691 ALA A N 1
ATOM 5376 C CA . ALA A 1 691 ? 16.572 2.335 -32.061 1.00 90.25 691 ALA A CA 1
ATOM 5377 C C . ALA A 1 691 ? 15.334 3.245 -32.164 1.00 90.25 691 ALA A C 1
ATOM 5379 O O . ALA A 1 691 ? 15.234 4.019 -33.116 1.00 90.25 691 ALA A O 1
ATOM 5380 N N . LEU A 1 692 ? 14.414 3.197 -31.194 1.00 91.44 692 LEU A N 1
ATOM 5381 C CA . LEU A 1 692 ? 13.220 4.056 -31.153 1.00 91.44 692 LEU A CA 1
ATOM 5382 C C . LEU A 1 692 ? 13.552 5.516 -30.809 1.00 91.44 692 LEU A C 1
ATOM 5384 O O . LEU A 1 692 ? 12.907 6.431 -31.324 1.00 91.44 692 LEU A O 1
ATOM 5388 N N . GLN A 1 693 ? 14.589 5.752 -29.999 1.00 90.00 693 GLN A N 1
ATOM 5389 C CA . GLN A 1 693 ? 15.131 7.096 -29.774 1.00 90.00 693 GLN A CA 1
ATOM 5390 C C . GLN A 1 693 ? 15.698 7.710 -31.063 1.00 90.00 693 GLN A C 1
ATOM 5392 O O . GLN A 1 693 ? 15.501 8.898 -31.309 1.00 90.00 693 GLN A O 1
ATOM 5397 N N . ARG A 1 694 ? 16.376 6.910 -31.900 1.00 90.00 694 ARG A N 1
ATOM 5398 C CA . ARG A 1 694 ? 16.978 7.361 -33.171 1.00 90.00 694 ARG A CA 1
ATOM 5399 C C . ARG A 1 694 ? 16.015 7.437 -34.358 1.00 90.00 694 ARG A C 1
ATOM 5401 O O . ARG A 1 694 ? 16.369 8.033 -35.368 1.00 90.00 694 ARG A O 1
ATOM 5408 N N . PHE A 1 695 ? 14.846 6.809 -34.278 1.00 91.50 695 PHE A N 1
ATOM 5409 C CA . PHE A 1 695 ? 13.883 6.759 -35.379 1.00 91.50 695 PHE A CA 1
ATOM 5410 C C . PHE A 1 695 ? 13.289 8.148 -35.673 1.00 91.50 695 PHE A C 1
ATOM 5412 O O . PHE A 1 695 ? 12.752 8.788 -34.779 1.00 91.50 695 PHE A O 1
ATOM 5419 N N . GLU A 1 696 ? 13.337 8.630 -36.917 1.00 89.88 696 GLU A N 1
ATOM 5420 C CA . GLU A 1 696 ? 12.858 9.990 -37.251 1.00 89.88 696 GLU A CA 1
ATOM 5421 C C . GLU A 1 696 ? 11.325 10.115 -37.385 1.00 89.88 696 GLU A C 1
ATOM 5423 O O . GLU A 1 696 ? 10.811 11.222 -37.538 1.00 89.88 696 GLU A O 1
ATOM 5428 N N . GLY A 1 697 ? 10.592 8.997 -3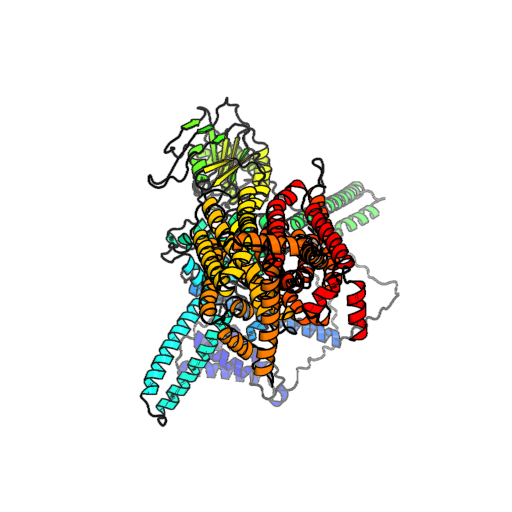7.347 1.00 90.75 697 GLY A N 1
ATOM 5429 C CA . GLY A 1 697 ? 9.128 8.964 -37.412 1.00 90.75 697 GLY A CA 1
ATOM 5430 C C . GLY A 1 697 ? 8.447 8.963 -36.042 1.00 90.75 697 GLY A C 1
ATOM 5431 O O . GLY A 1 697 ? 9.100 8.928 -34.996 1.00 90.75 697 GLY A O 1
ATOM 5432 N N . GLY A 1 698 ? 7.112 8.974 -36.048 1.00 92.06 698 GLY A N 1
ATOM 5433 C CA . GLY A 1 698 ? 6.307 9.033 -34.825 1.00 92.06 698 GLY A CA 1
ATOM 5434 C C . GLY A 1 698 ? 6.295 7.690 -34.094 1.00 92.06 698 GLY A C 1
ATOM 5435 O O . GLY A 1 698 ? 6.292 6.638 -34.732 1.00 92.06 698 GLY A O 1
ATOM 5436 N N . VAL A 1 699 ? 6.260 7.704 -32.761 1.00 94.44 699 VAL A N 1
ATOM 5437 C CA . VAL A 1 699 ? 6.148 6.487 -31.941 1.00 94.44 699 VAL A CA 1
ATOM 5438 C C . VAL A 1 699 ? 4.973 6.622 -30.980 1.00 94.44 699 VAL A C 1
ATOM 5440 O O . VAL A 1 699 ? 4.922 7.548 -30.168 1.00 94.44 699 VAL A O 1
ATOM 5443 N N . VAL A 1 700 ? 4.047 5.670 -31.060 1.00 94.12 700 VAL A N 1
ATOM 5444 C CA . VAL A 1 700 ? 2.963 5.463 -30.095 1.00 94.12 700 VAL A CA 1
ATOM 5445 C C . VAL A 1 700 ? 3.162 4.082 -29.490 1.00 94.12 700 VAL A C 1
ATOM 5447 O O . VAL A 1 700 ? 3.222 3.098 -30.224 1.00 94.12 700 VAL A O 1
ATOM 5450 N N . MET A 1 701 ? 3.275 3.981 -28.171 1.00 90.81 701 MET A N 1
ATOM 5451 C CA . MET A 1 701 ? 3.489 2.698 -27.508 1.00 90.81 701 MET A CA 1
ATOM 5452 C C . MET A 1 701 ? 2.623 2.514 -26.265 1.00 90.81 701 MET A C 1
ATOM 5454 O O . MET A 1 701 ? 2.425 3.433 -25.475 1.00 90.81 701 MET A O 1
ATOM 5458 N N . VAL A 1 702 ? 2.137 1.293 -26.091 1.00 88.75 702 VAL A N 1
ATOM 5459 C CA . VAL A 1 702 ? 1.595 0.761 -24.842 1.00 88.75 702 VAL A CA 1
ATOM 5460 C C . VAL A 1 702 ? 2.680 -0.140 -24.261 1.00 88.75 702 VAL A C 1
ATOM 5462 O O . VAL A 1 702 ? 3.211 -0.992 -24.972 1.00 88.75 702 VAL A O 1
ATOM 5465 N N . SER A 1 703 ? 3.060 0.079 -23.004 1.00 82.69 703 SER A N 1
ATOM 5466 C CA . SER A 1 703 ? 4.007 -0.792 -22.306 1.00 82.69 703 SER A CA 1
ATOM 5467 C C . SER A 1 703 ? 3.796 -0.746 -20.796 1.00 82.69 703 SER A C 1
ATOM 5469 O O . SER A 1 703 ? 3.444 0.300 -20.242 1.00 82.69 703 SER A O 1
ATOM 5471 N N . HIS A 1 704 ? 4.056 -1.861 -20.122 1.00 74.88 704 HIS A N 1
ATOM 5472 C CA . HIS A 1 704 ? 4.215 -1.917 -18.668 1.00 74.88 704 HIS A CA 1
ATOM 5473 C C . HIS A 1 704 ? 5.645 -1.578 -18.185 1.00 74.88 704 HIS A C 1
ATOM 5475 O O . HIS A 1 704 ? 5.827 -1.293 -17.001 1.00 74.88 704 HIS A O 1
ATOM 5481 N N . ASP A 1 705 ? 6.642 -1.527 -19.080 1.00 75.31 705 ASP A N 1
ATOM 5482 C CA . ASP A 1 705 ? 8.034 -1.186 -18.750 1.00 75.31 705 ASP A CA 1
ATOM 5483 C C . ASP A 1 705 ? 8.205 0.331 -18.528 1.00 75.31 705 ASP A C 1
ATOM 5485 O O . ASP A 1 705 ? 8.210 1.149 -19.455 1.00 75.31 705 ASP A O 1
ATOM 5489 N N . VAL A 1 706 ? 8.383 0.703 -17.258 1.00 75.19 706 VAL A N 1
ATOM 5490 C CA . VAL A 1 706 ? 8.610 2.083 -16.806 1.00 75.19 706 VAL A CA 1
ATOM 5491 C C . VAL A 1 706 ? 9.878 2.690 -17.413 1.00 75.19 706 VAL A C 1
ATOM 5493 O O . VAL A 1 706 ? 9.874 3.872 -17.760 1.00 75.19 706 VAL A O 1
ATOM 5496 N N . THR A 1 707 ? 10.953 1.914 -17.555 1.00 78.25 707 THR A N 1
ATOM 5497 C CA . THR A 1 707 ? 12.233 2.377 -18.102 1.00 78.25 707 THR A CA 1
ATOM 5498 C C . THR A 1 707 ? 12.127 2.611 -19.606 1.00 78.25 707 THR A C 1
ATOM 5500 O O . THR A 1 707 ? 12.579 3.648 -20.090 1.00 78.25 707 THR A O 1
ATOM 5503 N N . MET A 1 708 ? 11.465 1.719 -20.348 1.00 82.31 708 MET A N 1
ATOM 5504 C CA . MET A 1 708 ? 11.224 1.910 -21.781 1.00 82.31 708 MET A CA 1
ATOM 5505 C C . MET A 1 708 ? 10.337 3.138 -22.044 1.00 82.31 708 MET A C 1
ATOM 5507 O O . MET A 1 708 ? 10.664 3.960 -22.903 1.00 82.31 708 MET A O 1
ATOM 5511 N N . LEU A 1 709 ? 9.262 3.320 -21.264 1.00 85.44 709 LEU A N 1
ATOM 5512 C CA . LEU A 1 709 ? 8.417 4.515 -21.346 1.00 85.44 709 LEU A CA 1
ATOM 5513 C C . LEU A 1 709 ? 9.204 5.799 -21.045 1.00 85.44 709 LEU A C 1
ATOM 5515 O O . LEU A 1 709 ? 9.082 6.762 -21.795 1.00 85.44 709 LEU A O 1
ATOM 5519 N N . GLN A 1 710 ? 10.033 5.822 -19.996 1.00 84.56 710 GLN A N 1
ATOM 5520 C CA . GLN A 1 710 ? 10.856 6.992 -19.649 1.00 84.56 710 GLN A CA 1
ATOM 5521 C C . GLN A 1 710 ? 11.921 7.318 -20.703 1.00 84.56 710 GLN A C 1
ATOM 5523 O O . GLN A 1 710 ? 12.202 8.490 -20.943 1.00 84.56 710 GLN A O 1
ATOM 5528 N N . ASN A 1 711 ? 12.508 6.298 -21.332 1.00 86.31 711 ASN A N 1
ATOM 5529 C CA . ASN A 1 711 ? 13.571 6.475 -22.318 1.00 86.31 711 ASN A CA 1
ATOM 5530 C C . ASN A 1 711 ? 13.049 6.890 -23.702 1.00 86.31 711 ASN A C 1
ATOM 5532 O O . ASN A 1 711 ? 13.770 7.572 -24.432 1.00 86.31 711 ASN A O 1
ATOM 5536 N N . VAL A 1 712 ? 11.843 6.462 -24.089 1.00 89.50 712 VAL A N 1
ATOM 5537 C CA . VAL A 1 712 ? 11.308 6.661 -25.450 1.00 89.50 712 VAL A CA 1
ATOM 5538 C C . VAL A 1 712 ? 10.192 7.711 -25.508 1.00 89.50 712 VAL A C 1
ATOM 5540 O O . VAL A 1 712 ? 10.108 8.434 -26.500 1.00 89.50 712 VAL A O 1
ATOM 5543 N N . CYS A 1 713 ? 9.332 7.820 -24.488 1.00 90.25 713 CYS A N 1
ATOM 5544 C CA . CYS A 1 713 ? 8.140 8.675 -24.528 1.00 90.25 713 CYS A CA 1
ATOM 5545 C C . CYS A 1 713 ? 8.388 10.071 -23.938 1.00 90.25 713 CYS A C 1
ATOM 5547 O O . CYS A 1 713 ? 8.920 10.207 -22.840 1.00 90.25 713 CYS A O 1
ATOM 5549 N N . THR A 1 714 ? 7.921 11.120 -24.624 1.00 88.19 714 THR A N 1
ATOM 5550 C CA . THR A 1 714 ? 7.937 12.506 -24.109 1.00 88.19 714 THR A CA 1
ATOM 5551 C C . THR A 1 714 ? 6.590 12.936 -23.532 1.00 88.19 714 THR A C 1
ATOM 5553 O O . THR A 1 714 ? 6.521 13.909 -22.784 1.00 88.19 714 THR A O 1
ATOM 5556 N N . SER A 1 715 ? 5.515 12.216 -23.863 1.00 89.38 715 SER A N 1
ATOM 5557 C CA . SER A 1 715 ? 4.159 12.471 -23.377 1.00 89.38 715 SER A CA 1
ATOM 5558 C C . SER A 1 715 ? 3.492 11.177 -22.923 1.00 89.38 715 SER A C 1
ATOM 5560 O O . SER A 1 715 ? 3.646 10.132 -23.560 1.00 89.38 715 SER A O 1
ATOM 5562 N N . LEU A 1 716 ? 2.742 11.255 -21.824 1.00 90.31 716 LEU A N 1
ATOM 5563 C CA . LEU A 1 716 ? 1.965 10.146 -21.280 1.00 90.31 716 LEU A CA 1
ATOM 5564 C C . LEU A 1 716 ? 0.476 10.426 -21.427 1.00 90.31 716 LEU A C 1
ATOM 5566 O O . LEU A 1 716 ? 0.019 11.550 -21.216 1.00 90.31 716 LEU A O 1
ATOM 5570 N N . TRP A 1 717 ? -0.268 9.385 -21.770 1.00 90.50 717 TRP A N 1
ATOM 5571 C CA . TRP A 1 717 ? -1.713 9.414 -21.927 1.00 90.50 717 TRP A CA 1
ATOM 5572 C C . TRP A 1 717 ? -2.326 8.276 -21.118 1.00 90.50 717 TRP A C 1
ATOM 5574 O O . TRP A 1 717 ? -1.904 7.126 -21.228 1.00 90.50 717 TRP A O 1
ATOM 5584 N N . VAL A 1 718 ? -3.310 8.597 -20.286 1.00 88.69 718 VAL A N 1
ATOM 5585 C CA . VAL A 1 718 ? -3.988 7.648 -19.406 1.00 88.69 718 VAL A CA 1
ATOM 5586 C C . VAL A 1 718 ? -5.290 7.222 -20.070 1.00 88.69 718 VAL A C 1
ATOM 5588 O O . VAL A 1 718 ? -6.166 8.042 -20.329 1.00 88.69 718 VAL A O 1
ATOM 5591 N N . CYS A 1 719 ? -5.401 5.928 -20.351 1.00 86.62 719 CYS A N 1
ATOM 5592 C CA . CYS A 1 719 ? -6.619 5.269 -20.797 1.00 86.62 719 CYS A CA 1
ATOM 5593 C C . CYS A 1 719 ? -7.316 4.676 -19.566 1.00 86.62 719 CYS A C 1
ATOM 5595 O O . CYS A 1 719 ? -6.931 3.601 -19.100 1.00 86.62 719 CYS A O 1
ATOM 5597 N N . ASP A 1 720 ? -8.321 5.369 -19.034 1.00 80.56 720 ASP A N 1
ATOM 5598 C CA . ASP A 1 720 ? -9.108 4.933 -17.873 1.00 80.56 720 ASP A CA 1
ATOM 5599 C C . ASP A 1 720 ? -10.557 5.447 -17.960 1.00 80.56 720 ASP A C 1
ATOM 5601 O O . ASP A 1 720 ? -10.846 6.387 -18.696 1.00 80.56 720 ASP A O 1
ATOM 5605 N N . LYS A 1 721 ? -11.495 4.792 -17.260 1.00 78.12 721 LYS A N 1
ATOM 5606 C CA . LYS A 1 721 ? -12.939 5.126 -17.207 1.00 78.12 721 LYS A CA 1
ATOM 5607 C C . LYS A 1 721 ? -13.610 5.339 -18.587 1.00 78.12 721 LYS A C 1
ATOM 5609 O O . LYS A 1 721 ? -14.675 5.946 -18.686 1.00 78.12 721 LYS A O 1
ATOM 5614 N N . GLY A 1 722 ? -13.022 4.779 -19.648 1.00 79.19 722 GLY A N 1
ATOM 5615 C CA . GLY A 1 722 ? -13.497 4.866 -21.032 1.00 79.19 722 GLY A CA 1
ATOM 5616 C C . GLY A 1 722 ? -13.094 6.135 -21.792 1.00 79.19 722 GLY A C 1
ATOM 5617 O O . GLY A 1 722 ? -13.611 6.354 -22.884 1.00 79.19 722 GLY A O 1
ATOM 5618 N N . THR A 1 723 ? -12.186 6.957 -21.263 1.00 85.56 723 THR A N 1
ATOM 5619 C CA . THR A 1 723 ? -11.576 8.092 -21.975 1.00 85.56 723 THR A CA 1
ATOM 5620 C C . THR A 1 723 ? -10.068 7.877 -22.140 1.00 85.56 723 THR A C 1
ATOM 5622 O O . THR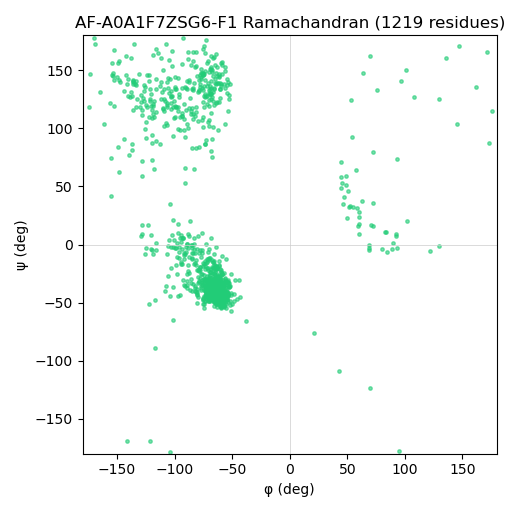 A 1 723 ? -9.485 6.958 -21.559 1.00 85.56 723 THR A O 1
ATOM 5625 N N . VAL A 1 724 ? -9.426 8.705 -22.968 1.00 89.31 724 VAL A N 1
ATOM 5626 C CA . VAL A 1 724 ? -7.963 8.753 -23.098 1.00 89.31 724 VAL A CA 1
ATOM 5627 C C . VAL A 1 724 ? -7.541 10.205 -22.936 1.00 89.31 724 VAL A C 1
ATOM 5629 O O . VAL A 1 724 ? -7.870 11.036 -23.776 1.00 89.31 724 VAL A O 1
ATOM 5632 N N . THR A 1 725 ? -6.853 10.528 -21.844 1.00 88.62 725 THR A N 1
ATOM 5633 C CA . THR A 1 725 ? -6.478 11.909 -21.508 1.00 88.62 725 THR A CA 1
ATOM 5634 C C . THR A 1 725 ? -4.972 12.044 -21.353 1.00 88.62 725 THR A C 1
ATOM 5636 O O . THR A 1 725 ? -4.290 11.130 -20.892 1.00 88.62 725 THR A O 1
ATOM 5639 N N . LYS A 1 726 ? -4.423 13.194 -21.743 1.00 88.12 726 LYS A N 1
ATOM 5640 C CA . LYS A 1 726 ? -3.011 13.499 -21.514 1.00 88.12 726 LYS A CA 1
ATOM 5641 C C . LYS A 1 726 ? -2.757 13.681 -20.012 1.00 88.12 726 LYS A C 1
ATOM 5643 O O . LYS A 1 726 ? -3.507 14.381 -19.338 1.00 88.12 726 LYS A O 1
ATOM 5648 N N . PHE A 1 727 ? -1.684 13.080 -19.507 1.00 86.50 727 PHE A N 1
ATOM 5649 C CA . PHE A 1 727 ? -1.240 13.215 -18.122 1.00 86.50 727 PHE A CA 1
ATOM 5650 C C . PHE A 1 727 ? -0.064 14.190 -18.030 1.00 86.50 727 PHE A C 1
ATOM 5652 O O . PHE A 1 727 ? 1.008 13.944 -18.588 1.00 86.50 727 PHE A O 1
ATOM 5659 N N . ASP A 1 728 ? -0.252 15.291 -17.304 1.00 78.06 728 ASP A N 1
ATOM 5660 C CA . ASP A 1 728 ? 0.767 16.327 -17.112 1.00 78.06 728 ASP A CA 1
ATOM 5661 C C . ASP A 1 728 ? 1.740 15.951 -15.973 1.00 78.06 728 ASP A C 1
ATOM 5663 O O . ASP A 1 728 ? 1.813 16.591 -14.925 1.00 78.06 728 ASP A O 1
ATOM 5667 N N . GLY A 1 729 ? 2.500 14.873 -16.182 1.00 78.56 729 GLY A N 1
ATOM 5668 C CA . GLY A 1 729 ? 3.493 14.371 -15.233 1.00 78.56 729 GLY A CA 1
ATOM 5669 C C . GLY A 1 729 ? 4.396 13.280 -15.814 1.00 78.56 729 GLY A C 1
ATOM 5670 O O . GLY A 1 729 ? 4.243 12.858 -16.957 1.00 78.56 729 GLY A O 1
ATOM 5671 N N . THR A 1 730 ? 5.361 12.809 -15.020 1.00 78.19 730 THR A N 1
ATOM 5672 C CA . THR A 1 730 ? 6.262 11.702 -15.396 1.00 78.19 730 THR A CA 1
ATOM 5673 C C . THR A 1 730 ? 5.677 10.337 -15.017 1.00 78.19 730 THR A C 1
ATOM 5675 O O . THR A 1 730 ? 4.779 10.252 -14.176 1.00 78.19 730 THR A O 1
ATOM 5678 N N . VAL A 1 731 ? 6.236 9.242 -15.554 1.00 68.69 731 VAL A N 1
ATOM 5679 C CA . VAL A 1 731 ? 5.812 7.867 -15.197 1.00 68.69 731 VAL A CA 1
ATOM 5680 C C . VAL A 1 731 ? 5.902 7.626 -13.680 1.00 68.69 731 VAL A C 1
ATOM 5682 O O . VAL A 1 731 ? 5.040 6.973 -13.100 1.00 68.69 731 VAL A O 1
ATOM 5685 N N . ASN A 1 732 ? 6.895 8.220 -13.008 1.00 66.38 732 ASN A N 1
ATOM 5686 C CA . ASN A 1 732 ? 7.050 8.121 -11.553 1.00 66.38 732 ASN A CA 1
ATOM 5687 C C . ASN A 1 732 ? 5.951 8.878 -10.787 1.00 66.38 732 ASN A C 1
ATOM 5689 O O . ASN A 1 732 ? 5.504 8.404 -9.744 1.00 66.38 732 ASN A O 1
ATOM 5693 N N . ALA A 1 733 ? 5.483 10.022 -11.301 1.00 70.81 733 ALA A N 1
ATOM 5694 C CA . ALA A 1 733 ? 4.339 10.731 -10.726 1.00 70.81 733 ALA A CA 1
ATOM 5695 C C . ALA A 1 733 ? 3.046 9.908 -10.873 1.00 70.81 733 ALA A C 1
ATOM 5697 O O . ALA A 1 733 ? 2.269 9.822 -9.925 1.00 70.81 733 ALA A O 1
ATOM 5698 N N . TYR A 1 734 ? 2.869 9.228 -12.011 1.00 66.81 734 TYR A N 1
ATOM 5699 C CA . TYR A 1 734 ? 1.755 8.303 -12.239 1.00 66.81 734 TYR A CA 1
ATOM 5700 C C . TYR A 1 734 ? 1.812 7.070 -11.313 1.00 66.81 734 TYR A C 1
ATOM 5702 O O . TYR A 1 734 ? 0.817 6.768 -10.655 1.00 66.81 734 TYR A O 1
ATOM 5710 N N . LYS A 1 735 ? 2.984 6.419 -11.154 1.00 60.12 735 LYS A N 1
ATOM 5711 C CA . LYS A 1 735 ? 3.182 5.330 -10.166 1.00 60.12 735 LYS A CA 1
ATOM 5712 C C . LYS A 1 735 ? 2.828 5.811 -8.754 1.00 60.12 735 LYS A C 1
ATOM 5714 O O . LYS A 1 735 ? 2.094 5.128 -8.051 1.00 60.12 735 LYS A O 1
ATOM 5719 N N . LYS A 1 736 ? 3.277 7.010 -8.358 1.00 58.66 736 LYS A N 1
ATOM 5720 C CA . LYS A 1 736 ? 2.977 7.582 -7.035 1.00 58.66 736 LYS A CA 1
ATOM 5721 C C . LYS A 1 736 ? 1.482 7.852 -6.828 1.00 58.66 736 LYS A C 1
ATOM 5723 O O . LYS A 1 736 ? 0.981 7.534 -5.757 1.00 58.66 736 LYS A O 1
ATOM 5728 N N . MET A 1 737 ? 0.788 8.386 -7.837 1.00 57.62 737 MET A N 1
ATOM 5729 C CA . MET A 1 737 ? -0.660 8.639 -7.806 1.00 57.62 737 MET A CA 1
ATOM 5730 C C . MET A 1 737 ? -1.459 7.345 -7.575 1.00 57.62 737 MET A C 1
ATOM 5732 O O . MET A 1 737 ? -2.304 7.298 -6.682 1.00 57.62 737 MET A O 1
ATOM 5736 N N . ILE A 1 738 ? -1.125 6.277 -8.308 1.00 50.22 738 ILE A N 1
ATOM 5737 C CA . ILE A 1 738 ? -1.737 4.950 -8.136 1.00 50.22 738 ILE A CA 1
ATOM 5738 C C . ILE A 1 738 ? -1.417 4.375 -6.749 1.00 50.22 738 ILE A C 1
ATOM 5740 O O . ILE A 1 738 ? -2.317 3.913 -6.054 1.00 50.22 738 ILE A O 1
ATOM 5744 N N . SER A 1 739 ? -0.158 4.445 -6.300 1.00 37.34 739 SER A N 1
ATOM 5745 C CA . SER A 1 739 ? 0.223 3.963 -4.965 1.00 37.34 739 SER A CA 1
ATOM 5746 C C . SER A 1 739 ? -0.478 4.718 -3.829 1.00 37.34 739 SER A C 1
ATOM 5748 O O . SER A 1 739 ? -0.759 4.111 -2.798 1.00 37.34 739 SER A O 1
ATOM 5750 N N . SER A 1 740 ? -0.783 6.013 -3.992 1.00 38.66 740 SER A N 1
ATOM 5751 C CA . SER A 1 740 ? -1.540 6.777 -2.988 1.00 38.66 740 SER A CA 1
ATOM 5752 C C . SER A 1 740 ? -3.023 6.408 -2.923 1.00 38.66 740 SER A C 1
ATOM 5754 O O . SER A 1 740 ? -3.588 6.444 -1.837 1.00 38.66 740 SER A O 1
ATOM 5756 N N . GLN A 1 741 ? -3.639 5.982 -4.032 1.00 38.12 741 GLN A N 1
ATOM 5757 C CA . GLN A 1 741 ? -5.041 5.531 -4.047 1.00 38.12 741 GLN A CA 1
ATOM 5758 C C . GLN A 1 741 ? -5.264 4.197 -3.307 1.00 38.12 741 GLN A C 1
ATOM 5760 O O . GLN A 1 741 ? -6.403 3.816 -3.061 1.00 38.12 741 GLN A O 1
ATOM 5765 N N . ALA A 1 742 ? -4.199 3.474 -2.944 1.00 29.94 742 ALA A N 1
ATOM 5766 C CA . ALA A 1 742 ? -4.294 2.112 -2.422 1.00 29.94 742 ALA A CA 1
ATOM 5767 C C . ALA A 1 742 ? -4.289 1.977 -0.880 1.00 29.94 742 ALA A C 1
ATOM 5769 O O . ALA A 1 742 ? -4.409 0.852 -0.399 1.00 29.94 742 ALA A O 1
ATOM 5770 N N . ASN A 1 743 ? -4.072 3.046 -0.090 1.00 32.28 743 ASN A N 1
ATOM 5771 C CA . ASN A 1 743 ? -3.582 2.877 1.296 1.00 32.28 743 ASN A CA 1
ATOM 5772 C C . ASN A 1 743 ? -3.913 4.021 2.298 1.00 32.28 743 ASN A C 1
ATOM 5774 O O . ASN A 1 743 ? -3.020 4.766 2.704 1.00 32.28 743 ASN A O 1
ATOM 5778 N N . GLU A 1 744 ? -5.155 4.163 2.790 1.00 28.38 744 GLU A N 1
ATOM 5779 C CA . GLU A 1 744 ? -5.511 5.298 3.678 1.00 28.38 744 GLU A CA 1
ATOM 5780 C C . GLU A 1 744 ? -6.655 5.019 4.726 1.00 28.38 744 GLU A C 1
ATOM 5782 O O . GLU A 1 744 ? -7.599 4.285 4.441 1.00 28.38 744 GLU A O 1
ATOM 5787 N N . ALA A 1 745 ? -6.573 5.594 5.962 1.00 28.44 745 ALA A N 1
ATOM 5788 C CA . ALA A 1 745 ? -7.574 5.556 7.080 1.00 28.44 745 ALA A CA 1
ATOM 5789 C C . ALA A 1 745 ? -7.244 6.565 8.241 1.00 28.44 745 ALA A C 1
ATOM 5791 O O . ALA A 1 745 ? -6.168 7.156 8.200 1.00 28.44 745 ALA A O 1
ATOM 5792 N N . GLY A 1 746 ? -8.021 6.863 9.321 1.00 29.22 746 GLY A N 1
ATOM 5793 C CA . GLY A 1 746 ? -9.244 6.305 9.971 1.00 29.22 746 GLY A CA 1
ATOM 5794 C C . GLY A 1 746 ? -10.308 7.350 10.453 1.00 29.22 746 GLY A C 1
ATOM 5795 O O . GLY A 1 746 ? -10.027 8.539 10.539 1.00 29.22 746 GLY A O 1
ATOM 5796 N N . VAL A 1 747 ? -11.573 6.931 10.677 1.00 43.84 747 VAL A N 1
ATOM 5797 C CA . VAL A 1 747 ? -12.872 7.697 10.629 1.00 43.84 747 VAL A CA 1
ATOM 5798 C C . VAL A 1 747 ? -12.936 9.003 9.832 1.00 43.84 747 VAL A C 1
ATOM 5800 O O . VAL A 1 747 ? -13.535 8.971 8.772 1.00 43.84 747 VAL A O 1
ATOM 5803 N N . ILE A 1 748 ? -12.409 10.151 10.273 1.00 48.19 748 ILE A N 1
ATOM 5804 C CA . ILE A 1 748 ? -12.407 11.362 9.414 1.00 48.19 748 ILE A CA 1
ATOM 5805 C C . ILE A 1 748 ? -11.251 11.273 8.414 1.00 48.19 748 ILE A C 1
ATOM 5807 O O . ILE A 1 748 ? -11.469 11.439 7.219 1.00 48.19 748 ILE A O 1
ATOM 5811 N N . SER A 1 749 ? -10.081 10.856 8.896 1.00 47.47 749 SER A N 1
ATOM 5812 C CA . SER A 1 749 ? -8.923 10.459 8.096 1.00 47.47 749 SER A CA 1
ATOM 5813 C C . SER A 1 749 ? -9.124 9.132 7.334 1.00 47.47 749 SER A C 1
ATOM 5815 O O . SER A 1 749 ? -8.223 8.751 6.602 1.00 47.47 749 SER A O 1
ATOM 5817 N N . SER A 1 750 ? -10.251 8.408 7.491 1.00 47.06 750 SER A N 1
ATOM 5818 C CA . SER A 1 750 ? -10.676 7.372 6.515 1.00 47.06 750 SER A CA 1
ATOM 5819 C C . SER A 1 750 ? -11.803 7.855 5.638 1.00 47.06 750 SER A C 1
ATOM 5821 O O . SER A 1 750 ? -11.740 7.671 4.447 1.00 47.06 750 SER A O 1
ATOM 5823 N N . THR A 1 751 ? -12.823 8.518 6.165 1.00 53.06 751 THR A N 1
ATOM 5824 C CA . THR A 1 751 ? -13.956 8.925 5.334 1.00 53.06 751 THR A CA 1
ATOM 5825 C C . THR A 1 751 ? -13.499 9.909 4.254 1.00 53.06 751 THR A C 1
ATOM 5827 O O . THR A 1 751 ? -13.789 9.677 3.097 1.00 53.06 751 THR A O 1
ATOM 5830 N N . LEU A 1 752 ? -12.667 10.919 4.547 1.00 56.78 752 LEU A N 1
ATOM 5831 C CA . LEU A 1 752 ? -12.122 11.860 3.532 1.00 56.78 752 LEU A CA 1
ATOM 5832 C C . LEU A 1 752 ? -11.195 11.241 2.468 1.00 56.78 752 LEU A C 1
ATOM 5834 O O . LEU A 1 752 ? -10.659 11.949 1.613 1.00 56.78 752 LEU A O 1
ATOM 5838 N N . VAL A 1 753 ? -10.957 9.951 2.613 1.00 54.00 753 VAL A N 1
ATOM 5839 C CA . VAL A 1 753 ? -9.840 9.178 2.102 1.00 54.00 753 VAL A CA 1
ATOM 5840 C C . VAL A 1 753 ? -10.415 8.047 1.232 1.00 54.00 753 VAL A C 1
ATOM 5842 O O . VAL A 1 753 ? -10.123 7.965 0.049 1.00 54.00 753 VAL A O 1
ATOM 5845 N N . SER A 1 754 ? -11.376 7.291 1.770 1.00 58.56 754 SER A N 1
ATOM 5846 C CA . SER A 1 754 ? -12.155 6.252 1.102 1.00 58.56 754 SER A CA 1
ATOM 5847 C C . SER A 1 754 ? -13.492 6.752 0.550 1.00 58.56 754 SER A C 1
ATOM 5849 O O . SER A 1 754 ? -14.233 5.958 -0.018 1.00 58.56 754 SER A O 1
ATOM 5851 N N . ILE A 1 755 ? -13.806 8.053 0.669 1.00 63.56 755 ILE A N 1
ATOM 5852 C CA . ILE A 1 755 ? -14.812 8.695 -0.193 1.00 63.56 755 ILE A CA 1
ATOM 5853 C C . ILE A 1 755 ? -14.343 8.686 -1.654 1.00 63.56 755 ILE A C 1
ATOM 5855 O O . ILE A 1 755 ? -15.188 8.524 -2.521 1.00 63.56 755 ILE A O 1
ATOM 5859 N N . ASP A 1 756 ? -13.047 8.876 -1.942 1.00 62.84 756 ASP A N 1
ATOM 5860 C CA . ASP A 1 756 ? -12.524 9.036 -3.314 1.00 62.84 756 ASP A CA 1
ATOM 5861 C C . ASP A 1 756 ? -13.423 9.962 -4.176 1.00 62.84 756 ASP A C 1
ATOM 5863 O O . ASP A 1 756 ? -13.510 11.165 -3.906 1.00 62.84 756 ASP A O 1
ATOM 5867 N N . THR A 1 757 ? -14.140 9.392 -5.151 1.00 64.69 757 THR A N 1
ATOM 5868 C CA . THR A 1 757 ? -15.070 10.054 -6.079 1.00 64.69 757 THR A CA 1
ATOM 5869 C C . THR A 1 757 ? -16.559 9.886 -5.724 1.00 64.69 757 THR A C 1
ATOM 5871 O O . THR A 1 757 ? -17.419 10.470 -6.382 1.00 64.69 757 THR A O 1
ATOM 5874 N N . ASP A 1 758 ? -16.886 9.142 -4.666 1.00 67.44 758 ASP A N 1
ATOM 5875 C CA . ASP A 1 758 ? -18.233 8.689 -4.261 1.00 67.44 758 ASP A CA 1
ATOM 5876 C C . ASP A 1 758 ? -19.146 9.818 -3.718 1.00 67.44 758 ASP A C 1
ATOM 5878 O O . ASP A 1 758 ? -20.363 9.664 -3.596 1.00 67.44 758 ASP A O 1
ATOM 5882 N N . LEU A 1 759 ? -18.587 11.002 -3.429 1.00 72.94 759 LEU A N 1
ATOM 5883 C CA . LEU A 1 759 ? -19.364 12.226 -3.205 1.00 72.94 759 LEU A CA 1
ATOM 5884 C C . LEU A 1 759 ? -19.299 13.139 -4.433 1.00 72.94 759 LEU A C 1
ATOM 5886 O O . LEU A 1 759 ? -18.239 13.621 -4.821 1.00 72.94 759 LEU A O 1
ATOM 5890 N N . SER A 1 760 ? -20.465 13.461 -4.996 1.00 75.19 760 SER A N 1
ATOM 5891 C CA . SER A 1 760 ? -20.617 14.360 -6.150 1.00 75.19 760 SER A CA 1
ATOM 5892 C C . SER A 1 760 ? -19.891 13.910 -7.436 1.00 75.19 760 SER A C 1
ATOM 5894 O O . SER A 1 760 ? -19.734 14.729 -8.341 1.00 75.19 760 SER A O 1
ATOM 5896 N N . ASN A 1 761 ? -19.497 12.632 -7.553 1.00 73.44 761 ASN A N 1
ATOM 5897 C CA . ASN A 1 761 ? -18.834 12.036 -8.727 1.00 73.44 761 ASN A CA 1
ATOM 5898 C C . ASN A 1 761 ? -17.550 12.769 -9.171 1.00 73.44 761 ASN A C 1
ATOM 5900 O O . ASN A 1 761 ? -17.251 12.844 -10.365 1.00 73.44 761 ASN A O 1
ATOM 5904 N N . ARG A 1 762 ? -16.804 13.347 -8.221 1.00 74.94 762 ARG A N 1
ATOM 5905 C CA . ARG A 1 762 ? -15.547 14.071 -8.466 1.00 74.94 762 ARG A CA 1
ATOM 5906 C C . ARG A 1 762 ? -14.606 13.952 -7.275 1.00 74.94 762 ARG A C 1
ATOM 5908 O O . ARG A 1 762 ? -15.068 13.825 -6.145 1.00 74.94 762 ARG A O 1
ATOM 5915 N N . ASP A 1 763 ? -13.311 14.119 -7.518 1.00 69.06 763 ASP A N 1
ATOM 5916 C CA . ASP A 1 763 ? -12.328 14.194 -6.438 1.00 69.06 763 ASP A CA 1
ATOM 5917 C C . ASP A 1 763 ? -12.621 15.381 -5.502 1.00 69.06 763 ASP A C 1
ATOM 5919 O O . ASP A 1 763 ? -12.959 16.499 -5.929 1.00 69.06 763 ASP A O 1
ATOM 5923 N N . LEU A 1 764 ? -12.471 15.143 -4.197 1.00 71.12 764 LEU A N 1
ATOM 5924 C CA . LEU A 1 764 ? -12.588 16.176 -3.171 1.00 71.12 764 LEU A CA 1
ATOM 5925 C C . LEU A 1 764 ? -11.378 17.123 -3.212 1.00 71.12 764 LEU A C 1
ATOM 5927 O O . LEU A 1 764 ? -10.245 16.710 -2.957 1.00 71.12 764 LEU A O 1
ATOM 5931 N N . THR A 1 765 ? -11.620 18.417 -3.432 1.00 73.56 765 THR A N 1
ATOM 5932 C CA . THR A 1 765 ? -10.571 19.449 -3.360 1.00 73.56 765 THR A CA 1
ATOM 5933 C C . THR A 1 765 ? -10.069 19.643 -1.923 1.00 73.56 765 THR A C 1
ATOM 5935 O O . THR A 1 765 ? -10.769 19.319 -0.958 1.00 73.56 765 THR A O 1
ATOM 5938 N N . THR A 1 766 ? -8.894 20.261 -1.741 1.00 67.19 766 THR A N 1
ATOM 5939 C CA . THR A 1 766 ? -8.386 20.669 -0.411 1.00 67.19 766 THR A CA 1
ATOM 5940 C C . THR A 1 766 ? -9.407 21.513 0.365 1.00 67.19 766 THR A C 1
ATOM 5942 O O . THR A 1 766 ? -9.511 21.395 1.589 1.00 67.19 766 THR A O 1
ATOM 5945 N N . LEU A 1 767 ? -10.215 22.317 -0.338 1.00 72.50 767 LEU A N 1
ATOM 5946 C CA . LEU A 1 767 ? -11.291 23.117 0.246 1.00 72.50 767 LEU A CA 1
ATOM 5947 C C . LEU A 1 767 ? -12.475 22.238 0.680 1.00 72.50 767 LEU A C 1
ATOM 5949 O O . LEU A 1 767 ? -12.937 22.389 1.810 1.00 72.50 767 LEU A O 1
ATOM 5953 N N . ASP A 1 768 ? -12.917 21.279 -0.143 1.00 78.62 768 ASP A N 1
ATOM 5954 C CA . ASP A 1 768 ? -13.971 20.320 0.234 1.00 78.62 768 ASP A CA 1
ATOM 5955 C C . ASP A 1 768 ? -13.559 19.516 1.485 1.00 78.62 768 ASP A C 1
ATOM 5957 O O . ASP A 1 768 ? -14.310 19.452 2.463 1.00 78.62 768 ASP A O 1
ATOM 5961 N N . LYS A 1 769 ? -12.330 18.971 1.502 1.00 73.81 769 LYS A N 1
ATOM 5962 C CA . LYS A 1 769 ? -11.777 18.211 2.642 1.00 73.81 769 LYS A CA 1
ATOM 5963 C C . LYS A 1 769 ? -11.694 19.071 3.912 1.00 73.81 769 LYS A C 1
ATOM 5965 O O . LYS A 1 769 ? -12.100 18.628 4.992 1.00 73.81 769 LYS A O 1
ATOM 5970 N N . SER A 1 770 ? -11.245 20.322 3.787 1.00 71.81 770 SER A N 1
ATOM 5971 C CA . SER A 1 770 ? -11.191 21.287 4.897 1.00 71.81 770 SER A CA 1
ATOM 5972 C C . SER A 1 770 ? -12.585 21.665 5.422 1.00 71.81 770 SER A C 1
ATOM 5974 O O . SER A 1 770 ? -12.780 21.740 6.638 1.00 71.81 770 SER A O 1
ATOM 5976 N N . LEU A 1 771 ? -13.586 21.851 4.552 1.00 78.88 771 LEU A N 1
ATOM 5977 C CA . LEU A 1 771 ? -14.963 22.165 4.961 1.00 78.88 771 LEU A CA 1
ATOM 5978 C C . LEU A 1 771 ? -15.654 20.979 5.651 1.00 78.88 771 LEU A C 1
ATOM 5980 O O . LEU A 1 771 ? -16.202 21.157 6.738 1.00 78.88 771 LEU A O 1
ATOM 5984 N N . ILE A 1 772 ? -15.580 19.766 5.090 1.00 80.69 772 ILE A N 1
ATOM 5985 C CA . ILE A 1 772 ? -16.154 18.545 5.698 1.00 80.69 772 ILE A CA 1
ATOM 5986 C C . ILE A 1 772 ? -15.561 18.281 7.099 1.00 80.69 772 ILE A C 1
ATOM 5988 O O . ILE A 1 772 ? -16.251 17.788 8.000 1.00 80.69 772 ILE A O 1
ATOM 5992 N N . THR A 1 773 ? -14.286 18.627 7.304 1.00 74.50 773 THR A N 1
ATOM 5993 C CA . THR A 1 773 ? -13.605 18.514 8.605 1.00 74.50 773 THR A CA 1
ATOM 5994 C C . THR A 1 773 ? -14.054 19.601 9.582 1.00 74.50 773 THR A C 1
ATOM 5996 O O . THR A 1 773 ? -14.508 19.302 10.687 1.00 74.50 773 THR A O 1
ATOM 5999 N N . SER A 1 774 ? -13.951 20.870 9.177 1.00 82.06 774 SER A N 1
ATOM 6000 C CA . SER A 1 774 ? -14.127 22.026 10.066 1.00 82.06 774 SER A CA 1
ATOM 6001 C C . SER A 1 774 ? -15.591 22.341 10.403 1.00 82.06 774 SER A C 1
ATOM 6003 O O . SER A 1 774 ? -15.862 22.882 11.478 1.00 82.06 774 SER A O 1
ATOM 6005 N N . CYS A 1 775 ? -16.556 21.966 9.554 1.00 85.19 775 CYS A N 1
ATOM 6006 C CA . CYS A 1 775 ? -17.965 22.326 9.743 1.00 85.19 775 CYS A CA 1
ATOM 6007 C C . CYS A 1 775 ? -18.561 21.798 11.065 1.00 85.19 775 CYS A C 1
ATOM 6009 O O . CYS A 1 775 ? -19.281 22.524 11.752 1.00 85.19 775 CYS A O 1
ATOM 6011 N N . THR A 1 776 ? -18.180 20.588 11.492 1.00 86.50 776 THR A N 1
ATOM 6012 C CA . THR A 1 776 ? -18.577 20.026 12.800 1.00 86.50 776 THR A CA 1
ATOM 6013 C C . THR A 1 776 ? -18.195 20.966 13.950 1.00 86.50 776 THR A C 1
ATOM 6015 O O . THR A 1 776 ? -19.019 21.261 14.813 1.00 86.50 776 THR A O 1
ATOM 6018 N N . SER A 1 777 ? -16.967 21.494 13.934 1.00 87.19 777 SER A N 1
ATOM 6019 C CA . SER A 1 777 ? -16.456 22.421 14.953 1.00 87.19 777 SER A CA 1
ATOM 6020 C C . SER A 1 777 ? -17.140 23.788 14.894 1.00 87.19 777 SER A C 1
ATOM 6022 O O . SER A 1 777 ? -17.409 24.377 15.938 1.00 87.19 777 SER A O 1
ATOM 6024 N N . LEU A 1 778 ? -17.484 24.273 13.694 1.00 90.62 778 LEU A N 1
ATOM 6025 C CA . LEU A 1 778 ? -18.232 25.522 13.512 1.00 90.62 778 LEU A CA 1
ATOM 6026 C C . LEU A 1 778 ? -19.633 25.446 14.138 1.00 90.62 778 LEU A C 1
ATOM 6028 O O . LEU A 1 778 ? -20.039 26.347 14.871 1.00 90.62 778 LEU A O 1
ATOM 6032 N N . PHE A 1 779 ? -20.369 24.362 13.889 1.00 92.06 779 PHE A N 1
ATOM 6033 C CA . PHE A 1 779 ? -21.701 24.185 14.470 1.00 92.06 779 PHE A CA 1
ATOM 6034 C C . PHE A 1 779 ? -21.647 23.821 15.961 1.00 92.06 779 PHE A C 1
ATOM 6036 O O . PHE A 1 779 ? -22.521 24.253 16.714 1.00 92.06 779 PHE A O 1
ATOM 6043 N N . ALA A 1 780 ? -20.594 23.139 16.424 1.00 88.44 780 ALA A N 1
ATOM 6044 C CA . ALA A 1 780 ? -20.358 22.921 17.851 1.00 88.44 780 ALA A CA 1
ATOM 6045 C C . ALA A 1 780 ? -20.106 24.238 18.608 1.00 88.44 780 ALA A C 1
ATOM 6047 O O . ALA A 1 780 ? -20.716 24.468 19.653 1.00 88.44 780 ALA A O 1
ATOM 6048 N N . LEU A 1 781 ? -19.303 25.146 18.035 1.00 91.56 781 LEU A N 1
ATOM 6049 C CA . LEU A 1 781 ? -19.097 26.512 18.529 1.00 91.56 781 LEU A CA 1
ATOM 6050 C C . LEU A 1 781 ? -20.427 27.270 18.686 1.00 91.56 781 LEU A C 1
ATOM 6052 O O . LEU A 1 781 ? -20.663 27.882 19.727 1.00 91.56 781 LEU A O 1
ATOM 6056 N N . VAL A 1 782 ? -21.308 27.214 17.683 1.00 90.81 782 VAL A N 1
ATOM 6057 C CA . VAL A 1 782 ? -22.625 27.876 17.735 1.00 90.81 782 VAL A CA 1
ATOM 6058 C C . VAL A 1 782 ? -23.550 27.224 18.773 1.00 90.81 782 VAL A C 1
ATOM 6060 O O . VAL A 1 782 ? -24.291 27.925 19.466 1.00 90.81 782 VAL A O 1
ATOM 6063 N N . ALA A 1 783 ? -23.501 25.899 18.923 1.00 90.06 783 ALA A N 1
ATOM 6064 C CA . ALA A 1 783 ? -24.350 25.170 19.860 1.00 90.06 783 ALA A CA 1
ATOM 6065 C C . ALA A 1 783 ? -23.952 25.350 21.332 1.00 90.06 783 ALA A C 1
ATOM 6067 O O . ALA A 1 783 ? -24.843 25.419 22.179 1.00 90.06 783 ALA A O 1
ATOM 6068 N N . SER A 1 784 ? -22.659 25.447 21.668 1.00 86.94 784 SER A N 1
ATOM 6069 C CA . SER A 1 784 ? -22.216 25.456 23.073 1.00 86.94 784 SER A CA 1
ATOM 6070 C C . SER A 1 784 ? -22.843 26.577 23.931 1.00 86.94 784 SER A C 1
ATOM 6072 O O . SER A 1 784 ? -23.381 26.256 24.992 1.00 86.94 784 SER A O 1
ATOM 6074 N N . PRO A 1 785 ? -22.897 27.863 23.515 1.00 85.38 785 PRO A N 1
ATOM 6075 C CA . PRO A 1 785 ? -23.582 28.908 24.286 1.00 85.38 785 PRO A CA 1
ATOM 6076 C C . PRO A 1 785 ? -25.086 28.649 24.472 1.00 85.38 785 PRO A C 1
ATOM 6078 O O . PRO A 1 785 ? -25.636 28.890 25.548 1.00 85.38 785 PRO A O 1
ATOM 6081 N N . LEU A 1 786 ? -25.752 28.126 23.437 1.00 86.31 786 LEU A N 1
ATOM 6082 C CA . LEU A 1 786 ? -27.187 27.827 23.455 1.00 86.31 786 LEU A CA 1
ATOM 6083 C C . LEU A 1 786 ? -27.505 26.644 24.378 1.00 86.31 786 LEU A C 1
ATOM 6085 O O . LEU A 1 786 ? -28.485 26.683 25.123 1.00 86.31 786 LEU A O 1
ATOM 6089 N N . ALA A 1 787 ? -26.652 25.618 24.373 1.00 85.56 787 ALA A N 1
ATOM 6090 C CA . ALA A 1 787 ? -26.792 24.430 25.204 1.00 85.56 787 ALA A CA 1
ATOM 6091 C C . ALA A 1 787 ? -26.726 24.749 26.704 1.00 85.56 787 ALA A C 1
ATOM 6093 O O . ALA A 1 787 ? -27.474 24.150 27.472 1.00 85.56 787 ALA A O 1
ATOM 6094 N N . GLY A 1 788 ? -25.918 25.730 27.126 1.00 80.38 788 GLY A N 1
ATOM 6095 C CA . GLY A 1 788 ? -25.887 26.187 28.522 1.00 80.38 788 GLY A CA 1
ATOM 6096 C C . GLY A 1 788 ? -27.232 26.765 28.978 1.00 80.38 788 GLY A C 1
ATOM 6097 O O . GLY A 1 788 ? -27.769 26.365 30.011 1.00 80.38 788 GLY A O 1
ATOM 6098 N N . ILE A 1 789 ? -27.829 27.636 28.158 1.00 80.56 789 ILE A N 1
ATOM 6099 C CA . ILE A 1 789 ? -29.148 28.241 28.419 1.00 80.56 789 ILE A CA 1
ATOM 6100 C C . ILE A 1 789 ? -30.253 27.169 28.418 1.00 80.56 789 ILE A C 1
ATOM 6102 O O . ILE A 1 789 ? -31.151 27.185 29.264 1.00 80.56 789 ILE A O 1
ATOM 6106 N N . LEU A 1 790 ? -30.189 26.217 27.482 1.00 83.56 790 LEU A N 1
ATOM 6107 C CA . LEU A 1 790 ? -31.128 25.095 27.400 1.00 83.56 790 LEU A CA 1
ATOM 6108 C C . LEU A 1 790 ? -31.007 24.150 28.602 1.00 83.56 790 LEU A C 1
ATOM 6110 O O . LEU A 1 790 ? -32.033 23.722 29.124 1.00 83.56 790 LEU A O 1
ATOM 6114 N N . ALA A 1 791 ? -29.792 23.859 29.069 1.00 83.00 791 ALA A N 1
ATOM 6115 C CA . ALA A 1 791 ? -29.540 22.957 30.192 1.00 83.00 791 ALA A CA 1
ATOM 6116 C C . ALA A 1 791 ? -30.053 23.520 31.522 1.00 83.00 791 ALA A C 1
ATOM 6118 O O . ALA A 1 791 ? -30.599 22.772 32.333 1.00 83.00 791 ALA A O 1
ATOM 6119 N N . ASP A 1 792 ? -29.941 24.835 31.726 1.00 78.38 792 ASP A N 1
ATOM 6120 C CA . ASP A 1 792 ? -30.512 25.505 32.897 1.00 78.38 792 ASP A CA 1
ATOM 6121 C C . ASP A 1 792 ? -32.054 25.523 32.844 1.00 78.38 792 ASP A C 1
ATOM 6123 O O . ASP A 1 792 ? -32.713 25.349 33.869 1.00 78.38 792 ASP A O 1
ATOM 6127 N N . ARG A 1 793 ? -32.657 25.645 31.650 1.00 80.12 793 ARG A N 1
ATOM 6128 C CA . ARG A 1 793 ? -34.123 25.691 31.488 1.00 80.12 793 ARG A CA 1
ATOM 6129 C C . ARG A 1 793 ? -34.812 24.320 31.476 1.00 80.12 793 ARG A C 1
ATOM 6131 O O . ARG A 1 793 ? -35.918 24.199 31.996 1.00 80.12 793 ARG A O 1
ATOM 6138 N N . LEU A 1 794 ? -34.228 23.312 30.827 1.00 83.62 794 LEU A N 1
ATOM 6139 C CA . LEU A 1 794 ? -34.887 22.028 30.538 1.00 83.62 794 LEU A CA 1
ATOM 6140 C C . LEU A 1 794 ? -34.452 20.878 31.456 1.00 83.62 794 LEU A C 1
ATOM 6142 O O . LEU A 1 794 ? -35.195 19.892 31.554 1.00 83.62 794 LEU A O 1
ATOM 6146 N N . GLY A 1 795 ? -33.295 21.010 32.107 1.00 85.69 795 GLY A N 1
ATOM 6147 C CA . GLY A 1 795 ? -32.586 19.924 32.784 1.00 85.69 795 GLY A CA 1
ATOM 6148 C C . GLY A 1 795 ? -31.432 19.401 31.929 1.00 85.69 795 GLY A C 1
ATOM 6149 O O . GLY A 1 795 ? -31.478 19.449 30.695 1.00 85.69 795 GLY A O 1
ATOM 6150 N N . ARG A 1 796 ? -30.376 18.905 32.580 1.00 89.94 796 ARG A N 1
ATOM 6151 C CA . ARG A 1 796 ? -29.143 18.465 31.916 1.00 89.94 796 ARG A CA 1
ATOM 6152 C C . ARG A 1 796 ? -29.385 17.155 31.158 1.00 89.94 796 ARG A C 1
ATOM 6154 O O . ARG A 1 796 ? -29.048 17.075 29.978 1.00 89.94 796 ARG A O 1
ATOM 6161 N N . ARG A 1 797 ? -30.080 16.185 31.767 1.00 91.12 797 ARG A N 1
ATOM 6162 C CA . ARG A 1 797 ? -30.432 14.891 31.146 1.00 91.12 797 ARG A CA 1
ATOM 6163 C C . ARG A 1 797 ? -31.191 15.059 29.826 1.00 91.12 797 ARG A C 1
ATOM 6165 O O . ARG A 1 797 ? -30.924 14.340 28.867 1.00 91.12 797 ARG A O 1
ATOM 6172 N N . LYS A 1 798 ? -32.122 16.021 29.749 1.00 90.31 798 LYS A N 1
ATOM 6173 C CA . LYS A 1 798 ? -32.900 16.273 28.519 1.00 90.31 798 LYS A CA 1
ATOM 6174 C C . LYS A 1 798 ? -32.063 16.877 27.393 1.00 90.31 798 LYS A C 1
ATOM 6176 O O . LYS A 1 798 ? -32.315 16.558 26.237 1.00 90.31 798 LYS A O 1
ATOM 6181 N N . VAL A 1 799 ? -31.083 17.729 27.701 1.00 90.75 799 VAL A N 1
ATOM 6182 C CA . VAL A 1 799 ? -30.198 18.285 26.664 1.00 90.75 799 VAL A CA 1
ATOM 6183 C C . VAL A 1 799 ? -29.251 17.216 26.121 1.00 90.75 799 VAL A C 1
ATOM 6185 O O . VAL A 1 799 ? -29.044 17.179 24.913 1.00 90.75 799 VAL A O 1
ATOM 6188 N N . ILE A 1 800 ? -28.767 16.294 26.965 1.00 91.44 800 ILE A N 1
ATOM 6189 C CA . ILE A 1 800 ? -27.999 15.124 26.504 1.00 91.44 800 ILE A CA 1
ATOM 6190 C C . ILE A 1 800 ? -28.870 14.245 25.583 1.00 91.44 800 ILE A C 1
ATOM 6192 O O . ILE A 1 800 ? -28.453 13.941 24.474 1.00 91.44 800 ILE A O 1
ATOM 6196 N N . PHE A 1 801 ? -30.120 13.948 25.963 1.00 92.81 801 PHE A N 1
ATOM 6197 C CA . PHE A 1 801 ? -31.057 13.204 25.102 1.00 92.81 801 PHE A CA 1
ATOM 6198 C C . PHE A 1 801 ? -31.263 13.865 23.724 1.00 92.81 801 PHE A C 1
ATOM 6200 O O . PHE A 1 801 ? -31.235 13.189 22.699 1.00 92.81 801 PHE A O 1
ATOM 6207 N N . VAL A 1 802 ? -31.448 15.192 23.671 1.00 92.38 802 VAL A N 1
ATOM 6208 C CA . VAL A 1 802 ? -31.575 15.918 22.391 1.00 92.38 802 VAL A CA 1
ATOM 6209 C C . VAL A 1 802 ? -30.273 15.860 21.586 1.00 92.38 802 VAL A C 1
ATOM 6211 O O . VAL A 1 802 ? -30.330 15.706 20.367 1.00 92.38 802 VAL A O 1
ATOM 6214 N N . ALA A 1 803 ? -29.112 15.947 22.242 1.00 90.75 803 ALA A N 1
ATOM 6215 C CA . ALA A 1 803 ? -27.821 15.800 21.579 1.00 90.75 803 ALA A CA 1
ATOM 6216 C C . ALA A 1 803 ? -27.663 14.405 20.949 1.00 90.75 803 ALA A C 1
ATOM 6218 O O . ALA A 1 803 ? -27.285 14.324 19.786 1.00 90.75 803 ALA A O 1
ATOM 6219 N N . ASP A 1 804 ? -28.030 13.328 21.643 1.00 90.75 804 ASP A N 1
ATOM 6220 C CA . ASP A 1 804 ? -27.910 11.965 21.107 1.00 90.75 804 ASP A CA 1
ATOM 6221 C C . ASP A 1 804 ? -28.848 11.716 19.913 1.00 90.75 804 ASP A C 1
ATOM 6223 O O . ASP A 1 804 ? -28.440 11.108 18.922 1.00 90.75 804 ASP A O 1
ATOM 6227 N N . VAL A 1 805 ? -30.080 12.246 19.953 1.00 94.00 805 VAL A N 1
ATOM 6228 C CA . VAL A 1 805 ? -31.007 12.207 18.803 1.00 94.00 805 VAL A CA 1
ATOM 6229 C C . VAL A 1 805 ? -30.431 12.966 17.604 1.00 94.00 805 VAL A C 1
ATOM 6231 O O . VAL A 1 805 ? -30.466 12.457 16.482 1.00 94.00 805 VAL A O 1
ATOM 6234 N N . LEU A 1 806 ? -29.872 14.162 17.822 1.00 93.56 806 LEU A N 1
ATOM 6235 C CA . LEU A 1 806 ? -29.210 14.928 16.762 1.00 93.56 806 LEU A CA 1
ATOM 6236 C C . LEU A 1 806 ? -27.966 14.198 16.234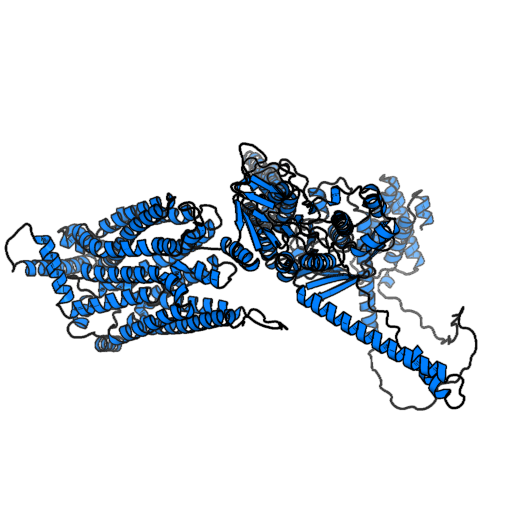 1.00 93.56 806 LEU A C 1
ATOM 6238 O O . LEU A 1 806 ? -27.751 14.179 15.026 1.00 93.56 806 LEU A O 1
ATOM 6242 N N . PHE A 1 807 ? -27.179 13.548 17.094 1.00 91.81 807 PHE A N 1
ATOM 6243 C CA . PHE A 1 807 ? -26.001 12.786 16.681 1.00 91.81 807 PHE A CA 1
ATOM 6244 C C . PHE A 1 807 ? -26.389 11.608 15.781 1.00 91.81 807 PHE A C 1
ATOM 6246 O O . PHE A 1 807 ? -25.846 11.471 14.686 1.00 91.81 807 PHE A O 1
ATOM 6253 N N . ALA A 1 808 ? -27.371 10.802 16.200 1.00 92.06 808 ALA A N 1
ATOM 6254 C CA . ALA A 1 808 ? -27.874 9.674 15.420 1.00 92.06 808 ALA A CA 1
ATOM 6255 C C . ALA A 1 808 ? -28.454 10.125 14.066 1.00 92.06 808 ALA A C 1
ATOM 6257 O O . ALA A 1 808 ? -28.133 9.537 13.034 1.00 92.06 808 ALA A O 1
ATOM 6258 N N . LEU A 1 809 ? -29.240 11.210 14.048 1.00 94.62 809 LEU A N 1
ATOM 6259 C CA . LEU A 1 809 ? -29.775 11.795 12.815 1.00 94.62 809 LEU A CA 1
ATOM 6260 C C . LEU A 1 809 ? -28.659 12.299 11.887 1.00 94.62 809 LEU A C 1
ATOM 6262 O O . LEU A 1 809 ? -28.668 12.010 10.693 1.00 94.62 809 LEU A O 1
ATOM 6266 N N . GLY A 1 810 ? -27.685 13.037 12.420 1.00 91.00 810 GLY A N 1
ATOM 6267 C CA . GLY A 1 810 ? -26.576 13.584 11.640 1.00 91.00 810 GLY A CA 1
ATOM 6268 C C . GLY A 1 810 ? -25.633 12.506 11.097 1.00 91.00 810 GLY A C 1
ATOM 6269 O O . GLY A 1 810 ? -25.130 12.645 9.982 1.00 91.00 810 GLY A O 1
ATOM 6270 N N . ALA A 1 811 ? -25.413 11.419 11.841 1.00 89.44 811 ALA A N 1
ATOM 6271 C CA . ALA A 1 811 ? -24.663 10.252 11.375 1.00 89.44 811 ALA A CA 1
ATOM 6272 C C . ALA A 1 811 ? -25.426 9.482 10.281 1.00 89.44 811 ALA A C 1
ATOM 6274 O O . ALA A 1 811 ? -24.827 9.115 9.271 1.00 89.44 811 ALA A O 1
ATOM 6275 N N . PHE A 1 812 ? -26.748 9.322 10.422 1.00 93.56 812 PHE A N 1
ATOM 6276 C CA . PHE A 1 812 ? -27.604 8.733 9.387 1.00 93.56 812 PHE A CA 1
ATOM 6277 C C . PHE A 1 812 ? -27.563 9.539 8.080 1.00 93.56 812 PHE A C 1
ATOM 6279 O O . PHE A 1 812 ? -27.270 8.974 7.031 1.00 93.56 812 PHE A O 1
ATOM 6286 N N . VAL A 1 813 ? -27.754 10.865 8.147 1.00 93.25 813 VAL A N 1
ATOM 6287 C CA . VAL A 1 813 ? -27.696 11.754 6.968 1.00 93.25 813 VAL A CA 1
ATOM 6288 C C . VAL A 1 813 ? -26.351 11.647 6.242 1.00 93.25 813 VAL A C 1
ATOM 6290 O O . VAL A 1 813 ? -26.331 11.607 5.013 1.00 93.25 813 VAL A O 1
ATOM 6293 N N . GLN A 1 814 ? -25.235 11.556 6.977 1.00 90.62 814 GLN A N 1
ATOM 6294 C CA . GLN A 1 814 ? -23.914 11.335 6.375 1.00 90.62 814 GLN A CA 1
ATOM 6295 C C . GLN A 1 814 ? -23.806 9.960 5.708 1.00 90.62 814 GLN A C 1
ATOM 6297 O O . GLN A 1 814 ? -23.359 9.883 4.568 1.00 90.62 814 GLN A O 1
ATOM 6302 N N . ALA A 1 815 ? -24.233 8.882 6.370 1.00 89.81 815 ALA A N 1
ATOM 6303 C CA . ALA A 1 815 ? -24.168 7.530 5.809 1.00 89.81 815 ALA A CA 1
ATOM 6304 C C . ALA A 1 815 ? -25.008 7.372 4.525 1.00 89.81 815 ALA A C 1
ATOM 6306 O O . ALA A 1 815 ? -24.657 6.581 3.656 1.00 89.81 815 ALA A O 1
ATOM 6307 N N . THR A 1 816 ? -26.085 8.151 4.375 1.00 91.19 816 THR A N 1
ATOM 6308 C CA . THR A 1 816 ? -26.921 8.196 3.162 1.00 91.19 816 THR A CA 1
ATOM 6309 C C . THR A 1 816 ? -26.523 9.286 2.157 1.00 91.19 816 THR A C 1
ATOM 6311 O O . THR A 1 816 ? -27.254 9.520 1.196 1.00 91.19 816 THR A O 1
ATOM 6314 N N . SER A 1 817 ? -25.425 10.015 2.383 1.00 89.06 817 SER A N 1
ATOM 6315 C CA . SER A 1 817 ? -25.043 11.147 1.526 1.00 89.06 817 SER A CA 1
ATOM 6316 C C . SER A 1 817 ? -24.372 10.700 0.221 1.00 89.06 817 SER A C 1
ATOM 6318 O O . SER A 1 817 ? -23.574 9.768 0.208 1.00 89.06 817 SER A O 1
ATOM 6320 N N . ASN A 1 818 ? -24.698 11.398 -0.871 1.00 87.38 818 ASN A N 1
ATOM 6321 C CA . ASN A 1 818 ? -24.101 11.212 -2.205 1.00 87.38 818 ASN A CA 1
ATOM 6322 C C . ASN A 1 818 ? -23.507 12.522 -2.763 1.00 87.38 818 ASN A C 1
ATOM 6324 O O . ASN A 1 818 ? -22.921 12.540 -3.841 1.00 87.38 818 ASN A O 1
ATOM 6328 N N . GLU A 1 819 ? -23.652 13.639 -2.042 1.00 87.88 819 GLU A N 1
ATOM 6329 C CA . GLU A 1 819 ? -23.077 14.933 -2.414 1.00 87.88 819 GLU A CA 1
ATOM 6330 C C . GLU A 1 819 ? -22.329 15.588 -1.254 1.00 87.88 819 GLU A C 1
ATOM 6332 O O . GLU A 1 819 ? -22.767 15.519 -0.100 1.00 87.88 819 GLU A O 1
ATOM 6337 N N . VAL A 1 820 ? -21.262 16.325 -1.578 1.00 85.38 820 VAL A N 1
ATOM 6338 C CA . VAL A 1 820 ? -20.434 17.074 -0.614 1.00 85.38 820 VAL A CA 1
ATOM 6339 C C . VAL A 1 820 ? -21.277 17.963 0.308 1.00 85.38 820 VAL A C 1
ATOM 6341 O O . VAL A 1 820 ? -21.085 17.951 1.522 1.00 85.38 820 VAL A O 1
ATOM 6344 N N . TRP A 1 821 ? -22.271 18.679 -0.225 1.00 87.69 821 TRP A N 1
ATOM 6345 C CA . TRP A 1 821 ? -23.144 19.537 0.585 1.00 87.69 821 TRP A CA 1
ATOM 6346 C C . TRP A 1 821 ? -24.071 18.757 1.525 1.00 87.69 821 TRP A C 1
ATOM 6348 O O . TRP A 1 821 ? -24.335 19.219 2.634 1.00 87.69 821 TRP A O 1
ATOM 6358 N N . SER A 1 822 ? -24.515 17.557 1.138 1.00 88.88 822 SER A N 1
ATOM 6359 C CA . SER A 1 822 ? -25.310 16.681 2.013 1.00 88.88 822 SER A CA 1
ATOM 6360 C C . SER A 1 822 ? -24.467 16.058 3.138 1.00 88.88 822 SER A C 1
ATOM 6362 O O . SER A 1 822 ? -24.918 16.008 4.284 1.00 88.88 822 SER A O 1
ATOM 6364 N N . MET A 1 823 ? -23.205 15.711 2.855 1.00 88.12 823 MET A N 1
ATOM 6365 C CA . MET A 1 823 ? -22.207 15.328 3.864 1.00 88.12 823 MET A CA 1
ATOM 6366 C C . MET A 1 823 ? -21.943 16.481 4.849 1.00 88.12 823 MET A C 1
ATOM 6368 O O . MET A 1 823 ? -22.005 16.283 6.063 1.00 88.12 823 MET A O 1
ATOM 6372 N N . ILE A 1 824 ? -21.724 17.703 4.345 1.00 89.50 824 ILE A N 1
ATOM 6373 C CA . ILE A 1 824 ? -21.554 18.911 5.171 1.00 89.50 824 ILE A CA 1
ATOM 6374 C C . ILE A 1 824 ? -22.796 19.154 6.041 1.00 89.50 824 ILE A C 1
ATOM 6376 O O . ILE A 1 824 ? -22.648 19.387 7.235 1.00 89.50 824 ILE A O 1
ATOM 6380 N N . ALA A 1 825 ? -24.013 19.028 5.504 1.00 92.38 825 ALA A N 1
ATOM 6381 C CA . ALA A 1 825 ? -25.243 19.188 6.283 1.00 92.38 825 ALA A CA 1
ATOM 6382 C C . ALA A 1 825 ? -25.357 18.162 7.427 1.00 92.38 825 ALA A C 1
ATOM 6384 O O . ALA A 1 825 ? -25.652 18.535 8.564 1.00 92.38 825 ALA A O 1
ATOM 6385 N N . GLY A 1 826 ? -25.064 16.883 7.168 1.00 90.19 826 GLY A N 1
ATOM 6386 C CA . GLY A 1 826 ? -25.031 15.855 8.212 1.00 90.19 826 GLY A CA 1
ATOM 6387 C C . GLY A 1 826 ? -23.947 16.111 9.272 1.00 90.19 826 GLY A C 1
ATOM 6388 O O . GLY A 1 826 ? -24.208 15.974 10.470 1.00 90.19 826 GLY A O 1
ATOM 6389 N N . ARG A 1 827 ? -22.762 16.587 8.856 1.00 88.88 827 ARG A N 1
ATOM 6390 C CA . ARG A 1 827 ? -21.684 17.053 9.751 1.00 88.88 827 ARG A CA 1
ATOM 6391 C C . ARG A 1 827 ? -22.103 18.248 10.607 1.00 88.88 827 ARG A C 1
ATOM 6393 O O . ARG A 1 827 ? -21.787 18.264 11.794 1.00 88.88 827 ARG A O 1
ATOM 6400 N N . SER A 1 828 ? -22.856 19.205 10.063 1.00 93.19 828 SER A N 1
ATOM 6401 C CA . SER A 1 828 ? -23.411 20.339 10.818 1.00 93.19 828 SER A CA 1
ATOM 6402 C C . SER A 1 828 ? -24.345 19.876 11.936 1.00 93.19 828 SER A C 1
ATOM 6404 O O . SER A 1 828 ? -24.252 20.368 13.060 1.00 93.19 828 SER A O 1
ATOM 6406 N N . ILE A 1 829 ? -25.214 18.897 11.657 1.00 94.19 829 ILE A N 1
ATOM 6407 C CA . ILE A 1 829 ? -26.137 18.321 12.650 1.00 94.19 829 ILE A CA 1
ATOM 6408 C C . ILE A 1 829 ? -25.353 17.608 13.766 1.00 94.19 829 ILE A C 1
ATOM 6410 O O . ILE A 1 829 ? -25.626 17.838 14.947 1.00 94.19 829 ILE A O 1
ATOM 6414 N N . VAL A 1 830 ? -24.327 16.818 13.421 1.00 89.75 830 VAL A N 1
ATOM 6415 C CA . VAL A 1 830 ? -23.411 16.226 14.418 1.00 89.75 830 VAL A CA 1
ATOM 6416 C C . VAL A 1 830 ? -22.660 17.307 15.202 1.00 89.75 830 VAL A C 1
ATOM 6418 O O . VAL A 1 830 ? -22.499 17.176 16.411 1.00 89.75 830 VAL A O 1
ATOM 6421 N N . GLY A 1 831 ? -22.260 18.408 14.564 1.00 88.25 831 GLY A N 1
ATOM 6422 C CA . GLY A 1 831 ? -21.655 19.560 15.234 1.00 88.25 831 GLY A CA 1
ATOM 6423 C C . GLY A 1 831 ? -22.560 20.149 16.316 1.00 88.25 831 GLY A C 1
ATOM 6424 O O . GLY A 1 831 ? -22.121 20.329 17.451 1.00 88.25 831 GLY A O 1
ATOM 6425 N N . LEU A 1 832 ? -23.845 20.362 16.008 1.00 91.75 832 LEU A N 1
ATOM 6426 C CA . LEU A 1 832 ? -24.833 20.829 16.988 1.00 91.75 832 LEU A CA 1
ATOM 6427 C C . LEU A 1 832 ? -24.961 19.870 18.185 1.00 91.75 832 LEU A C 1
ATOM 6429 O O . LEU A 1 832 ? -24.980 20.317 19.334 1.00 91.75 832 LEU A O 1
ATOM 6433 N N . ALA A 1 833 ? -25.002 18.558 17.927 1.00 89.69 833 ALA A N 1
ATOM 6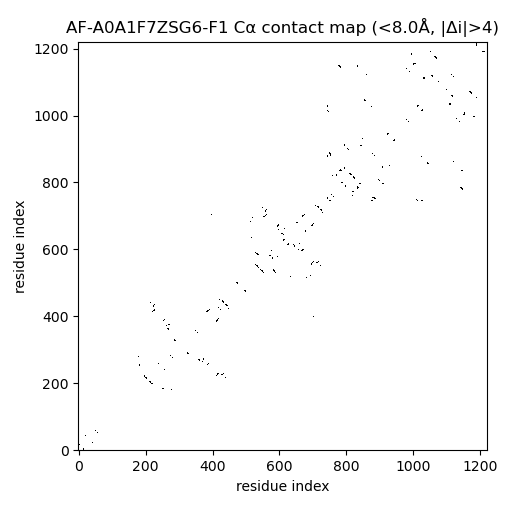434 C CA . ALA A 1 833 ? -25.034 17.531 18.967 1.00 89.69 833 ALA A CA 1
ATOM 6435 C C . ALA A 1 833 ? -23.787 17.574 19.865 1.00 89.69 833 ALA A C 1
ATOM 6437 O O . ALA A 1 833 ? -23.888 17.686 21.088 1.00 89.69 833 ALA A O 1
ATOM 6438 N N . VAL A 1 834 ? -22.601 17.538 19.254 1.00 89.06 834 VAL A N 1
ATOM 6439 C CA . VAL A 1 834 ? -21.306 17.497 19.945 1.00 89.06 834 VAL A CA 1
ATOM 6440 C C . VAL A 1 834 ? -21.057 18.777 20.752 1.00 89.06 834 VAL A C 1
ATOM 6442 O O . VAL A 1 834 ? -20.591 18.697 21.890 1.00 89.06 834 VAL A O 1
ATOM 6445 N N . GLY A 1 835 ? -21.425 19.953 20.234 1.00 85.31 835 GLY A N 1
ATOM 6446 C CA . GLY A 1 835 ? -21.329 21.222 20.967 1.00 85.31 835 GLY A CA 1
ATOM 6447 C C . GLY A 1 835 ? -22.231 21.288 22.203 1.00 85.31 835 GLY A C 1
ATOM 6448 O O . GLY A 1 835 ? -21.849 21.897 23.205 1.00 85.31 835 GLY A O 1
ATOM 6449 N N . GLY A 1 836 ? -23.394 20.627 22.161 1.00 87.00 836 GLY A N 1
ATOM 6450 C CA . GLY A 1 836 ? -24.279 20.470 23.314 1.00 87.00 836 GLY A CA 1
ATOM 6451 C C . GLY A 1 836 ? -23.759 19.459 24.339 1.00 87.00 836 GLY A C 1
ATOM 6452 O O . GLY A 1 836 ? -23.632 19.785 25.521 1.00 87.00 836 GLY A O 1
ATOM 6453 N N . ALA A 1 837 ? -23.404 18.254 23.889 1.00 87.12 837 ALA A N 1
ATOM 6454 C CA . ALA A 1 837 ? -22.921 17.178 24.754 1.00 87.12 837 ALA A CA 1
ATOM 6455 C C . ALA A 1 837 ? -21.598 17.535 25.460 1.00 87.12 837 ALA A C 1
ATOM 6457 O O . ALA A 1 837 ? -21.468 17.330 26.666 1.00 87.12 837 ALA A O 1
ATOM 6458 N N . SER A 1 838 ? -20.638 18.135 24.747 1.00 85.69 838 SER A N 1
ATOM 6459 C CA . SER A 1 838 ? -19.329 18.517 25.313 1.00 85.69 838 SER A CA 1
ATOM 6460 C C . SER A 1 838 ? -19.415 19.559 26.434 1.00 85.69 838 SER A C 1
ATOM 6462 O O . SER A 1 838 ? -18.587 19.540 27.341 1.00 85.69 838 SER A O 1
ATOM 6464 N N . LEU A 1 839 ? -20.436 20.424 26.430 1.00 85.50 839 LEU A N 1
ATOM 6465 C CA . LEU A 1 839 ? -20.709 21.328 27.547 1.00 85.50 839 LEU A CA 1
ATOM 6466 C C . LEU A 1 839 ? -21.459 20.628 28.689 1.00 85.50 839 LEU A C 1
ATOM 6468 O O . LEU A 1 839 ? -21.096 20.767 29.858 1.00 85.50 839 LEU A O 1
ATOM 6472 N N . VAL A 1 840 ? -22.552 19.931 28.369 1.00 87.50 840 VAL A N 1
ATOM 6473 C CA . VAL A 1 840 ? -23.515 19.484 29.385 1.00 87.50 840 VAL A CA 1
ATOM 6474 C C . VAL A 1 840 ? -23.040 18.235 30.125 1.00 87.50 840 VAL A C 1
ATOM 6476 O O . VAL A 1 840 ? -23.286 18.130 31.325 1.00 87.50 840 VAL A O 1
ATOM 6479 N N . THR A 1 841 ? -22.312 17.326 29.474 1.00 87.00 841 THR A N 1
ATOM 6480 C CA . THR A 1 841 ? -21.863 16.071 30.096 1.00 87.00 841 THR A CA 1
ATOM 6481 C C . THR A 1 841 ? -20.870 16.293 31.252 1.00 87.00 841 THR A C 1
ATOM 6483 O O . THR A 1 841 ? -21.124 15.754 32.333 1.00 87.00 841 THR A O 1
ATOM 6486 N N . PRO A 1 842 ? -19.815 17.133 31.142 1.00 82.94 842 PRO A N 1
ATOM 6487 C CA . PRO A 1 842 ? -18.959 17.467 32.289 1.00 82.94 842 PRO A CA 1
ATOM 6488 C C . PRO A 1 842 ? -19.722 18.140 33.437 1.00 82.94 842 PRO A C 1
ATOM 6490 O O . PRO A 1 842 ? -19.478 17.834 34.605 1.00 82.94 842 PRO A O 1
ATOM 6493 N N . ILE A 1 843 ? -20.691 19.015 33.129 1.00 83.38 843 ILE A N 1
ATOM 6494 C CA . ILE A 1 843 ? -21.537 19.661 34.144 1.00 83.38 843 ILE A CA 1
ATOM 6495 C C . ILE A 1 843 ? -22.385 18.608 34.870 1.00 83.38 843 ILE A C 1
ATOM 6497 O O . ILE A 1 843 ? -22.346 18.553 36.097 1.00 83.38 843 ILE A O 1
ATOM 6501 N N . TYR A 1 844 ? -23.074 17.738 34.129 1.00 88.06 844 TYR A N 1
ATOM 6502 C CA . TYR A 1 844 ? -23.894 16.648 34.662 1.00 88.06 844 TYR A CA 1
ATOM 6503 C C . TYR A 1 844 ? -23.086 15.709 35.572 1.00 88.06 844 TYR A C 1
ATOM 6505 O O . TYR A 1 844 ? -23.498 15.452 36.703 1.00 88.06 844 TYR A O 1
ATOM 6513 N N . ILE A 1 845 ? -21.897 15.276 35.130 1.00 85.75 845 ILE A N 1
ATOM 6514 C CA . ILE A 1 845 ? -20.973 14.474 35.947 1.00 85.75 845 ILE A CA 1
ATOM 6515 C C . ILE A 1 845 ? -20.571 15.250 37.207 1.00 85.75 845 ILE A C 1
ATOM 6517 O O . ILE A 1 845 ? -20.664 14.717 38.308 1.00 85.75 845 ILE A O 1
ATOM 6521 N N . SER A 1 846 ? -20.167 16.518 37.081 1.00 78.81 846 SER A N 1
ATOM 6522 C CA . SER A 1 846 ? -19.662 17.294 38.221 1.00 78.81 846 SER A CA 1
ATOM 6523 C C . SER A 1 846 ? -20.719 17.646 39.280 1.00 78.81 846 SER A C 1
ATOM 6525 O O . SER A 1 846 ? -20.369 17.762 40.456 1.00 78.81 846 SER A O 1
ATOM 6527 N N . GLU A 1 847 ? -21.994 17.775 38.892 1.00 81.19 847 GLU A N 1
ATOM 6528 C CA . GLU A 1 847 ? -23.134 18.007 39.796 1.00 81.19 847 GLU A CA 1
ATOM 6529 C C . GLU A 1 847 ? -23.669 16.726 40.467 1.00 81.19 847 GLU A C 1
ATOM 6531 O O . GLU A 1 847 ? -24.371 16.822 41.473 1.00 81.19 847 GLU A O 1
ATOM 6536 N N . LEU A 1 848 ? -23.342 15.540 39.939 1.00 83.75 848 LEU A N 1
ATOM 6537 C CA . LEU A 1 848 ? -23.651 14.234 40.545 1.00 83.75 848 LEU A CA 1
ATOM 6538 C C . LEU A 1 848 ? -22.470 13.640 41.333 1.00 83.75 848 LEU A C 1
ATOM 6540 O O . LEU A 1 848 ? -22.674 12.827 42.231 1.00 83.75 848 LEU A O 1
ATOM 6544 N N . ALA A 1 849 ? -21.237 14.019 40.998 1.00 81.31 849 ALA A N 1
ATOM 6545 C CA . ALA A 1 849 ? -20.029 13.461 41.591 1.00 81.31 849 ALA A CA 1
ATOM 6546 C C . ALA A 1 849 ? -19.740 13.994 43.011 1.00 81.31 849 ALA A C 1
ATOM 6548 O O . ALA A 1 849 ? -19.711 15.218 43.211 1.00 81.31 849 ALA A O 1
ATOM 6549 N N . PRO A 1 850 ? -19.387 13.105 43.965 1.00 76.50 850 PRO A N 1
ATOM 6550 C CA . PRO A 1 850 ? -18.753 13.486 45.225 1.00 76.50 850 PRO A CA 1
ATOM 6551 C C . PRO A 1 850 ? -17.486 14.325 45.000 1.00 76.50 850 PRO A C 1
ATOM 6553 O O . PRO A 1 850 ? -16.710 14.071 44.075 1.00 76.50 850 PRO A O 1
ATOM 6556 N N . SER A 1 851 ? -17.255 15.314 45.867 1.00 68.25 851 SER A N 1
ATOM 6557 C CA . SER A 1 851 ? -16.164 16.297 45.741 1.00 68.25 851 SER A CA 1
ATOM 6558 C C . SER A 1 851 ? -14.774 15.665 45.604 1.00 68.25 851 SER A C 1
ATOM 6560 O O . SER A 1 851 ? -13.987 16.102 44.771 1.00 68.25 851 SER A O 1
ATOM 6562 N N . ASN A 1 852 ? -14.500 14.597 46.354 1.00 69.69 852 ASN A N 1
ATOM 6563 C CA . ASN A 1 852 ? -13.225 13.873 46.359 1.00 69.69 852 ASN A CA 1
ATOM 6564 C C . ASN A 1 852 ? -12.954 13.018 45.103 1.00 69.69 852 ASN A C 1
ATOM 6566 O O . ASN A 1 852 ? -11.818 12.603 44.894 1.00 69.69 852 ASN A O 1
ATOM 6570 N N . MET A 1 853 ? -13.968 12.726 44.279 1.00 73.19 853 MET A N 1
ATOM 6571 C CA . MET A 1 853 ? -13.834 11.889 43.072 1.00 73.19 853 MET A CA 1
ATOM 6572 C C . MET A 1 853 ? -14.197 12.620 41.773 1.00 73.19 853 MET A C 1
ATOM 6574 O O . MET A 1 853 ? -14.011 12.068 40.688 1.00 73.19 853 MET A O 1
ATOM 6578 N N . ARG A 1 854 ? -14.677 13.866 41.863 1.00 75.25 854 ARG A N 1
ATOM 6579 C CA . ARG A 1 854 ? -15.159 14.676 40.736 1.00 75.25 854 ARG A CA 1
ATOM 6580 C C . ARG A 1 854 ? -14.163 14.760 39.577 1.00 75.25 854 ARG A C 1
ATOM 6582 O O . ARG A 1 854 ? -14.522 14.399 38.458 1.00 75.25 854 ARG A O 1
ATOM 6589 N N . GLY A 1 855 ? -12.913 15.138 39.850 1.00 69.81 855 GLY A N 1
ATOM 6590 C CA . GLY A 1 855 ? -11.869 15.261 38.825 1.00 69.81 855 GLY A CA 1
ATOM 6591 C C . GLY A 1 855 ? -11.620 13.958 38.055 1.00 69.81 855 GLY A C 1
ATOM 6592 O O . GLY A 1 855 ? -11.568 13.976 36.826 1.00 69.81 855 GLY A O 1
ATOM 6593 N N . ARG A 1 856 ? -11.555 12.817 38.760 1.00 76.75 856 ARG A N 1
ATOM 6594 C CA . ARG A 1 856 ? -11.433 11.469 38.169 1.00 76.75 856 ARG A CA 1
ATOM 6595 C C . ARG A 1 856 ? -12.629 11.086 37.313 1.00 76.75 856 ARG A C 1
ATOM 6597 O O . ARG A 1 856 ? -12.436 10.591 36.207 1.00 76.75 856 ARG A O 1
ATOM 6604 N N . LEU A 1 857 ? -13.845 11.313 37.807 1.00 80.94 857 LEU A N 1
ATOM 6605 C CA . LEU A 1 857 ? -15.073 10.991 37.077 1.00 80.94 857 LEU A CA 1
ATOM 6606 C C . LEU A 1 857 ? -15.213 11.832 35.798 1.00 80.94 857 LEU A C 1
ATOM 6608 O O . LEU A 1 857 ? -15.710 11.325 34.797 1.00 80.94 857 LEU A O 1
ATOM 6612 N N . VAL A 1 858 ? -14.710 13.071 35.784 1.00 77.25 858 VAL A N 1
ATOM 6613 C CA . VAL A 1 858 ? -14.603 13.872 34.551 1.00 77.25 858 VAL A CA 1
ATOM 6614 C C . VAL A 1 858 ? -13.533 13.305 33.605 1.00 77.25 858 VAL A C 1
ATOM 6616 O O . VAL A 1 858 ? -13.792 13.202 32.411 1.00 77.25 858 VAL A O 1
ATOM 6619 N N . THR A 1 859 ? -12.378 12.842 34.098 1.00 80.00 859 THR A N 1
ATOM 6620 C CA . THR A 1 859 ? -11.346 12.198 33.251 1.00 80.00 859 THR A CA 1
ATOM 6621 C C . THR A 1 859 ? -11.826 10.891 32.596 1.00 80.00 859 THR A C 1
ATOM 6623 O O . THR A 1 859 ? -11.354 10.541 31.515 1.00 80.00 859 THR A O 1
ATOM 6626 N N . ILE A 1 860 ? -12.805 10.185 33.180 1.00 85.06 860 ILE A N 1
ATOM 6627 C CA . ILE A 1 860 ? -13.435 9.012 32.540 1.00 85.06 860 ILE A CA 1
ATOM 6628 C C . ILE A 1 860 ? -14.109 9.391 31.209 1.00 85.06 860 ILE A C 1
ATOM 6630 O O . ILE A 1 860 ? -14.066 8.598 30.271 1.00 85.06 860 ILE A O 1
ATOM 6634 N N . LEU A 1 861 ? -14.660 10.605 31.073 1.00 82.38 861 LEU A N 1
ATOM 6635 C CA . LEU A 1 861 ? -15.214 11.079 29.798 1.00 82.38 861 LEU A CA 1
ATOM 6636 C C . LEU A 1 861 ? -14.133 11.113 28.706 1.00 82.38 861 LEU A C 1
ATOM 6638 O O . LEU A 1 861 ? -14.350 10.585 27.618 1.00 82.38 861 LEU A O 1
ATOM 6642 N N . SER A 1 862 ? -12.950 11.656 29.012 1.00 83.00 862 SER A N 1
ATOM 6643 C CA . SER A 1 862 ? -11.806 11.633 28.092 1.00 83.00 862 SER A CA 1
ATOM 6644 C C . SER A 1 862 ? -11.368 10.210 27.747 1.00 83.00 862 SER A C 1
ATOM 6646 O O . SER A 1 862 ? -11.053 9.941 26.592 1.00 83.00 862 SER A O 1
ATOM 6648 N N . LEU A 1 863 ? -11.384 9.283 28.713 1.00 86.81 863 LEU A N 1
ATOM 6649 C CA . LEU A 1 863 ? -11.033 7.878 28.483 1.00 86.81 863 LEU A CA 1
ATOM 6650 C C . LEU A 1 863 ? -12.013 7.184 27.520 1.00 86.81 863 LEU A C 1
ATOM 6652 O O . LEU A 1 863 ? -11.581 6.438 26.644 1.00 86.81 863 LEU A O 1
ATOM 6656 N N . PHE A 1 864 ? -13.318 7.459 27.629 1.00 86.50 864 PHE A N 1
ATOM 6657 C CA . PHE A 1 864 ? -14.306 6.967 26.662 1.00 86.50 864 PHE A CA 1
ATOM 6658 C C . PHE A 1 864 ? -14.161 7.626 25.285 1.00 86.50 864 PHE A C 1
ATOM 6660 O O . PHE A 1 864 ? -14.331 6.945 24.278 1.00 86.50 864 PHE A O 1
ATOM 6667 N N . ILE A 1 865 ? -13.794 8.911 25.214 1.00 83.69 865 ILE A N 1
ATOM 6668 C CA . ILE A 1 865 ? -13.516 9.588 23.937 1.00 83.69 865 ILE A CA 1
ATOM 6669 C C . ILE A 1 865 ? -12.297 8.959 23.245 1.00 83.69 865 ILE A C 1
ATOM 6671 O O . ILE A 1 865 ? -12.376 8.630 22.063 1.00 83.69 865 ILE A O 1
ATOM 6675 N N . THR A 1 866 ? -11.185 8.744 23.953 1.00 86.44 866 THR A N 1
ATOM 6676 C CA . THR A 1 866 ? -9.964 8.171 23.356 1.00 86.44 866 THR A CA 1
ATOM 6677 C C . THR A 1 866 ? -10.088 6.670 23.083 1.00 86.44 866 THR A C 1
ATOM 6679 O O . THR A 1 866 ? -9.600 6.197 22.060 1.00 86.44 866 THR A O 1
ATOM 6682 N N . GLY A 1 867 ? -10.831 5.922 23.905 1.00 86.06 867 GLY A N 1
ATOM 6683 C CA . GLY A 1 867 ? -11.208 4.537 23.604 1.00 86.06 867 GLY A CA 1
ATOM 6684 C C . GLY A 1 867 ? -12.123 4.445 22.378 1.00 86.06 867 GLY A C 1
ATOM 6685 O O . GLY A 1 867 ? -11.892 3.631 21.485 1.00 86.06 867 GLY A O 1
ATOM 6686 N N . GLY A 1 868 ? -13.102 5.349 22.275 1.00 84.06 868 GLY A N 1
ATOM 6687 C CA . GLY A 1 868 ? -13.955 5.505 21.098 1.00 84.06 868 GLY A CA 1
ATOM 6688 C C . GLY A 1 868 ? -13.164 5.849 19.835 1.00 84.06 868 GLY A C 1
ATOM 6689 O O . GLY A 1 868 ? -13.460 5.300 18.779 1.00 84.06 868 GLY A O 1
ATOM 6690 N N . GLN A 1 869 ? -12.112 6.674 19.938 1.00 82.06 869 GLN A N 1
ATOM 6691 C CA . GLN A 1 869 ? -11.173 6.923 18.837 1.00 82.06 869 GLN A CA 1
ATOM 6692 C C . GLN A 1 869 ? -10.456 5.641 18.391 1.00 82.06 869 GLN A C 1
ATOM 6694 O O . GLN A 1 869 ? -10.379 5.393 17.194 1.00 82.06 869 GLN A O 1
ATOM 6699 N N . VAL A 1 870 ? -9.967 4.801 19.310 1.00 85.88 870 VAL A N 1
ATOM 6700 C CA . VAL A 1 870 ? -9.321 3.523 18.948 1.00 85.88 870 VAL A CA 1
ATOM 6701 C C . VAL A 1 870 ? -10.300 2.592 18.223 1.00 85.88 870 VAL A C 1
ATOM 6703 O O . VAL A 1 870 ? -9.963 2.079 17.158 1.00 85.88 870 VAL A O 1
ATOM 6706 N N . VAL A 1 871 ? -11.530 2.437 18.728 1.00 85.44 871 VAL A N 1
ATOM 6707 C CA . VAL A 1 871 ? -12.587 1.660 18.047 1.00 85.44 871 VAL A CA 1
ATOM 6708 C C . VAL A 1 871 ? -12.884 2.236 16.660 1.00 85.44 871 VAL A C 1
ATOM 6710 O O . VAL A 1 871 ? -12.960 1.491 15.688 1.00 85.44 871 VAL A O 1
ATOM 6713 N N . ALA A 1 872 ? -12.973 3.560 16.545 1.00 79.94 872 ALA A N 1
ATOM 6714 C CA . ALA A 1 872 ? -13.120 4.273 15.282 1.00 79.94 872 ALA A CA 1
ATOM 6715 C C . ALA A 1 872 ? -11.971 3.983 14.294 1.00 79.94 872 ALA A C 1
ATOM 6717 O O . ALA A 1 872 ? -12.236 3.723 13.123 1.00 79.94 872 ALA A O 1
ATOM 6718 N N . TYR A 1 873 ? -10.707 3.971 14.726 1.00 77.12 873 TYR A N 1
ATOM 6719 C CA . TYR A 1 873 ? -9.586 3.602 13.851 1.00 77.12 873 TYR A CA 1
ATOM 6720 C C . TYR A 1 873 ? -9.617 2.124 13.439 1.00 77.12 873 TYR A C 1
ATOM 6722 O O . TYR A 1 873 ? -9.326 1.832 12.283 1.00 77.12 873 TYR A O 1
ATOM 6730 N N . ILE A 1 874 ? -10.026 1.210 14.328 1.00 83.19 874 ILE A N 1
ATOM 6731 C CA . ILE A 1 874 ? -10.184 -0.219 14.007 1.00 83.19 874 ILE A CA 1
ATOM 6732 C C . ILE A 1 874 ? -11.305 -0.427 12.980 1.00 83.19 874 ILE A C 1
ATOM 6734 O O . ILE A 1 874 ? -11.078 -1.069 11.961 1.00 83.19 874 ILE A O 1
ATOM 6738 N N . VAL A 1 875 ? -12.487 0.164 13.188 1.00 81.94 875 VAL A N 1
ATOM 6739 C CA . VAL A 1 875 ? -13.587 0.151 12.203 1.00 81.94 875 VAL A CA 1
ATOM 6740 C C . VAL A 1 875 ? -13.145 0.817 10.897 1.00 81.94 875 VAL A C 1
ATOM 6742 O O . VAL A 1 875 ? -13.401 0.296 9.818 1.00 81.94 875 VAL A O 1
ATOM 6745 N N . GLY A 1 876 ? -12.419 1.933 10.985 1.00 73.44 876 GLY A N 1
ATOM 6746 C CA . GLY A 1 876 ? -11.863 2.626 9.828 1.00 73.44 876 GLY A CA 1
ATOM 6747 C C . GLY A 1 876 ? -10.926 1.750 8.997 1.00 73.44 876 GLY A C 1
ATOM 6748 O O . GLY A 1 876 ? -10.996 1.809 7.779 1.00 73.44 876 GLY A O 1
ATOM 6749 N N . TRP A 1 877 ? -10.098 0.927 9.644 1.00 76.38 877 TRP A N 1
ATOM 6750 C CA . TRP A 1 877 ? -9.198 -0.038 9.005 1.00 76.38 877 TRP A CA 1
ATOM 6751 C C . TRP A 1 877 ? -9.933 -1.271 8.448 1.00 76.38 877 TRP A C 1
ATOM 6753 O O . TRP A 1 877 ? -9.624 -1.721 7.349 1.00 76.38 877 TRP A O 1
ATOM 6763 N N . LEU A 1 878 ? -10.941 -1.788 9.160 1.00 79.69 878 LEU A N 1
ATOM 6764 C CA . LEU A 1 878 ? -11.752 -2.929 8.709 1.00 79.69 878 LEU A CA 1
ATOM 6765 C C . LEU A 1 878 ? -12.565 -2.622 7.442 1.00 79.69 878 LEU A C 1
ATOM 6767 O O . LEU A 1 878 ? -12.771 -3.508 6.620 1.00 79.69 878 LEU A O 1
ATOM 6771 N N . PHE A 1 879 ? -13.036 -1.381 7.294 1.00 78.50 879 PHE A N 1
ATOM 6772 C CA . PHE A 1 879 ? -13.883 -0.956 6.175 1.00 78.50 879 PHE A CA 1
ATOM 6773 C C . PHE A 1 879 ? -13.153 -0.081 5.135 1.00 78.50 879 PHE A C 1
ATOM 6775 O O . PHE A 1 879 ? -13.772 0.290 4.141 1.00 78.50 879 PHE A O 1
ATOM 6782 N N . SER A 1 880 ? -11.861 0.250 5.304 1.00 67.19 880 SER A N 1
ATOM 6783 C CA . SER A 1 880 ? -11.116 1.083 4.334 1.00 67.19 880 SER A CA 1
ATOM 6784 C C . SER A 1 880 ? -10.839 0.395 2.996 1.00 67.19 880 SER A C 1
ATOM 6786 O O . SER A 1 880 ? -10.633 1.081 2.004 1.00 67.19 880 SER A O 1
ATOM 6788 N N . SER A 1 881 ? -10.830 -0.939 2.955 1.00 64.56 881 SER A N 1
ATOM 6789 C CA . SER A 1 881 ? -10.635 -1.738 1.734 1.00 64.56 881 SER A CA 1
ATOM 6790 C C . SER A 1 881 ? -11.939 -2.070 0.994 1.00 64.56 881 SER A C 1
ATOM 6792 O O . SER A 1 881 ? -11.905 -2.762 -0.022 1.00 64.56 881 SER A O 1
ATOM 6794 N N . ILE A 1 882 ? -13.087 -1.618 1.508 1.00 73.62 882 ILE A N 1
ATOM 6795 C CA . ILE A 1 882 ? -14.414 -1.913 0.962 1.00 73.62 882 ILE A CA 1
ATOM 6796 C C . ILE A 1 882 ? -14.909 -0.689 0.189 1.00 73.62 882 ILE A C 1
ATOM 6798 O O . ILE A 1 882 ? -14.942 0.416 0.732 1.00 73.62 882 ILE A O 1
ATOM 6802 N N . ASP A 1 883 ? -15.330 -0.892 -1.059 1.00 65.31 883 ASP A N 1
ATOM 6803 C CA . ASP A 1 883 ? -15.919 0.166 -1.887 1.00 65.31 883 ASP A CA 1
ATOM 6804 C C . ASP A 1 883 ? -17.204 0.726 -1.245 1.00 65.31 883 ASP A C 1
ATOM 6806 O O . ASP A 1 883 ? -18.023 -0.017 -0.694 1.00 65.31 883 ASP A O 1
ATOM 6810 N N . GLY A 1 884 ? -17.337 2.053 -1.210 1.00 74.06 884 GLY A N 1
ATOM 6811 C CA . GLY A 1 884 ? -18.355 2.758 -0.420 1.00 74.06 884 GLY A CA 1
ATOM 6812 C C . GLY A 1 884 ? -18.295 2.515 1.103 1.00 74.06 884 GLY A C 1
ATOM 6813 O O . GLY A 1 884 ? -19.200 2.939 1.831 1.00 74.06 884 GLY A O 1
ATOM 6814 N N . GLY A 1 885 ? -17.247 1.853 1.616 1.00 77.88 885 GLY A N 1
ATOM 6815 C CA . GLY A 1 885 ? -17.107 1.414 3.010 1.00 77.88 885 GLY A CA 1
ATOM 6816 C C . GLY A 1 885 ? -17.168 2.547 4.036 1.00 77.88 885 GLY A C 1
ATOM 6817 O O . GLY A 1 885 ? -17.628 2.346 5.162 1.00 77.88 885 GLY A O 1
ATOM 6818 N N . TRP A 1 886 ? -16.822 3.775 3.636 1.00 81.31 886 TRP A N 1
ATOM 6819 C CA . TRP A 1 886 ? -16.955 4.975 4.467 1.00 81.31 886 TRP A CA 1
ATOM 6820 C C . TRP A 1 886 ? -18.384 5.214 4.982 1.00 81.31 886 TRP A C 1
ATOM 6822 O O . TRP A 1 886 ? -18.552 5.738 6.088 1.00 81.31 886 TRP A O 1
ATOM 6832 N N . ARG A 1 887 ? -19.420 4.776 4.249 1.00 87.44 887 ARG A N 1
ATOM 6833 C CA . ARG A 1 887 ? -20.819 4.868 4.703 1.00 87.44 887 ARG A CA 1
ATOM 6834 C C . ARG A 1 887 ? -21.054 4.042 5.968 1.00 87.44 887 ARG A C 1
ATOM 6836 O O . ARG A 1 887 ? -21.722 4.515 6.887 1.00 87.44 887 ARG A O 1
ATOM 6843 N N . TRP A 1 888 ? -20.444 2.858 6.067 1.00 85.00 888 TRP A N 1
ATOM 6844 C CA . TRP A 1 888 ? -20.465 2.026 7.276 1.00 85.00 888 TRP A CA 1
ATOM 6845 C C . TRP A 1 888 ? -19.635 2.636 8.402 1.00 85.00 888 TRP A C 1
ATOM 6847 O O . TRP A 1 888 ? -20.094 2.675 9.543 1.00 85.00 888 TRP A O 1
ATOM 6857 N N . ILE A 1 889 ? -18.458 3.181 8.079 1.00 83.12 889 ILE A N 1
ATOM 6858 C CA . ILE A 1 889 ? -17.570 3.847 9.044 1.00 83.12 889 ILE A CA 1
ATOM 6859 C C . ILE A 1 889 ? -18.300 4.991 9.772 1.00 83.12 889 ILE A C 1
ATOM 6861 O O . ILE A 1 889 ? -18.185 5.112 10.992 1.00 83.12 889 ILE A O 1
ATOM 6865 N N . VAL A 1 890 ? -19.086 5.805 9.056 1.00 84.06 890 VAL A N 1
ATOM 6866 C CA . VAL A 1 890 ? -19.891 6.877 9.673 1.00 84.06 890 VAL A CA 1
ATOM 6867 C C . VAL A 1 890 ? -21.205 6.349 10.266 1.00 84.06 890 VAL A C 1
ATOM 6869 O O . VAL A 1 890 ? -21.583 6.749 11.369 1.00 84.06 890 VAL A O 1
ATOM 6872 N N . GLY A 1 891 ? -21.888 5.427 9.581 1.00 87.12 891 GLY A N 1
ATOM 6873 C CA . GLY A 1 891 ? -23.181 4.875 10.002 1.00 87.12 891 GLY A CA 1
ATOM 6874 C C . GLY A 1 891 ? -23.127 4.084 11.312 1.00 87.12 891 GLY A C 1
ATOM 6875 O O . GLY A 1 891 ? -24.023 4.215 12.145 1.00 87.12 891 GLY A O 1
ATOM 6876 N N . LEU A 1 892 ? -22.046 3.340 11.569 1.00 86.75 892 LEU A N 1
ATOM 6877 C CA . LEU A 1 892 ? -21.833 2.639 12.844 1.00 86.75 892 LEU A CA 1
ATOM 6878 C C . LEU A 1 892 ? -21.713 3.602 14.042 1.00 86.75 892 LEU A C 1
ATOM 6880 O O . LEU A 1 892 ? -21.988 3.206 15.176 1.00 86.75 892 LEU A O 1
ATOM 6884 N N . GLY A 1 893 ? -21.415 4.886 13.800 1.00 83.69 893 GLY A N 1
ATOM 6885 C CA . GLY A 1 893 ? -21.464 5.951 14.807 1.00 83.69 893 GLY A CA 1
ATOM 6886 C C . GLY A 1 893 ? -22.854 6.183 15.421 1.00 83.69 893 GLY A C 1
ATOM 6887 O O . GLY A 1 893 ? -22.955 6.806 16.475 1.00 83.69 893 GLY A O 1
ATOM 6888 N N . ILE A 1 894 ? -23.924 5.648 14.824 1.00 90.44 894 ILE A N 1
ATOM 6889 C CA . ILE A 1 894 ? -25.278 5.669 15.398 1.00 90.44 894 ILE A CA 1
ATOM 6890 C C . ILE A 1 894 ? -25.373 4.773 16.650 1.00 90.44 894 ILE A C 1
ATOM 6892 O O . ILE A 1 894 ? -26.115 5.098 17.581 1.00 90.44 894 ILE A O 1
ATOM 6896 N N . LEU A 1 895 ? -24.624 3.663 16.713 1.00 89.62 895 LEU A N 1
ATOM 6897 C CA . LEU A 1 895 ? -24.791 2.644 17.760 1.00 89.62 895 LEU A CA 1
ATOM 6898 C C . LEU A 1 895 ? -24.513 3.167 19.186 1.00 89.62 895 LEU A C 1
ATOM 6900 O O . LEU A 1 895 ? -25.359 2.934 20.054 1.00 89.62 895 LEU A O 1
ATOM 6904 N N . PRO A 1 896 ? -23.422 3.918 19.467 1.00 85.94 896 PRO A N 1
ATOM 6905 C CA . PRO A 1 896 ? -23.195 4.484 20.798 1.00 85.94 896 PRO A CA 1
ATOM 6906 C C . PRO A 1 896 ? -24.275 5.490 21.219 1.00 85.94 896 PRO A C 1
ATOM 6908 O O . PRO A 1 896 ? -24.665 5.506 22.385 1.00 85.94 896 PRO A O 1
ATOM 6911 N N . ALA A 1 897 ? -24.803 6.287 20.282 1.00 87.75 897 ALA A N 1
ATOM 6912 C CA . ALA A 1 897 ? -25.869 7.250 20.563 1.00 87.75 897 ALA A CA 1
ATOM 6913 C C . ALA A 1 897 ? -27.193 6.546 20.916 1.00 87.75 897 ALA A C 1
ATOM 6915 O O . ALA A 1 897 ? -27.839 6.906 21.898 1.00 87.75 897 ALA A O 1
ATOM 6916 N N . LEU A 1 898 ? -27.569 5.488 20.184 1.00 90.38 898 LEU A N 1
ATOM 6917 C CA . LEU A 1 898 ? -28.737 4.663 20.525 1.00 90.38 898 LEU A CA 1
ATOM 6918 C C . LEU A 1 898 ? -28.577 3.967 21.885 1.00 90.38 898 LEU A C 1
ATOM 6920 O O . LEU A 1 898 ? -29.514 3.948 22.683 1.00 90.38 898 LEU A O 1
ATOM 6924 N N . PHE A 1 899 ? -27.388 3.437 22.179 1.00 90.69 899 PHE A N 1
ATOM 6925 C CA . PHE A 1 899 ? -27.080 2.831 23.475 1.00 90.69 899 PHE A CA 1
ATOM 6926 C C . PHE A 1 899 ? -27.200 3.844 24.627 1.00 90.69 899 PHE A C 1
ATOM 6928 O O . PHE A 1 899 ? -27.827 3.554 25.650 1.00 90.69 899 PHE A O 1
ATOM 6935 N N . GLN A 1 900 ? -26.680 5.062 24.443 1.00 88.44 900 GLN A N 1
ATOM 6936 C CA . GLN A 1 900 ? -26.789 6.134 25.433 1.00 88.44 900 GLN A CA 1
ATOM 6937 C C . GLN A 1 900 ? -28.244 6.592 25.635 1.00 88.44 900 GLN A C 1
ATOM 6939 O O . GLN A 1 900 ? -28.667 6.756 26.780 1.00 88.44 900 GLN A O 1
ATOM 6944 N N . LEU A 1 901 ? -29.043 6.698 24.563 1.00 90.56 901 LEU A N 1
ATOM 6945 C CA . LEU A 1 901 ? -30.478 7.007 24.641 1.00 90.56 901 LEU A CA 1
ATOM 6946 C C . LEU A 1 901 ? -31.254 5.999 25.497 1.00 90.56 901 LEU A C 1
ATOM 6948 O O . LEU A 1 901 ? -32.096 6.408 26.300 1.00 90.56 901 LEU A O 1
ATOM 6952 N N . VAL A 1 902 ? -30.954 4.701 25.377 1.00 90.50 902 VAL A N 1
ATOM 6953 C CA . VAL A 1 902 ? -31.565 3.658 26.219 1.00 90.50 902 VAL A CA 1
ATOM 6954 C C . VAL A 1 902 ? -31.173 3.851 27.688 1.00 90.50 902 VAL A C 1
ATOM 6956 O O . VAL A 1 902 ? -32.049 3.878 28.557 1.00 90.50 902 VAL A O 1
ATOM 6959 N N . ILE A 1 903 ? -29.885 4.061 27.983 1.00 90.12 903 ILE A N 1
ATOM 6960 C CA . ILE A 1 903 ? -29.384 4.239 29.358 1.00 90.12 903 ILE A CA 1
ATOM 6961 C C . ILE A 1 903 ? -29.933 5.518 30.014 1.00 90.12 903 ILE A C 1
ATOM 6963 O O . ILE A 1 903 ? -30.281 5.503 31.197 1.00 90.12 903 ILE A O 1
ATOM 6967 N N . LEU A 1 904 ? -30.081 6.613 29.261 1.00 88.56 904 LEU A N 1
ATOM 6968 C CA . LEU A 1 904 ? -30.617 7.886 29.761 1.00 88.56 904 LEU A CA 1
ATOM 6969 C C . LEU A 1 904 ? -32.040 7.776 30.323 1.00 88.56 904 LEU A C 1
ATOM 6971 O O . LEU A 1 904 ? -32.408 8.584 31.177 1.00 88.56 904 LEU A O 1
ATOM 6975 N N . THR A 1 905 ? -32.824 6.773 29.913 1.00 84.81 905 THR A N 1
ATOM 6976 C CA . THR A 1 905 ? -34.158 6.525 30.491 1.00 84.81 905 THR A CA 1
ATOM 6977 C C . THR A 1 905 ? -34.093 6.129 31.973 1.00 84.81 905 THR A C 1
ATOM 6979 O O . THR A 1 905 ? -34.980 6.498 32.744 1.00 84.81 905 THR A O 1
ATOM 6982 N N . ALA A 1 906 ? -33.019 5.448 32.392 1.00 86.69 906 ALA A N 1
ATOM 6983 C CA . ALA A 1 906 ? -32.790 4.988 33.763 1.00 86.69 906 ALA A CA 1
ATOM 6984 C C . ALA A 1 906 ? -31.990 5.985 34.630 1.00 86.69 906 ALA A C 1
ATOM 6986 O O . ALA A 1 906 ? -31.913 5.825 35.853 1.00 86.69 906 ALA A O 1
ATOM 6987 N N . LEU A 1 907 ? -31.381 7.010 34.023 1.00 88.12 907 LEU A N 1
ATOM 6988 C CA . LEU A 1 907 ? -30.563 7.999 34.727 1.00 88.12 907 LEU A CA 1
ATOM 6989 C C . LEU A 1 907 ? -31.416 9.120 35.362 1.00 88.12 907 LEU A C 1
ATOM 6991 O O . LEU A 1 907 ? -32.372 9.593 34.739 1.00 88.12 907 LEU A O 1
ATOM 6995 N N . PRO A 1 908 ? -31.101 9.574 36.593 1.00 89.56 908 PRO A N 1
ATOM 6996 C CA . PRO A 1 908 ? -31.790 10.693 37.239 1.00 89.56 908 PRO A CA 1
ATOM 6997 C C . PRO A 1 908 ? -31.389 12.052 36.637 1.00 89.56 908 PRO A C 1
ATOM 6999 O O . PRO A 1 908 ? -30.453 12.156 35.855 1.00 89.56 908 PRO A O 1
ATOM 7002 N N . GLU A 1 909 ? -32.094 13.116 37.012 1.00 90.69 909 GLU A N 1
ATOM 7003 C CA . GLU A 1 909 ? -31.671 14.498 36.735 1.00 90.69 909 GLU A CA 1
ATOM 7004 C C . GLU A 1 909 ? -30.774 15.017 37.878 1.00 90.69 909 GLU A C 1
ATOM 7006 O O . GLU A 1 909 ? -30.799 14.460 38.980 1.00 90.69 909 GLU A O 1
ATOM 7011 N N . THR A 1 910 ? -29.970 16.064 37.649 1.00 89.50 910 THR A N 1
ATOM 7012 C CA . THR A 1 910 ? -29.031 16.539 38.685 1.00 89.50 910 THR A CA 1
ATOM 7013 C C . THR A 1 910 ? -29.764 17.098 39.922 1.00 89.50 910 THR A C 1
ATOM 7015 O O . THR A 1 910 ? -30.739 17.843 39.768 1.00 89.50 910 THR A O 1
ATOM 7018 N N . PRO A 1 911 ? -29.301 16.812 41.162 1.00 86.62 911 PRO A N 1
ATOM 7019 C CA . PRO A 1 911 ? -29.935 17.309 42.389 1.00 86.62 911 PRO A CA 1
ATOM 7020 C C . PRO A 1 911 ? -30.097 18.829 42.423 1.00 86.62 911 PRO A C 1
ATOM 7022 O O . PRO A 1 911 ? -31.113 19.337 42.893 1.00 86.62 911 PRO A O 1
ATOM 7025 N N . ARG A 1 912 ? -29.118 19.557 41.871 1.00 81.62 912 ARG A N 1
ATOM 7026 C CA . ARG A 1 912 ? -29.141 21.018 41.785 1.00 81.62 912 ARG A CA 1
ATOM 7027 C C . ARG A 1 912 ? -30.264 21.530 40.885 1.00 81.62 912 ARG A C 1
ATOM 7029 O O . ARG A 1 912 ? -30.983 22.436 41.294 1.00 81.62 912 ARG A O 1
ATOM 7036 N N . TRP A 1 913 ? -30.430 20.966 39.684 1.00 85.50 913 TRP A N 1
ATOM 7037 C CA . TRP A 1 913 ? -31.526 21.373 38.799 1.00 85.50 913 TRP A CA 1
ATOM 7038 C C . TRP A 1 913 ? -32.883 21.049 39.427 1.00 85.50 913 TRP A C 1
ATOM 7040 O O . TRP A 1 913 ? -33.791 21.875 39.390 1.00 85.50 913 TRP A O 1
ATOM 7050 N N . LEU A 1 914 ? -33.002 19.884 40.073 1.00 87.56 914 LEU A N 1
ATOM 7051 C CA . LEU A 1 914 ? -34.207 19.499 40.806 1.00 87.56 914 LEU A CA 1
ATOM 7052 C C . LEU A 1 914 ? -34.532 20.497 41.929 1.00 87.56 914 LEU A C 1
ATOM 7054 O O . LEU A 1 914 ? -35.681 20.916 42.028 1.00 87.56 914 LEU A O 1
ATOM 7058 N N . ALA A 1 915 ? -33.545 20.943 42.713 1.00 82.56 915 ALA A N 1
ATOM 7059 C CA . ALA A 1 915 ? -33.734 21.985 43.726 1.00 82.56 915 ALA A CA 1
ATOM 7060 C C . ALA A 1 915 ? -34.127 23.345 43.108 1.00 82.56 915 ALA A C 1
ATOM 7062 O O . ALA A 1 915 ? -35.107 23.947 43.539 1.00 82.56 915 ALA A O 1
ATOM 7063 N N . GLN A 1 916 ? -33.440 23.797 42.048 1.00 76.50 916 GLN A N 1
ATOM 7064 C CA . GLN A 1 916 ? -33.774 25.038 41.324 1.00 76.50 916 GLN A CA 1
ATOM 7065 C C . GLN A 1 916 ? -35.187 25.018 40.709 1.00 76.50 916 GLN A C 1
ATOM 7067 O O . GLN A 1 916 ? -35.830 26.062 40.613 1.00 76.50 916 GLN A O 1
ATOM 7072 N N . ALA A 1 917 ? -35.680 23.841 40.314 1.00 81.12 917 ALA A N 1
ATOM 7073 C CA . ALA A 1 917 ? -37.021 23.633 39.773 1.00 81.12 917 ALA A CA 1
ATOM 7074 C C . ALA A 1 917 ? -38.097 23.324 40.843 1.00 81.12 917 ALA A C 1
ATOM 7076 O O . ALA A 1 917 ? -39.259 23.137 40.487 1.00 81.12 917 ALA A O 1
ATOM 7077 N N . GLY A 1 918 ? -37.740 23.275 42.135 1.00 81.50 918 GLY A N 1
ATOM 7078 C CA . GLY A 1 918 ? -38.669 23.035 43.252 1.00 81.50 918 GLY A CA 1
ATOM 7079 C C . GLY A 1 918 ? -38.995 21.562 43.556 1.00 81.50 918 GLY A C 1
ATOM 7080 O O . GLY A 1 918 ? -39.888 21.280 44.352 1.00 81.50 918 GLY A O 1
ATOM 7081 N N . PHE A 1 919 ? -38.282 20.600 42.964 1.00 86.25 919 PHE A N 1
ATOM 7082 C CA . PHE A 1 919 ? -38.472 19.153 43.157 1.00 86.25 919 PHE A CA 1
ATOM 7083 C C . PHE A 1 919 ? -37.608 18.582 44.299 1.00 86.25 919 PHE A C 1
ATOM 7085 O O . PHE A 1 919 ? -36.878 17.601 44.129 1.00 86.25 919 PHE A O 1
ATOM 7092 N N . GLU A 1 920 ? -37.691 19.186 45.485 1.00 84.50 920 GLU A N 1
ATOM 7093 C CA . GLU A 1 920 ? -36.813 18.902 46.636 1.00 84.50 920 GLU A CA 1
ATOM 7094 C C . GLU A 1 920 ? -36.841 17.431 47.092 1.00 84.50 920 GLU A C 1
ATOM 7096 O O . GLU A 1 920 ? -35.802 16.829 47.366 1.00 84.50 920 GLU A O 1
ATOM 7101 N N . THR A 1 921 ? -38.027 16.814 47.100 1.00 85.44 921 THR A N 1
ATOM 7102 C CA . THR A 1 921 ? -38.218 15.396 47.456 1.00 85.44 921 THR A CA 1
ATOM 7103 C C . THR A 1 921 ? -37.582 14.434 46.455 1.00 85.44 921 THR A C 1
ATOM 7105 O O . THR A 1 921 ? -37.234 13.314 46.818 1.00 85.44 921 THR A O 1
ATOM 7108 N N . THR A 1 922 ? -37.391 14.855 45.204 1.00 86.62 922 THR A N 1
ATOM 7109 C CA . THR A 1 922 ? -36.666 14.062 44.202 1.00 86.62 922 THR A CA 1
ATOM 7110 C C . THR A 1 922 ? -35.163 14.312 44.322 1.00 86.62 922 THR A C 1
ATOM 7112 O O . THR A 1 922 ? -34.383 13.364 44.272 1.00 86.62 922 THR A O 1
ATOM 7115 N N . ALA A 1 923 ? -34.751 15.562 44.567 1.00 86.81 923 ALA A N 1
ATOM 7116 C CA . ALA A 1 923 ? -33.351 15.925 44.786 1.00 86.81 923 ALA A CA 1
ATOM 7117 C C . ALA A 1 923 ? -32.727 15.143 45.957 1.00 86.81 923 ALA A C 1
ATOM 7119 O O . ALA A 1 923 ? -31.634 14.593 45.811 1.00 86.81 923 ALA A O 1
ATOM 7120 N N . ILE A 1 924 ? -33.440 15.020 47.086 1.00 88.25 924 ILE A N 1
ATOM 7121 C CA . ILE A 1 924 ? -32.946 14.272 48.252 1.00 88.25 924 ILE A CA 1
ATOM 7122 C C . ILE A 1 924 ? -32.809 12.768 47.976 1.00 88.25 924 ILE A C 1
ATOM 7124 O O . ILE A 1 924 ? -31.824 12.177 48.398 1.00 88.25 924 ILE A O 1
ATOM 7128 N N . VAL A 1 925 ? -33.722 12.154 47.212 1.00 88.62 925 VAL A N 1
ATOM 7129 C CA . VAL A 1 925 ? -33.634 10.727 46.838 1.00 88.62 925 VAL A CA 1
ATOM 7130 C C . VAL A 1 925 ? -32.432 10.465 45.927 1.00 88.62 925 VAL A C 1
ATOM 7132 O O . VAL A 1 925 ? -31.753 9.450 46.078 1.00 88.62 925 VAL A O 1
ATOM 7135 N N . VAL A 1 926 ? -32.122 11.386 45.007 1.00 88.81 926 VAL A N 1
ATOM 7136 C CA . VAL A 1 926 ? -30.920 11.284 44.163 1.00 88.81 926 VAL A CA 1
ATOM 7137 C C . VAL A 1 926 ? -29.647 11.437 45.005 1.00 88.81 926 VAL A C 1
ATOM 7139 O O . VAL A 1 926 ? -28.723 10.644 44.838 1.00 88.81 926 VAL A O 1
ATOM 7142 N N . LEU A 1 927 ? -29.608 12.377 45.957 1.00 86.88 927 LEU A N 1
ATOM 7143 C CA . LEU A 1 927 ? -28.478 12.536 46.885 1.00 86.88 927 LEU A CA 1
ATOM 7144 C C . LEU A 1 927 ? -28.304 11.320 47.812 1.00 86.88 927 LEU A C 1
ATOM 7146 O O . LEU A 1 927 ? -27.193 10.810 47.933 1.00 86.88 927 LEU A O 1
ATOM 7150 N N . GLU A 1 928 ? -29.383 10.793 48.401 1.00 86.88 928 GLU A N 1
ATOM 7151 C CA . GLU A 1 928 ? -29.340 9.552 49.188 1.00 86.88 928 GLU A CA 1
ATOM 7152 C C . GLU A 1 928 ? -28.808 8.379 48.347 1.00 86.88 928 GLU A C 1
ATOM 7154 O O . GLU A 1 928 ? -28.036 7.575 48.865 1.00 86.88 928 GLU A O 1
ATOM 7159 N N . LYS A 1 929 ? -29.141 8.306 47.045 1.00 86.81 929 LYS A N 1
ATOM 7160 C CA . LYS A 1 929 ? -28.621 7.285 46.116 1.00 86.81 929 LYS A CA 1
ATOM 7161 C C . LYS A 1 929 ? -27.122 7.440 45.811 1.00 86.81 929 LYS A C 1
ATOM 7163 O O . LYS A 1 929 ? -26.439 6.433 45.656 1.00 86.81 929 LYS A O 1
ATOM 7168 N N . ILE A 1 930 ? -26.602 8.666 45.743 1.00 85.06 930 ILE A N 1
ATOM 7169 C CA . ILE A 1 930 ? -25.167 8.936 45.519 1.00 85.06 930 ILE A CA 1
ATOM 7170 C C . ILE A 1 930 ? -24.340 8.566 46.759 1.00 85.06 930 ILE A C 1
ATOM 7172 O O . ILE A 1 930 ? -23.265 7.984 46.637 1.00 85.06 930 ILE A O 1
ATOM 7176 N N . TYR A 1 931 ? -24.852 8.864 47.955 1.00 82.81 931 TYR A N 1
ATOM 7177 C CA . TYR A 1 931 ? -24.132 8.689 49.220 1.00 82.81 931 TYR A CA 1
ATOM 7178 C C . TYR A 1 931 ? -24.451 7.375 49.962 1.00 82.81 931 TYR A C 1
ATOM 7180 O O . TYR A 1 931 ? -24.123 7.264 51.140 1.00 82.81 931 TYR A O 1
ATOM 7188 N N . GLN A 1 932 ? -25.037 6.358 49.308 1.00 79.56 932 GLN A N 1
ATOM 7189 C CA . GLN A 1 932 ? -25.482 5.103 49.959 1.00 79.56 932 GLN A CA 1
ATOM 7190 C C . GLN A 1 932 ? -24.402 4.379 50.779 1.00 79.56 932 GLN A C 1
ATOM 7192 O O . GLN A 1 932 ? -24.732 3.729 51.766 1.00 79.56 932 GLN A O 1
ATOM 7197 N N . GLY A 1 933 ? -23.126 4.494 50.395 1.00 71.75 933 GLY A N 1
ATOM 7198 C CA . GLY A 1 933 ? -22.000 3.890 51.118 1.00 71.75 933 GLY A CA 1
ATOM 7199 C C . GLY A 1 933 ? -21.520 4.662 52.356 1.00 71.75 933 GLY A C 1
ATOM 7200 O O . GLY A 1 933 ? -20.610 4.193 53.033 1.00 71.75 933 GLY A O 1
ATOM 7201 N N . HIS A 1 934 ? -22.078 5.842 52.652 1.00 76.38 934 HIS A N 1
ATOM 7202 C CA . HIS A 1 934 ? -21.694 6.641 53.818 1.00 76.38 934 HIS A CA 1
ATOM 7203 C C . HIS A 1 934 ? -22.554 6.268 55.043 1.00 76.38 934 HIS A C 1
ATOM 7205 O O . HIS A 1 934 ? -23.780 6.212 54.894 1.00 76.38 934 HIS A O 1
ATOM 7211 N N . PRO A 1 935 ? -21.977 6.083 56.253 1.00 74.31 935 PRO A N 1
ATOM 7212 C CA . PRO A 1 935 ? -22.736 5.716 57.458 1.00 74.31 935 PRO A CA 1
ATOM 7213 C C . PRO A 1 935 ? -23.941 6.632 57.721 1.00 74.31 935 PRO A C 1
ATOM 7215 O O . PRO A 1 935 ? -25.041 6.160 57.991 1.00 74.31 935 PRO A O 1
ATOM 7218 N N . ASP A 1 936 ? -23.745 7.938 57.521 1.00 79.75 936 ASP A N 1
ATOM 7219 C CA . ASP A 1 936 ? -24.757 8.984 57.711 1.00 79.75 936 ASP A CA 1
ATOM 7220 C C . ASP A 1 936 ? -25.346 9.523 56.390 1.00 79.75 936 ASP A C 1
ATOM 7222 O O . ASP A 1 936 ? -25.642 10.713 56.267 1.00 79.75 936 ASP A O 1
ATOM 7226 N N . SER A 1 937 ? -25.508 8.666 55.374 1.00 79.38 937 SER A N 1
ATOM 7227 C CA . SER A 1 937 ? -25.977 9.028 54.018 1.00 79.38 937 SER A CA 1
ATOM 7228 C C . SER A 1 937 ? -27.163 10.008 53.984 1.00 79.38 937 SER A C 1
ATOM 7230 O O . SER A 1 937 ? -27.120 11.012 53.271 1.00 79.38 937 SER A O 1
ATOM 7232 N N . LYS A 1 938 ? -28.194 9.781 54.811 1.00 81.94 938 LYS A N 1
ATOM 7233 C CA . LYS A 1 938 ? -29.384 10.651 54.916 1.00 81.94 938 LYS A CA 1
ATOM 7234 C C . LYS A 1 938 ? -29.112 12.021 55.535 1.00 81.94 938 LYS A C 1
ATOM 7236 O O . LYS A 1 938 ? -29.809 12.983 55.217 1.00 81.94 938 LYS A O 1
ATOM 7241 N N . TYR A 1 939 ? -28.144 12.121 56.444 1.00 83.19 939 TYR A N 1
ATOM 7242 C CA . TYR A 1 939 ? -27.747 13.397 57.037 1.00 83.19 939 TYR A CA 1
ATOM 7243 C C . TYR A 1 939 ? -26.927 14.209 56.031 1.00 83.19 939 TYR A C 1
ATOM 7245 O O . TYR A 1 939 ? -27.262 15.361 55.764 1.00 83.19 939 TYR A O 1
ATOM 7253 N N . VAL A 1 940 ? -25.940 13.573 55.389 1.00 82.88 940 VAL A N 1
ATOM 7254 C CA . VAL A 1 940 ? -25.103 14.183 54.342 1.00 82.88 940 VAL A CA 1
ATOM 7255 C C . VAL A 1 940 ? -25.960 14.679 53.171 1.00 82.88 940 VAL A C 1
ATOM 7257 O O . VAL A 1 940 ? -25.830 15.830 52.761 1.00 82.88 940 VAL A O 1
ATOM 7260 N N . ALA A 1 941 ? -26.914 13.872 52.693 1.00 85.00 941 ALA A N 1
ATOM 7261 C CA . ALA A 1 941 ? -27.855 14.277 51.645 1.00 85.00 941 ALA A CA 1
ATOM 7262 C C . ALA A 1 941 ? -28.706 15.502 52.039 1.00 85.00 941 ALA A C 1
ATOM 7264 O O . ALA A 1 941 ? -28.912 16.399 51.221 1.00 85.00 941 ALA A O 1
ATOM 7265 N N . LYS A 1 942 ? -29.173 15.580 53.296 1.00 85.88 942 LYS A N 1
ATOM 7266 C CA . LYS A 1 942 ? -29.913 16.747 53.814 1.00 85.88 942 LYS A CA 1
ATOM 7267 C C . LYS A 1 942 ? -29.042 17.988 53.959 1.00 85.88 942 LYS A C 1
ATOM 7269 O O . LYS A 1 942 ? -29.539 19.087 53.728 1.00 85.88 942 LYS A O 1
ATOM 7274 N N . GLN A 1 943 ? -27.786 17.826 54.362 1.00 84.25 943 GLN A N 1
ATOM 7275 C CA . GLN A 1 943 ? -26.848 18.934 54.494 1.00 84.25 943 GLN A CA 1
ATOM 7276 C C . GLN A 1 943 ? -26.540 19.544 53.118 1.00 84.25 943 GLN A C 1
ATOM 7278 O O . GLN A 1 943 ? -26.792 20.728 52.918 1.00 84.25 943 GLN A O 1
ATOM 7283 N N . ILE A 1 944 ? -26.133 18.721 52.147 1.00 81.25 944 ILE A N 1
ATOM 7284 C CA . ILE A 1 944 ? -25.827 19.167 50.778 1.00 81.25 944 ILE A CA 1
ATOM 7285 C C . ILE A 1 944 ? -27.054 19.812 50.116 1.00 81.25 944 ILE A C 1
ATOM 7287 O O . ILE A 1 944 ? -26.933 20.829 49.435 1.00 81.25 944 ILE A O 1
ATOM 7291 N N . LEU A 1 945 ? -28.260 19.268 50.331 1.00 85.00 945 LEU A N 1
ATOM 7292 C CA . LEU A 1 945 ? -29.481 19.884 49.802 1.00 85.00 945 LEU A CA 1
ATOM 7293 C C . LEU A 1 945 ? -29.741 21.272 50.409 1.00 85.00 945 LEU A C 1
ATOM 7295 O O . LEU A 1 945 ? -30.153 22.168 49.677 1.00 85.00 945 LEU A O 1
ATOM 7299 N N . ARG A 1 946 ? -29.469 21.472 51.706 1.00 83.75 946 ARG A N 1
ATOM 7300 C CA . ARG A 1 946 ? -29.592 22.786 52.362 1.00 83.75 946 ARG A CA 1
ATOM 7301 C C . ARG A 1 946 ? -28.574 23.793 51.844 1.00 83.75 946 ARG A C 1
ATOM 7303 O O . ARG A 1 946 ? -28.958 24.929 51.603 1.00 83.75 946 ARG A O 1
ATOM 7310 N N . GLU A 1 947 ? -27.326 23.378 51.637 1.00 79.25 947 GLU A N 1
ATOM 7311 C CA . GLU A 1 947 ? -26.274 24.219 51.047 1.00 79.25 947 GLU A CA 1
ATOM 7312 C C . GLU A 1 947 ? -26.695 24.687 49.638 1.00 79.25 947 GLU A C 1
ATOM 7314 O O . GLU A 1 947 ? -26.708 25.885 49.352 1.00 79.25 947 GLU A O 1
ATOM 7319 N N . ILE A 1 948 ? -27.183 23.764 48.796 1.00 79.06 948 ILE A N 1
ATOM 7320 C CA . ILE A 1 948 ? -27.747 24.081 47.471 1.00 79.06 948 ILE A CA 1
ATOM 7321 C C . ILE A 1 948 ? -28.966 25.017 47.581 1.00 79.06 948 ILE A C 1
ATOM 7323 O O . ILE A 1 948 ? -29.091 25.954 46.795 1.00 79.06 948 ILE A O 1
ATOM 7327 N N . GLN A 1 949 ? -29.879 24.787 48.531 1.00 80.12 949 GLN A N 1
ATOM 7328 C CA . GLN A 1 949 ? -31.062 25.634 48.734 1.00 80.12 949 GLN A CA 1
ATOM 7329 C C . GLN A 1 949 ? -30.701 27.048 49.201 1.00 80.12 949 GLN A C 1
ATOM 7331 O O . GLN A 1 949 ? -31.323 28.002 48.738 1.00 80.12 949 GLN A O 1
ATOM 7336 N N . GLN A 1 950 ? -29.720 27.195 50.097 1.00 75.69 950 GLN A N 1
ATOM 7337 C CA . GLN A 1 950 ? -29.236 28.495 50.564 1.00 75.69 950 GLN A CA 1
ATOM 7338 C C . GLN A 1 950 ? -28.625 29.286 49.409 1.00 75.69 950 GLN A C 1
ATOM 7340 O O . GLN A 1 950 ? -29.037 30.418 49.177 1.00 75.69 950 GLN A O 1
ATOM 7345 N N . GLU A 1 951 ? -27.744 28.669 48.618 1.00 69.00 951 GLU A N 1
ATOM 7346 C CA . GLU A 1 951 ? -27.137 29.329 47.460 1.00 69.00 951 GLU A CA 1
ATOM 7347 C C . GLU A 1 951 ? -28.185 29.715 46.402 1.00 69.00 951 GLU A C 1
ATOM 7349 O O . GLU A 1 951 ? -28.180 30.837 45.897 1.00 69.00 951 GLU A O 1
ATOM 7354 N N . VAL A 1 952 ? -29.145 28.832 46.101 1.00 70.31 952 VAL A N 1
ATOM 7355 C CA . VAL A 1 952 ? -30.258 29.159 45.195 1.00 70.31 952 VAL A CA 1
ATOM 7356 C C . VAL A 1 952 ? -31.106 30.304 45.764 1.00 70.31 952 VAL A C 1
ATOM 7358 O O . VAL A 1 952 ? -31.480 31.209 45.021 1.00 70.31 952 VAL A O 1
ATOM 7361 N N . ALA A 1 953 ? -31.388 30.329 47.069 1.00 69.00 953 ALA A N 1
ATOM 7362 C CA . ALA A 1 953 ? -32.120 31.426 47.700 1.00 69.00 953 ALA A CA 1
ATOM 7363 C C . ALA A 1 953 ? -31.347 32.758 47.657 1.00 69.00 953 ALA A C 1
ATOM 7365 O O . ALA A 1 953 ? -31.961 33.798 47.419 1.00 69.00 953 ALA A O 1
ATOM 7366 N N . GLU A 1 954 ? -30.022 32.741 47.814 1.00 65.31 954 GLU A N 1
ATOM 7367 C CA . GLU A 1 954 ? -29.154 33.910 47.623 1.00 65.31 954 GLU A CA 1
ATOM 7368 C C . GLU A 1 954 ? -29.170 34.400 46.161 1.00 65.31 954 GLU A C 1
ATOM 7370 O O . GLU A 1 954 ? -29.337 35.602 45.928 1.00 65.31 954 GLU A O 1
ATOM 7375 N N . GLU A 1 955 ? -29.123 33.488 45.174 1.00 61.72 955 GLU A N 1
ATOM 7376 C CA . GLU A 1 955 ? -29.317 33.813 43.747 1.00 61.72 955 GLU A CA 1
ATOM 7377 C C . GLU A 1 955 ? -30.681 34.500 43.491 1.00 61.72 955 GLU A C 1
ATOM 7379 O O . GLU A 1 955 ? -30.763 35.427 42.680 1.00 61.72 955 GLU A O 1
ATOM 7384 N N . TRP A 1 956 ? -31.756 34.089 44.181 1.00 58.00 956 TRP A N 1
ATOM 7385 C CA . TRP A 1 956 ? -33.089 34.704 44.058 1.00 58.00 956 TRP A CA 1
ATOM 7386 C C . TRP A 1 956 ? -33.244 36.023 44.834 1.00 58.00 956 TRP A C 1
ATOM 7388 O O . TRP A 1 956 ? -33.995 36.899 44.396 1.00 58.00 956 TRP A O 1
ATOM 7398 N N . LEU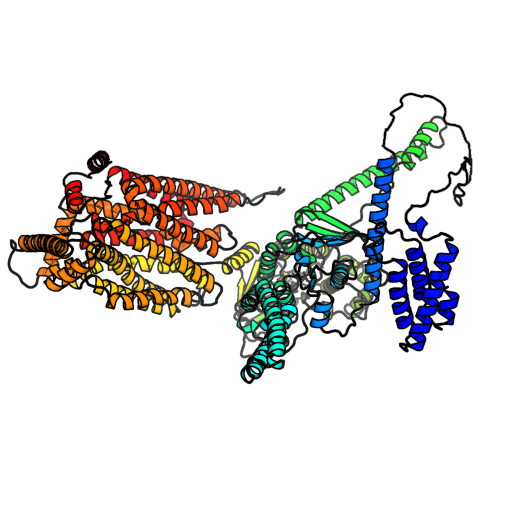 A 1 957 ? -32.571 36.196 45.975 1.00 50.38 957 LEU A N 1
ATOM 7399 C CA . LEU A 1 957 ? -32.680 37.406 46.801 1.00 50.38 957 LEU A CA 1
ATOM 7400 C C . LEU A 1 957 ? -32.024 38.619 46.132 1.00 50.38 957 LEU A C 1
ATOM 7402 O O . LEU A 1 957 ? -32.631 39.691 46.114 1.00 50.38 957 LEU A O 1
ATOM 7406 N N . GLY A 1 958 ? -30.868 38.437 45.483 1.00 52.72 958 GLY A N 1
ATOM 7407 C CA . GLY A 1 958 ? -30.222 39.489 44.684 1.00 52.72 958 GLY A CA 1
ATOM 7408 C C . GLY A 1 958 ? -31.062 39.984 43.494 1.00 52.72 958 GLY A C 1
ATOM 7409 O O . GLY A 1 958 ? -30.840 41.080 42.987 1.00 52.72 958 GLY A O 1
ATOM 7410 N N . TYR A 1 959 ? -32.073 39.217 43.071 1.00 49.31 959 TYR A N 1
ATOM 7411 C CA . TYR A 1 959 ? -32.985 39.579 41.981 1.00 49.31 959 TYR A CA 1
ATOM 7412 C C . TYR A 1 959 ? -34.117 40.529 42.417 1.00 49.31 959 TYR A C 1
ATOM 7414 O O . TYR A 1 959 ? -34.824 41.079 41.573 1.00 49.31 959 TYR A O 1
ATOM 7422 N N . ARG A 1 960 ? -34.340 40.715 43.727 1.00 46.25 960 ARG A N 1
ATOM 7423 C CA . ARG A 1 960 ? -35.544 41.389 44.250 1.00 46.25 960 ARG A CA 1
ATOM 7424 C C . ARG A 1 960 ? -35.445 42.920 44.308 1.00 46.25 960 ARG A C 1
ATOM 7426 O O . ARG A 1 960 ? -36.474 43.571 44.474 1.00 46.25 960 ARG A O 1
ATOM 7433 N N . ASP A 1 961 ? -34.246 43.473 44.126 1.00 45.22 961 ASP A N 1
ATOM 7434 C CA . ASP A 1 961 ? -33.940 44.907 44.273 1.00 45.22 961 ASP A CA 1
ATOM 7435 C C . ASP A 1 961 ? -34.053 45.715 42.957 1.00 45.22 961 ASP A C 1
ATOM 7437 O O . ASP A 1 961 ? -33.750 46.905 42.905 1.00 45.22 961 ASP A O 1
ATOM 7441 N N . SER A 1 962 ? -34.516 45.088 41.866 1.00 42.34 962 SER A N 1
ATOM 7442 C CA . SER A 1 962 ? -34.847 45.777 40.608 1.00 42.34 962 SER A CA 1
ATOM 7443 C C . SER A 1 962 ? -36.205 45.319 40.062 1.00 42.34 962 SER A C 1
ATOM 7445 O O . SER A 1 962 ? -36.594 44.157 40.171 1.00 42.34 962 SER A O 1
ATOM 7447 N N . SER A 1 963 ? -37.006 46.272 39.586 1.00 42.38 963 SER A N 1
ATOM 7448 C CA . SER A 1 963 ? -38.462 46.203 39.736 1.00 42.38 963 SER A CA 1
ATOM 7449 C C . SER A 1 963 ? -39.253 45.644 38.542 1.00 42.38 963 SER A C 1
ATOM 7451 O O . SER A 1 963 ? -39.004 45.936 37.378 1.00 42.38 963 SER A O 1
ATOM 7453 N N . SER A 1 964 ? -40.312 44.903 38.888 1.00 43.78 964 SER A N 1
ATOM 7454 C CA . SER A 1 964 ? -41.647 44.947 38.264 1.00 43.78 964 SER A CA 1
ATOM 7455 C C . SER A 1 964 ? -41.767 44.988 36.725 1.00 43.78 964 SER A C 1
ATOM 7457 O O . SER A 1 964 ? -42.321 45.937 36.176 1.00 43.78 964 SER A O 1
ATOM 7459 N N . GLU A 1 965 ? -41.452 43.889 36.029 1.00 42.88 965 GLU A N 1
ATOM 7460 C CA . GLU A 1 965 ? -42.181 43.541 34.793 1.00 42.88 965 GLU A CA 1
ATOM 7461 C C . GLU A 1 965 ? -42.106 42.036 34.475 1.00 42.88 965 GLU A C 1
ATOM 7463 O O . GLU A 1 965 ? -41.031 41.453 34.324 1.00 42.88 965 GLU A O 1
ATOM 7468 N N . ALA A 1 966 ? -43.259 41.364 34.368 1.00 43.47 966 ALA A N 1
ATOM 7469 C CA . ALA A 1 966 ? -43.303 39.898 34.320 1.00 43.47 966 ALA A CA 1
ATOM 7470 C C . ALA A 1 966 ? -42.786 39.271 33.006 1.00 43.47 966 ALA A C 1
ATOM 7472 O O . ALA A 1 966 ? -42.419 38.097 33.013 1.00 43.47 966 ALA A O 1
ATOM 7473 N N . GLY A 1 967 ? -42.729 40.034 31.906 1.00 43.00 967 GLY A N 1
ATOM 7474 C CA . GLY A 1 967 ? -42.370 39.533 30.570 1.00 43.00 967 GLY A CA 1
ATOM 7475 C C . GLY A 1 967 ? -40.872 39.536 30.226 1.00 43.00 967 GLY A C 1
ATOM 7476 O O . GLY A 1 967 ? -40.446 38.756 29.380 1.00 43.00 967 GLY A O 1
ATOM 7477 N N . LYS A 1 968 ? -40.045 40.366 30.881 1.00 46.72 968 LYS A N 1
ATOM 7478 C CA . LYS A 1 968 ? -38.615 40.557 30.528 1.00 46.72 968 LYS A CA 1
ATOM 7479 C C . LYS A 1 968 ? -37.636 39.683 31.334 1.00 46.72 968 LYS A C 1
ATOM 7481 O O . LYS A 1 968 ? -36.420 39.802 31.178 1.00 46.72 968 LYS A O 1
ATOM 7486 N N . LYS A 1 969 ? -38.156 38.778 32.174 1.00 53.59 969 LYS A N 1
ATOM 7487 C CA . LYS A 1 969 ? -37.398 38.041 33.204 1.00 53.59 969 LYS A CA 1
ATOM 7488 C C . LYS A 1 969 ? -36.168 37.280 32.683 1.00 53.59 969 LYS A C 1
ATOM 7490 O O . LYS A 1 969 ? -35.106 37.364 33.294 1.00 53.59 969 LYS A O 1
ATOM 7495 N N . GLY A 1 970 ? -36.290 36.572 31.555 1.00 56.12 970 GLY A N 1
ATOM 7496 C CA . GLY A 1 970 ? -35.227 35.696 31.035 1.00 56.12 970 GLY A CA 1
ATOM 7497 C C . GLY A 1 970 ? -34.005 36.432 30.469 1.00 56.12 970 GLY A C 1
ATOM 7498 O O . GLY A 1 970 ? -32.873 36.069 30.775 1.00 56.12 970 GLY A O 1
ATOM 7499 N N . ILE A 1 971 ? -34.216 37.491 29.680 1.00 57.59 971 ILE A N 1
ATOM 7500 C CA . ILE A 1 971 ? -33.115 38.250 29.055 1.00 57.59 971 ILE A CA 1
ATOM 7501 C C . ILE A 1 971 ? -32.345 39.046 30.117 1.00 57.59 971 ILE A C 1
ATOM 7503 O O . ILE A 1 971 ? -31.115 39.079 30.095 1.00 57.59 971 ILE A O 1
ATOM 7507 N N . HIS A 1 972 ? -33.053 39.636 31.086 1.00 62.97 972 HIS A N 1
ATOM 7508 C CA . HIS A 1 972 ? -32.423 40.367 32.185 1.00 62.97 972 HIS A CA 1
ATOM 7509 C C . HIS A 1 972 ? -31.575 39.446 33.083 1.00 62.97 972 HIS A C 1
ATOM 7511 O O . HIS A 1 972 ? -30.442 39.782 33.413 1.00 62.97 972 HIS A O 1
ATOM 7517 N N . TYR A 1 973 ? -32.079 38.246 33.394 1.00 66.31 973 TYR A N 1
ATOM 7518 C CA . TYR A 1 973 ? -31.355 37.219 34.149 1.00 66.31 973 TYR A CA 1
ATOM 7519 C C . TYR A 1 973 ? -30.040 36.790 33.470 1.00 66.31 973 TYR A C 1
ATOM 7521 O O . TYR A 1 973 ? -28.992 36.753 34.115 1.00 66.31 973 TYR A O 1
ATOM 7529 N N . ILE A 1 974 ? -30.067 36.541 32.154 1.00 66.44 974 ILE A N 1
ATOM 7530 C CA . ILE A 1 974 ? -28.856 36.225 31.376 1.00 66.44 974 ILE A CA 1
ATOM 7531 C C . ILE A 1 974 ? -27.891 37.422 31.368 1.00 66.44 974 ILE A C 1
ATOM 7533 O O . ILE A 1 974 ? -26.694 37.246 31.586 1.00 66.44 974 ILE A O 1
ATOM 7537 N N . SER A 1 975 ? -28.398 38.646 31.177 1.00 73.25 975 SER A N 1
ATOM 7538 C CA . SER A 1 975 ? -27.579 39.867 31.200 1.00 73.25 975 SER A CA 1
ATOM 7539 C C . SER A 1 975 ? -26.865 40.077 32.539 1.00 73.25 975 SER A C 1
ATOM 7541 O O . SER A 1 975 ? -25.706 40.494 32.543 1.00 73.25 975 SER A O 1
ATOM 7543 N N . GLN A 1 976 ? -27.511 39.751 33.663 1.00 74.25 976 GLN A N 1
ATOM 7544 C CA . GLN A 1 976 ? -26.890 39.869 34.979 1.00 74.25 976 GLN A CA 1
ATOM 7545 C C . GLN A 1 976 ? -25.790 38.819 35.189 1.00 74.25 976 GLN A C 1
ATOM 7547 O O . GLN A 1 976 ? -24.672 39.208 35.509 1.00 74.25 976 GLN A O 1
ATOM 7552 N N . ARG A 1 977 ? -26.019 37.531 34.875 1.00 76.12 977 ARG A N 1
ATOM 7553 C CA . ARG A 1 977 ? -24.944 36.514 34.966 1.00 76.12 977 ARG A CA 1
ATOM 7554 C C . ARG A 1 977 ? -23.764 36.809 34.023 1.00 76.12 977 ARG A C 1
ATOM 7556 O O . ARG A 1 977 ? -22.625 36.509 34.371 1.00 76.12 977 ARG A O 1
ATOM 7563 N N . ILE A 1 978 ? -23.997 37.451 32.870 1.00 81.81 978 ILE A N 1
ATOM 7564 C CA . ILE A 1 978 ? -22.919 37.977 32.008 1.00 81.81 978 ILE A CA 1
ATOM 7565 C C . ILE A 1 978 ? -22.124 39.073 32.735 1.00 81.81 978 ILE A C 1
ATOM 7567 O O . ILE A 1 978 ? -20.894 39.015 32.753 1.00 81.81 978 ILE A O 1
ATOM 7571 N N . LYS A 1 979 ? -22.785 40.048 33.374 1.00 82.19 979 LYS A N 1
ATOM 7572 C CA . LYS A 1 979 ? -22.084 41.068 34.175 1.00 82.19 979 LYS A CA 1
ATOM 7573 C C . LYS A 1 979 ? -21.281 40.432 35.308 1.00 82.19 979 LYS A C 1
ATOM 7575 O O . LYS A 1 979 ? -20.100 40.736 35.449 1.00 82.19 979 LYS A O 1
ATOM 7580 N N . ASP A 1 980 ? -21.883 39.519 36.062 1.00 83.31 980 ASP A N 1
ATOM 7581 C CA . ASP A 1 980 ? -21.238 38.859 37.199 1.00 83.31 980 ASP A CA 1
ATOM 7582 C C . ASP A 1 980 ? -20.017 38.032 36.761 1.00 83.31 980 ASP A C 1
ATOM 7584 O O . ASP A 1 980 ? -19.036 37.939 37.495 1.00 83.31 980 ASP A O 1
ATOM 7588 N N . LEU A 1 981 ? -20.027 37.472 35.547 1.00 86.56 981 LEU A N 1
ATOM 7589 C CA . LEU A 1 981 ? -18.897 36.731 34.986 1.00 86.56 981 LEU A CA 1
ATOM 7590 C C . LEU A 1 981 ? -17.725 37.641 34.564 1.00 86.56 981 LEU A C 1
ATOM 7592 O O . LEU A 1 981 ? -16.570 37.294 34.810 1.00 86.56 981 LEU A O 1
ATOM 7596 N N . PHE A 1 982 ? -17.995 38.797 33.945 1.00 88.81 982 PHE A N 1
ATOM 7597 C CA . PHE A 1 982 ? -16.946 39.681 33.410 1.00 88.81 982 PHE A CA 1
ATOM 7598 C C . PHE A 1 982 ? -16.466 40.769 34.386 1.00 88.81 982 PHE A C 1
ATOM 7600 O O . PHE A 1 982 ? -15.281 41.120 34.377 1.00 88.81 982 PHE A O 1
ATOM 7607 N N . TYR A 1 983 ? -17.341 41.318 35.232 1.00 86.31 983 TYR A N 1
ATOM 7608 C CA . TYR A 1 983 ? -16.999 42.433 36.123 1.00 86.31 983 TYR A CA 1
ATOM 7609 C C . TYR A 1 983 ? -16.397 41.964 37.456 1.00 86.31 983 TYR A C 1
ATOM 7611 O O . TYR A 1 983 ? -15.415 42.562 37.907 1.00 86.31 983 TYR A O 1
ATOM 7619 N N . ILE A 1 984 ? -16.898 40.871 38.050 1.00 86.88 984 ILE A N 1
ATOM 7620 C CA . ILE A 1 984 ? -16.352 40.323 39.303 1.00 86.88 984 ILE A CA 1
ATOM 7621 C C . ILE A 1 984 ? -14.947 39.758 39.047 1.00 86.88 984 ILE A C 1
ATOM 7623 O O . ILE A 1 984 ? -14.748 38.910 38.176 1.00 86.88 984 ILE A O 1
ATOM 7627 N N . GLY A 1 985 ? -13.963 40.227 39.823 1.00 85.44 985 GLY A N 1
ATOM 7628 C CA . GLY A 1 985 ? -12.541 39.934 39.611 1.00 85.44 985 GLY A CA 1
ATOM 7629 C C . GLY A 1 985 ? -12.212 38.440 39.562 1.00 85.44 985 GLY A C 1
ATOM 7630 O O . GLY A 1 985 ? -11.599 37.991 38.595 1.00 85.44 985 GLY A O 1
ATOM 7631 N N . GLY A 1 986 ? -12.664 37.668 40.556 1.00 87.62 986 GLY A N 1
ATOM 7632 C CA . GLY A 1 986 ? -12.420 36.221 40.615 1.00 87.62 986 GLY A CA 1
ATOM 7633 C C . GLY A 1 986 ? -13.070 35.441 39.472 1.00 87.62 986 GLY A C 1
ATOM 7634 O O . GLY A 1 986 ? -12.402 34.634 38.829 1.00 87.62 986 GLY A O 1
ATOM 7635 N N . ASN A 1 987 ? -14.323 35.756 39.128 1.00 89.62 987 ASN A N 1
ATOM 7636 C CA . ASN A 1 987 ? -15.028 35.122 38.007 1.00 89.62 987 ASN A CA 1
ATOM 7637 C C . ASN A 1 987 ? -14.323 35.386 36.668 1.00 89.62 987 ASN A C 1
ATOM 7639 O O . ASN A 1 987 ? -14.149 34.466 35.867 1.00 89.62 987 ASN A O 1
ATOM 7643 N N . ARG A 1 988 ? -13.838 36.617 36.452 1.00 92.00 988 ARG A N 1
ATOM 7644 C CA . ARG A 1 988 ? -13.058 36.970 35.260 1.00 92.00 988 ARG A CA 1
ATOM 7645 C C . ARG A 1 988 ? -11.724 36.218 35.207 1.00 92.00 988 ARG A C 1
ATOM 7647 O O . ARG A 1 988 ? -11.336 35.771 34.131 1.00 92.00 988 ARG A O 1
ATOM 7654 N N . ARG A 1 989 ? -11.024 36.046 36.337 1.00 93.31 989 ARG A N 1
ATOM 7655 C CA . ARG A 1 989 ? -9.782 35.247 36.398 1.00 93.31 989 ARG A CA 1
ATOM 7656 C C . ARG A 1 989 ? -10.044 33.772 36.091 1.00 93.31 989 ARG A C 1
ATOM 7658 O O . ARG A 1 989 ? -9.331 33.205 35.267 1.00 93.31 989 ARG A O 1
ATOM 7665 N N . ALA A 1 990 ? -11.093 33.186 36.671 1.00 91.81 990 ALA A N 1
ATOM 7666 C CA . ALA A 1 990 ? -11.536 31.825 36.367 1.00 91.81 990 ALA A CA 1
ATOM 7667 C C . ALA A 1 990 ? -11.853 31.643 34.871 1.00 91.81 990 ALA A C 1
ATOM 7669 O O . ALA A 1 990 ? -11.399 30.674 34.261 1.00 91.81 990 ALA A O 1
ATOM 7670 N N . LEU A 1 991 ? -12.550 32.609 34.256 1.00 93.12 991 LEU A N 1
ATOM 7671 C CA . LEU A 1 991 ? -12.845 32.599 32.821 1.00 93.12 991 LEU A CA 1
ATOM 7672 C C . LEU A 1 991 ? -11.574 32.652 31.965 1.00 93.12 991 LEU A C 1
ATOM 7674 O O . LEU A 1 991 ? -11.439 31.855 31.041 1.00 93.12 991 LEU A O 1
ATOM 7678 N N . ILE A 1 992 ? -10.631 33.545 32.286 1.00 94.19 992 ILE A N 1
ATOM 7679 C CA . ILE A 1 992 ? -9.352 33.658 31.566 1.00 94.19 992 ILE A CA 1
ATOM 7680 C C . ILE A 1 992 ? -8.565 32.345 31.652 1.00 94.19 992 ILE A C 1
ATOM 7682 O O . ILE A 1 992 ? -8.067 31.878 30.632 1.00 94.19 992 ILE A O 1
ATOM 7686 N N . ILE A 1 993 ? -8.494 31.718 32.831 1.00 94.31 993 ILE A N 1
ATOM 7687 C CA . ILE A 1 993 ? -7.836 30.415 33.014 1.00 94.31 993 ILE A CA 1
ATOM 7688 C C . ILE A 1 993 ? -8.515 29.334 32.161 1.00 94.31 993 ILE A C 1
ATOM 7690 O O . ILE A 1 993 ? -7.831 28.609 31.438 1.00 94.31 993 ILE A O 1
ATOM 7694 N N . ALA A 1 994 ? -9.847 29.230 32.217 1.00 93.00 994 ALA A N 1
ATOM 7695 C CA . ALA A 1 994 ? -10.599 28.220 31.477 1.00 93.00 994 ALA A CA 1
ATOM 7696 C C . ALA A 1 994 ? -10.439 28.388 29.956 1.00 93.00 994 ALA A C 1
ATOM 7698 O O . ALA A 1 994 ? -10.102 27.431 29.263 1.00 93.00 994 ALA A O 1
ATOM 7699 N N . MET A 1 995 ? -10.602 29.611 29.438 1.00 94.81 995 MET A N 1
ATOM 7700 C CA . MET A 1 995 ? -10.412 29.918 28.016 1.00 94.81 995 MET A CA 1
ATOM 7701 C C . MET A 1 995 ? -8.960 29.704 27.570 1.00 94.81 995 MET A C 1
ATOM 7703 O O . MET A 1 995 ? -8.740 29.174 26.484 1.00 94.81 995 MET A O 1
ATOM 7707 N N . MET A 1 996 ? -7.969 30.058 28.399 1.00 95.31 996 MET A N 1
ATOM 7708 C CA . MET A 1 996 ? -6.556 29.801 28.105 1.00 95.31 996 MET A CA 1
ATOM 7709 C C . MET A 1 996 ? -6.288 28.296 27.997 1.00 95.31 996 MET A C 1
ATOM 7711 O O . MET A 1 996 ? -5.708 27.868 27.009 1.00 95.31 996 MET A O 1
ATOM 7715 N N . LEU A 1 997 ? -6.755 27.480 28.951 1.00 94.31 997 LEU A N 1
ATOM 7716 C CA . LEU A 1 997 ? -6.575 26.024 28.907 1.00 94.31 997 LEU A CA 1
ATOM 7717 C C . LEU A 1 997 ? -7.265 25.388 27.691 1.00 94.31 997 LEU A C 1
ATOM 7719 O O . LEU A 1 997 ? -6.656 24.562 27.012 1.00 94.31 997 LEU A O 1
ATOM 7723 N N . GLN A 1 998 ? -8.500 25.794 27.390 1.00 93.69 998 GLN A N 1
ATOM 7724 C CA . GLN A 1 998 ? -9.269 25.284 26.250 1.00 93.69 998 GLN A CA 1
ATOM 7725 C C . GLN A 1 998 ? -8.667 25.697 24.897 1.00 93.69 998 GLN A C 1
ATOM 7727 O O . GLN A 1 998 ? -8.584 24.884 23.977 1.00 93.69 998 GLN A O 1
ATOM 7732 N N . GLY A 1 999 ? -8.181 26.936 24.783 1.00 95.06 999 GLY A N 1
ATOM 7733 C CA . GLY A 1 999 ? -7.437 27.400 23.612 1.00 95.06 999 GLY A CA 1
ATOM 7734 C C . GLY A 1 999 ? -6.106 26.661 23.452 1.00 95.06 999 GLY A C 1
ATOM 7735 O O . GLY A 1 999 ? -5.815 26.156 22.371 1.00 95.06 999 GLY A O 1
ATOM 7736 N N . SER A 1 1000 ? -5.326 26.517 24.529 1.00 94.69 1000 SER A N 1
ATOM 7737 C CA . SER A 1 1000 ? -4.063 25.763 24.545 1.00 94.69 1000 SER A CA 1
ATOM 7738 C C . SER A 1 1000 ? -4.236 24.297 24.145 1.00 94.69 1000 SER A C 1
ATOM 7740 O O . SER A 1 1000 ? -3.387 23.760 23.437 1.00 94.69 1000 SER A O 1
ATOM 7742 N N . GLN A 1 1001 ? -5.336 23.657 24.555 1.00 92.56 1001 GLN A N 1
ATOM 7743 C CA . GLN A 1 1001 ? -5.660 22.280 24.178 1.00 92.56 1001 GLN A CA 1
ATOM 7744 C C . GLN A 1 1001 ? -5.789 22.105 22.662 1.00 92.56 1001 GLN A C 1
ATOM 7746 O O . GLN A 1 1001 ? -5.335 21.103 22.123 1.00 92.56 1001 GLN A O 1
ATOM 7751 N N . GLN A 1 1002 ? -6.378 23.078 21.967 1.00 91.44 1002 GLN A N 1
ATOM 7752 C CA . GLN A 1 1002 ? -6.704 22.946 20.546 1.00 91.44 1002 GLN A CA 1
ATOM 7753 C C . GLN A 1 1002 ? -5.654 23.579 19.630 1.00 91.44 1002 GLN A C 1
ATOM 7755 O O . GLN A 1 1002 ? -5.211 22.962 18.662 1.00 91.44 1002 GLN A O 1
ATOM 7760 N N . LEU A 1 1003 ? -5.181 24.783 19.966 1.00 93.88 1003 LEU A N 1
ATOM 7761 C CA . LEU A 1 1003 ? -4.177 25.512 19.185 1.00 93.88 1003 LEU A CA 1
ATOM 7762 C C . LEU A 1 1003 ? -2.792 24.839 19.195 1.00 93.88 1003 LEU A C 1
ATOM 7764 O O . LEU A 1 1003 ? -1.952 25.186 18.370 1.00 93.88 1003 LEU A O 1
ATOM 7768 N N . CYS A 1 1004 ? -2.543 23.867 20.082 1.00 92.94 1004 CYS A N 1
ATOM 7769 C CA . CYS A 1 1004 ? -1.321 23.056 20.052 1.00 92.94 1004 CYS A CA 1
ATOM 7770 C C . CYS A 1 1004 ? -1.271 22.024 18.908 1.00 92.94 1004 CYS A C 1
ATOM 7772 O O . CYS A 1 1004 ? -0.291 21.285 18.819 1.00 92.94 1004 CYS A O 1
ATOM 7774 N N . GLY A 1 1005 ? -2.300 21.954 18.052 1.00 87.38 1005 GLY A N 1
ATOM 7775 C CA . GLY A 1 1005 ? -2.303 21.161 16.817 1.00 87.38 1005 GLY A CA 1
ATOM 7776 C C . GLY A 1 1005 ? -2.797 19.718 16.950 1.00 87.38 1005 GLY A C 1
ATOM 7777 O O . GLY A 1 1005 ? -2.844 19.007 15.947 1.00 87.38 1005 GLY A O 1
ATOM 7778 N N . PHE A 1 1006 ? -3.206 19.282 18.148 1.00 87.88 1006 PHE A N 1
ATOM 7779 C CA . PHE A 1 1006 ? -3.552 17.881 18.406 1.00 87.88 1006 PHE A CA 1
ATOM 7780 C C . PHE A 1 1006 ? -4.694 17.378 17.514 1.00 87.88 1006 PHE A C 1
ATOM 7782 O O . PHE A 1 1006 ? -4.590 16.320 16.898 1.00 87.88 1006 PHE A O 1
ATOM 7789 N N . ASN A 1 1007 ? -5.768 18.159 17.380 1.00 78.25 1007 ASN A N 1
ATOM 7790 C CA . ASN A 1 1007 ? -6.889 17.759 16.537 1.00 78.25 1007 ASN A CA 1
ATOM 7791 C C . ASN A 1 1007 ? -6.533 17.729 15.041 1.00 78.25 1007 ASN A C 1
ATOM 7793 O O . ASN A 1 1007 ? -7.017 16.840 14.351 1.00 78.25 1007 ASN A O 1
ATOM 7797 N N . SER A 1 1008 ? -5.632 18.587 14.544 1.00 77.00 1008 SER A N 1
ATOM 7798 C CA . SER A 1 1008 ? -5.112 18.459 13.169 1.00 77.00 1008 SER A CA 1
ATOM 7799 C C . SER A 1 1008 ? -4.323 17.174 12.966 1.00 77.00 1008 SER A C 1
ATOM 7801 O O . SER A 1 1008 ? -4.531 16.491 11.965 1.00 77.00 1008 SER A O 1
ATOM 7803 N N . LEU A 1 1009 ? -3.464 16.814 13.929 1.00 81.19 1009 LEU A N 1
ATOM 7804 C CA . LEU A 1 1009 ? -2.757 15.535 13.899 1.00 81.19 1009 LEU A CA 1
ATOM 7805 C C . LEU A 1 1009 ? -3.754 14.375 13.810 1.00 81.19 1009 LEU A C 1
ATOM 7807 O O . LEU A 1 1009 ? -3.554 13.492 12.992 1.00 81.19 1009 LEU A O 1
ATOM 7811 N N . MET A 1 1010 ? -4.846 14.398 14.580 1.00 80.19 1010 MET A N 1
ATOM 7812 C CA . MET A 1 1010 ? -5.858 13.335 14.549 1.00 80.19 1010 MET A CA 1
ATOM 7813 C C . MET A 1 1010 ? -6.751 13.354 13.296 1.00 80.19 1010 MET A C 1
ATOM 7815 O O . MET A 1 1010 ? -7.145 12.292 12.827 1.00 80.19 1010 MET A O 1
ATOM 7819 N N . TYR A 1 1011 ? -7.113 14.521 12.755 1.00 72.38 1011 TYR A N 1
ATOM 7820 C CA . TYR A 1 1011 ? -7.979 14.625 11.570 1.00 72.38 1011 TYR A CA 1
ATOM 7821 C C . TYR A 1 1011 ? -7.259 14.267 10.268 1.00 72.38 1011 TYR A C 1
ATOM 7823 O O . TYR A 1 1011 ? -7.902 13.782 9.339 1.00 72.38 1011 TYR A O 1
ATOM 7831 N N . PHE A 1 1012 ? -5.946 14.498 10.209 1.00 69.75 1012 PHE A N 1
ATOM 7832 C CA . PHE A 1 1012 ? -5.139 14.351 8.999 1.00 69.75 1012 PHE A CA 1
ATOM 7833 C C . PHE A 1 1012 ? -3.964 13.369 9.173 1.00 69.75 1012 PHE A C 1
ATOM 7835 O O . PHE A 1 1012 ? -3.044 13.373 8.357 1.00 69.75 1012 PHE A O 1
ATOM 7842 N N . SER A 1 1013 ? -3.981 12.513 10.205 1.00 73.12 1013 SER A N 1
ATOM 7843 C CA . SER A 1 1013 ? -2.907 11.548 10.504 1.00 73.12 1013 SER A CA 1
ATOM 7844 C C . SER A 1 1013 ? -2.569 10.653 9.312 1.00 73.12 1013 SER A C 1
ATOM 7846 O O . SER A 1 1013 ? -1.393 10.487 8.992 1.00 73.12 1013 SER A O 1
ATOM 7848 N N . GLY A 1 1014 ? -3.582 10.128 8.614 1.00 63.88 1014 GLY A N 1
ATOM 7849 C CA . GLY A 1 1014 ? -3.399 9.283 7.435 1.00 63.88 1014 GLY A CA 1
ATOM 7850 C C . GLY A 1 1014 ? -2.662 10.014 6.313 1.00 63.88 1014 GLY A C 1
ATOM 7851 O O . GLY A 1 1014 ? -1.706 9.471 5.769 1.00 63.88 1014 GLY A O 1
ATOM 7852 N N . LEU A 1 1015 ? -3.013 11.279 6.048 1.00 63.53 1015 LEU A N 1
ATOM 7853 C CA . LEU A 1 1015 ? -2.317 12.118 5.065 1.00 63.53 1015 LEU A CA 1
ATOM 7854 C C . LEU A 1 1015 ? -0.868 12.402 5.491 1.00 63.53 1015 LEU A C 1
ATOM 7856 O O . LEU A 1 1015 ? 0.050 12.261 4.687 1.00 63.53 1015 LEU A O 1
ATOM 7860 N N . ILE A 1 1016 ? -0.639 12.748 6.764 1.00 71.75 1016 ILE A N 1
ATOM 7861 C CA . ILE A 1 1016 ? 0.703 13.022 7.307 1.00 71.75 1016 ILE A CA 1
ATOM 7862 C C . ILE A 1 1016 ? 1.618 11.794 7.163 1.00 71.75 1016 ILE A C 1
ATOM 7864 O O . ILE A 1 1016 ? 2.770 11.937 6.755 1.00 71.75 1016 ILE A O 1
ATOM 7868 N N . PHE A 1 1017 ? 1.121 10.588 7.458 1.00 72.94 1017 PHE A N 1
ATOM 7869 C CA . PHE A 1 1017 ? 1.906 9.355 7.332 1.00 72.94 1017 PHE A CA 1
ATOM 7870 C C . PHE A 1 1017 ? 2.003 8.834 5.888 1.00 72.94 1017 PHE A C 1
ATOM 7872 O O . PHE A 1 1017 ? 3.030 8.253 5.535 1.00 72.94 1017 PHE A O 1
ATOM 7879 N N . SER A 1 1018 ? 1.014 9.118 5.034 1.00 61.25 1018 SER A N 1
ATOM 7880 C CA . SER A 1 1018 ? 1.073 8.895 3.580 1.00 61.25 1018 SER A CA 1
ATOM 7881 C C . SER A 1 1018 ? 2.204 9.715 2.939 1.00 61.25 1018 SER A C 1
ATOM 7883 O O . SER A 1 1018 ? 3.050 9.162 2.232 1.00 61.25 1018 SER A O 1
ATOM 7885 N N . PHE A 1 1019 ? 2.348 11.001 3.298 1.00 60.41 1019 PHE A N 1
ATOM 7886 C CA . PHE A 1 1019 ? 3.483 11.831 2.858 1.00 60.41 1019 PHE A CA 1
ATOM 7887 C C . PHE A 1 1019 ? 4.859 11.274 3.267 1.00 60.41 1019 PHE A C 1
ATOM 7889 O O . PHE A 1 1019 ? 5.854 11.556 2.597 1.00 60.41 1019 PHE A O 1
ATOM 7896 N N . LEU A 1 1020 ? 4.926 10.475 4.335 1.00 63.19 1020 LEU A N 1
ATOM 7897 C CA . LEU A 1 1020 ? 6.153 9.864 4.857 1.00 63.19 1020 LEU A CA 1
ATOM 7898 C C . LEU A 1 1020 ? 6.434 8.459 4.298 1.00 63.19 1020 LEU A C 1
ATOM 7900 O O . LEU A 1 1020 ? 7.410 7.835 4.706 1.00 63.19 1020 LEU A O 1
ATOM 7904 N N . SER A 1 1021 ? 5.631 7.983 3.337 1.00 53.88 1021 SER A N 1
ATOM 7905 C CA . SER A 1 1021 ? 5.804 6.688 2.652 1.00 53.88 1021 SER A CA 1
ATOM 7906 C C . SER A 1 1021 ? 5.791 5.463 3.584 1.00 53.88 1021 SER A C 1
ATOM 7908 O O . SER A 1 1021 ? 6.438 4.455 3.303 1.00 53.88 1021 SER A O 1
ATOM 7910 N N . PHE A 1 1022 ? 5.045 5.525 4.694 1.00 59.41 1022 PHE A N 1
ATOM 7911 C CA . PHE A 1 1022 ? 4.803 4.347 5.531 1.00 59.41 1022 PHE A CA 1
ATOM 7912 C C . PHE A 1 1022 ? 3.920 3.325 4.800 1.00 59.41 1022 PHE A C 1
ATOM 7914 O O . PHE A 1 1022 ? 2.939 3.690 4.157 1.00 59.41 1022 PHE A O 1
ATOM 7921 N N . SER A 1 1023 ? 4.233 2.036 4.953 1.00 50.38 1023 SER A N 1
ATOM 7922 C CA . SER A 1 1023 ? 3.560 0.923 4.259 1.00 50.38 1023 SER A CA 1
ATOM 7923 C C . SER A 1 1023 ? 2.073 0.758 4.596 1.00 50.38 1023 SER A C 1
ATOM 7925 O O . SER A 1 1023 ? 1.337 0.155 3.820 1.00 50.38 1023 SER A O 1
ATOM 7927 N N . SER A 1 1024 ? 1.625 1.283 5.739 1.00 62.19 1024 SER A N 1
ATOM 7928 C CA . SER A 1 1024 ? 0.222 1.273 6.161 1.00 62.19 1024 SER A CA 1
ATOM 7929 C C . SER A 1 1024 ? -0.087 2.514 7.020 1.00 62.19 1024 SER A C 1
ATOM 7931 O O . SER A 1 1024 ? -0.042 2.443 8.253 1.00 62.19 1024 SER A O 1
ATOM 7933 N N . PRO A 1 1025 ? -0.403 3.678 6.407 1.00 63.47 1025 PRO A N 1
ATOM 7934 C CA . PRO A 1 1025 ? -0.690 4.932 7.129 1.00 63.47 1025 PRO A CA 1
ATOM 7935 C C . PRO A 1 1025 ? -1.847 4.808 8.136 1.00 63.47 1025 PRO A C 1
ATOM 7937 O O . PRO A 1 1025 ? -1.927 5.536 9.132 1.00 63.47 1025 PRO A O 1
ATOM 7940 N N . THR A 1 1026 ? -2.730 3.843 7.877 1.00 65.25 1026 THR A N 1
ATOM 7941 C CA . THR A 1 1026 ? -3.896 3.442 8.670 1.00 65.25 1026 THR A CA 1
ATOM 7942 C C . THR A 1 1026 ? -3.476 2.896 10.040 1.00 65.25 1026 THR A C 1
ATOM 7944 O O . THR A 1 1026 ? -3.915 3.386 11.083 1.00 65.25 1026 THR A O 1
ATOM 7947 N N . LEU A 1 1027 ? -2.540 1.945 10.029 1.00 66.00 1027 LEU A N 1
ATOM 7948 C CA . LEU A 1 1027 ? -1.963 1.273 11.185 1.00 66.00 1027 LEU A CA 1
ATOM 7949 C C . LEU A 1 1027 ? -1.049 2.221 11.972 1.00 66.00 1027 LEU A C 1
ATOM 7951 O O . LEU A 1 1027 ? -1.065 2.232 13.204 1.00 66.00 1027 LEU A O 1
ATOM 7955 N N . THR A 1 1028 ? -0.308 3.083 11.269 1.00 75.75 1028 THR A N 1
ATOM 7956 C CA . THR A 1 1028 ? 0.487 4.149 11.890 1.00 75.75 1028 THR A CA 1
ATOM 7957 C C . THR A 1 1028 ? -0.411 5.133 12.650 1.00 75.75 1028 THR A C 1
ATOM 7959 O O . THR A 1 1028 ? -0.137 5.438 13.812 1.00 75.75 1028 THR A O 1
ATOM 7962 N N . SER A 1 1029 ? -1.542 5.546 12.067 1.00 78.12 1029 SER A N 1
ATOM 7963 C CA . SER A 1 1029 ? -2.542 6.381 12.754 1.00 78.12 1029 SER A CA 1
ATOM 7964 C C . SER A 1 1029 ? -3.174 5.675 13.962 1.00 78.12 1029 SER A C 1
ATOM 7966 O O . SER A 1 1029 ? -3.327 6.287 15.022 1.00 78.12 1029 SER A O 1
ATOM 7968 N N . LEU A 1 1030 ? -3.476 4.375 13.845 1.00 84.12 1030 LEU A N 1
ATOM 7969 C CA . LEU A 1 1030 ? -3.967 3.560 14.961 1.00 84.12 1030 LEU A CA 1
ATOM 7970 C C . LEU A 1 1030 ? -2.956 3.525 16.120 1.00 84.12 1030 LEU A C 1
ATOM 7972 O O . LEU A 1 1030 ? -3.360 3.708 17.263 1.00 84.12 1030 LEU A O 1
ATOM 7976 N N . SER A 1 1031 ? -1.651 3.388 15.855 1.00 84.44 1031 SER A N 1
ATOM 7977 C CA . SER A 1 1031 ? -0.624 3.383 16.916 1.00 84.44 1031 SER A CA 1
ATOM 7978 C C . SER A 1 1031 ? -0.565 4.699 17.714 1.00 84.44 1031 SER A C 1
ATOM 7980 O O . SER A 1 1031 ? -0.405 4.686 18.941 1.00 84.44 1031 SER A O 1
ATOM 7982 N N . VAL A 1 1032 ? -0.801 5.838 17.052 1.00 86.81 1032 VAL A N 1
ATOM 7983 C CA . VAL A 1 1032 ? -0.929 7.156 17.696 1.00 86.81 1032 VAL A CA 1
ATOM 7984 C C . VAL A 1 1032 ? -2.212 7.227 18.536 1.00 86.81 1032 VAL A C 1
ATOM 7986 O O . VAL A 1 1032 ? -2.163 7.622 19.703 1.00 86.81 1032 VAL A O 1
ATOM 7989 N N . ALA A 1 1033 ? -3.351 6.769 18.006 1.00 86.56 1033 ALA A N 1
ATOM 7990 C CA . ALA A 1 1033 ? -4.619 6.726 18.742 1.00 86.56 1033 ALA A CA 1
ATOM 7991 C C . ALA A 1 1033 ? -4.565 5.802 19.978 1.00 86.56 1033 ALA A C 1
ATOM 7993 O O . ALA A 1 1033 ? -5.032 6.173 21.056 1.00 86.56 1033 ALA A O 1
ATOM 7994 N N . THR A 1 1034 ? -3.933 4.631 19.863 1.00 89.56 1034 THR A N 1
ATOM 7995 C CA . THR A 1 1034 ? -3.693 3.713 20.986 1.00 89.56 1034 THR A CA 1
ATOM 7996 C C . THR A 1 1034 ? -2.796 4.356 22.044 1.00 89.56 1034 THR A C 1
ATOM 7998 O O . THR A 1 1034 ? -3.081 4.244 23.235 1.00 89.56 1034 THR A O 1
ATOM 8001 N N . THR A 1 1035 ? -1.764 5.100 21.634 1.00 92.50 1035 THR A N 1
ATOM 8002 C CA . THR A 1 1035 ? -0.910 5.868 22.556 1.00 92.50 1035 THR A CA 1
ATOM 8003 C C . THR A 1 1035 ? -1.714 6.925 23.320 1.00 92.50 1035 THR A C 1
ATOM 8005 O O . THR A 1 1035 ? -1.568 7.039 24.539 1.00 92.50 1035 THR A O 1
ATOM 8008 N N . ASN A 1 1036 ? -2.613 7.649 22.642 1.00 90.81 1036 ASN A N 1
ATOM 8009 C CA . ASN A 1 1036 ? -3.518 8.614 23.273 1.00 90.81 1036 ASN A CA 1
ATOM 8010 C C . ASN A 1 1036 ? -4.392 7.946 24.355 1.00 90.81 1036 ASN A C 1
ATOM 8012 O O . ASN A 1 1036 ? -4.481 8.434 25.483 1.00 90.81 1036 ASN A O 1
ATOM 8016 N N . PHE A 1 1037 ? -4.984 6.787 24.050 1.00 92.44 1037 PHE A N 1
ATOM 8017 C CA . PHE A 1 1037 ? -5.795 6.026 25.006 1.00 92.44 1037 PHE A CA 1
ATOM 8018 C C . PHE A 1 1037 ? -4.985 5.545 26.223 1.00 92.44 1037 PHE A C 1
ATOM 8020 O O . PHE A 1 1037 ? -5.374 5.798 27.366 1.00 92.44 1037 PHE A O 1
ATOM 8027 N N . LEU A 1 1038 ? -3.823 4.921 26.000 1.00 94.31 1038 LEU A N 1
ATOM 8028 C CA . LEU A 1 1038 ? -2.965 4.402 27.072 1.00 94.31 1038 LEU A CA 1
ATOM 8029 C C . LEU A 1 1038 ? -2.462 5.509 28.012 1.00 94.31 1038 LEU A C 1
ATOM 8031 O O . LEU A 1 1038 ? -2.494 5.346 29.232 1.00 94.31 1038 LEU A O 1
ATOM 8035 N N . PHE A 1 1039 ? -2.050 6.663 27.481 1.00 93.31 1039 PHE A N 1
ATOM 8036 C CA . PHE A 1 1039 ? -1.608 7.780 28.322 1.00 93.31 1039 PHE A CA 1
ATOM 8037 C C . PHE A 1 1039 ? -2.768 8.536 28.989 1.00 93.31 1039 PHE A C 1
ATOM 8039 O O . PHE A 1 1039 ? -2.586 9.058 30.090 1.00 93.31 1039 PHE A O 1
ATOM 8046 N N . THR A 1 1040 ? -3.978 8.506 28.416 1.00 90.69 1040 THR A N 1
ATOM 8047 C CA . THR A 1 1040 ? -5.202 8.958 29.105 1.00 90.69 1040 THR A CA 1
ATOM 8048 C C . THR A 1 1040 ? -5.529 8.061 30.306 1.00 90.69 1040 THR A C 1
ATOM 8050 O O . THR A 1 1040 ? -5.895 8.563 31.370 1.00 90.69 1040 THR A O 1
ATOM 8053 N N . LEU A 1 1041 ? -5.331 6.741 30.193 1.00 90.56 1041 LEU A N 1
ATOM 8054 C CA . LEU A 1 1041 ? -5.473 5.806 31.317 1.00 90.56 1041 LEU A CA 1
ATOM 8055 C C . LEU A 1 1041 ? -4.442 6.086 32.428 1.00 90.56 1041 LEU A C 1
ATOM 8057 O O . LEU A 1 1041 ? -4.793 6.102 33.610 1.00 90.56 1041 LEU A O 1
ATOM 8061 N N . LEU A 1 1042 ? -3.187 6.379 32.067 1.00 89.81 1042 LEU A N 1
ATOM 8062 C CA . LEU A 1 1042 ? -2.169 6.818 33.031 1.00 89.81 1042 LEU A CA 1
ATOM 8063 C C . LEU A 1 1042 ? -2.554 8.147 33.700 1.00 89.81 1042 LEU A C 1
ATOM 8065 O O . LEU A 1 1042 ? -2.422 8.277 34.918 1.00 89.81 1042 LEU A O 1
ATOM 8069 N N . ALA A 1 1043 ? -3.082 9.115 32.946 1.00 86.38 1043 ALA A N 1
ATOM 8070 C CA . ALA A 1 1043 ? -3.579 10.368 33.509 1.00 86.38 1043 ALA A CA 1
ATOM 8071 C C . ALA A 1 1043 ? -4.689 10.117 34.541 1.00 86.38 1043 ALA A C 1
ATOM 8073 O O . ALA A 1 1043 ? -4.604 10.620 35.657 1.00 86.38 1043 ALA A O 1
ATOM 8074 N N . PHE A 1 1044 ? -5.683 9.281 34.220 1.00 85.81 1044 PHE A N 1
ATOM 8075 C CA . PHE A 1 1044 ? -6.757 8.904 35.145 1.00 85.81 1044 PHE A CA 1
ATOM 8076 C C . PHE A 1 1044 ? -6.231 8.343 36.481 1.00 85.81 1044 PHE A C 1
ATOM 8078 O O . PHE A 1 1044 ? -6.728 8.713 37.546 1.00 85.81 1044 PHE A O 1
ATOM 8085 N N . ILE A 1 1045 ? -5.189 7.505 36.446 1.00 85.00 1045 ILE A N 1
ATOM 8086 C CA . ILE A 1 1045 ? -4.567 6.937 37.653 1.00 85.00 1045 ILE A CA 1
ATOM 8087 C C . ILE A 1 1045 ? -3.840 8.020 38.471 1.00 85.00 1045 ILE A C 1
ATOM 8089 O O . ILE A 1 1045 ? -4.004 8.093 39.695 1.00 85.00 1045 ILE A O 1
ATOM 8093 N N . TYR A 1 1046 ? -3.035 8.861 37.813 1.00 85.00 1046 TYR A N 1
ATOM 8094 C CA . TYR A 1 1046 ? -2.066 9.740 38.477 1.00 85.00 1046 TYR A CA 1
ATOM 8095 C C . TYR A 1 1046 ? -2.517 11.195 38.702 1.00 85.00 1046 TYR A C 1
ATOM 8097 O O . TYR A 1 1046 ? -1.846 11.896 39.464 1.00 85.00 1046 TYR A O 1
ATOM 8105 N N . ILE A 1 1047 ? -3.632 11.650 38.109 1.00 82.25 1047 ILE A N 1
ATOM 8106 C CA . ILE A 1 1047 ? -4.016 13.076 38.073 1.00 82.25 1047 ILE A CA 1
ATOM 8107 C C . ILE A 1 1047 ? -4.070 13.744 39.452 1.00 82.25 1047 ILE A C 1
ATOM 8109 O O . ILE A 1 1047 ? -3.416 14.767 39.665 1.00 82.25 1047 ILE A O 1
ATOM 8113 N N . ASP A 1 1048 ? -4.745 13.127 40.421 1.00 75.62 1048 ASP A N 1
ATOM 8114 C CA . ASP A 1 1048 ? -4.867 13.696 41.770 1.00 75.62 1048 ASP A CA 1
ATOM 8115 C C . ASP A 1 1048 ? -3.611 13.472 42.627 1.00 75.62 1048 ASP A C 1
ATOM 8117 O O . ASP A 1 1048 ? -3.364 14.230 43.563 1.00 75.62 1048 ASP A O 1
ATOM 8121 N N . ARG A 1 1049 ? -2.791 12.458 42.300 1.00 80.94 1049 ARG A N 1
ATOM 8122 C CA . ARG A 1 1049 ? -1.566 12.117 43.049 1.00 80.94 1049 ARG A CA 1
ATOM 8123 C C . ARG A 1 1049 ? -0.407 13.063 42.732 1.00 80.94 1049 ARG A C 1
ATOM 8125 O O . ARG A 1 1049 ? 0.405 13.340 43.609 1.00 80.94 1049 ARG A O 1
ATOM 8132 N N . ILE A 1 1050 ? -0.298 13.518 41.484 1.00 85.56 1050 ILE A N 1
ATOM 8133 C CA . ILE A 1 1050 ? 0.762 14.444 41.055 1.00 85.56 1050 ILE A CA 1
ATOM 8134 C C . ILE A 1 1050 ? 0.328 15.903 41.251 1.00 85.56 1050 ILE A C 1
ATOM 8136 O O . ILE A 1 1050 ? 1.163 16.737 41.608 1.00 85.56 1050 ILE A O 1
ATOM 8140 N N . GLY A 1 1051 ? -0.960 16.204 41.060 1.00 84.81 1051 GLY A N 1
ATOM 8141 C CA . GLY A 1 1051 ? -1.493 17.566 41.033 1.00 84.81 1051 GLY A CA 1
ATOM 8142 C C . GLY A 1 1051 ? -1.629 18.091 39.603 1.00 84.81 1051 GLY A C 1
ATOM 8143 O O . GLY A 1 1051 ? -0.783 17.846 38.735 1.00 84.81 1051 GLY A O 1
ATOM 8144 N N . ARG A 1 1052 ? -2.718 18.817 39.346 1.00 88.06 1052 ARG A N 1
ATOM 8145 C CA . ARG A 1 1052 ? -3.162 19.200 37.997 1.00 88.06 1052 ARG A CA 1
ATOM 8146 C C . ARG A 1 1052 ? -2.237 20.245 37.379 1.00 88.06 1052 ARG A C 1
ATOM 8148 O O . ARG A 1 1052 ? -1.903 20.157 36.198 1.00 88.06 1052 ARG A O 1
ATOM 8155 N N . ARG A 1 1053 ? -1.751 21.197 38.186 1.00 91.19 1053 ARG A N 1
ATOM 8156 C CA . ARG A 1 1053 ? -0.780 22.209 37.738 1.00 91.19 1053 ARG A CA 1
ATOM 8157 C C . ARG A 1 1053 ? 0.564 21.567 37.419 1.00 91.19 1053 ARG A C 1
ATOM 8159 O O . ARG A 1 1053 ? 1.185 21.912 36.416 1.00 91.19 1053 ARG A O 1
ATOM 8166 N N . ARG A 1 1054 ? 1.020 20.628 38.256 1.00 91.12 1054 ARG A N 1
ATOM 8167 C CA . ARG A 1 1054 ? 2.305 19.937 38.051 1.00 91.12 1054 ARG A CA 1
ATOM 8168 C C . ARG A 1 1054 ? 2.297 19.090 36.779 1.00 91.12 1054 ARG A C 1
ATOM 8170 O O . ARG A 1 1054 ? 3.241 19.181 36.003 1.00 91.12 1054 ARG A O 1
ATOM 8177 N N . ILE A 1 1055 ? 1.212 18.360 36.510 1.00 91.94 1055 ILE A N 1
ATOM 8178 C CA . ILE A 1 1055 ? 1.049 17.583 35.270 1.00 91.94 1055 ILE A CA 1
ATOM 8179 C C . ILE A 1 1055 ? 1.178 18.463 34.023 1.00 91.94 1055 ILE A C 1
ATOM 8181 O O . ILE A 1 1055 ? 1.933 18.113 33.115 1.00 91.94 1055 ILE A O 1
ATOM 8185 N N . LEU A 1 1056 ? 0.513 19.622 33.976 1.00 93.62 1056 LEU A N 1
ATOM 8186 C CA . LEU A 1 1056 ? 0.642 20.550 32.845 1.00 93.62 1056 LEU A CA 1
ATOM 8187 C C . LEU A 1 1056 ? 2.070 21.107 32.706 1.00 93.62 1056 LEU A C 1
ATOM 8189 O O . LEU A 1 1056 ? 2.601 21.186 31.600 1.00 93.62 1056 LEU A O 1
ATOM 8193 N N . LEU A 1 1057 ? 2.730 21.440 33.819 1.00 94.62 1057 LEU A N 1
ATOM 8194 C CA . LEU A 1 1057 ? 4.103 21.952 33.790 1.00 94.62 1057 LEU A CA 1
ATOM 8195 C C . LEU A 1 1057 ? 5.155 20.910 33.387 1.00 94.62 1057 LEU A C 1
ATOM 8197 O O . LEU A 1 1057 ? 6.211 21.317 32.905 1.00 94.62 1057 LEU A O 1
ATOM 8201 N N . TYR A 1 1058 ? 4.884 19.612 33.557 1.00 93.94 1058 TYR A N 1
ATOM 8202 C CA . TYR A 1 1058 ? 5.761 18.525 33.105 1.00 93.94 1058 TYR A CA 1
ATOM 8203 C C . TYR A 1 1058 ? 5.461 18.063 31.671 1.00 93.94 1058 TYR A C 1
ATOM 8205 O O . TYR A 1 1058 ? 6.390 17.777 30.920 1.00 93.94 1058 TYR A O 1
ATOM 8213 N N . SER 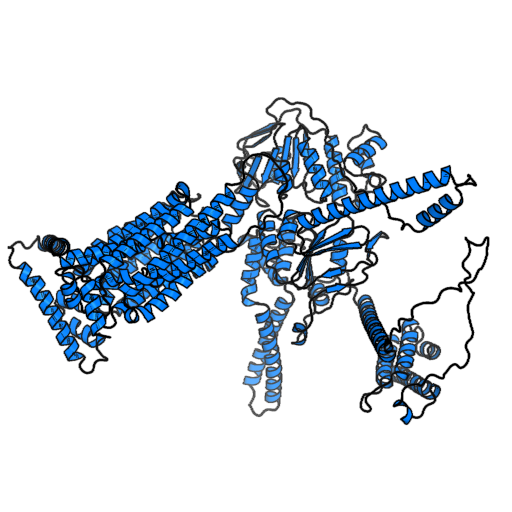A 1 1059 ? 4.188 18.019 31.268 1.00 95.31 1059 SER A N 1
ATOM 8214 C CA . SER A 1 1059 ? 3.780 17.533 29.940 1.00 95.31 1059 SER A CA 1
ATOM 8215 C C . SER A 1 1059 ? 4.065 18.529 28.811 1.00 95.31 1059 SER A C 1
ATOM 8217 O O . SER A 1 1059 ? 4.643 18.156 27.785 1.00 95.31 1059 SER A O 1
ATOM 8219 N N . ILE A 1 1060 ? 3.712 19.807 28.982 1.00 96.06 1060 ILE A N 1
ATOM 8220 C CA . ILE A 1 1060 ? 3.806 20.784 27.886 1.00 96.06 1060 ILE A CA 1
ATOM 8221 C C . ILE A 1 1060 ? 5.257 20.981 27.387 1.00 96.06 1060 ILE A C 1
ATOM 8223 O O . ILE A 1 1060 ? 5.438 21.017 26.173 1.00 96.06 1060 ILE A O 1
ATOM 8227 N N . PRO A 1 1061 ? 6.321 21.013 28.223 1.00 96.81 1061 PRO A N 1
ATOM 8228 C CA . PRO A 1 1061 ? 7.699 21.082 27.720 1.00 96.81 1061 PRO A CA 1
ATOM 8229 C C . PRO A 1 1061 ? 8.100 19.882 26.855 1.00 96.81 1061 PRO A C 1
ATOM 8231 O O . PRO A 1 1061 ? 8.803 20.057 25.862 1.00 96.81 1061 PRO A O 1
ATOM 8234 N N . ILE A 1 1062 ? 7.620 18.678 27.191 1.00 96.88 1062 ILE A N 1
ATOM 8235 C CA . ILE A 1 1062 ? 7.847 17.464 26.394 1.00 96.88 1062 ILE A CA 1
ATOM 8236 C C . ILE A 1 1062 ? 7.111 17.571 25.050 1.00 96.88 1062 ILE A C 1
ATOM 8238 O O . ILE A 1 1062 ? 7.682 17.214 24.020 1.00 96.88 1062 ILE A O 1
ATOM 8242 N N . MET A 1 1063 ? 5.889 18.123 25.030 1.00 96.25 1063 MET A N 1
ATOM 8243 C CA . MET A 1 1063 ? 5.166 18.414 23.782 1.00 96.25 1063 MET A CA 1
ATOM 8244 C C . MET A 1 1063 ? 5.938 19.417 22.914 1.00 96.25 1063 MET A C 1
ATOM 8246 O O . MET A 1 1063 ? 6.181 19.140 21.742 1.00 96.25 1063 MET A O 1
ATOM 8250 N N . THR A 1 1064 ? 6.374 20.543 23.491 1.00 96.81 1064 THR A N 1
ATOM 8251 C CA . THR A 1 1064 ? 7.157 21.579 22.799 1.00 96.81 1064 THR A CA 1
ATOM 8252 C C . THR A 1 1064 ? 8.438 21.005 22.199 1.00 96.81 1064 THR A C 1
ATOM 8254 O O . THR A 1 1064 ? 8.701 21.214 21.018 1.00 96.81 1064 THR A O 1
ATOM 8257 N N . LEU A 1 1065 ? 9.218 20.244 22.976 1.00 96.62 1065 LEU A N 1
ATOM 8258 C CA . LEU A 1 1065 ? 10.453 19.622 22.495 1.00 96.62 1065 LEU A CA 1
ATOM 8259 C C . LEU A 1 1065 ? 10.176 18.621 21.364 1.00 96.62 1065 LEU A C 1
ATOM 8261 O O . LEU A 1 1065 ? 10.859 18.650 20.344 1.00 96.62 1065 LEU A O 1
ATOM 8265 N N . SER A 1 1066 ? 9.146 17.783 21.513 1.00 96.06 1066 SER A N 1
ATOM 8266 C CA . SER A 1 1066 ? 8.760 16.798 20.494 1.00 96.06 1066 SER A CA 1
ATOM 8267 C C . SER A 1 1066 ? 8.349 17.467 19.181 1.00 96.06 1066 SER A C 1
ATOM 8269 O O . SER A 1 1066 ? 8.768 17.024 18.116 1.00 96.06 1066 SER A O 1
ATOM 8271 N N . LEU A 1 1067 ? 7.592 18.569 19.246 1.00 95.56 1067 LEU A N 1
ATOM 8272 C CA . LEU A 1 1067 ? 7.207 19.354 18.071 1.00 95.56 1067 LEU A CA 1
ATOM 8273 C C . LEU A 1 1067 ? 8.396 20.084 17.428 1.00 95.56 1067 LEU A C 1
ATOM 8275 O O . LEU A 1 1067 ? 8.452 20.150 16.206 1.00 95.56 1067 LEU A O 1
ATOM 8279 N N . ILE A 1 1068 ? 9.367 20.579 18.208 1.00 96.19 1068 ILE A N 1
ATOM 8280 C CA . ILE A 1 1068 ? 10.605 21.173 17.669 1.00 96.19 1068 ILE A CA 1
ATOM 8281 C C . ILE A 1 1068 ? 11.419 20.122 16.905 1.00 96.19 1068 ILE A C 1
ATOM 8283 O O . ILE A 1 1068 ? 11.821 20.371 15.771 1.00 96.19 1068 ILE A O 1
ATOM 8287 N N . VAL A 1 1069 ? 11.634 18.937 17.486 1.00 94.38 1069 VAL A N 1
ATOM 8288 C CA . VAL A 1 1069 ? 12.375 17.856 16.809 1.00 94.38 1069 VAL A CA 1
ATOM 8289 C C . VAL A 1 1069 ? 11.612 17.369 15.571 1.00 94.38 1069 VAL A C 1
ATOM 8291 O O . VAL A 1 1069 ? 12.222 17.180 14.522 1.00 94.38 1069 VAL A O 1
ATOM 8294 N N . CYS A 1 1070 ? 10.282 17.260 15.648 1.00 91.81 1070 CYS A N 1
ATOM 8295 C CA . CYS A 1 1070 ? 9.421 16.933 14.509 1.00 91.81 1070 CYS A CA 1
ATOM 8296 C C . CYS A 1 1070 ? 9.532 17.973 13.378 1.00 91.81 1070 CYS A C 1
ATOM 8298 O O . CYS A 1 1070 ? 9.743 17.606 12.223 1.00 91.81 1070 CYS A O 1
ATOM 8300 N N . ALA A 1 1071 ? 9.469 19.267 13.705 1.00 92.50 1071 ALA A N 1
ATOM 8301 C CA . ALA A 1 1071 ? 9.623 20.372 12.759 1.00 92.50 1071 ALA A CA 1
ATOM 8302 C C . ALA A 1 1071 ? 10.995 20.361 12.065 1.00 92.50 1071 ALA A C 1
ATOM 8304 O O . ALA A 1 1071 ? 11.076 20.545 10.848 1.00 92.50 1071 ALA A O 1
ATOM 8305 N N . ILE A 1 1072 ? 12.070 20.099 12.818 1.00 91.00 1072 ILE A N 1
ATOM 8306 C CA . ILE A 1 1072 ? 13.427 19.946 12.275 1.00 91.00 1072 ILE A CA 1
ATOM 8307 C C . ILE A 1 1072 ? 13.492 18.729 11.345 1.00 91.00 1072 ILE A C 1
ATOM 8309 O O . ILE A 1 1072 ? 13.957 18.860 10.217 1.00 91.00 1072 ILE A O 1
ATOM 8313 N N . ALA A 1 1073 ? 12.978 17.570 11.764 1.00 88.25 1073 ALA A N 1
ATOM 8314 C CA . ALA A 1 1073 ? 12.992 16.354 10.953 1.00 88.25 1073 ALA A CA 1
ATOM 8315 C C . ALA A 1 1073 ? 12.204 16.520 9.639 1.00 88.25 1073 ALA A C 1
ATOM 8317 O O . ALA A 1 1073 ? 12.722 16.183 8.576 1.00 88.25 1073 ALA A O 1
ATOM 8318 N N . PHE A 1 1074 ? 11.015 17.132 9.673 1.00 85.62 1074 PHE A N 1
ATOM 8319 C CA . PHE A 1 1074 ? 10.267 17.491 8.461 1.00 85.62 1074 PHE A CA 1
ATOM 8320 C C . PHE A 1 1074 ? 11.027 18.475 7.561 1.00 85.62 1074 PHE A C 1
ATOM 8322 O O . PHE A 1 1074 ? 11.006 18.326 6.340 1.00 85.62 1074 PHE A O 1
ATOM 8329 N N . SER A 1 1075 ? 11.721 19.456 8.144 1.00 85.38 1075 SER A N 1
ATOM 8330 C CA . SER A 1 1075 ? 12.537 20.410 7.382 1.00 85.38 1075 SER A CA 1
ATOM 8331 C C . SER A 1 1075 ? 13.712 19.717 6.683 1.00 85.38 1075 SER A C 1
ATOM 8333 O O . SER A 1 1075 ? 13.987 20.025 5.529 1.00 85.38 1075 SER A O 1
ATOM 8335 N N . LEU A 1 1076 ? 14.349 18.739 7.340 1.00 81.25 1076 LEU A N 1
ATOM 8336 C CA . LEU A 1 1076 ? 15.441 17.934 6.776 1.00 81.25 1076 LEU A CA 1
ATOM 8337 C C . LEU A 1 1076 ? 14.963 16.996 5.654 1.00 81.25 1076 LEU A C 1
ATOM 8339 O O . LEU A 1 1076 ? 15.616 16.887 4.617 1.00 81.25 1076 LEU A O 1
ATOM 8343 N N . VAL A 1 1077 ? 13.793 16.367 5.816 1.00 73.12 1077 VAL A N 1
ATOM 8344 C CA . VAL A 1 1077 ? 13.147 15.587 4.743 1.00 73.12 1077 VAL A CA 1
ATOM 8345 C C . VAL A 1 1077 ? 12.838 16.487 3.539 1.00 73.12 1077 VAL A C 1
ATOM 8347 O O . VAL A 1 1077 ? 13.153 16.131 2.405 1.00 73.12 1077 VAL A O 1
ATOM 8350 N N . SER A 1 1078 ? 12.295 17.686 3.776 1.00 62.66 1078 SER A N 1
ATOM 8351 C CA . SER A 1 1078 ? 11.988 18.649 2.713 1.00 62.66 1078 SER A CA 1
ATOM 8352 C C . SER A 1 1078 ? 13.240 19.222 2.035 1.00 62.66 1078 SER A C 1
ATOM 8354 O O . SER A 1 1078 ? 13.216 19.463 0.826 1.00 62.66 1078 SER A O 1
ATOM 8356 N N . SER A 1 1079 ? 14.340 19.434 2.770 1.00 55.56 1079 SER A N 1
ATOM 8357 C CA . SER A 1 1079 ? 15.597 19.921 2.191 1.00 55.56 1079 SER A CA 1
ATOM 8358 C C . SER A 1 1079 ? 16.283 18.857 1.343 1.00 55.56 1079 SER A C 1
ATOM 8360 O O . SER A 1 1079 ? 16.779 19.180 0.273 1.00 55.56 1079 SER A O 1
ATOM 8362 N N . ASN A 1 1080 ? 16.241 17.585 1.753 1.00 52.38 1080 ASN A N 1
ATOM 8363 C CA . ASN A 1 1080 ? 16.787 16.475 0.964 1.00 52.38 1080 ASN A CA 1
ATOM 8364 C C . ASN A 1 1080 ? 16.016 16.245 -0.350 1.00 52.38 1080 ASN A C 1
ATOM 8366 O O . ASN A 1 1080 ? 16.590 15.757 -1.318 1.00 52.38 1080 ASN A O 1
ATOM 8370 N N . LEU A 1 1081 ? 14.739 16.640 -0.411 1.00 43.31 1081 LEU A N 1
ATOM 8371 C CA . LEU A 1 1081 ? 13.947 16.648 -1.647 1.00 43.31 1081 LEU A CA 1
ATOM 8372 C C . LEU A 1 1081 ? 14.246 17.837 -2.581 1.00 43.31 1081 LEU A C 1
ATOM 8374 O O . LEU A 1 1081 ? 13.901 17.777 -3.757 1.00 43.31 1081 LEU A O 1
ATOM 8378 N N . SER A 1 1082 ? 14.846 18.917 -2.071 1.00 33.31 1082 SER A N 1
ATOM 8379 C CA . SER A 1 1082 ? 15.068 20.178 -2.803 1.00 33.31 1082 SER A CA 1
ATOM 8380 C C . SER A 1 1082 ? 16.545 20.536 -3.019 1.00 33.31 1082 SER A C 1
ATOM 8382 O O . SER A 1 1082 ? 16.846 21.485 -3.738 1.00 33.31 1082 SER A O 1
ATOM 8384 N N . SER A 1 1083 ? 17.475 19.753 -2.465 1.00 27.14 1083 SER A N 1
ATOM 8385 C CA . SER A 1 1083 ? 18.923 19.888 -2.663 1.00 27.14 1083 SER A CA 1
ATOM 8386 C C . SER A 1 1083 ? 19.472 19.125 -3.877 1.00 27.14 1083 SER A C 1
ATOM 8388 O O . SER A 1 1083 ? 20.686 19.098 -4.065 1.00 27.14 1083 SER A O 1
ATOM 8390 N N . TYR A 1 1084 ? 18.609 18.570 -4.737 1.00 25.08 1084 TYR A N 1
ATOM 8391 C CA . TYR A 1 1084 ? 18.977 18.191 -6.106 1.00 25.08 1084 TYR A CA 1
ATOM 8392 C C . TYR A 1 1084 ? 18.898 19.426 -7.020 1.00 25.08 1084 TYR A C 1
ATOM 8394 O O . TYR A 1 1084 ? 17.791 19.891 -7.309 1.00 25.08 1084 TYR A O 1
ATOM 8402 N N . PRO A 1 1085 ? 20.025 19.969 -7.519 1.00 25.92 1085 PRO A N 1
ATOM 8403 C CA . PRO A 1 1085 ? 19.976 21.016 -8.524 1.00 25.92 1085 PRO A CA 1
ATOM 8404 C C . PRO A 1 1085 ? 19.473 20.418 -9.837 1.00 25.92 1085 PRO A C 1
ATOM 8406 O O . PRO A 1 1085 ? 19.961 19.380 -10.289 1.00 25.92 1085 PRO A O 1
ATOM 8409 N N . GLN A 1 1086 ? 18.572 21.118 -10.522 1.00 32.66 1086 GLN A N 1
ATOM 8410 C CA . GLN A 1 1086 ? 18.421 20.910 -11.957 1.00 32.66 1086 GLN A CA 1
ATOM 8411 C C . GLN A 1 1086 ? 19.692 21.413 -12.656 1.00 32.66 1086 GLN A C 1
ATOM 8413 O O . GLN A 1 1086 ? 19.781 22.602 -12.949 1.00 32.66 1086 GLN A O 1
ATOM 8418 N N . THR A 1 1087 ? 20.692 20.543 -12.853 1.00 25.94 1087 THR A N 1
ATOM 8419 C CA . THR A 1 1087 ? 21.649 20.487 -13.987 1.00 25.94 1087 THR A CA 1
ATOM 8420 C C . THR A 1 1087 ? 22.899 19.655 -13.652 1.00 25.94 1087 THR A C 1
ATOM 8422 O O . THR A 1 1087 ? 23.566 19.905 -12.656 1.00 25.94 1087 THR A O 1
ATOM 8425 N N . SER A 1 1088 ? 23.303 18.806 -14.607 1.00 26.00 1088 SER A N 1
ATOM 8426 C CA . SER A 1 1088 ? 24.647 18.200 -14.762 1.00 26.00 1088 SER A CA 1
ATOM 8427 C C . SER A 1 1088 ? 25.063 17.040 -13.839 1.00 26.00 1088 SER A C 1
ATOM 8429 O O . SER A 1 1088 ? 25.047 17.167 -12.623 1.00 26.00 1088 SER A O 1
ATOM 8431 N N . ALA A 1 1089 ? 25.621 15.991 -14.472 1.00 26.03 1089 ALA A N 1
ATOM 8432 C CA . ALA A 1 1089 ? 26.286 14.814 -13.881 1.00 26.03 1089 ALA A CA 1
ATOM 8433 C C . ALA A 1 1089 ? 25.375 13.907 -13.013 1.00 26.03 1089 ALA A C 1
ATOM 8435 O O . ALA A 1 1089 ? 24.400 14.349 -12.428 1.00 26.03 1089 ALA A O 1
ATOM 8436 N N . GLY A 1 1090 ? 25.569 12.589 -12.943 1.00 31.77 1090 GLY A N 1
ATOM 8437 C CA . GLY A 1 1090 ? 26.774 11.800 -13.210 1.00 31.77 1090 GLY A CA 1
ATOM 8438 C C . GLY A 1 1090 ? 27.332 11.298 -11.875 1.00 31.77 1090 GLY A C 1
ATOM 8439 O O . GLY A 1 1090 ? 27.515 12.099 -10.968 1.00 31.77 1090 GLY A O 1
ATOM 8440 N N . SER A 1 1091 ? 27.563 9.982 -11.765 1.00 30.84 1091 SER A N 1
ATOM 8441 C CA . SER A 1 1091 ? 27.865 9.242 -10.520 1.00 30.84 1091 SER A CA 1
ATOM 8442 C C . SER A 1 1091 ? 26.849 9.434 -9.382 1.00 30.84 1091 SER A C 1
ATOM 8444 O O . SER A 1 1091 ? 27.001 10.309 -8.536 1.00 30.84 1091 SER A O 1
ATOM 8446 N N . SER A 1 1092 ? 25.855 8.546 -9.317 1.00 29.12 1092 SER A N 1
ATOM 8447 C CA . SER A 1 1092 ? 25.108 8.276 -8.086 1.00 29.12 1092 SER A CA 1
ATOM 8448 C C . SER A 1 1092 ? 25.780 7.129 -7.327 1.00 29.12 1092 SER A C 1
ATOM 8450 O O . SER A 1 1092 ? 25.483 5.958 -7.573 1.00 29.12 1092 SER A O 1
ATOM 8452 N N . ASP A 1 1093 ? 26.684 7.470 -6.408 1.00 24.72 1093 ASP A N 1
ATOM 8453 C CA . ASP A 1 1093 ? 27.022 6.565 -5.307 1.00 24.72 1093 ASP A CA 1
ATOM 8454 C C . ASP A 1 1093 ? 25.748 6.201 -4.528 1.00 24.72 1093 ASP A C 1
ATOM 8456 O O . ASP A 1 1093 ? 24.779 6.965 -4.473 1.00 24.72 1093 ASP A O 1
ATOM 8460 N N . THR A 1 1094 ? 25.752 5.022 -3.909 1.00 32.97 1094 THR A N 1
ATOM 8461 C CA . THR A 1 1094 ? 24.644 4.507 -3.098 1.00 32.97 1094 THR A CA 1
ATOM 8462 C C . THR A 1 1094 ? 24.259 5.467 -1.972 1.00 32.97 1094 THR A C 1
ATOM 8464 O O . THR A 1 1094 ? 24.900 5.483 -0.920 1.00 32.97 1094 THR A O 1
ATOM 8467 N N . VAL A 1 1095 ? 23.152 6.193 -2.142 1.00 28.91 1095 VAL A N 1
ATOM 8468 C CA . VAL A 1 1095 ? 22.416 6.784 -1.021 1.00 28.91 1095 VAL A CA 1
ATOM 8469 C C . VAL A 1 1095 ? 21.357 5.779 -0.593 1.00 28.91 1095 VAL A C 1
ATOM 8471 O O . VAL A 1 1095 ? 20.282 5.684 -1.182 1.00 28.91 1095 VAL A O 1
ATOM 8474 N N . THR A 1 1096 ? 21.671 5.018 0.453 1.00 30.55 1096 THR A N 1
ATOM 8475 C CA . THR A 1 1096 ? 20.659 4.314 1.242 1.00 30.55 1096 THR A CA 1
ATOM 8476 C C . THR A 1 1096 ? 19.612 5.328 1.696 1.00 30.55 1096 THR A C 1
ATOM 8478 O O . THR A 1 1096 ? 19.937 6.244 2.453 1.00 30.55 1096 THR A O 1
ATOM 8481 N N . GLY A 1 1097 ? 18.373 5.184 1.217 1.00 40.12 1097 GLY A N 1
ATOM 8482 C CA . GLY A 1 1097 ? 17.244 6.007 1.645 1.00 40.12 1097 GLY A CA 1
ATOM 8483 C C . GLY A 1 1097 ? 16.991 5.795 3.133 1.00 40.12 1097 GLY A C 1
ATOM 8484 O O . GLY A 1 1097 ? 16.410 4.790 3.533 1.00 40.12 1097 GLY A O 1
ATOM 8485 N N . ASP A 1 1098 ? 17.496 6.715 3.946 1.00 45.69 1098 ASP A N 1
ATOM 8486 C CA . ASP A 1 1098 ? 17.636 6.532 5.383 1.00 45.69 1098 ASP A CA 1
ATOM 8487 C C . ASP A 1 1098 ? 16.250 6.536 6.063 1.00 45.69 1098 ASP A C 1
ATOM 8489 O O . ASP A 1 1098 ? 15.643 7.588 6.280 1.00 45.69 1098 ASP A O 1
ATOM 8493 N N . LEU A 1 1099 ? 15.730 5.347 6.417 1.00 56.12 1099 LEU A N 1
ATOM 8494 C CA . LEU A 1 1099 ? 14.448 5.176 7.135 1.00 56.12 1099 LEU A CA 1
ATOM 8495 C C . LEU A 1 1099 ? 14.422 5.891 8.504 1.00 56.12 1099 LEU A C 1
ATOM 8497 O O . LEU A 1 1099 ? 13.372 5.996 9.141 1.00 56.12 1099 LEU A O 1
ATOM 8501 N N . THR A 1 1100 ? 15.573 6.388 8.956 1.00 71.25 1100 THR A N 1
ATOM 8502 C CA . THR A 1 1100 ? 15.780 7.115 10.207 1.00 71.25 1100 THR A CA 1
ATOM 8503 C C . THR A 1 1100 ? 14.844 8.320 10.338 1.00 71.25 1100 THR A C 1
ATOM 8505 O O . THR A 1 1100 ? 14.192 8.462 11.371 1.00 71.25 1100 THR A O 1
ATOM 8508 N N . LEU A 1 1101 ? 14.706 9.162 9.306 1.00 78.56 1101 LEU A N 1
ATOM 8509 C CA . LEU A 1 1101 ? 13.941 10.414 9.400 1.00 78.56 1101 LEU A CA 1
ATOM 8510 C C . LEU A 1 1101 ? 12.414 10.208 9.529 1.00 78.56 1101 LEU A C 1
ATOM 8512 O O . LEU A 1 1101 ? 11.838 10.782 10.458 1.00 78.56 1101 LEU A O 1
ATOM 8516 N N . PRO A 1 1102 ? 11.733 9.377 8.706 1.00 81.31 1102 PRO A N 1
ATOM 8517 C CA . PRO A 1 1102 ? 10.318 9.053 8.917 1.00 81.31 1102 PRO A CA 1
ATOM 8518 C C . PRO A 1 1102 ? 10.040 8.423 10.289 1.00 81.31 1102 PRO A C 1
ATOM 8520 O O . PRO A 1 1102 ? 9.076 8.803 10.957 1.00 81.31 1102 PRO A O 1
ATOM 8523 N N . ILE A 1 1103 ? 10.903 7.507 10.748 1.00 82.25 1103 ILE A N 1
ATOM 8524 C CA . ILE A 1 1103 ? 10.769 6.856 12.062 1.00 82.25 1103 ILE A CA 1
ATOM 8525 C C . ILE A 1 1103 ? 10.941 7.871 13.202 1.00 82.25 1103 ILE A C 1
ATOM 8527 O O . ILE A 1 1103 ? 10.167 7.846 14.160 1.00 82.25 1103 ILE A O 1
ATOM 8531 N N . VAL A 1 1104 ? 11.896 8.803 13.096 1.00 87.19 1104 VAL A N 1
ATOM 8532 C CA . VAL A 1 1104 ? 12.063 9.905 14.059 1.00 87.19 1104 VAL A CA 1
ATOM 8533 C C . VAL A 1 1104 ? 10.809 10.780 14.114 1.00 87.19 1104 VAL A C 1
ATOM 8535 O O . VAL A 1 1104 ? 10.352 11.100 15.209 1.00 87.19 1104 VAL A O 1
ATOM 8538 N N . ILE A 1 1105 ? 10.199 11.113 12.972 1.00 88.12 1105 ILE A N 1
ATOM 8539 C CA . ILE A 1 1105 ? 8.950 11.890 12.936 1.00 88.12 1105 ILE A CA 1
ATOM 8540 C C . ILE A 1 1105 ? 7.813 11.137 13.639 1.00 88.12 1105 ILE A C 1
ATOM 8542 O O . ILE A 1 1105 ? 7.141 11.721 14.492 1.00 88.12 1105 ILE A O 1
ATOM 8546 N N . LEU A 1 1106 ? 7.628 9.845 13.348 1.00 88.31 1106 LEU A N 1
ATOM 8547 C CA . LEU A 1 1106 ? 6.628 9.007 14.018 1.00 88.31 1106 LEU A CA 1
ATOM 8548 C C . LEU A 1 1106 ? 6.858 8.946 15.536 1.00 88.31 1106 LEU A C 1
ATOM 8550 O O . LEU A 1 1106 ? 5.915 9.117 16.310 1.00 88.31 1106 LEU A O 1
ATOM 8554 N N . LEU A 1 1107 ? 8.106 8.761 15.975 1.00 90.31 1107 LEU A N 1
ATOM 8555 C CA . LEU A 1 1107 ? 8.464 8.746 17.393 1.00 90.31 1107 LEU A CA 1
ATOM 8556 C C . LEU A 1 1107 ? 8.148 10.095 18.055 1.00 90.31 1107 LEU A C 1
ATOM 8558 O O . LEU A 1 1107 ? 7.517 10.120 19.110 1.00 90.31 1107 LEU A O 1
ATOM 8562 N N . CYS A 1 1108 ? 8.498 11.219 17.425 1.00 92.81 1108 CYS A N 1
ATOM 8563 C CA . CYS A 1 1108 ? 8.179 12.553 17.934 1.00 92.81 1108 CYS A CA 1
ATOM 8564 C C . CYS A 1 1108 ? 6.668 12.798 18.046 1.00 92.81 1108 CYS A C 1
ATOM 8566 O O . CYS A 1 1108 ? 6.214 13.295 19.076 1.00 92.81 1108 CYS A O 1
ATOM 8568 N N . LEU A 1 1109 ? 5.875 12.421 17.037 1.00 91.31 1109 LEU A N 1
ATOM 8569 C CA . LEU A 1 1109 ? 4.411 12.556 17.073 1.00 91.31 1109 LEU A CA 1
ATOM 8570 C C . LEU A 1 1109 ? 3.770 11.633 18.125 1.00 91.31 1109 LEU A C 1
ATOM 8572 O O . LEU A 1 1109 ? 2.795 12.018 18.775 1.00 91.31 1109 LEU A O 1
ATOM 8576 N N . THR A 1 1110 ? 4.356 10.458 18.360 1.00 92.44 1110 THR A N 1
ATOM 8577 C CA . THR A 1 1110 ? 3.937 9.517 19.411 1.00 92.44 1110 THR A CA 1
ATOM 8578 C C . THR A 1 1110 ? 4.233 10.070 20.810 1.00 92.44 1110 THR A C 1
ATOM 8580 O O . THR A 1 1110 ? 3.345 10.082 21.661 1.00 92.44 1110 THR A O 1
ATOM 8583 N N . VAL A 1 1111 ? 5.435 10.609 21.052 1.00 95.19 1111 VAL A N 1
ATOM 8584 C CA . VAL A 1 1111 ? 5.810 11.233 22.340 1.00 95.19 1111 VAL A CA 1
ATOM 8585 C C . VAL A 1 1111 ? 5.010 12.517 22.600 1.00 95.19 1111 VAL A C 1
ATOM 8587 O O . VAL A 1 1111 ? 4.544 12.737 23.720 1.00 95.19 1111 VAL A O 1
ATOM 8590 N N . TYR A 1 1112 ? 4.777 13.332 21.567 1.00 96.00 1112 TYR A N 1
ATOM 8591 C CA . TYR A 1 1112 ? 3.865 14.476 21.627 1.00 96.00 1112 TYR A CA 1
ATOM 8592 C C . TYR A 1 1112 ? 2.455 14.044 22.057 1.00 96.00 1112 TYR A C 1
ATOM 8594 O O . TYR A 1 1112 ? 1.907 14.607 23.005 1.00 96.00 1112 TYR A O 1
ATOM 8602 N N . THR A 1 1113 ? 1.906 13.006 21.418 1.00 94.31 1113 THR A N 1
ATOM 8603 C CA . THR A 1 1113 ? 0.573 12.460 21.711 1.00 94.31 1113 THR A CA 1
ATOM 8604 C C . THR A 1 1113 ? 0.482 11.907 23.129 1.00 94.31 1113 THR A C 1
ATOM 8606 O O . THR A 1 1113 ? -0.449 12.246 23.854 1.00 94.31 1113 THR A O 1
ATOM 8609 N N . ALA A 1 1114 ? 1.473 11.124 23.561 1.00 94.88 1114 ALA A N 1
ATOM 8610 C CA . ALA A 1 1114 ? 1.573 10.605 24.922 1.00 94.88 1114 ALA A CA 1
ATOM 8611 C C . ALA A 1 1114 ? 1.570 11.731 25.971 1.00 94.88 1114 ALA A C 1
ATOM 8613 O O . ALA A 1 1114 ? 0.836 11.676 26.960 1.00 94.88 1114 ALA A O 1
ATOM 8614 N N . SER A 1 1115 ? 2.358 12.784 25.740 1.00 95.00 1115 SER A N 1
ATOM 8615 C CA . SER A 1 1115 ? 2.452 13.912 26.667 1.00 95.00 1115 SER A CA 1
ATOM 8616 C C . SER A 1 1115 ? 1.185 14.778 26.677 1.00 95.00 1115 SER A C 1
ATOM 8618 O O . SER A 1 1115 ? 0.702 15.158 27.747 1.00 95.00 1115 SER A O 1
ATOM 8620 N N . TYR A 1 1116 ? 0.590 15.032 25.506 1.00 95.12 1116 TYR A N 1
ATOM 8621 C CA . TYR A 1 1116 ? -0.709 15.696 25.388 1.00 95.12 1116 TYR A CA 1
ATOM 8622 C C . TYR A 1 1116 ? -1.786 14.932 26.165 1.00 95.12 1116 TYR A C 1
ATOM 8624 O O . TYR A 1 1116 ? -2.438 15.509 27.037 1.00 95.12 1116 TYR A O 1
ATOM 8632 N N . ALA A 1 1117 ? -1.917 13.628 25.905 1.00 92.38 1117 ALA A N 1
ATOM 8633 C CA . ALA A 1 1117 ? -2.881 12.740 26.545 1.00 92.38 1117 ALA A CA 1
ATOM 8634 C C . ALA A 1 1117 ? -2.714 12.687 28.068 1.00 92.38 1117 ALA A C 1
ATOM 8636 O O . ALA A 1 1117 ? -3.697 12.567 28.794 1.00 92.38 1117 ALA A O 1
ATOM 8637 N N . PHE A 1 1118 ? -1.483 12.821 28.568 1.00 91.81 1118 PHE A N 1
ATOM 8638 C CA . PHE A 1 1118 ? -1.221 12.869 30.002 1.00 91.81 1118 PHE A CA 1
ATOM 8639 C C . PHE A 1 1118 ? -1.671 14.188 30.659 1.00 91.81 1118 PHE A C 1
ATOM 8641 O O . PHE A 1 1118 ? -2.131 14.179 31.801 1.00 91.81 1118 PHE A O 1
ATOM 8648 N N . GLY A 1 1119 ? -1.556 15.318 29.949 1.00 92.00 1119 GLY A N 1
ATOM 8649 C CA . GLY A 1 1119 ? -1.809 16.663 30.479 1.00 92.00 1119 GLY A CA 1
ATOM 8650 C C . GLY A 1 1119 ? -2.956 17.420 29.812 1.00 92.00 1119 GLY A C 1
ATOM 8651 O O . GLY A 1 1119 ? -4.093 17.395 30.297 1.00 92.00 1119 GLY A O 1
ATOM 8652 N N . LEU A 1 1120 ? -2.647 18.157 28.737 1.00 92.19 1120 LEU A N 1
ATOM 8653 C CA . LEU A 1 1120 ? -3.594 19.059 28.063 1.00 92.19 1120 LEU A CA 1
ATOM 8654 C C . LEU A 1 1120 ? -4.835 18.347 27.499 1.00 92.19 1120 LEU A C 1
ATOM 8656 O O . LEU A 1 1120 ? -5.863 18.993 27.340 1.00 92.19 1120 LEU A O 1
ATOM 8660 N N . GLY A 1 1121 ? -4.798 17.034 27.270 1.00 88.44 1121 GLY A N 1
ATOM 8661 C CA . GLY A 1 1121 ? -5.970 16.246 26.885 1.00 88.44 1121 GLY A CA 1
ATOM 8662 C C . GLY A 1 1121 ? -7.086 16.222 27.940 1.00 88.44 1121 GLY A C 1
ATOM 8663 O O . GLY A 1 1121 ? -8.258 16.149 27.576 1.00 88.44 1121 GLY A O 1
ATOM 8664 N N . ASN A 1 1122 ? -6.752 16.334 29.233 1.00 87.00 1122 ASN A N 1
ATOM 8665 C CA . ASN A 1 1122 ? -7.697 16.073 30.331 1.00 87.00 1122 ASN A CA 1
ATOM 8666 C C . ASN A 1 1122 ? -7.988 17.288 31.215 1.00 87.00 1122 ASN A C 1
ATOM 8668 O O . ASN A 1 1122 ? -9.150 17.583 31.493 1.00 87.00 1122 ASN A O 1
ATOM 8672 N N . VAL A 1 1123 ? -6.950 18.004 31.660 1.00 89.06 1123 VAL A N 1
ATOM 8673 C CA . VAL A 1 1123 ? -7.099 19.084 32.655 1.00 89.06 1123 VAL A CA 1
ATOM 8674 C C . VAL A 1 1123 ? -8.052 20.215 32.205 1.00 89.06 1123 VAL A C 1
ATOM 8676 O O . VAL A 1 1123 ? -8.841 20.663 33.039 1.00 89.06 1123 VAL A O 1
ATOM 8679 N N . PRO A 1 1124 ? -8.084 20.658 30.928 1.00 90.81 1124 PRO A N 1
ATOM 8680 C CA . PRO A 1 1124 ? -9.017 21.699 30.473 1.00 90.81 1124 PRO A CA 1
ATOM 8681 C C . PRO A 1 1124 ? -10.500 21.345 30.660 1.00 90.81 1124 PRO A C 1
ATOM 8683 O O . PRO A 1 1124 ? -11.305 22.219 30.976 1.00 90.81 1124 PRO A O 1
ATOM 8686 N N . TRP A 1 1125 ? -10.879 20.067 30.551 1.00 86.56 1125 TRP A N 1
ATOM 8687 C CA . TRP A 1 1125 ? -12.274 19.634 30.712 1.00 86.56 1125 TRP A CA 1
ATOM 8688 C C . TRP A 1 1125 ? -12.777 19.683 32.162 1.00 86.56 1125 TRP A C 1
ATOM 8690 O O . TRP A 1 1125 ? -13.984 19.679 32.392 1.00 86.56 1125 TRP A O 1
ATOM 8700 N N . GLN A 1 1126 ? -11.880 19.849 33.140 1.00 84.75 1126 GLN A N 1
ATOM 8701 C CA . GLN A 1 1126 ? -12.221 20.089 34.549 1.00 84.75 1126 GLN A CA 1
ATOM 8702 C C . GLN A 1 1126 ? -12.599 21.565 34.833 1.00 84.75 1126 GLN A C 1
ATOM 8704 O O . GLN A 1 1126 ? -12.817 21.947 35.983 1.00 84.75 1126 GLN A O 1
ATOM 8709 N N . GLN A 1 1127 ? -12.726 22.400 33.790 1.00 85.25 1127 GLN A N 1
ATOM 8710 C CA . GLN A 1 1127 ? -13.105 23.823 33.844 1.00 85.25 1127 GLN A CA 1
ATOM 8711 C C . GLN A 1 1127 ? -14.327 24.160 34.714 1.00 85.25 1127 GLN A C 1
ATOM 8713 O O . GLN A 1 1127 ? -14.386 25.251 35.276 1.00 85.25 1127 GLN A O 1
ATOM 8718 N N . SER A 1 1128 ? -15.304 23.258 34.846 1.00 79.38 1128 SER A N 1
ATOM 8719 C CA . SER A 1 1128 ? -16.525 23.506 35.625 1.00 79.38 1128 SER A CA 1
ATOM 8720 C C . SER A 1 1128 ? -16.242 23.714 37.117 1.00 79.38 1128 SER A C 1
ATOM 8722 O O . SER A 1 1128 ? -17.047 24.337 37.806 1.00 79.38 1128 SER A O 1
ATOM 8724 N N . GLU A 1 1129 ? -15.093 23.245 37.611 1.00 81.56 1129 GLU A N 1
ATOM 8725 C CA . GLU A 1 1129 ? -14.635 23.437 38.990 1.00 81.56 1129 GLU A CA 1
ATOM 8726 C C . GLU A 1 1129 ? -14.037 24.833 39.242 1.00 81.56 1129 GLU A C 1
ATOM 8728 O O . GLU A 1 1129 ? -14.032 25.280 40.384 1.00 81.56 1129 GLU A O 1
ATOM 8733 N N . LEU A 1 1130 ? -13.594 25.554 38.199 1.00 85.44 1130 LEU A N 1
ATOM 8734 C CA . LEU A 1 1130 ? -13.052 26.921 38.319 1.00 85.44 1130 LEU A CA 1
ATOM 8735 C C . LEU A 1 1130 ? -14.133 27.968 38.620 1.00 85.44 1130 LEU A C 1
ATOM 8737 O O . LEU A 1 1130 ? -13.839 29.026 39.171 1.00 85.44 1130 LEU A O 1
ATOM 8741 N N . PHE A 1 1131 ? -15.375 27.701 38.213 1.00 85.25 1131 PHE A N 1
ATOM 8742 C CA . PHE A 1 1131 ? -16.465 28.665 38.301 1.00 85.25 1131 PHE A CA 1
ATOM 8743 C C . PHE A 1 1131 ? -17.340 28.421 39.538 1.00 85.25 1131 PHE A C 1
ATOM 8745 O O . PHE A 1 1131 ? -17.794 27.284 39.745 1.00 85.25 1131 PHE A O 1
ATOM 8752 N N . PRO A 1 1132 ? -17.687 29.471 40.310 1.00 76.06 1132 PRO A N 1
ATOM 8753 C CA . PRO A 1 1132 ? -18.746 29.360 41.302 1.00 76.06 1132 PRO A CA 1
ATOM 8754 C C . PRO A 1 1132 ? -20.076 29.059 40.602 1.00 76.06 1132 PRO A C 1
ATOM 8756 O O . PRO A 1 1132 ? -20.282 29.390 39.428 1.00 76.06 1132 PRO A O 1
ATOM 8759 N N . LEU A 1 1133 ? -20.983 28.403 41.323 1.00 70.44 1133 LEU A N 1
ATOM 8760 C CA . LEU A 1 1133 ? -22.236 27.874 40.777 1.00 70.44 1133 LEU A CA 1
ATOM 8761 C C . LEU A 1 1133 ? -23.078 28.969 40.092 1.00 70.44 1133 LEU A C 1
ATOM 8763 O O . LEU A 1 1133 ? -23.690 28.690 39.055 1.00 70.44 1133 LEU A O 1
ATOM 8767 N N . SER A 1 1134 ? -22.994 30.216 40.571 1.00 71.38 1134 SER A N 1
ATOM 8768 C CA . SER A 1 1134 ? -23.682 31.390 40.017 1.00 71.38 1134 SER A CA 1
ATOM 8769 C C . SER A 1 1134 ? -23.289 31.803 38.593 1.00 71.38 1134 SER A C 1
ATOM 8771 O O . SER A 1 1134 ? -24.090 32.432 37.904 1.00 71.38 1134 SER A O 1
ATOM 8773 N N . VAL A 1 1135 ? -22.124 31.402 38.080 1.00 78.94 1135 VAL A N 1
ATOM 8774 C CA . VAL A 1 1135 ? -21.744 31.652 36.671 1.00 78.94 1135 VAL A CA 1
ATOM 8775 C C . VAL A 1 1135 ? -21.264 30.395 35.944 1.00 78.94 1135 VAL A C 1
ATOM 8777 O O . VAL A 1 1135 ? -20.831 30.477 34.797 1.00 78.94 1135 VAL A O 1
ATOM 8780 N N . ARG A 1 1136 ? -21.366 29.213 36.569 1.00 82.00 1136 ARG A N 1
ATOM 8781 C CA . ARG A 1 1136 ? -20.783 27.960 36.064 1.00 82.00 1136 ARG A CA 1
ATOM 8782 C C . ARG A 1 1136 ? -21.259 27.544 34.679 1.00 82.00 1136 ARG A C 1
ATOM 8784 O O . ARG A 1 1136 ? -20.412 27.199 33.858 1.00 82.00 1136 ARG A O 1
ATOM 8791 N N . SER A 1 1137 ? -22.566 27.548 34.415 1.00 81.50 1137 SER A N 1
ATOM 8792 C CA . SER A 1 1137 ? -23.113 27.140 33.112 1.00 81.50 1137 SER A CA 1
ATOM 8793 C C . SER A 1 1137 ? -22.612 28.066 32.002 1.00 81.50 1137 SER A C 1
ATOM 8795 O O . SER A 1 1137 ? -22.049 27.596 31.017 1.00 81.50 1137 SER A O 1
ATOM 8797 N N . LEU A 1 1138 ? -22.711 29.381 32.212 1.00 84.19 1138 LEU A N 1
ATOM 8798 C CA . LEU A 1 1138 ? -22.265 30.417 31.277 1.00 84.19 1138 LEU A CA 1
ATOM 8799 C C . LEU A 1 1138 ? -20.739 30.426 31.060 1.00 84.19 1138 LEU A C 1
ATOM 8801 O O . LEU A 1 1138 ? -20.281 30.467 29.920 1.00 84.19 1138 LEU A O 1
ATOM 8805 N N . GLY A 1 1139 ? -19.947 30.362 32.133 1.00 87.44 1139 GLY A N 1
ATOM 8806 C CA . GLY A 1 1139 ? -18.483 30.341 32.069 1.00 87.44 1139 GLY A CA 1
ATOM 8807 C C . GLY A 1 1139 ? -17.952 29.085 31.378 1.00 87.44 1139 GLY A C 1
ATOM 8808 O O . GLY A 1 1139 ? -17.115 29.179 30.480 1.00 87.44 1139 GLY A O 1
ATOM 8809 N N . SER A 1 1140 ? -18.517 27.918 31.710 1.00 88.75 1140 SER A N 1
ATOM 8810 C CA . SER A 1 1140 ? -18.199 26.659 31.023 1.00 88.75 1140 SER A CA 1
ATOM 8811 C C . SER A 1 1140 ? -18.640 26.691 29.557 1.00 88.75 1140 SER A C 1
ATOM 8813 O O . SER A 1 1140 ? -17.935 26.157 28.705 1.00 88.75 1140 SER A O 1
ATOM 8815 N N . ALA A 1 1141 ? -19.762 27.345 29.230 1.00 89.25 1141 ALA A N 1
ATOM 8816 C CA . ALA A 1 1141 ? -20.234 27.484 27.853 1.00 89.25 1141 ALA A CA 1
ATOM 8817 C C . ALA A 1 1141 ? -19.296 28.345 26.996 1.00 89.25 1141 ALA A C 1
ATOM 8819 O O . ALA A 1 1141 ? -18.975 27.949 25.879 1.00 89.25 1141 ALA A O 1
ATOM 8820 N N . LEU A 1 1142 ? -18.801 29.473 27.520 1.00 90.62 1142 LEU A N 1
ATOM 8821 C CA . LEU A 1 1142 ? -17.825 30.320 26.822 1.00 90.62 1142 LEU A CA 1
ATOM 8822 C C . LEU A 1 1142 ? -16.458 29.638 26.669 1.00 90.62 1142 LEU A C 1
ATOM 8824 O O . LEU A 1 1142 ? -15.835 29.733 25.612 1.00 90.62 1142 LEU A O 1
ATOM 8828 N N . ALA A 1 1143 ? -16.000 28.904 27.682 1.00 92.00 1143 ALA A N 1
ATOM 8829 C CA . ALA A 1 1143 ? -14.754 28.147 27.596 1.00 92.00 1143 ALA A CA 1
ATOM 8830 C C . ALA A 1 1143 ? -14.868 26.953 26.617 1.00 92.00 1143 ALA A C 1
ATOM 8832 O O . ALA A 1 1143 ? -13.976 26.742 25.797 1.00 92.00 1143 ALA A O 1
ATOM 8833 N N . THR A 1 1144 ? -16.008 26.254 26.586 1.00 90.56 1144 THR A N 1
ATOM 8834 C CA . THR A 1 1144 ? -16.295 25.200 25.588 1.00 90.56 1144 THR A CA 1
ATOM 8835 C C . THR A 1 1144 ? -16.437 25.778 24.175 1.00 90.56 1144 THR A C 1
ATOM 8837 O O . THR A 1 1144 ? -15.897 25.221 23.224 1.00 90.56 1144 THR A O 1
ATOM 8840 N N . ALA A 1 1145 ? -17.069 26.945 24.021 1.00 92.31 1145 ALA A N 1
ATOM 8841 C CA . ALA A 1 1145 ? -17.084 27.676 22.754 1.00 92.31 1145 ALA A CA 1
ATOM 8842 C C . ALA A 1 1145 ? -15.662 28.068 22.306 1.00 92.31 1145 ALA A C 1
ATOM 8844 O O . ALA A 1 1145 ? -15.344 27.964 21.126 1.00 92.31 1145 ALA A O 1
ATOM 8845 N N . THR A 1 1146 ? -14.775 28.440 23.236 1.00 94.50 1146 THR A N 1
ATOM 8846 C CA . THR A 1 1146 ? -13.357 28.721 22.931 1.00 94.50 1146 THR A CA 1
ATOM 8847 C C . THR A 1 1146 ? -12.650 27.478 22.385 1.00 94.50 1146 THR A C 1
ATOM 8849 O O . THR A 1 1146 ? -11.960 27.582 21.374 1.00 94.50 1146 THR A O 1
ATOM 8852 N N . ASN A 1 1147 ? -12.881 26.299 22.981 1.00 91.88 1147 ASN A N 1
ATOM 8853 C CA . ASN A 1 1147 ? -12.377 25.022 22.462 1.00 91.88 1147 ASN A CA 1
ATOM 8854 C C . ASN A 1 1147 ? -12.815 24.807 21.000 1.00 91.88 1147 ASN A C 1
ATOM 8856 O O . ASN A 1 1147 ? -11.975 24.656 20.113 1.00 91.88 1147 ASN A O 1
ATOM 8860 N N . TRP A 1 1148 ? -14.120 24.884 20.718 1.00 90.69 1148 TRP A N 1
ATOM 8861 C CA . TRP A 1 1148 ? -14.643 24.658 19.367 1.00 90.69 1148 TRP A CA 1
ATOM 8862 C C . TRP A 1 1148 ? -14.226 25.733 18.353 1.00 90.69 1148 TRP A C 1
ATOM 8864 O O . TRP A 1 1148 ? -13.962 25.392 17.202 1.00 90.69 1148 TRP A O 1
ATOM 8874 N N . ALA A 1 1149 ? -14.074 26.996 18.766 1.00 93.56 1149 ALA A N 1
ATOM 8875 C CA . ALA A 1 1149 ? -13.522 28.059 17.923 1.00 93.56 1149 ALA A CA 1
ATOM 8876 C C . ALA A 1 1149 ? -12.056 27.797 17.552 1.00 93.56 1149 ALA A C 1
ATOM 8878 O O . ALA A 1 1149 ? -11.695 27.859 16.377 1.00 93.56 1149 ALA A O 1
ATOM 8879 N N . SER A 1 1150 ? -11.213 27.458 18.531 1.00 92.88 1150 SER A N 1
ATOM 8880 C CA . SER A 1 1150 ? -9.817 27.094 18.281 1.00 92.88 1150 SER A CA 1
ATOM 8881 C C . SER A 1 1150 ? -9.705 25.846 17.402 1.00 92.88 1150 SER A C 1
ATOM 8883 O O . SER A 1 1150 ? -8.895 25.832 16.480 1.00 92.88 1150 SER A O 1
ATOM 8885 N N . ASN A 1 1151 ? -10.554 24.839 17.622 1.00 87.44 1151 ASN A N 1
ATOM 8886 C CA . ASN A 1 1151 ? -10.609 23.629 16.802 1.00 87.44 1151 ASN A CA 1
ATOM 8887 C C . ASN A 1 1151 ? -11.078 23.913 15.359 1.00 87.44 1151 ASN A C 1
ATOM 8889 O O . ASN A 1 1151 ? -10.544 23.346 14.409 1.00 87.44 1151 ASN A O 1
ATOM 8893 N N . PHE A 1 1152 ? -12.045 24.819 15.171 1.00 88.56 1152 PHE A N 1
ATOM 8894 C CA . PHE A 1 1152 ? -12.482 25.270 13.845 1.00 88.56 1152 PHE A CA 1
ATOM 8895 C C . PHE A 1 1152 ? -11.347 25.955 13.075 1.00 88.56 1152 PHE A C 1
ATOM 8897 O O . PHE A 1 1152 ? -11.093 25.589 11.931 1.00 88.56 1152 PHE A O 1
ATOM 8904 N N . ILE A 1 1153 ? -10.632 26.891 13.714 1.00 89.88 1153 ILE A N 1
ATOM 8905 C CA . ILE A 1 1153 ? -9.469 27.566 13.117 1.00 89.88 1153 ILE A CA 1
ATOM 8906 C C . ILE A 1 1153 ? -8.421 26.528 12.705 1.00 89.88 1153 ILE A C 1
ATOM 8908 O O . ILE A 1 1153 ? -8.034 26.473 11.544 1.00 89.88 1153 ILE A O 1
ATOM 8912 N N . VAL A 1 1154 ? -8.017 25.664 13.639 1.00 85.81 1154 VAL A N 1
ATOM 8913 C CA . VAL A 1 1154 ? -6.973 24.647 13.444 1.00 85.81 1154 VAL A CA 1
ATOM 8914 C C . VAL A 1 1154 ? -7.327 23.667 12.319 1.00 85.81 1154 VAL A C 1
ATOM 8916 O O . VAL A 1 1154 ? -6.493 23.419 11.450 1.00 85.81 1154 VAL A O 1
ATOM 8919 N N . GLY A 1 1155 ? -8.572 23.180 12.272 1.00 77.38 1155 GLY A N 1
ATOM 8920 C CA . GLY A 1 1155 ? -9.050 22.290 11.210 1.00 77.38 1155 GLY A CA 1
ATOM 8921 C C . GLY A 1 1155 ? -9.214 22.960 9.840 1.00 77.38 1155 GLY A C 1
ATOM 8922 O O . GLY A 1 1155 ? -9.094 22.279 8.825 1.00 77.38 1155 GLY A O 1
ATOM 8923 N N . LEU A 1 1156 ? -9.467 24.274 9.792 1.00 82.19 1156 LEU A N 1
ATOM 8924 C CA . LEU A 1 1156 ? -9.579 25.040 8.546 1.00 82.19 1156 LEU A CA 1
ATOM 8925 C C . LEU A 1 1156 ? -8.209 25.460 7.987 1.00 82.19 1156 LEU A C 1
ATOM 8927 O O . LEU A 1 1156 ? -8.034 25.493 6.772 1.00 82.19 1156 LEU A O 1
ATOM 8931 N N . THR A 1 1157 ? -7.239 25.794 8.847 1.00 84.75 1157 THR A N 1
ATOM 8932 C CA . THR A 1 1157 ? -5.941 26.334 8.408 1.00 84.75 1157 THR A CA 1
ATOM 8933 C C . THR A 1 1157 ? -4.848 25.285 8.232 1.00 84.75 1157 THR A C 1
ATOM 8935 O O . THR A 1 1157 ? -3.859 25.592 7.577 1.00 84.75 1157 THR A O 1
ATOM 8938 N N . PHE A 1 1158 ? -4.977 24.070 8.777 1.00 84.25 1158 PHE A N 1
ATOM 8939 C CA . PHE A 1 1158 ? -3.877 23.095 8.766 1.00 84.25 1158 PHE A CA 1
ATOM 8940 C C . PHE A 1 1158 ? -3.396 22.698 7.365 1.00 84.25 1158 PHE A C 1
ATOM 8942 O O . PHE A 1 1158 ? -2.207 22.834 7.091 1.00 84.25 1158 PHE A O 1
ATOM 8949 N N . LEU A 1 1159 ? -4.285 22.246 6.471 1.00 74.88 1159 LEU A N 1
ATOM 8950 C CA . LEU A 1 1159 ? -3.880 21.869 5.109 1.00 74.88 1159 LEU A CA 1
ATOM 8951 C C . LEU A 1 1159 ? -3.306 23.075 4.327 1.00 74.88 1159 LEU A C 1
ATOM 8953 O O . LEU A 1 1159 ? -2.192 22.948 3.820 1.00 74.88 1159 LEU A O 1
ATOM 8957 N N . PRO A 1 1160 ? -3.937 24.272 4.334 1.00 79.88 1160 PRO A N 1
ATOM 8958 C CA . PRO A 1 1160 ? -3.318 25.481 3.785 1.00 79.88 1160 PRO A CA 1
ATOM 8959 C C . PRO A 1 1160 ? -1.947 25.832 4.383 1.00 79.88 1160 PRO A C 1
ATOM 8961 O O . PRO A 1 1160 ? -1.074 26.296 3.659 1.00 79.88 1160 PRO A O 1
ATOM 8964 N N . MET A 1 1161 ? -1.716 25.620 5.684 1.00 81.31 1161 MET A N 1
ATOM 8965 C CA . MET A 1 1161 ? -0.402 25.850 6.304 1.00 81.31 1161 MET A CA 1
ATOM 8966 C C . MET A 1 1161 ? 0.636 24.816 5.848 1.00 81.31 1161 MET A C 1
ATOM 8968 O O . MET A 1 1161 ? 1.767 25.193 5.548 1.00 81.31 1161 MET A O 1
ATOM 8972 N N . MET A 1 1162 ? 0.254 23.542 5.730 1.00 77.75 1162 MET A N 1
ATOM 8973 C CA . MET A 1 1162 ? 1.127 22.482 5.210 1.00 77.75 1162 MET A CA 1
ATOM 8974 C C . MET A 1 1162 ? 1.571 22.764 3.767 1.00 77.75 1162 MET A C 1
ATOM 8976 O O . MET A 1 1162 ? 2.732 22.521 3.442 1.00 77.75 1162 MET A O 1
ATOM 8980 N N . GLU A 1 1163 ? 0.684 23.316 2.931 1.00 72.44 1163 GLU A N 1
ATOM 8981 C CA . GLU A 1 1163 ? 0.980 23.723 1.549 1.00 72.44 1163 GLU A CA 1
ATOM 8982 C C . GLU A 1 1163 ? 1.795 25.033 1.477 1.00 72.44 1163 GLU A C 1
ATOM 8984 O O . GLU A 1 1163 ? 2.830 25.079 0.816 1.00 72.44 1163 GLU A O 1
ATOM 8989 N N . LEU A 1 1164 ? 1.364 26.101 2.165 1.00 76.38 1164 LEU A N 1
ATOM 8990 C CA . LEU A 1 1164 ? 1.938 27.453 2.026 1.00 76.38 1164 LEU A CA 1
ATOM 8991 C C . LEU A 1 1164 ? 3.193 27.699 2.872 1.00 76.38 1164 LEU A C 1
ATOM 8993 O O . LEU A 1 1164 ? 4.060 28.474 2.473 1.00 76.38 1164 LEU A O 1
ATOM 8997 N N . LEU A 1 1165 ? 3.276 27.095 4.060 1.00 78.75 1165 LEU A N 1
ATOM 8998 C CA . LEU A 1 1165 ? 4.382 27.284 5.006 1.00 78.75 1165 LEU A CA 1
ATOM 8999 C C . LEU A 1 1165 ? 5.319 26.071 5.062 1.00 78.75 1165 LEU A C 1
ATOM 9001 O O . LEU A 1 1165 ? 6.384 26.173 5.664 1.00 78.75 1165 LEU A O 1
ATOM 9005 N N . SER A 1 1166 ? 4.973 24.950 4.420 1.00 81.81 1166 SER A N 1
ATOM 9006 C CA . SER A 1 1166 ? 5.584 23.616 4.573 1.00 81.81 1166 SER A CA 1
ATOM 9007 C C . SER A 1 1166 ? 5.301 22.930 5.929 1.00 81.81 1166 SER A C 1
ATOM 9009 O O . SER A 1 1166 ? 4.963 23.590 6.924 1.00 81.81 1166 SER A O 1
ATOM 9011 N N . PRO A 1 1167 ? 5.488 21.595 6.024 1.00 82.94 1167 PRO A N 1
ATOM 9012 C CA . PRO A 1 1167 ? 5.280 20.854 7.269 1.00 82.94 1167 PRO A CA 1
ATOM 9013 C C . PRO A 1 1167 ? 6.171 21.324 8.426 1.00 82.94 1167 PRO A C 1
ATOM 9015 O O . PRO A 1 1167 ? 5.698 21.441 9.557 1.00 82.94 1167 PRO A O 1
ATOM 9018 N N . GLY A 1 1168 ? 7.439 21.657 8.152 1.00 87.81 1168 GLY A N 1
ATOM 9019 C CA . GLY A 1 1168 ? 8.404 22.079 9.173 1.00 87.81 1168 GLY A CA 1
ATOM 9020 C C . GLY A 1 1168 ? 7.936 23.309 9.955 1.00 87.81 1168 GLY A C 1
ATOM 9021 O O . GLY A 1 1168 ? 7.830 23.272 11.182 1.00 87.81 1168 GLY A O 1
ATOM 9022 N N . TRP A 1 1169 ? 7.562 24.381 9.252 1.00 89.62 1169 TRP A N 1
ATOM 9023 C CA . TRP A 1 1169 ? 7.048 25.599 9.889 1.00 89.62 1169 TRP A CA 1
ATOM 9024 C C . TRP A 1 1169 ? 5.659 25.415 10.509 1.00 89.62 1169 TRP A C 1
ATOM 9026 O O . TRP A 1 1169 ? 5.356 26.058 11.516 1.00 89.62 1169 TRP A O 1
ATOM 9036 N N . THR A 1 1170 ? 4.832 24.514 9.972 1.00 90.25 1170 THR A N 1
ATOM 9037 C CA . THR A 1 1170 ? 3.516 24.193 10.546 1.00 90.25 1170 THR A CA 1
ATOM 9038 C C . THR A 1 1170 ? 3.663 23.584 11.945 1.00 90.25 1170 THR A C 1
ATOM 9040 O O . THR A 1 1170 ? 3.136 24.134 12.916 1.00 90.25 1170 THR A O 1
ATOM 9043 N N . PHE A 1 1171 ? 4.468 22.525 12.097 1.00 91.94 1171 PHE A N 1
ATOM 9044 C CA . PHE A 1 1171 ? 4.751 21.935 13.414 1.00 91.94 1171 PHE A CA 1
ATOM 9045 C C . PHE A 1 1171 ? 5.564 22.875 14.324 1.00 91.94 1171 PHE A C 1
ATOM 9047 O O . PHE A 1 1171 ? 5.318 22.923 15.531 1.00 91.94 1171 PHE A O 1
ATOM 9054 N N . GLY A 1 1172 ? 6.458 23.696 13.759 1.00 94.19 1172 GLY A N 1
ATOM 9055 C CA . GLY A 1 1172 ? 7.162 24.749 14.499 1.00 94.19 1172 GLY A CA 1
ATOM 9056 C C . GLY A 1 1172 ? 6.216 25.799 15.099 1.00 94.19 1172 GLY A C 1
ATOM 9057 O O . GLY A 1 1172 ? 6.392 26.211 16.245 1.00 94.19 1172 GLY A O 1
ATOM 9058 N N . THR A 1 1173 ? 5.156 26.175 14.379 1.00 93.81 1173 THR A N 1
ATOM 9059 C CA . THR A 1 1173 ? 4.122 27.101 14.873 1.00 93.81 1173 THR A CA 1
ATOM 9060 C C . THR A 1 1173 ? 3.374 26.506 16.069 1.00 93.81 1173 THR A C 1
ATOM 9062 O O . THR A 1 1173 ? 3.201 27.176 17.089 1.00 93.81 1173 THR A O 1
ATOM 9065 N N . TYR A 1 1174 ? 3.005 25.222 16.007 1.00 94.50 1174 TYR A N 1
ATOM 9066 C CA . TYR A 1 1174 ? 2.401 24.523 17.147 1.00 94.50 1174 TYR A CA 1
ATOM 9067 C C . TYR A 1 1174 ? 3.351 24.409 18.353 1.00 94.50 1174 TYR A C 1
ATOM 9069 O O . TYR A 1 1174 ? 2.898 24.517 19.497 1.00 94.50 1174 TYR A O 1
ATOM 9077 N N . ALA A 1 1175 ? 4.666 24.277 18.138 1.00 96.12 1175 ALA A N 1
ATOM 9078 C CA . ALA A 1 1175 ? 5.647 24.308 19.224 1.00 96.12 1175 ALA A CA 1
ATOM 9079 C C . ALA A 1 1175 ? 5.684 25.671 19.941 1.00 96.12 1175 ALA A C 1
ATOM 9081 O O . ALA A 1 1175 ? 5.716 25.719 21.173 1.00 96.12 1175 ALA A O 1
ATOM 9082 N N . VAL A 1 1176 ? 5.611 26.781 19.193 1.00 96.19 1176 VAL A N 1
ATOM 9083 C CA . VAL A 1 1176 ? 5.514 28.137 19.767 1.00 96.19 1176 VAL A CA 1
ATOM 9084 C C . VAL A 1 1176 ? 4.242 28.282 20.609 1.00 96.19 1176 VAL A C 1
ATOM 9086 O O . VAL A 1 1176 ? 4.313 28.775 21.736 1.00 96.19 1176 VAL A O 1
ATOM 9089 N N . VAL A 1 1177 ? 3.095 27.786 20.127 1.00 95.44 1177 VAL A N 1
ATOM 9090 C CA . VAL A 1 1177 ? 1.846 27.780 20.912 1.00 95.44 1177 VAL A CA 1
ATOM 9091 C C . VAL A 1 1177 ? 2.002 26.984 22.214 1.00 95.44 1177 VAL A C 1
ATOM 9093 O O . VAL A 1 1177 ? 1.564 27.452 23.269 1.00 95.44 1177 VAL A O 1
ATOM 9096 N N . CYS A 1 1178 ? 2.658 25.819 22.184 1.00 95.88 1178 CYS A N 1
ATOM 9097 C CA . CYS A 1 1178 ? 2.930 25.030 23.390 1.00 95.88 1178 CYS A CA 1
ATOM 9098 C C . CYS A 1 1178 ? 3.822 25.792 24.387 1.00 95.88 1178 CYS A C 1
ATOM 9100 O O . CYS A 1 1178 ? 3.512 25.836 25.578 1.00 95.88 1178 CYS A O 1
ATOM 9102 N N . ALA A 1 1179 ? 4.880 26.460 23.918 1.00 95.81 1179 ALA A N 1
ATOM 9103 C CA . ALA A 1 1179 ? 5.759 27.267 24.767 1.00 95.81 1179 ALA A CA 1
ATOM 9104 C C . ALA A 1 1179 ? 5.018 28.440 25.443 1.00 95.81 1179 ALA A C 1
ATOM 9106 O O . ALA A 1 1179 ? 5.157 28.649 26.651 1.00 95.81 1179 ALA A O 1
ATOM 9107 N N . VAL A 1 1180 ? 4.174 29.161 24.695 1.00 96.06 1180 VAL A N 1
ATOM 9108 C CA . VAL A 1 1180 ? 3.321 30.239 25.233 1.00 96.06 1180 VAL A CA 1
ATOM 9109 C C . VAL A 1 1180 ? 2.315 29.685 26.250 1.00 96.06 1180 VAL A C 1
ATOM 9111 O O . VAL A 1 1180 ? 2.140 30.258 27.326 1.00 96.06 1180 VAL A O 1
ATOM 9114 N N . SER A 1 1181 ? 1.707 28.534 25.955 1.00 94.75 1181 SER A N 1
ATOM 9115 C CA . SER A 1 1181 ? 0.766 27.851 26.854 1.00 94.75 1181 SER A CA 1
ATOM 9116 C C . SER A 1 1181 ? 1.423 27.431 28.172 1.00 94.75 1181 SER A C 1
ATOM 9118 O O . SER A 1 1181 ? 0.841 27.625 29.239 1.00 94.75 1181 SER A O 1
ATOM 9120 N N . TRP A 1 1182 ? 2.657 26.916 28.130 1.00 96.38 1182 TRP A N 1
ATOM 9121 C CA . TRP A 1 1182 ? 3.421 26.577 29.334 1.00 96.38 1182 TRP A CA 1
ATOM 9122 C C . TRP A 1 1182 ? 3.708 27.806 30.201 1.00 96.38 1182 TRP A C 1
ATOM 9124 O O . TRP A 1 1182 ? 3.511 27.757 31.415 1.00 96.38 1182 TRP A O 1
ATOM 9134 N N . PHE A 1 1183 ? 4.103 28.929 29.589 1.00 95.38 1183 PHE A N 1
ATOM 9135 C CA . PHE A 1 1183 ? 4.305 30.188 30.312 1.00 95.38 1183 PHE A CA 1
ATOM 9136 C C . PHE A 1 1183 ? 3.003 30.712 30.944 1.00 95.38 1183 PHE A C 1
ATOM 9138 O O . PHE A 1 1183 ? 3.022 31.192 32.081 1.00 95.38 1183 PHE A O 1
ATOM 9145 N N . GLY A 1 1184 ? 1.865 30.566 30.255 1.00 94.19 1184 GLY A N 1
ATOM 9146 C CA . GLY A 1 1184 ? 0.535 30.864 30.794 1.00 94.19 1184 GLY A CA 1
ATOM 9147 C C . GLY A 1 1184 ? 0.206 30.022 32.030 1.00 94.19 1184 GLY A C 1
ATOM 9148 O O . GLY A 1 1184 ? -0.052 30.572 33.102 1.00 94.19 1184 GLY A O 1
ATOM 9149 N N . VAL A 1 1185 ? 0.317 28.693 31.927 1.00 94.94 1185 VAL A N 1
ATOM 9150 C CA . VAL A 1 1185 ? 0.119 27.763 33.057 1.00 94.94 1185 VAL A CA 1
ATOM 9151 C C . VAL A 1 1185 ? 1.057 28.090 34.226 1.00 94.94 1185 VAL A C 1
ATOM 9153 O O . VAL A 1 1185 ? 0.627 28.122 35.379 1.00 94.94 1185 VAL A O 1
ATOM 9156 N N . TRP A 1 1186 ? 2.332 28.371 33.954 1.00 94.31 1186 TRP A N 1
ATOM 9157 C CA . TRP A 1 1186 ? 3.297 28.743 34.988 1.00 94.31 1186 TRP A CA 1
ATOM 9158 C C . TRP A 1 1186 ? 2.895 30.034 35.719 1.00 94.31 1186 TRP A C 1
ATOM 9160 O O . TRP A 1 1186 ? 2.962 30.074 36.951 1.00 94.31 1186 TRP A O 1
ATOM 9170 N N . SER A 1 1187 ? 2.431 31.043 34.976 1.00 92.50 1187 SER A N 1
ATOM 9171 C CA . SER A 1 1187 ? 2.146 32.391 35.483 1.00 92.50 1187 SER A CA 1
ATOM 9172 C C . SER A 1 1187 ? 0.800 32.533 36.199 1.00 92.50 1187 SER A C 1
ATOM 9174 O O . SER A 1 1187 ? 0.738 33.222 37.218 1.00 92.50 1187 SER A O 1
ATOM 9176 N N . ILE A 1 1188 ? -0.275 31.937 35.664 1.00 93.00 1188 ILE A N 1
ATOM 9177 C CA . ILE A 1 1188 ? -1.658 32.231 36.094 1.00 93.00 1188 ILE A CA 1
ATOM 9178 C C . ILE A 1 1188 ? -2.495 31.019 36.519 1.00 93.00 1188 ILE A C 1
ATOM 9180 O O . ILE A 1 1188 ? -3.589 31.230 37.033 1.00 93.00 1188 ILE A O 1
ATOM 9184 N N . TYR A 1 1189 ? -2.030 29.775 36.339 1.00 93.12 1189 TYR A N 1
ATOM 9185 C CA . TYR A 1 1189 ? -2.779 28.590 36.781 1.00 93.12 1189 TYR A CA 1
ATOM 9186 C C . TYR A 1 1189 ? -2.335 28.150 38.190 1.00 93.12 1189 TYR A C 1
ATOM 9188 O O . TYR A 1 1189 ? -1.176 27.747 38.349 1.00 93.12 1189 TYR A O 1
ATOM 9196 N N . PRO A 1 1190 ? -3.193 28.242 39.225 1.00 90.94 1190 PRO A N 1
ATOM 9197 C CA . PRO A 1 1190 ? -2.912 27.696 40.555 1.00 90.94 1190 PRO A CA 1
ATOM 9198 C C . PRO A 1 1190 ? -3.043 26.164 40.606 1.00 90.94 1190 PRO A C 1
ATOM 9200 O O . PRO A 1 1190 ? -3.513 25.533 39.662 1.00 90.94 1190 PRO A O 1
ATOM 9203 N N . GLU A 1 1191 ? -2.585 25.544 41.699 1.00 88.75 1191 GLU A N 1
ATOM 9204 C CA . GLU A 1 1191 ? -2.864 24.121 41.944 1.00 88.75 1191 GLU A CA 1
ATOM 9205 C C . GLU A 1 1191 ? -4.279 23.959 42.513 1.00 88.75 1191 GLU A C 1
ATOM 9207 O O . GLU A 1 1191 ? -4.653 24.658 43.452 1.00 88.75 1191 GLU A O 1
ATOM 9212 N N . MET A 1 1192 ? -5.042 23.036 41.922 1.00 80.19 1192 MET A N 1
ATOM 9213 C CA . MET A 1 1192 ? -6.482 22.860 42.153 1.00 80.19 1192 MET A CA 1
ATOM 9214 C C . MET A 1 1192 ? -6.834 21.484 42.730 1.00 80.19 1192 MET A C 1
ATOM 9216 O O . MET A 1 1192 ? -7.990 21.236 43.065 1.00 80.19 1192 MET A O 1
ATOM 9220 N N . SER A 1 1193 ? -5.867 20.563 42.808 1.00 76.75 1193 SER A N 1
ATOM 9221 C CA . SER A 1 1193 ? -6.105 19.214 43.328 1.00 76.75 1193 SER A CA 1
ATOM 9222 C C . SER A 1 1193 ? -6.578 19.253 44.785 1.00 76.75 1193 SER A C 1
ATOM 9224 O O . SER A 1 1193 ? -5.914 19.838 45.637 1.00 76.75 1193 SER A O 1
ATOM 9226 N N . GLY A 1 1194 ? -7.717 18.615 45.063 1.00 68.38 1194 GLY A N 1
ATOM 9227 C CA . GLY A 1 1194 ? -8.286 18.488 46.409 1.00 68.38 1194 GLY A CA 1
ATOM 9228 C C . GLY A 1 1194 ? -9.067 19.697 46.940 1.00 68.38 1194 GLY A C 1
ATOM 9229 O O . GLY A 1 1194 ? -9.636 19.572 48.020 1.00 68.38 1194 GLY A O 1
ATOM 9230 N N . LEU A 1 1195 ? -9.138 20.821 46.214 1.00 74.00 1195 LEU A N 1
ATOM 9231 C CA . LEU A 1 1195 ? -9.851 22.017 46.683 1.00 74.00 1195 LEU A CA 1
ATOM 9232 C C . LEU A 1 1195 ? -11.378 21.908 46.524 1.00 74.00 1195 LEU A C 1
ATOM 9234 O O . LEU A 1 1195 ? -11.897 21.476 45.490 1.00 74.00 1195 LEU A O 1
ATOM 9238 N N . GLY A 1 1196 ? -12.104 22.371 47.540 1.00 67.88 1196 GLY A N 1
ATOM 9239 C CA . GLY A 1 1196 ? -13.542 22.618 47.496 1.00 67.88 1196 GLY A CA 1
ATOM 9240 C C . GLY A 1 1196 ? -13.897 23.845 46.648 1.00 67.88 1196 GLY A C 1
ATOM 9241 O O . GLY A 1 1196 ? -13.096 24.757 46.466 1.00 67.88 1196 GLY A O 1
ATOM 9242 N N . LEU A 1 1197 ? -15.132 23.901 46.138 1.00 67.19 1197 LEU A N 1
ATOM 9243 C CA . LEU A 1 1197 ? -15.587 24.976 45.237 1.00 67.19 1197 LEU A CA 1
ATOM 9244 C C . LEU A 1 1197 ? -15.492 26.383 45.858 1.00 67.19 1197 LEU A C 1
ATOM 9246 O O . LEU A 1 1197 ? -15.253 27.358 45.147 1.00 67.19 1197 LEU A O 1
ATOM 9250 N N . GLU A 1 1198 ? -15.677 26.484 47.172 1.00 67.94 1198 GLU A N 1
ATOM 9251 C CA . GLU A 1 1198 ? -15.554 27.738 47.920 1.00 67.94 1198 GLU A CA 1
ATOM 9252 C C . GLU A 1 1198 ? -14.093 28.178 48.047 1.00 67.94 1198 GLU A C 1
ATOM 9254 O O . GLU A 1 1198 ? -13.780 29.344 47.818 1.00 67.94 1198 GLU A O 1
ATOM 9259 N N . GLU A 1 1199 ? -13.183 27.234 48.296 1.00 76.31 1199 GLU A N 1
ATOM 9260 C CA . GLU A 1 1199 ? -11.741 27.486 48.364 1.00 76.31 1199 GLU A CA 1
ATOM 9261 C C . GLU A 1 1199 ? -11.197 27.966 47.011 1.00 76.31 1199 GLU A C 1
ATOM 9263 O O . GLU A 1 1199 ? -10.352 28.854 46.966 1.00 76.31 1199 GLU A O 1
ATOM 9268 N N . VAL A 1 1200 ? -11.725 27.449 45.893 1.00 80.06 1200 VAL A N 1
ATOM 9269 C CA . VAL A 1 1200 ? -11.404 27.943 44.539 1.00 80.06 1200 VAL A CA 1
ATOM 9270 C C . VAL A 1 1200 ? -11.856 29.393 44.333 1.00 80.06 1200 VAL A C 1
ATOM 9272 O O . VAL A 1 1200 ? -11.124 30.198 43.751 1.00 80.06 1200 VAL A O 1
ATOM 9275 N N . LYS A 1 1201 ? -13.056 29.741 44.815 1.00 78.62 1201 LYS A N 1
ATOM 9276 C CA . LYS A 1 1201 ? -13.617 31.099 44.738 1.00 78.62 1201 LYS A CA 1
ATOM 9277 C C . LYS A 1 1201 ? -12.799 32.086 45.579 1.00 78.62 1201 LYS A C 1
ATOM 9279 O O . LYS A 1 1201 ? -12.520 33.184 45.103 1.00 78.62 1201 LYS A O 1
ATOM 9284 N N . GLU A 1 1202 ? -12.399 31.688 46.787 1.00 81.06 1202 GLU A N 1
ATOM 9285 C CA . GLU A 1 1202 ? -11.526 32.460 47.681 1.00 81.06 1202 GLU A CA 1
ATOM 9286 C C . GLU A 1 1202 ? -10.135 32.673 47.056 1.00 81.06 1202 GLU A C 1
ATOM 9288 O O . GLU A 1 1202 ? -9.694 33.810 46.892 1.00 81.06 1202 GLU A O 1
ATOM 9293 N N . LEU A 1 1203 ? -9.492 31.596 46.597 1.00 85.81 1203 LEU A N 1
ATOM 9294 C CA . LEU A 1 1203 ? -8.149 31.594 46.002 1.00 85.81 1203 LEU A CA 1
ATOM 9295 C C . LEU A 1 1203 ? -8.003 32.533 44.787 1.00 85.81 1203 LEU A C 1
ATOM 9297 O O . LEU A 1 1203 ? -6.915 33.049 44.512 1.00 85.81 1203 LEU A O 1
ATOM 9301 N N . LEU A 1 1204 ? -9.094 32.751 44.045 1.00 89.38 1204 LEU A N 1
ATOM 9302 C CA . LEU A 1 1204 ? -9.142 33.639 42.880 1.00 89.38 1204 LEU A CA 1
ATOM 9303 C C . LEU A 1 1204 ? -9.719 35.034 43.183 1.00 89.38 1204 LEU A C 1
ATOM 9305 O O . LEU A 1 1204 ? -9.741 35.872 42.276 1.00 89.38 1204 LEU A O 1
ATOM 9309 N N . ALA A 1 1205 ? -10.170 35.319 44.410 1.00 85.19 1205 ALA A N 1
ATOM 9310 C CA . ALA A 1 1205 ? -10.849 36.571 44.763 1.00 85.19 1205 ALA A CA 1
ATOM 9311 C C . ALA A 1 1205 ? -9.954 37.805 44.554 1.00 85.19 1205 ALA A C 1
ATOM 9313 O O . ALA A 1 1205 ? -10.318 38.716 43.801 1.00 85.19 1205 ALA A O 1
ATOM 9314 N N . ASP A 1 1206 ? -8.738 37.786 45.107 1.00 83.81 1206 ASP A N 1
ATOM 9315 C CA . ASP A 1 1206 ? -7.817 38.933 45.085 1.00 83.81 1206 ASP A CA 1
ATOM 9316 C C . ASP A 1 1206 ? -6.651 38.782 44.099 1.00 83.81 1206 ASP A C 1
ATOM 9318 O O . ASP A 1 1206 ? -6.172 39.779 43.552 1.00 83.81 1206 ASP A O 1
ATOM 9322 N N . SER A 1 1207 ? -6.224 37.554 43.789 1.00 88.56 1207 SER A N 1
ATOM 9323 C CA . SER A 1 1207 ? -5.064 37.285 42.924 1.00 88.56 1207 SER A CA 1
ATOM 9324 C C . SER A 1 1207 ? -5.278 36.086 41.983 1.00 88.56 1207 SER A C 1
ATOM 9326 O O . SER A 1 1207 ? -6.395 35.605 41.822 1.00 88.56 1207 SER A O 1
ATOM 9328 N N . TRP A 1 1208 ? -4.213 35.617 41.322 1.00 89.25 1208 TRP A N 1
ATOM 9329 C CA . TRP A 1 1208 ? -4.211 34.367 40.545 1.00 89.25 1208 TRP A CA 1
ATOM 9330 C C . TRP A 1 1208 ? -3.975 33.108 41.406 1.00 89.25 1208 TRP A C 1
ATOM 9332 O O . TRP A 1 1208 ? -3.861 32.015 40.863 1.00 89.25 1208 TRP A O 1
ATOM 9342 N N . GLY A 1 1209 ? -3.803 33.235 42.728 1.00 86.31 1209 GLY A N 1
ATOM 9343 C CA . GLY A 1 1209 ? -3.704 32.099 43.659 1.00 86.31 1209 GLY A CA 1
ATOM 9344 C C . GLY A 1 1209 ? -2.446 31.218 43.556 1.00 86.31 1209 GLY A C 1
ATOM 9345 O O . GLY A 1 1209 ? -2.259 30.306 44.360 1.00 86.31 1209 GLY A O 1
ATOM 9346 N N . VAL A 1 1210 ? -1.548 31.452 42.591 1.00 88.38 1210 VAL A N 1
ATOM 9347 C CA . VAL A 1 1210 ? -0.426 30.536 42.288 1.00 88.38 1210 VAL A CA 1
ATOM 9348 C C . VAL A 1 1210 ? 0.541 30.357 43.466 1.00 88.38 1210 VAL A C 1
ATOM 9350 O O . VAL A 1 1210 ? 0.901 29.232 43.799 1.00 88.38 1210 VAL A O 1
ATOM 9353 N N . LYS A 1 1211 ? 0.961 31.445 44.126 1.00 84.81 1211 LYS A N 1
ATOM 9354 C CA . LYS A 1 1211 ? 1.864 31.357 45.292 1.00 84.81 1211 LYS A CA 1
ATOM 9355 C C . LYS A 1 1211 ? 1.172 30.758 46.517 1.00 84.81 1211 LYS A C 1
ATOM 9357 O O . LYS A 1 1211 ? 1.805 30.041 47.284 1.00 84.81 1211 LYS A O 1
ATOM 9362 N N . GLU A 1 1212 ? -0.110 31.058 46.687 1.00 83.62 1212 GLU A N 1
ATOM 9363 C CA . GLU A 1 1212 ? -0.898 30.645 47.844 1.00 83.62 1212 GLU A CA 1
ATOM 9364 C C . GLU A 1 1212 ? -1.232 29.151 47.801 1.00 83.62 1212 GLU A C 1
ATOM 9366 O O . GLU A 1 1212 ? -0.950 28.439 48.762 1.00 83.62 1212 GLU A O 1
ATOM 9371 N N . SER A 1 1213 ? -1.723 28.652 46.662 1.00 84.25 1213 SER A N 1
ATOM 9372 C CA . SER A 1 1213 ? -1.983 27.219 46.447 1.00 84.25 1213 SER A CA 1
ATOM 9373 C C . SER A 1 1213 ? -0.731 26.370 46.693 1.00 84.25 1213 SER A C 1
ATOM 9375 O O . SER A 1 1213 ? -0.798 25.397 47.437 1.00 84.25 1213 SER A O 1
ATOM 9377 N N . LEU A 1 1214 ? 0.437 26.790 46.186 1.00 82.25 1214 LEU A N 1
ATOM 9378 C CA . LEU A 1 1214 ? 1.722 26.127 46.455 1.00 82.25 1214 LEU A CA 1
ATOM 9379 C C . LEU A 1 1214 ? 2.121 26.138 47.943 1.00 82.25 1214 LEU A C 1
ATOM 9381 O O . LEU A 1 1214 ? 2.776 25.202 48.402 1.00 82.25 1214 LEU A O 1
ATOM 9385 N N . GLY A 1 1215 ? 1.735 27.176 48.692 1.00 72.62 1215 GLY A N 1
ATOM 9386 C CA . GLY A 1 1215 ? 1.899 27.242 50.145 1.00 72.62 1215 GLY A CA 1
ATOM 9387 C C . GLY A 1 1215 ? 0.982 26.258 50.874 1.00 72.62 1215 GLY A C 1
ATOM 9388 O O . GLY A 1 1215 ? 1.467 25.476 51.690 1.00 72.62 1215 GLY A O 1
ATOM 9389 N N . ARG A 1 1216 ? -0.314 26.233 50.522 1.00 72.38 1216 ARG A N 1
ATOM 9390 C CA . ARG A 1 1216 ? -1.304 25.289 51.076 1.00 72.38 1216 ARG A CA 1
ATOM 9391 C C . ARG A 1 1216 ? -0.845 23.832 50.869 1.00 72.38 1216 ARG A C 1
ATOM 9393 O O . ARG A 1 1216 ? -0.788 23.082 51.839 1.00 72.38 1216 ARG A O 1
ATOM 9400 N N . THR A 1 1217 ? -0.386 23.461 49.663 1.00 60.28 1217 THR A N 1
ATOM 9401 C CA . THR A 1 1217 ? 0.088 22.089 49.358 1.00 60.28 1217 THR A CA 1
ATOM 9402 C C . THR A 1 1217 ? 1.303 21.649 50.186 1.00 60.28 1217 THR A C 1
ATOM 9404 O O . THR A 1 1217 ? 1.497 20.455 50.385 1.00 60.28 1217 THR A O 1
ATOM 9407 N N . ARG A 1 1218 ? 2.150 22.584 50.641 1.00 57.75 1218 ARG A N 1
ATOM 9408 C CA . ARG A 1 1218 ? 3.378 22.281 51.402 1.00 57.75 1218 ARG A CA 1
ATOM 9409 C C . ARG A 1 1218 ? 3.123 22.064 52.899 1.00 57.75 1218 ARG A C 1
ATOM 9411 O O . ARG A 1 1218 ? 3.982 21.513 53.574 1.00 57.75 1218 ARG A O 1
ATOM 9418 N N . ASN A 1 1219 ? 1.961 22.486 53.399 1.00 49.16 1219 ASN A N 1
ATOM 9419 C CA . ASN A 1 1219 ? 1.534 22.261 54.783 1.00 49.16 1219 ASN A CA 1
ATOM 9420 C C . ASN A 1 1219 ? 0.629 21.021 54.929 1.00 49.16 1219 ASN A C 1
ATOM 9422 O O . ASN A 1 1219 ? 0.357 20.600 56.049 1.00 49.16 1219 ASN A O 1
ATOM 9426 N N . SER A 1 1220 ? 0.150 20.453 53.816 1.00 48.03 1220 SER A N 1
ATOM 9427 C CA . SER A 1 1220 ? -0.707 19.257 53.769 1.00 48.03 1220 SER A CA 1
ATOM 9428 C C . SER A 1 1220 ? 0.045 17.960 53.427 1.00 48.03 1220 SER A C 1
ATOM 9430 O O . SER A 1 1220 ? -0.594 16.928 53.229 1.00 48.03 1220 SER A O 1
ATOM 9432 N N . SER A 1 1221 ? 1.374 18.025 53.287 1.00 37.81 1221 SER A N 1
ATOM 9433 C CA . SER A 1 1221 ? 2.277 16.918 52.931 1.00 37.81 1221 SER A CA 1
ATOM 9434 C C . SER A 1 1221 ? 3.385 16.758 53.964 1.00 37.81 1221 SER A C 1
ATOM 9436 O O . SER A 1 1221 ? 3.598 15.615 54.409 1.00 37.81 1221 SER A O 1
#

Nearest PDB structures (foldseek):
  5zxd-assembly2_B  TM=8.666E-01  e=5.451E-41  Homo sapiens
  7msm-assembly1_x  TM=7.360E-01  e=1.155E-26  Mycobacterium tuberculosis H37Rv
  8buu-assembly1_9  TM=7.444E-01  e=1.896E-25  Neobacillus vireti
  7msh-assembly1_x  TM=7.242E-01  e=7.584E-24  Mycobacterium tuberculosis H37Rv
  9g11-assembly1_A  TM=7.878E-01  e=1.442E-17  Arabidopsis thaliana

InterPro domains:
  IPR003439 ABC transporter-like, ATP-binding domain [PF00005] (214-395)
  IPR003439 ABC transporter-like, ATP-binding domain [PF00005] (547-678)
  IPR003439 ABC transporter-like, ATP-binding domain [PS50893] (199-471)
  IPR003439 ABC transporter-like, ATP-binding domain [PS50893] (531-746)
  IPR003593 AAA+ ATPase domain [SM00382] (223-439)
  IPR003593 AAA+ ATPase domain [SM00382] (556-804)
  IPR003663 Sugar/inositol transporter [PR00171] (824-843)
  IPR003663 Sugar/inositol transporter [PR00171] (1001-1011)
  IPR003663 Sugar/inositol transporter [PR00171] (1106-1127)
  IPR003663 Sugar/inositol transporter [PR00171] (1128-1140)
  IPR003663 Sugar/inositol transporter [TIGR00879] (745-1200)
  IPR005828 Major facilitator, sugar transporter-like [PF00083] (729-1203)
  IPR005829 Sugar transporter, conserved site [PS00216] (787-803)
  IPR005829 Sugar transporter, conserved site [PS00216] (1043-1059)
  IPR005829 Sugar transporter, conserved site [PS00217] (829-854)
  IPR017871 ABC transporter-like, conserved site [PS00211] (367-381)
  IPR017871 ABC transporter-like, conserved site [PS00211] (650-664)
  IPR020846 Major facilitator superfamily domain [PS50850] (691-1193)
  IPR027417 P-loop containing nucleoside triphosphate hydrolase [G3DSA:3.40.50.300] (199-490)
  IPR027417 P-loop containing nucleoside triphosphate hydrolase [G3DSA:3.40.50.300] (516-727)

pLDDT: mean 77.88, std 16.32, range [24.72, 96.88]

Foldseek 3Di:
DLVVLCVLQPPQDPVLSCCLLVLLLVQLVDADQDPPDPRSNVVSLVVNLVSSCVSSVDVDPVSSVVSSVVSVVSNVVSVVVVPDDPVPSNDDDDDDDDPDDDDDDDDPPDDDPDDDDDDDDDDDDDDDDDDDPPDPVVVVVVVVVVVVVVVVVVVVVVVVLVVVVVPDDDDPPDDPLVLQCVLAPDDPDDVLVPDALKDWFFADWDDDPNHTLAGRAIDTFHWQAEEEEDEDFPSCPVVVLVCVSNVVTPHDNSFREDAQDFFDDFDQAFLLVLLVVLQSVLVVLVVLLVVLVVVLVVLVVVLVVDDPPDPVNVVSVVVNVVSVVVNVSSVVVCVVLVVVC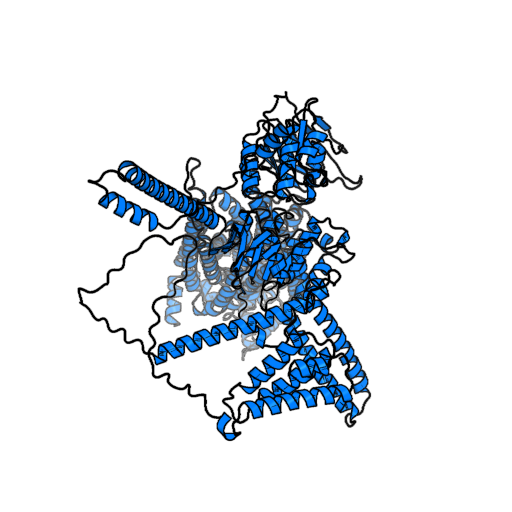LSVLLVVLCVQQPQDPVSSGGGRNVDDGLNSSSSSVSSQLSNLGQEYEYEASPLSGFLSSLVSVLVSLCPRRHYYYYHHQFLVSQQSRHQWYWYRDDSYTDTGHRDGSVRVVVVVVVVLVVLQVVLVVLVVLLVVLVVVLVVCCPPPVCVVVNVVSVVVNVPDDDDDHRDDDLQFAAAFDAADDDDDPAKWWAQFWDDPDPVDILAGGETDGFFFQAFEEEGEGPSLCLVVVLCVRVVVDDTPDTDIDHDPPAFELEAAPCLLVVDPQQFFLLVRCCVPPPDDDSVVLQVLLVNLSQHDCNRRDRNVPDFPQSSLSSSSSSSSSSNHQEYEEEASVPRHHNSSLVNVLVNLCPHSGTYYYYHSRLVSSQSRHPWYWYRHPNYIGTDPDHPVVVSLVSVQLQFWDFLLRLLLNLCQCQAPNHGQDPQLSLLLQLLLLVLLLVQLLVLLLCCLVPFLLVLLLVLLVLLLQLLLQLLPHRHSVSSSVSSSSNSNSCSNCLQSVLVQLQLLDDLQCSLLSLLVVLLVVLVVLLVRLVLTVVQSNPRSSSSVSSNVSSVVSVVVNVVSVVDDTGLLSCLLVVVNVSSLVSQLVSQVVPPPSSVVSVVVSVVSNVVSVVLVVVVPPDDDDDPCPSVVLVVVLVCCQCVQQLSVLLLVVLLLLLLLLQLLLPVVCLSNQRVVVSVVVDPHSSVLSSLLSVLLSVLSVVLSVCDLVCFQLNLLLVLLVQLLVLLLQLLVLQVVVVVVVVPDDPDDDDDDDDDDPDNVSSVSNSVSSSSNSSSSSNHSSRSSSNSLLLHDPSNSSVSSSVSSSSNSVSNSCSSNCQVVCCVPVNPSVSSNSSSVSSVVSSVCSLPQPATDRPDDSVRSSVCSNPGSNRVVNVVVVVVVD